Protein 1XYG (pdb70)

Secondary structure (DSSP, 8-state):
--EEEEEE--SSHHHHHHHHHHHT-SSEEEEEEB-STTTTS-HHHH-GGGTTS--PPPB-GGG--GGG-SEEEE-PPTTTHHHHHHTS-TT-EEEE-SSTTT-S-HHHHHHHHSS--S-HHHHTT-EE--HHHHHHHHHT-SEEEPPPHHHHHHHHHHHHHHHTT-B-SSS-EEEEEEEGGGG-S---GGGBHHHHTT--EE-S-S--THHHHHHHHHHHHHTS----EEE-EEESSSS-EEEEEEEEBPTT--HHHHHHHHHHHHTT-SSEEEPPTTPPPBGGGTTTSS-EEEEEEE-SSTTEEEEEEEE-TTIIIIIHHHHHHHHHHTTS-TTTT--PPP---/--EEEEEE--SSHHHHHHHHHHHT-SSEEEEEEE-STTTTS-HHHH-GGGTTS--PPPB-GGG--GGG-SEEEE-PPTTTHHHHHHTS-TT-EEEE-SSTTT-S-HHHHHHHHSS--S-HHHHTT-EE--HHHHHHHHHT-SEEEPPPHHHHHHHHHHHHHHHTT-B-SSS-EEEEEEEGGGG-S---GGGBHHHHTT--EE-S-S--THHHHHHHHHHHHHTS----EEE-EEESSSS-EEEEEEEEBPTT--HHHHHHHHHHHHTT-SSEEEPPTTPPPBGGGTTTSS-EEEEEEE-SSTTEEEEEEEE-TTIIIIIHHHHHHHHHHTTS-TTTT--PPP---/--EEEEEE--SSHHHHHHHHHHHT-SSEEEEEEE-GGGTTS-HHHH-GGGTTS--PPEE-TTT--TTS-SEEEE---TTSHHHHHHTS-SSSEEEE-SSTTT---HHHHHHHHSS--S-HHHHTT-EE--HHHHHHHHHT-SEEEPPPHHHHHHHHHHHHHHHTT-B-SSS-EEEEEEEGGGG-S---GGGBHHHHTT--EE-S-S--THHHHHHHHHHHHHTS----EEE-EEESSSS-EEEEEEEEBPTT--HHHHHHHHHHHHTT-SSEEEPPTTPPPBGGGTTTSS-EEEEEEE-SSTTEEEEEEEE-TTIIIIIHHHHHHHHHHTTS-TTTT--PPP---/--EEEEEE--SSHHHHHHHHHHHT-SSEEEEEEE-STTTTS-HHHH-GGGTTS--PPPB-GGG---TT--EEEE-PPTTTHHHHHHTS-TT-EEEE-SSTTT-S-HHHHHHHHSS--S-HHHHTT-EE--HHHHHHHHHT-SEEEPPPHHHHHHHHHHHHHHHTT-B-SSS-EEEEEEEGGGG-S---GGGBHHHHTT--EE-S-S--THHHHHHHHHHHHHTS----EEE-EEESSSS-EEEEEEEEBPTT--HHHHHHHHHHHHTT-SSEEEPPTTPPPBGGGTTTSS-EEEEEEE-SSTTEEEEEEEE-TTIIIIIHHHHHHHHHHTTS-TTTT--PPP---

Structure (mmCIF, N/CA/C/O backbone):
data_1XYG
#
_entry.id   1XYG
#
_cell.length_a   84.597
_cell.length_b   107.067
_cell.length_c   85.754
_cell.angle_alpha   90.00
_cell.angle_beta   118.88
_cell.angle_gamma   90.00
#
_symmetry.space_group_name_H-M   'P 1 21 1'
#
loop_
_entity.id
_entity.type
_entity.pdbx_description
1 polymer 'putative N-acetyl-gamma-glutamyl-phosphate reductase'
2 water water
#
loop_
_atom_site.group_PDB
_atom_site.id
_atom_site.type_symbol
_atom_site.label_atom_id
_atom_site.label_alt_id
_atom_site.label_comp_id
_atom_site.label_asym_id
_atom_site.label_entity_id
_atom_site.label_seq_id
_atom_site.pdbx_PDB_ins_code
_atom_site.Cartn_x
_atom_site.Cartn_y
_atom_site.Cartn_z
_atom_site.occupancy
_atom_site.B_iso_or_equiv
_atom_site.auth_seq_id
_atom_site.auth_comp_id
_atom_site.auth_asym_id
_atom_site.auth_atom_id
_atom_site.pdbx_PDB_model_num
ATOM 1 N N . LYS A 1 15 ? 40.143 23.854 28.607 1.00 42.91 15 LYS A N 1
ATOM 2 C CA . LYS A 1 15 ? 40.745 23.328 27.349 1.00 40.80 15 LYS A CA 1
ATOM 3 C C . LYS A 1 15 ? 41.699 24.361 26.765 1.00 40.90 15 LYS A C 1
ATOM 4 O O . LYS A 1 15 ? 41.657 25.525 27.141 1.00 40.80 15 LYS A O 1
ATOM 10 N N . ASP A 1 16 ? 42.550 23.934 25.840 1.00 41.67 16 ASP A N 1
ATOM 11 C CA . ASP A 1 16 ? 43.540 24.823 25.245 1.00 42.47 16 ASP A CA 1
ATOM 12 C C . ASP A 1 16 ? 42.998 26.039 24.498 1.00 43.39 16 ASP A C 1
ATOM 13 O O . ASP A 1 16 ? 43.510 27.151 24.657 1.00 43.03 16 ASP A O 1
ATOM 18 N N . ILE A 1 17 ? 41.969 25.838 23.683 1.00 42.14 17 ILE A N 1
ATOM 19 C CA . ILE A 1 17 ? 41.425 26.929 22.895 1.00 41.23 17 ILE A CA 1
ATOM 20 C C . ILE A 1 17 ? 40.076 27.452 23.346 1.00 42.37 17 ILE A C 1
ATOM 21 O O . ILE A 1 17 ? 39.139 26.691 23.574 1.00 40.14 17 ILE A O 1
ATOM 26 N N . ARG A 1 18 ? 39.984 28.773 23.458 1.00 44.60 18 ARG A N 1
ATOM 27 C CA . ARG A 1 18 ? 38.744 29.428 23.862 1.00 44.96 18 ARG A CA 1
ATOM 28 C C . ARG A 1 18 ? 38.016 29.930 22.631 1.00 42.24 18 ARG A C 1
ATOM 29 O O . ARG A 1 18 ? 38.503 30.784 21.890 1.00 39.37 18 ARG A O 1
ATOM 37 N N . ILE A 1 19 ? 36.835 29.376 22.424 1.00 39.53 19 ILE A N 1
ATOM 38 C CA . ILE A 1 19 ? 36.034 29.712 21.264 1.00 36.63 19 ILE A CA 1
ATOM 39 C C . ILE A 1 19 ? 34.941 30.744 21.498 1.00 35.40 19 ILE A C 1
ATOM 40 O O . ILE A 1 19 ? 34.222 30.714 22.494 1.00 35.58 19 ILE A O 1
ATOM 45 N N . GLY A 1 20 ? 34.822 31.655 20.548 1.00 34.28 20 GLY A N 1
ATOM 46 C CA . GLY A 1 20 ? 33.789 32.666 20.610 1.00 34.17 20 GLY A CA 1
ATOM 47 C C . GLY A 1 20 ? 32.789 32.360 19.506 1.00 33.52 20 GLY A C 1
ATOM 48 O O . GLY A 1 20 ? 33.177 32.084 18.367 1.00 32.70 20 GLY A O 1
ATOM 49 N N . LEU A 1 21 ? 31.505 32.388 19.836 1.00 32.72 21 LEU A N 1
ATOM 50 C CA . LEU A 1 21 ? 30.466 32.107 18.853 1.00 33.68 21 LEU A CA 1
ATOM 51 C C . LEU A 1 21 ? 29.569 33.330 18.671 1.00 34.31 21 LEU A C 1
ATOM 52 O O . LEU A 1 21 ? 28.834 33.703 19.580 1.00 34.64 21 LEU A O 1
ATOM 57 N N . LEU A 1 22 ? 29.645 33.965 17.504 1.00 35.47 22 LEU A N 1
ATOM 58 C CA . LEU A 1 22 ? 28.822 35.144 17.223 1.00 38.14 22 LEU A CA 1
ATOM 59 C C . LEU A 1 22 ? 27.523 34.718 16.550 1.00 38.29 22 LEU A C 1
ATOM 60 O O . LEU A 1 22 ? 27.534 34.279 15.405 1.00 39.16 22 LEU A O 1
ATOM 65 N N . GLY A 1 23 ? 26.408 34.855 17.261 1.00 38.58 23 GLY A N 1
ATOM 66 C CA . GLY A 1 23 ? 25.127 34.459 16.708 1.00 38.08 23 GLY A CA 1
ATOM 67 C C . GLY A 1 23 ? 24.864 33.010 17.069 1.00 39.34 23 GLY A C 1
ATOM 68 O O . GLY A 1 23 ? 24.846 32.130 16.207 1.00 39.68 23 GLY A O 1
ATOM 69 N N . ALA A 1 24 ? 24.640 32.763 18.354 1.00 39.35 24 ALA A N 1
ATOM 70 C CA . ALA A 1 24 ? 24.415 31.415 18.848 1.00 38.95 24 ALA A CA 1
ATOM 71 C C . ALA A 1 24 ? 22.964 30.960 18.927 1.00 38.16 24 ALA A C 1
ATOM 72 O O . ALA A 1 24 ? 22.711 29.790 19.195 1.00 38.14 24 ALA A O 1
ATOM 74 N N . SER A 1 25 ? 22.007 31.851 18.684 1.00 36.00 25 SER A N 1
ATOM 75 C CA . SER A 1 25 ? 20.604 31.458 18.795 1.00 36.41 25 SER A CA 1
ATOM 76 C C . SER A 1 25 ? 20.010 30.720 17.587 1.00 35.95 25 SER A C 1
ATOM 77 O O . SER A 1 25 ? 18.858 30.280 17.631 1.00 36.72 25 SER A O 1
ATOM 80 N N . GLY A 1 26 ? 20.786 30.573 16.518 1.00 34.64 26 GLY A N 1
ATOM 81 C CA . GLY A 1 26 ? 20.284 29.881 15.341 1.00 32.43 26 GLY A CA 1
ATOM 82 C C . GLY A 1 26 ? 20.712 28.425 15.300 1.00 31.75 26 GLY A C 1
ATOM 83 O O . GLY A 1 26 ? 21.473 27.974 16.160 1.00 30.54 26 GLY A O 1
ATOM 84 N N . TYR A 1 27 ? 20.233 27.687 14.300 1.00 28.89 27 TYR A N 1
ATOM 85 C CA . TYR A 1 27 ? 20.566 26.271 14.162 1.00 27.85 27 TYR A CA 1
ATOM 86 C C . TYR A 1 27 ? 22.049 26.000 13.924 1.00 28.68 27 TYR A C 1
ATOM 87 O O . TYR A 1 27 ? 22.592 25.019 14.446 1.00 28.01 27 TYR A O 1
ATOM 96 N N . THR A 1 28 ? 22.706 26.837 13.124 1.00 30.11 28 THR A N 1
ATOM 97 C CA . THR A 1 28 ? 24.128 26.625 12.868 1.00 31.28 28 THR A CA 1
ATOM 98 C C . THR A 1 28 ? 24.903 26.879 14.161 1.00 30.79 28 THR A C 1
ATOM 99 O O . THR A 1 28 ? 25.912 26.232 14.426 1.00 31.76 28 THR A O 1
ATOM 103 N N . GLY A 1 29 ? 24.410 27.808 14.973 1.00 30.32 29 GLY A N 1
ATOM 104 C CA . GLY A 1 29 ? 25.059 28.097 16.240 1.00 29.83 29 GLY A CA 1
ATOM 105 C C . GLY A 1 29 ? 24.916 26.897 17.162 1.00 30.82 29 GLY A C 1
ATOM 106 O O . GLY A 1 29 ? 25.879 26.472 17.802 1.00 30.18 29 GLY A O 1
ATOM 107 N N . ALA A 1 30 ? 23.707 26.342 17.224 1.00 29.36 30 ALA A N 1
ATOM 108 C CA . ALA A 1 30 ? 23.442 25.179 18.060 1.00 28.82 30 ALA A CA 1
ATOM 109 C C . ALA A 1 30 ? 24.337 24.026 17.617 1.00 28.84 30 ALA A C 1
ATOM 110 O O . ALA A 1 30 ? 24.877 23.290 18.445 1.00 29.55 30 ALA A O 1
ATOM 112 N N . GLU A 1 31 ? 24.495 23.869 16.306 1.00 28.10 31 GLU A N 1
ATOM 113 C CA . GLU A 1 31 ? 25.348 22.809 15.776 1.00 27.89 31 GLU A CA 1
ATOM 114 C C . GLU A 1 31 ? 26.802 22.985 16.211 1.00 28.76 31 GLU A C 1
ATOM 115 O O . GLU A 1 31 ? 27.479 22.010 16.539 1.00 28.93 31 GLU A O 1
ATOM 121 N N . ILE A 1 32 ? 27.286 24.225 16.197 1.00 28.01 32 ILE A N 1
ATOM 122 C CA . ILE A 1 32 ? 28.656 24.503 16.616 1.00 27.79 32 ILE A CA 1
ATOM 123 C C . ILE A 1 32 ? 28.808 24.042 18.060 1.00 27.76 32 ILE A C 1
ATOM 124 O O . ILE A 1 32 ? 29.751 23.329 18.402 1.00 28.60 32 ILE A O 1
ATOM 129 N N . VAL A 1 33 ? 27.864 24.445 18.902 1.00 26.96 33 VAL A N 1
ATOM 130 C CA . VAL A 1 33 ? 27.892 24.078 20.311 1.00 26.21 33 VAL A CA 1
ATOM 131 C C . VAL A 1 33 ? 27.838 22.565 20.479 1.00 27.51 33 VAL A C 1
ATOM 132 O O . VAL A 1 33 ? 28.556 22.003 21.306 1.00 27.53 33 VAL A O 1
ATOM 136 N N . ARG A 1 34 ? 26.995 21.898 19.694 1.00 27.65 34 ARG A N 1
ATOM 137 C CA . ARG A 1 34 ? 26.892 20.448 19.787 1.00 26.25 34 ARG A CA 1
ATOM 138 C C . ARG A 1 34 ? 28.215 19.785 19.407 1.00 27.44 34 ARG A C 1
ATOM 139 O O . ARG A 1 34 ? 28.701 18.903 20.111 1.00 27.16 34 ARG A O 1
ATOM 147 N N . LEU A 1 35 ? 28.791 20.210 18.290 1.00 26.98 35 LEU A N 1
ATOM 148 C CA . LEU A 1 35 ? 30.045 19.640 17.823 1.00 28.46 35 LEU A CA 1
ATOM 149 C C . LEU A 1 35 ? 31.209 19.848 18.788 1.00 31.27 35 LEU A C 1
ATOM 150 O O . LEU A 1 35 ? 31.998 18.928 19.017 1.00 31.69 35 LEU A O 1
ATOM 155 N N . LEU A 1 36 ? 31.313 21.048 19.354 1.00 31.14 36 LEU A N 1
ATOM 156 C CA . LEU A 1 36 ? 32.399 21.359 20.277 1.00 32.76 36 LEU A CA 1
ATOM 157 C C . LEU A 1 36 ? 32.276 20.674 21.634 1.00 33.20 36 LEU A C 1
ATOM 158 O O . LEU A 1 36 ? 33.267 20.523 22.346 1.00 32.59 36 LEU A O 1
ATOM 163 N N . ALA A 1 37 ? 31.063 20.253 21.983 1.00 32.38 37 ALA A N 1
ATOM 164 C CA . ALA A 1 37 ? 30.819 19.592 23.261 1.00 33.11 37 ALA A CA 1
ATOM 165 C C . ALA A 1 37 ? 31.836 18.500 23.588 1.00 34.05 37 ALA A C 1
ATOM 166 O O . ALA A 1 37 ? 32.329 18.418 24.712 1.00 33.50 37 ALA A O 1
ATOM 168 N N . ASN A 1 38 ? 32.146 17.654 22.614 1.00 34.51 38 ASN A N 1
ATOM 169 C CA . ASN A 1 38 ? 33.099 16.584 22.853 1.00 36.18 38 ASN A CA 1
ATOM 170 C C . ASN A 1 38 ? 34.425 16.782 22.125 1.00 36.66 38 ASN A C 1
ATOM 171 O O . ASN A 1 38 ? 35.181 15.831 21.918 1.00 37.74 38 ASN A O 1
ATOM 176 N N . HIS A 1 39 ? 34.699 18.020 21.728 1.00 35.51 39 HIS A N 1
ATOM 177 C CA . HIS A 1 39 ? 35.949 18.343 21.061 1.00 34.60 39 HIS A CA 1
ATOM 178 C C . HIS A 1 39 ? 36.968 18.414 22.198 1.00 37.02 39 HIS A C 1
ATOM 179 O O . HIS A 1 39 ? 36.804 19.175 23.151 1.00 34.52 39 HIS A O 1
ATOM 186 N N . PRO A 1 40 ? 38.031 17.611 22.117 1.00 38.35 40 PRO A N 1
ATOM 187 C CA . 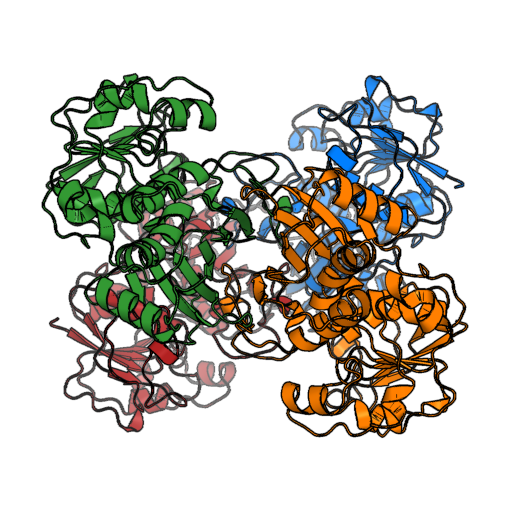PRO A 1 40 ? 39.059 17.590 23.156 1.00 39.33 40 PRO A CA 1
ATOM 188 C C . PRO A 1 40 ? 39.850 18.871 23.414 1.00 40.37 40 PRO A C 1
ATOM 189 O O . PRO A 1 40 ? 40.385 19.047 24.506 1.00 40.80 40 PRO A O 1
ATOM 193 N N . HIS A 1 41 ? 39.913 19.782 22.448 1.00 41.54 41 HIS A N 1
ATOM 194 C CA . HIS A 1 41 ? 40.717 20.984 22.653 1.00 41.86 41 HIS A CA 1
ATOM 195 C C . HIS A 1 41 ? 40.030 22.331 22.570 1.00 42.19 41 HIS A C 1
ATOM 196 O O . HIS A 1 41 ? 40.532 23.316 23.113 1.00 41.82 41 HIS A O 1
ATOM 203 N N . PHE A 1 42 ? 38.894 22.390 21.888 1.00 41.96 42 PHE A N 1
ATOM 204 C CA . PHE A 1 42 ? 38.183 23.650 21.767 1.00 41.02 42 PHE A CA 1
ATOM 205 C C . PHE A 1 42 ? 37.052 23.729 22.781 1.00 43.54 42 PHE A C 1
ATOM 206 O O . PHE A 1 42 ? 36.328 22.757 23.008 1.00 44.05 42 PHE A O 1
ATOM 214 N N . GLN A 1 43 ? 36.904 24.899 23.389 1.00 44.54 43 GLN A N 1
ATOM 215 C CA . GLN A 1 43 ? 35.860 25.119 24.376 1.00 45.57 43 GLN A CA 1
ATOM 216 C C . GLN A 1 43 ? 35.182 26.466 24.164 1.00 44.04 43 GLN A C 1
ATOM 217 O O . GLN A 1 43 ? 35.844 27.495 24.022 1.00 40.96 43 GLN A O 1
ATOM 223 N N . VAL A 1 44 ? 33.855 26.458 24.142 1.00 42.40 44 VAL A N 1
ATOM 224 C CA . VAL A 1 44 ? 33.100 27.691 23.960 1.00 42.07 44 VAL A CA 1
ATOM 225 C C . VAL A 1 44 ? 33.117 28.505 25.255 1.00 41.70 44 VAL A C 1
ATOM 226 O O . VAL A 1 44 ? 32.639 28.042 26.289 1.00 42.21 44 VAL A O 1
ATOM 230 N N . THR A 1 45 ? 33.659 29.718 25.193 1.00 41.48 45 THR A N 1
ATOM 231 C CA . THR A 1 45 ? 33.740 30.573 26.373 1.00 42.12 45 THR A CA 1
ATOM 232 C C . THR A 1 45 ? 32.975 31.883 26.193 1.00 41.91 45 THR A C 1
ATOM 233 O O . THR A 1 45 ? 32.767 32.628 27.149 1.00 42.19 45 THR A O 1
ATOM 237 N N . LEU A 1 46 ? 32.547 32.158 24.968 1.00 40.43 46 LEU A N 1
ATOM 238 C CA . LEU A 1 46 ? 31.815 33.386 24.679 1.00 40.03 46 LEU A CA 1
ATOM 239 C C . LEU A 1 46 ? 30.738 33.169 23.602 1.00 40.50 46 LEU A C 1
ATOM 240 O O . LEU A 1 46 ? 31.023 32.624 22.538 1.00 40.71 46 LEU A O 1
ATOM 245 N N . MET A 1 47 ? 29.506 33.606 23.870 1.00 38.16 47 MET A N 1
ATOM 246 C CA . MET A 1 47 ? 28.406 33.426 22.914 1.00 38.33 47 MET A CA 1
ATOM 247 C C . MET A 1 47 ? 27.499 34.654 22.736 1.00 38.75 47 MET A C 1
ATOM 248 O O . MET A 1 47 ? 27.050 35.259 23.719 1.00 38.22 47 MET A O 1
ATOM 253 N N . THR A 1 48 ? 27.208 34.981 21.476 1.00 38.76 48 THR A N 1
ATOM 254 C CA . THR A 1 48 ? 26.366 36.125 21.100 1.00 39.45 48 THR A CA 1
ATOM 255 C C . THR A 1 48 ? 24.964 35.764 20.567 1.00 40.53 48 THR A C 1
ATOM 256 O O . THR A 1 48 ? 24.797 34.796 19.822 1.00 38.97 48 THR A O 1
ATOM 260 N N . ALA A 1 49 ? 23.971 36.570 20.945 1.00 41.75 49 ALA A N 1
ATOM 261 C CA . ALA A 1 49 ? 22.585 36.403 20.503 1.00 41.53 49 ALA A CA 1
ATOM 262 C C . ALA A 1 49 ? 21.965 37.791 20.358 1.00 42.51 49 ALA A C 1
ATOM 263 O O . ALA A 1 49 ? 22.406 38.752 20.989 1.00 41.89 49 ALA A O 1
ATOM 265 N N . ASP A 1 50 ? 20.934 37.899 19.531 1.00 45.89 50 ASP A N 1
ATOM 266 C CA . ASP A 1 50 ? 20.294 39.185 19.312 1.00 48.51 50 ASP A CA 1
ATOM 267 C C . ASP A 1 50 ? 19.130 39.447 20.276 1.00 49.79 50 ASP A C 1
ATOM 268 O O . ASP A 1 50 ? 19.317 40.039 21.344 1.00 49.15 50 ASP A O 1
ATOM 273 N N . ARG A 1 51 ? 17.935 39.006 19.899 1.00 50.83 51 ARG A N 1
ATOM 274 C CA . ARG A 1 51 ? 16.750 39.207 20.726 1.00 51.58 51 ARG A CA 1
ATOM 275 C C . ARG A 1 51 ? 16.831 38.401 22.006 1.00 52.54 51 ARG A C 1
ATOM 276 O O . ARG A 1 51 ? 16.304 38.806 23.040 1.00 51.40 51 ARG A O 1
ATOM 284 N N . LYS A 1 52 ? 17.503 37.258 21.935 1.00 54.61 52 LYS A N 1
ATOM 285 C CA . LYS A 1 52 ? 17.618 36.388 23.093 1.00 55.09 52 LYS A CA 1
ATOM 286 C C . LYS A 1 52 ? 18.879 36.598 23.919 1.00 55.55 52 LYS A C 1
ATOM 287 O O . LYS A 1 52 ? 19.279 35.721 24.680 1.00 54.40 52 LYS A O 1
ATOM 293 N N . ALA A 1 53 ? 19.499 37.765 23.772 1.00 57.33 53 ALA A N 1
ATOM 294 C CA . ALA A 1 53 ? 20.692 38.083 24.546 1.00 59.07 53 ALA A CA 1
ATOM 295 C C . ALA A 1 53 ? 20.245 38.137 25.998 1.00 60.50 53 ALA A C 1
ATOM 296 O O . ALA A 1 53 ? 19.099 38.488 26.281 1.00 61.16 53 ALA A O 1
ATOM 298 N N . GLY A 1 54 ? 21.142 37.784 26.912 1.00 62.35 54 GLY A N 1
ATOM 299 C CA . GLY A 1 54 ? 20.803 37.801 28.323 1.00 63.60 54 GLY A CA 1
ATOM 300 C C . GLY A 1 54 ? 20.128 36.513 28.755 1.00 65.00 54 GLY A C 1
ATOM 301 O O . GLY A 1 54 ? 19.989 36.243 29.947 1.00 65.08 54 GLY A O 1
ATOM 302 N N . GLN A 1 55 ? 19.700 35.712 27.788 1.00 65.35 55 GLN A N 1
ATOM 303 C CA . GLN A 1 55 ? 19.047 34.453 28.102 1.00 66.12 55 GLN A CA 1
ATOM 304 C C . GLN A 1 55 ? 20.041 33.314 28.215 1.00 66.71 55 GLN A C 1
ATOM 305 O O . GLN A 1 55 ? 21.101 33.327 27.587 1.00 66.85 55 GLN A O 1
ATOM 311 N N . SER A 1 56 ? 19.684 32.326 29.026 1.00 67.73 56 SER A N 1
ATOM 312 C CA . SER A 1 56 ? 20.518 31.148 29.197 1.00 67.88 56 SER A CA 1
ATOM 313 C C . SER A 1 56 ? 20.197 30.333 27.953 1.00 67.19 56 SER A C 1
ATOM 314 O O . SER A 1 56 ? 19.072 30.387 27.461 1.00 66.73 56 SER A O 1
ATOM 317 N N . MET A 1 57 ? 21.154 29.585 27.422 1.00 65.74 57 MET A N 1
ATOM 318 C CA . MET A 1 57 ? 20.820 28.838 26.233 1.00 66.07 57 MET A CA 1
ATOM 319 C C . MET A 1 57 ? 19.884 27.667 26.484 1.00 66.52 57 MET A C 1
ATOM 320 O O . MET A 1 57 ? 19.336 27.094 25.542 1.00 66.53 57 MET A O 1
ATOM 325 N N . GLU A 1 58 ? 19.693 27.304 27.746 1.00 66.78 58 GLU A N 1
ATOM 326 C CA . GLU A 1 58 ? 18.751 26.244 28.052 1.00 66.09 58 GLU A CA 1
ATOM 327 C C . GLU A 1 58 ? 17.382 26.828 27.696 1.00 62.62 58 GLU A C 1
ATOM 328 O O . GLU A 1 58 ? 16.429 26.102 27.429 1.00 60.18 58 GLU A O 1
ATOM 334 N N . SER A 1 59 ? 17.316 28.159 27.693 1.00 58.19 59 SER A N 1
ATOM 335 C CA . SER A 1 59 ? 16.103 28.906 27.357 1.00 54.04 59 SER A CA 1
ATOM 336 C C . SER A 1 59 ? 15.827 28.859 25.861 1.00 50.65 59 SER A C 1
ATOM 337 O O . SER A 1 59 ? 14.698 28.653 25.431 1.00 49.28 59 SER A O 1
ATOM 340 N N . VAL A 1 60 ? 16.877 29.056 25.073 1.00 46.99 60 VAL A N 1
ATOM 341 C CA . VAL A 1 60 ? 16.776 29.047 23.615 1.00 43.75 60 VAL A CA 1
ATOM 342 C C . VAL A 1 60 ? 16.784 27.623 23.053 1.00 41.95 60 VAL A C 1
ATOM 343 O O . VAL A 1 60 ? 15.953 27.273 22.216 1.00 40.93 60 VAL A O 1
ATOM 347 N N . PHE A 1 61 ? 17.717 26.807 23.533 1.00 40.72 61 PHE A N 1
ATOM 348 C CA . PHE A 1 61 ? 17.851 25.419 23.093 1.00 39.33 61 PHE A CA 1
ATOM 349 C C . PHE A 1 61 ? 17.937 24.493 24.296 1.00 38.50 61 PHE A C 1
ATOM 350 O O . PHE A 1 61 ? 19.021 24.053 24.686 1.00 37.89 61 PHE A O 1
ATOM 358 N N . PRO A 1 62 ? 16.790 24.189 24.912 1.00 37.78 62 PRO A N 1
ATOM 359 C CA . PRO A 1 62 ? 16.767 23.306 26.080 1.00 36.94 62 PRO A CA 1
ATOM 360 C C . PRO A 1 62 ? 17.464 21.951 25.897 1.00 36.39 62 PRO A C 1
ATOM 361 O O . PRO A 1 62 ? 17.819 21.294 26.878 1.00 34.53 62 PRO A O 1
ATOM 365 N N . HIS A 1 63 ? 17.670 21.530 24.654 1.00 35.53 63 HIS A N 1
ATOM 366 C CA . HIS A 1 63 ? 18.322 20.248 24.416 1.00 36.35 63 HIS A CA 1
ATOM 367 C C . HIS A 1 63 ? 19.800 20.281 24.797 1.00 37.73 63 HIS A C 1
ATOM 368 O O . HIS A 1 63 ? 20.458 19.239 24.860 1.00 36.32 63 HIS A O 1
ATOM 375 N N . LEU A 1 64 ? 20.317 21.478 25.050 1.00 39.47 64 LEU A N 1
ATOM 376 C CA . LEU A 1 64 ? 21.720 21.637 25.413 1.00 41.51 64 LEU A CA 1
ATOM 377 C C . LEU A 1 64 ? 21.943 21.722 26.920 1.00 43.16 64 LEU A C 1
ATOM 378 O O . LEU A 1 64 ? 23.039 22.067 27.370 1.00 42.45 64 LEU A O 1
ATOM 383 N N . ARG A 1 65 ? 20.921 21.390 27.701 1.00 44.13 65 ARG A N 1
ATOM 384 C CA . ARG A 1 65 ? 21.036 21.495 29.149 1.00 45.68 65 ARG A CA 1
ATOM 385 C C . ARG A 1 65 ? 22.104 20.637 29.839 1.00 44.89 65 ARG A C 1
ATOM 386 O O . ARG A 1 65 ? 22.445 20.893 30.992 1.00 43.65 65 ARG A O 1
ATOM 394 N N . ALA A 1 66 ? 22.646 19.635 29.153 1.00 45.31 66 ALA A N 1
ATOM 395 C CA . ALA A 1 66 ? 23.674 18.800 29.773 1.00 46.02 66 ALA A CA 1
ATOM 396 C C . ALA A 1 66 ? 25.013 19.532 29.805 1.00 47.13 66 ALA A C 1
ATOM 397 O O . ALA A 1 66 ? 25.918 19.174 30.564 1.00 47.64 66 ALA A O 1
ATOM 399 N N . GLN A 1 67 ? 25.143 20.560 28.978 1.00 48.69 67 GLN A N 1
ATOM 400 C CA . GLN A 1 67 ? 26.376 21.329 28.932 1.00 51.05 67 GLN A CA 1
ATOM 401 C C . GLN A 1 67 ? 26.297 22.562 29.818 1.00 52.58 67 GLN A C 1
ATOM 402 O O . GLN A 1 67 ? 25.218 23.087 30.068 1.00 51.02 67 GLN A O 1
ATOM 408 N N . LYS A 1 68 ? 27.456 23.007 30.290 1.00 54.50 68 LYS A N 1
ATOM 409 C CA . LYS A 1 68 ? 27.569 24.201 31.118 1.00 55.95 68 LYS A CA 1
ATOM 410 C C . LYS A 1 68 ? 28.098 25.297 30.195 1.00 53.24 68 LYS A C 1
ATOM 411 O O . LYS A 1 68 ? 29.303 25.391 29.972 1.00 51.88 68 LYS A O 1
ATOM 417 N N . LEU A 1 69 ? 27.202 26.116 29.649 1.00 49.32 69 LEU A N 1
ATOM 418 C CA . LEU A 1 69 ? 27.616 27.165 28.723 1.00 45.98 69 LEU A CA 1
ATOM 419 C C . LEU A 1 69 ? 27.475 28.556 29.311 1.00 43.83 69 LEU A C 1
ATOM 420 O O . LEU A 1 69 ? 26.797 28.754 30.310 1.00 43.80 69 LEU A O 1
ATOM 425 N N . PRO A 1 70 ? 28.089 29.555 28.664 1.00 42.98 70 PRO A N 1
ATOM 426 C CA . PRO A 1 70 ? 28.031 30.944 29.128 1.00 43.21 70 PRO A CA 1
ATOM 427 C C . PRO A 1 70 ? 26.666 31.535 28.875 1.00 43.58 70 PRO A C 1
ATOM 428 O O . PRO A 1 70 ? 25.872 30.968 28.132 1.00 41.12 70 PRO A O 1
ATOM 432 N N . THR A 1 71 ? 26.397 32.671 29.509 1.00 45.64 71 THR A N 1
ATOM 433 C CA . THR A 1 71 ? 25.127 33.365 29.358 1.00 45.47 71 THR A CA 1
ATOM 434 C C . THR A 1 71 ? 25.279 34.133 28.049 1.00 44.67 71 THR A C 1
ATOM 435 O O . THR A 1 71 ? 26.356 34.645 27.763 1.00 43.26 71 THR A O 1
ATOM 439 N N . LEU A 1 72 ? 24.230 34.199 27.239 1.00 43.46 72 LEU A N 1
ATOM 440 C CA . LEU A 1 72 ? 24.307 34.929 25.971 1.00 42.37 72 LEU A CA 1
ATOM 441 C C . LEU A 1 72 ? 24.388 36.433 26.179 1.00 41.52 72 LEU A C 1
ATOM 442 O O . LEU A 1 72 ? 23.687 36.992 27.021 1.00 41.77 72 LEU A O 1
ATOM 447 N N . VAL A 1 73 ? 25.252 37.084 25.409 1.00 40.65 73 VAL A N 1
ATOM 448 C CA . VAL A 1 73 ? 25.395 38.529 25.501 1.00 39.63 73 VAL A CA 1
ATOM 449 C C . VAL A 1 73 ? 25.150 39.130 24.128 1.00 40.58 73 VAL A C 1
ATOM 450 O O . VAL A 1 73 ? 24.987 38.410 23.138 1.00 38.96 73 VAL A O 1
ATOM 454 N N . SER A 1 74 ? 25.130 40.455 24.080 1.00 41.25 74 SER A N 1
ATOM 455 C CA . SER A 1 74 ? 24.921 41.180 22.842 1.00 42.75 74 SER A CA 1
ATOM 456 C C . SER A 1 74 ? 26.270 41.390 22.166 1.00 44.05 74 SER A C 1
ATOM 457 O O . SER A 1 74 ? 27.285 41.544 22.848 1.00 44.67 74 SER A O 1
ATOM 460 N N . VAL A 1 75 ? 26.288 41.384 20.834 1.00 44.85 75 VAL A N 1
ATOM 461 C CA . VAL A 1 75 ? 27.525 41.613 20.090 1.00 47.42 75 VAL A CA 1
ATOM 462 C C . VAL A 1 75 ? 28.200 42.882 20.599 1.00 49.09 75 VAL A C 1
ATOM 463 O O . VAL A 1 75 ? 29.420 42.942 20.724 1.00 47.50 75 VAL A O 1
ATOM 467 N N . LYS A 1 76 ? 27.397 43.902 20.877 1.00 53.21 76 LYS A N 1
ATOM 468 C CA . LYS A 1 76 ? 27.929 45.171 21.345 1.00 56.84 76 LYS A CA 1
ATOM 469 C C . LYS A 1 76 ? 28.611 45.091 22.711 1.00 56.54 76 LYS A C 1
ATOM 470 O O . LYS A 1 76 ? 29.473 45.916 23.017 1.00 54.60 76 LYS A O 1
ATOM 476 N N . ASP A 1 77 ? 28.244 44.099 23.523 1.00 56.57 77 ASP A N 1
ATOM 477 C CA . ASP A 1 77 ? 28.837 43.954 24.855 1.00 57.15 77 ASP A CA 1
ATOM 478 C C . ASP A 1 77 ? 29.858 42.821 24.984 1.00 56.07 77 ASP A C 1
ATOM 479 O O . ASP A 1 77 ? 30.334 42.539 26.084 1.00 55.44 77 ASP A O 1
ATOM 484 N N . ALA A 1 78 ? 30.202 42.184 23.869 1.00 54.75 78 ALA A N 1
ATOM 485 C CA . ALA A 1 78 ? 31.152 41.078 23.886 1.00 53.63 78 ALA A CA 1
ATOM 486 C C . ALA A 1 78 ? 32.597 41.535 23.770 1.00 53.69 78 ALA A C 1
ATOM 487 O O . ALA A 1 78 ? 32.924 42.362 22.921 1.00 53.39 78 ALA A O 1
ATOM 489 N N . ASP A 1 79 ? 33.457 40.988 24.629 1.00 54.09 79 ASP A N 1
ATOM 490 C CA . ASP A 1 79 ? 34.883 41.315 24.614 1.00 53.30 79 ASP A CA 1
ATOM 491 C C . ASP A 1 79 ? 35.627 40.195 23.883 1.00 51.94 79 ASP A C 1
ATOM 492 O O . ASP A 1 79 ? 35.839 39.110 24.434 1.00 50.12 79 ASP A O 1
ATOM 497 N N . PHE A 1 80 ? 36.033 40.475 22.649 1.00 50.26 80 PHE A N 1
ATOM 498 C CA . PHE A 1 80 ? 36.713 39.489 21.823 1.00 50.48 80 PHE A CA 1
ATOM 499 C C . PHE A 1 80 ? 38.192 39.241 22.090 1.00 49.53 80 PHE A C 1
ATOM 500 O O . PHE A 1 80 ? 38.807 38.395 21.438 1.00 49.68 80 PHE A O 1
ATOM 508 N N . SER A 1 81 ? 38.764 39.964 23.046 1.00 48.67 81 SER A N 1
ATOM 509 C CA . SER A 1 81 ? 40.167 39.762 23.391 1.00 47.91 81 SER A CA 1
ATOM 510 C C . SER A 1 81 ? 40.173 38.590 24.368 1.00 48.09 81 SER A C 1
ATOM 511 O O . SER A 1 81 ? 41.223 38.120 24.814 1.00 46.45 81 SER A O 1
ATOM 514 N N . THR A 1 82 ? 38.970 38.121 24.680 1.00 47.47 82 THR A N 1
ATOM 515 C CA . THR A 1 82 ? 38.764 37.015 25.604 1.00 46.33 82 THR A CA 1
ATOM 516 C C . THR A 1 82 ? 38.729 35.644 24.910 1.00 45.19 82 THR A C 1
ATOM 517 O O . THR A 1 82 ? 38.580 34.618 25.574 1.00 44.83 82 THR A O 1
ATOM 521 N N . VAL A 1 83 ? 38.856 35.621 23.584 1.00 42.18 83 VAL A N 1
ATOM 522 C CA . VAL A 1 83 ? 38.823 34.355 22.852 1.00 40.87 83 VAL A CA 1
ATOM 523 C C . VAL A 1 83 ? 39.977 34.212 21.869 1.00 40.72 83 VAL A C 1
ATOM 524 O O . VAL A 1 83 ? 40.586 35.201 21.468 1.00 39.90 83 VAL A O 1
ATOM 528 N N . ASP A 1 84 ? 40.267 32.970 21.484 1.00 41.04 84 ASP A N 1
ATOM 529 C CA . ASP A 1 84 ? 41.366 32.671 20.565 1.00 40.59 84 ASP A CA 1
ATOM 530 C C . ASP A 1 84 ? 40.918 32.578 19.112 1.00 40.51 84 ASP A C 1
ATOM 531 O O . ASP A 1 84 ? 41.616 33.035 18.208 1.00 40.75 84 ASP A O 1
ATOM 536 N N . ALA A 1 85 ? 39.764 31.959 18.894 1.00 41.16 85 ALA A N 1
ATOM 537 C CA . ALA A 1 85 ? 39.199 31.825 17.556 1.00 39.95 85 ALA A CA 1
ATOM 538 C C . ALA A 1 85 ? 37.698 32.101 17.627 1.00 39.03 85 ALA A C 1
ATOM 539 O O . ALA A 1 85 ? 37.075 31.970 18.681 1.00 37.72 85 ALA A O 1
ATOM 541 N N . VAL A 1 86 ? 37.119 32.476 16.495 1.00 37.92 86 VAL A N 1
ATOM 542 C CA . VAL A 1 86 ? 35.702 32.798 16.439 1.00 36.44 86 VAL A CA 1
ATOM 543 C C . VAL A 1 86 ? 34.954 32.147 15.280 1.00 35.08 86 VAL A C 1
ATOM 544 O O . VAL A 1 86 ? 35.487 32.008 14.181 1.00 34.31 86 VAL A O 1
ATOM 548 N N . PHE A 1 87 ? 33.717 31.743 15.552 1.00 33.59 87 PHE A N 1
ATOM 549 C CA . PHE A 1 87 ? 32.831 31.165 14.548 1.00 34.18 87 PHE A CA 1
ATOM 550 C C . PHE A 1 87 ? 31.732 32.208 14.401 1.00 35.53 87 PHE A C 1
ATOM 551 O O . PHE A 1 87 ? 31.117 32.611 15.390 1.00 36.21 87 PHE A O 1
ATOM 559 N N . CYS A 1 88 ? 31.483 32.659 13.183 1.00 35.93 88 CYS A N 1
ATOM 560 C CA . CYS A 1 88 ? 30.439 33.649 12.988 1.00 37.39 88 CYS A CA 1
ATOM 561 C C . CYS A 1 88 ? 29.221 33.063 12.281 1.00 37.08 88 CYS A C 1
ATOM 562 O O . CYS A 1 88 ? 29.316 32.570 11.155 1.00 36.79 88 CYS A O 1
ATOM 565 N N . CYS A 1 89 ? 28.074 33.120 12.950 1.00 37.26 89 CYS A N 1
ATOM 566 C CA . CYS A 1 89 ? 26.834 32.598 12.387 1.00 39.72 89 CYS A CA 1
ATOM 567 C C . CYS A 1 89 ? 25.759 33.675 12.262 1.00 41.12 89 CYS A C 1
ATOM 568 O O . CYS A 1 89 ? 24.589 33.404 12.503 1.00 41.26 89 CYS A O 1
ATOM 571 N N . LEU A 1 90 ? 26.149 34.891 11.895 1.00 43.52 90 LEU A N 1
ATOM 572 C CA . LEU A 1 90 ? 25.193 35.987 11.742 1.00 46.01 90 LEU A CA 1
ATOM 573 C C . LEU A 1 90 ? 24.620 35.956 10.320 1.00 49.06 90 LEU A C 1
ATOM 574 O O . LEU A 1 90 ? 25.095 35.201 9.466 1.00 48.83 90 LEU A O 1
ATOM 579 N N . PRO A 1 91 ? 23.564 36.741 10.059 1.00 52.35 91 PRO A N 1
ATOM 580 C CA . PRO A 1 91 ? 22.990 36.742 8.710 1.00 55.61 91 PRO A CA 1
ATOM 581 C C . PRO A 1 91 ? 23.848 37.509 7.709 1.00 58.17 91 PRO A C 1
ATOM 582 O O . PRO A 1 91 ? 24.780 38.227 8.089 1.00 57.44 91 PRO A O 1
ATOM 586 N N . HIS A 1 92 ? 23.510 37.348 6.433 1.00 61.95 92 HIS A N 1
ATOM 587 C CA . HIS A 1 92 ? 24.208 37.990 5.332 1.00 64.21 92 HIS A CA 1
ATOM 588 C C . HIS A 1 92 ? 23.941 39.499 5.332 1.00 63.32 92 HIS A C 1
ATOM 589 O O . HIS A 1 92 ? 22.796 39.925 5.253 1.00 63.66 92 HIS A O 1
ATOM 596 N N . GLY A 1 93 ? 24.997 40.299 5.440 1.00 61.41 93 GLY A N 1
ATOM 597 C CA . GLY A 1 93 ? 24.840 41.746 5.430 1.00 60.26 93 GLY A CA 1
ATOM 598 C C . GLY A 1 93 ? 25.014 42.411 6.780 1.00 60.01 93 GLY A C 1
ATOM 599 O O . GLY A 1 93 ? 24.597 43.549 6.982 1.00 60.56 93 GLY A O 1
ATOM 600 N N . THR A 1 94 ? 25.655 41.696 7.692 1.00 58.29 94 THR A N 1
ATOM 601 C CA . THR A 1 94 ? 25.897 42.165 9.040 1.00 55.19 94 THR A CA 1
ATOM 602 C C . THR A 1 94 ? 27.337 41.816 9.349 1.00 53.35 94 THR A C 1
ATOM 603 O O . THR A 1 94 ? 28.082 42.576 9.968 1.00 53.39 94 THR A O 1
ATOM 607 N N . THR A 1 95 ? 27.698 40.631 8.881 1.00 49.73 95 THR A N 1
ATOM 608 C CA . THR A 1 95 ? 29.004 40.028 9.073 1.00 48.32 95 THR A CA 1
ATOM 609 C C . THR A 1 95 ? 30.221 40.841 8.644 1.00 48.53 95 THR A C 1
ATOM 610 O O . THR A 1 95 ? 31.251 40.818 9.323 1.00 48.27 95 THR A O 1
ATOM 614 N N . GLN A 1 96 ? 30.113 41.558 7.531 1.00 47.60 96 GLN A N 1
ATOM 615 C CA . GLN A 1 96 ? 31.242 42.335 7.039 1.00 48.55 96 GLN A CA 1
ATOM 616 C C . GLN A 1 96 ? 31.777 43.409 7.982 1.00 50.86 96 GLN A C 1
ATOM 617 O O . GLN A 1 96 ? 32.976 43.439 8.265 1.00 49.37 96 GLN A O 1
ATOM 623 N N . GLU A 1 97 ? 30.913 44.283 8.485 1.00 54.74 97 GLU A N 1
ATOM 624 C CA . GLU A 1 97 ? 31.414 45.328 9.361 1.00 57.52 97 GLU A CA 1
ATOM 625 C C . GLU A 1 97 ? 31.839 44.837 10.739 1.00 56.34 97 GLU A C 1
ATOM 626 O O . GLU A 1 97 ? 32.753 45.394 11.344 1.00 56.05 97 GLU A O 1
ATOM 632 N N . ILE A 1 98 ? 31.197 43.781 11.225 1.00 52.76 98 ILE A N 1
ATOM 633 C CA . ILE A 1 98 ? 31.542 43.226 12.526 1.00 50.32 98 ILE A CA 1
ATOM 634 C C . ILE A 1 98 ? 32.885 42.523 12.465 1.00 48.39 98 ILE A C 1
ATOM 635 O O . ILE A 1 98 ? 33.722 42.679 13.352 1.00 48.23 98 ILE A O 1
ATOM 640 N N . ILE A 1 99 ? 33.070 41.725 11.423 1.00 46.90 99 ILE A N 1
ATOM 641 C CA . ILE A 1 99 ? 34.307 40.981 11.257 1.00 46.41 99 ILE A CA 1
ATOM 642 C C . ILE A 1 99 ? 35.472 41.911 10.966 1.00 48.24 99 ILE A C 1
ATOM 643 O O . ILE A 1 99 ? 36.593 41.678 11.418 1.00 47.62 99 ILE A O 1
ATOM 648 N N . LYS A 1 100 ? 35.206 42.972 10.215 1.00 51.07 100 LYS A N 1
ATOM 649 C CA . LYS A 1 100 ? 36.252 43.920 9.883 1.00 53.98 100 LYS A CA 1
ATOM 650 C C . LYS A 1 100 ? 36.806 44.571 11.146 1.00 54.51 100 LYS A C 1
ATOM 651 O O . LYS A 1 100 ? 37.995 44.886 11.211 1.00 53.53 100 LYS A O 1
ATOM 657 N N . GLU A 1 101 ? 35.950 44.747 12.152 1.00 55.31 101 GLU A N 1
ATOM 658 C CA . GLU A 1 101 ? 36.350 45.373 13.410 1.00 55.86 101 GLU A CA 1
ATOM 659 C C . GLU A 1 101 ? 36.832 44.399 14.484 1.00 53.41 101 GLU A C 1
ATOM 660 O O . GLU A 1 101 ? 37.148 44.811 15.601 1.00 52.32 101 GLU A O 1
ATOM 666 N N . LEU A 1 102 ? 36.886 43.113 14.157 1.00 49.96 102 LEU A N 1
ATOM 667 C CA . LEU A 1 102 ? 37.355 42.124 15.121 1.00 47.64 102 LEU A CA 1
ATOM 668 C C . LEU A 1 102 ? 38.873 42.191 15.295 1.00 46.00 102 LEU A C 1
ATOM 669 O O . LEU A 1 102 ? 39.583 42.582 14.374 1.00 45.83 102 LEU A O 1
ATOM 674 N N . PRO A 1 103 ? 39.384 41.828 16.487 1.00 45.93 103 PRO A N 1
ATOM 675 C CA . PRO A 1 103 ? 40.820 41.832 16.804 1.00 46.52 103 PRO A CA 1
ATOM 676 C C . PRO A 1 103 ? 41.655 41.071 15.765 1.00 47.83 103 PRO A C 1
ATOM 677 O O . PRO A 1 103 ? 41.240 40.022 15.262 1.00 47.98 103 PRO A O 1
ATOM 681 N N . THR A 1 104 ? 42.835 41.601 15.448 1.00 49.11 104 THR A N 1
ATOM 682 C CA . THR A 1 104 ? 43.726 41.006 14.442 1.00 50.33 104 THR A CA 1
ATOM 683 C C . THR A 1 104 ? 44.365 39.674 14.844 1.00 50.58 104 THR A C 1
ATOM 684 O O . THR A 1 104 ? 44.856 38.932 13.991 1.00 50.39 104 THR A O 1
ATOM 688 N N . ALA A 1 105 ? 44.330 39.368 16.138 1.00 50.48 105 ALA A N 1
ATOM 689 C CA . ALA A 1 105 ? 44.917 38.138 16.667 1.00 49.51 105 ALA A CA 1
ATOM 690 C C . ALA A 1 105 ? 43.966 36.953 16.626 1.00 47.67 105 ALA A C 1
ATOM 691 O O . ALA A 1 105 ? 44.304 35.858 17.059 1.00 47.79 105 ALA A O 1
ATOM 693 N N . LEU A 1 106 ? 42.770 37.178 16.111 1.00 46.15 106 LEU A N 1
ATOM 694 C CA . LEU A 1 106 ? 41.774 36.125 16.036 1.00 44.37 106 LEU A CA 1
ATOM 695 C C . LEU A 1 106 ? 41.734 35.368 14.724 1.00 43.22 106 LEU A C 1
ATOM 696 O O . LEU A 1 106 ? 41.845 35.960 13.651 1.00 45.54 106 LEU A O 1
ATOM 701 N N . LYS A 1 107 ? 41.587 34.050 14.820 1.00 41.71 107 LYS A N 1
ATOM 702 C CA . LYS A 1 107 ? 41.425 33.217 13.634 1.00 40.29 107 LYS A CA 1
ATOM 703 C C . LYS A 1 107 ? 39.901 33.209 13.484 1.00 39.25 107 LYS A C 1
ATOM 704 O O . LYS A 1 107 ? 39.178 32.930 14.442 1.00 37.39 107 LYS A O 1
ATOM 710 N N . ILE A 1 108 ? 39.412 33.514 12.290 1.00 37.80 108 ILE A N 1
ATOM 711 C CA . ILE A 1 108 ? 37.973 33.601 12.079 1.00 36.90 108 ILE A CA 1
ATOM 712 C C . ILE A 1 108 ? 37.391 32.739 10.966 1.00 36.29 108 ILE A C 1
ATOM 713 O O . ILE A 1 108 ? 37.919 32.685 9.854 1.00 36.27 108 ILE A O 1
ATOM 718 N N . VAL A 1 109 ? 36.292 32.065 11.279 1.00 33.60 109 VAL A N 1
ATOM 719 C CA . VAL A 1 109 ? 35.596 31.267 10.290 1.00 32.63 109 VAL A CA 1
ATOM 720 C C . VAL A 1 109 ? 34.180 31.815 10.223 1.00 31.89 109 VAL A C 1
ATOM 721 O O . VAL A 1 109 ? 33.383 31.648 11.150 1.00 31.64 109 VAL A O 1
ATOM 725 N N . ASP A 1 110 ? 33.886 32.504 9.129 1.00 29.87 110 ASP A N 1
ATOM 726 C CA . ASP A 1 110 ? 32.569 33.086 8.934 1.00 30.53 110 ASP A CA 1
ATOM 727 C C . ASP A 1 110 ? 31.675 32.111 8.189 1.00 29.28 110 ASP A C 1
ATOM 728 O O . ASP A 1 110 ? 31.995 31.699 7.077 1.00 30.06 110 ASP A O 1
ATOM 733 N N . LEU A 1 111 ? 30.559 31.736 8.807 1.00 29.28 111 LEU A N 1
ATOM 734 C CA . LEU A 1 111 ? 29.632 30.811 8.172 1.00 30.11 111 LEU A CA 1
ATOM 735 C C . LEU A 1 111 ? 28.643 31.513 7.248 1.00 29.56 111 LEU A C 1
ATOM 736 O O . LEU A 1 111 ? 27.916 30.851 6.503 1.00 29.91 111 LEU A O 1
ATOM 741 N N . SER A 1 112 ? 28.620 32.846 7.289 1.00 29.05 112 SER A N 1
ATOM 742 C CA . SER A 1 112 ? 27.707 33.604 6.432 1.00 29.69 112 SER A CA 1
ATOM 743 C C . SER A 1 112 ? 28.253 33.571 5.008 1.00 30.40 112 SER A C 1
ATOM 744 O O . SER A 1 112 ? 29.312 33.006 4.753 1.00 31.26 112 SER A O 1
ATOM 747 N N . ALA A 1 113 ? 27.535 34.189 4.083 1.00 30.20 113 ALA A N 1
ATOM 748 C CA . ALA A 1 113 ? 27.954 34.214 2.690 1.00 31.43 113 ALA A CA 1
ATOM 749 C C . ALA A 1 113 ? 28.680 35.504 2.307 1.00 33.01 113 ALA A C 1
ATOM 750 O O . ALA A 1 113 ? 29.234 35.609 1.210 1.00 33.56 113 ALA A O 1
ATOM 752 N N . ASP A 1 114 ? 28.693 36.474 3.217 1.00 34.86 114 ASP A N 1
ATOM 753 C CA . ASP A 1 114 ? 29.294 37.784 2.965 1.00 36.01 114 ASP A CA 1
ATOM 754 C C . ASP A 1 114 ? 30.746 37.862 2.498 1.00 36.80 114 ASP A C 1
ATOM 755 O O . ASP A 1 114 ? 31.159 38.895 1.969 1.00 37.29 114 ASP A O 1
ATOM 760 N N . PHE A 1 115 ? 31.535 36.812 2.701 1.00 36.14 115 PHE A N 1
ATOM 761 C CA . PHE A 1 115 ? 32.938 36.850 2.274 1.00 33.96 115 PHE A CA 1
ATOM 762 C C . PHE A 1 115 ? 33.295 35.754 1.271 1.00 33.04 115 PHE A C 1
ATOM 763 O O . PHE A 1 115 ? 34.468 35.543 0.969 1.00 31.56 115 PHE A O 1
ATOM 771 N N . ARG A 1 116 ? 32.286 35.063 0.752 1.00 33.30 116 ARG A N 1
ATOM 772 C CA . ARG A 1 116 ? 32.519 33.977 -0.196 1.00 32.98 116 ARG A CA 1
ATOM 773 C C . ARG A 1 116 ? 32.871 34.459 -1.605 1.00 34.33 116 ARG A C 1
ATOM 774 O O . ARG A 1 116 ? 33.749 33.896 -2.256 1.00 34.93 116 ARG A O 1
ATOM 782 N N . LEU A 1 117 ? 32.194 35.497 -2.077 1.00 36.44 117 LEU A N 1
ATOM 783 C CA . LEU A 1 117 ? 32.449 36.004 -3.420 1.00 38.81 117 LEU A CA 1
ATOM 784 C C . LEU A 1 117 ? 33.638 36.971 -3.456 1.00 41.40 117 LEU A C 1
ATOM 785 O O . LEU A 1 117 ? 33.686 37.926 -2.684 1.00 40.56 117 LEU A O 1
ATOM 790 N N . ARG A 1 118 ? 34.604 36.729 -4.339 1.00 45.38 118 ARG A N 1
ATOM 791 C CA . ARG A 1 118 ? 35.763 37.622 -4.422 1.00 49.18 118 ARG A CA 1
ATOM 792 C C . ARG A 1 118 ? 35.462 38.864 -5.256 1.00 48.93 118 ARG A C 1
ATOM 793 O O . ARG A 1 118 ? 36.031 39.927 -5.028 1.00 47.56 118 ARG A O 1
ATOM 801 N N . ASN A 1 119 ? 34.569 38.725 -6.227 1.00 48.58 119 ASN A N 1
ATOM 802 C CA . ASN A 1 119 ? 34.201 39.854 -7.065 1.00 49.63 119 ASN A CA 1
ATOM 803 C C . ASN A 1 119 ? 33.192 40.739 -6.343 1.00 49.80 119 ASN A C 1
ATOM 804 O O . ASN A 1 119 ? 32.051 40.338 -6.128 1.00 49.31 119 ASN A O 1
ATOM 809 N N . ILE A 1 120 ? 33.624 41.944 -5.984 1.00 49.82 120 ILE A N 1
ATOM 810 C CA . ILE A 1 120 ? 32.795 42.904 -5.262 1.00 48.99 120 ILE A CA 1
ATOM 811 C C . ILE A 1 120 ? 31.474 43.260 -5.946 1.00 48.98 120 ILE A C 1
ATOM 812 O O . ILE A 1 120 ? 30.413 43.233 -5.318 1.00 49.81 120 ILE A O 1
ATOM 817 N N . ALA A 1 121 ? 31.542 43.621 -7.223 1.00 48.02 121 ALA A N 1
ATOM 818 C CA . ALA A 1 121 ? 30.345 43.979 -7.989 1.00 47.77 121 ALA A CA 1
ATOM 819 C C . ALA A 1 121 ? 29.360 42.808 -7.969 1.00 47.67 121 ALA A C 1
ATOM 820 O O . ALA A 1 121 ? 28.141 42.986 -7.916 1.00 46.79 121 ALA A O 1
ATOM 822 N N . GLU A 1 122 ? 29.912 41.604 -8.015 1.00 47.99 122 GLU A N 1
ATOM 823 C CA . GLU A 1 122 ? 29.120 40.388 -8.004 1.00 48.12 122 GLU A CA 1
ATOM 824 C C . GLU A 1 122 ? 28.374 40.250 -6.676 1.00 47.14 122 GLU A C 1
ATOM 825 O O . GLU A 1 122 ? 27.194 39.899 -6.644 1.00 46.44 122 GLU A O 1
ATOM 831 N N . TYR A 1 123 ? 29.057 40.544 -5.576 1.00 46.60 123 TYR A N 1
ATOM 832 C CA . TYR A 1 123 ? 28.428 40.452 -4.263 1.00 48.26 123 TYR A CA 1
ATOM 833 C C . TYR A 1 123 ? 27.273 41.432 -4.165 1.00 49.94 123 TYR A C 1
ATOM 834 O O . TYR A 1 123 ? 26.213 41.112 -3.626 1.00 50.05 123 TYR A O 1
ATOM 843 N N . GLU A 1 124 ? 27.490 42.630 -4.696 1.00 52.85 124 GLU A N 1
ATOM 844 C CA . GLU A 1 124 ? 26.489 43.681 -4.649 1.00 55.89 124 GLU A CA 1
ATOM 845 C C . GLU A 1 124 ? 25.233 43.375 -5.459 1.00 56.51 124 GLU A C 1
ATOM 846 O O . GLU A 1 124 ? 24.119 43.599 -4.986 1.00 55.11 124 GLU A O 1
ATOM 852 N N . GLU A 1 125 ? 25.405 42.859 -6.672 1.00 57.70 125 GLU A N 1
ATOM 853 C CA . GLU A 1 125 ? 24.254 42.549 -7.507 1.00 58.80 125 GLU A CA 1
ATOM 854 C C . GLU A 1 125 ? 23.426 41.400 -6.932 1.00 56.27 125 GLU A C 1
ATOM 855 O O . GLU A 1 125 ? 22.198 41.408 -7.020 1.00 54.73 125 GLU A O 1
ATOM 861 N N . TRP A 1 126 ? 24.092 40.416 -6.336 1.00 52.64 126 TRP A N 1
ATOM 862 C CA . TRP A 1 126 ? 23.381 39.275 -5.771 1.00 50.57 126 TRP A CA 1
ATOM 863 C C . TRP A 1 126 ? 22.886 39.447 -4.336 1.00 50.83 126 TRP A C 1
ATOM 864 O O . TRP A 1 126 ? 21.937 38.776 -3.917 1.00 51.55 126 TRP A O 1
ATOM 875 N N . TYR A 1 127 ? 23.519 40.333 -3.574 1.00 51.42 127 TYR A N 1
ATOM 876 C CA . TYR A 1 127 ? 23.106 40.535 -2.186 1.00 52.19 127 TYR A CA 1
ATOM 877 C C . TYR A 1 127 ? 22.419 41.863 -1.869 1.00 53.40 127 TYR A C 1
ATOM 878 O O . TYR A 1 127 ? 22.052 42.115 -0.727 1.00 54.30 127 TYR A O 1
ATOM 887 N N . GLY A 1 128 ? 22.260 42.704 -2.885 1.00 55.95 128 GLY A N 1
ATOM 888 C CA . GLY A 1 128 ? 21.556 43.970 -2.727 1.00 60.44 128 GLY A CA 1
ATOM 889 C C . GLY A 1 128 ? 22.150 45.067 -1.861 1.00 63.27 128 GLY A C 1
ATOM 890 O O . GLY A 1 128 ? 21.428 45.941 -1.365 1.00 64.25 128 GLY A O 1
ATOM 891 N N . GLN A 1 129 ? 23.464 45.049 -1.691 1.00 63.61 129 GLN A N 1
ATOM 892 C CA . GLN A 1 129 ? 24.120 46.086 -0.917 1.00 65.24 129 GLN A CA 1
ATOM 893 C C . GLN A 1 129 ? 25.626 46.089 -1.153 1.00 65.21 129 GLN A C 1
ATOM 894 O O . GLN A 1 129 ? 26.229 45.077 -1.507 1.00 60.05 129 GLN A O 1
ATOM 900 N N . PRO A 1 130 ? 26.250 47.256 -1.003 1.00 61.01 130 PRO A N 1
ATOM 901 C CA . PRO A 1 130 ? 27.691 47.402 -1.206 1.00 61.15 130 PRO A CA 1
ATOM 902 C C . PRO A 1 130 ? 28.499 46.538 -0.242 1.00 60.21 130 PRO A C 1
ATOM 903 O O . PRO A 1 130 ? 28.082 46.287 0.888 1.00 59.31 130 PRO A O 1
ATOM 907 N N . HIS A 1 131 ? 29.640 46.050 -0.712 1.00 54.41 131 HIS A N 1
ATOM 908 C CA . HIS A 1 131 ? 30.535 45.235 0.105 1.00 51.36 131 HIS A CA 1
ATOM 909 C C . HIS A 1 131 ? 31.187 46.250 1.046 1.00 51.82 131 HIS A C 1
ATOM 910 O O . HIS A 1 131 ? 31.794 47.223 0.589 1.00 52.32 131 HIS A O 1
ATOM 917 N N . LYS A 1 132 ? 31.052 46.040 2.352 1.00 51.63 132 LYS A N 1
ATOM 918 C CA . LYS A 1 132 ? 31.603 46.984 3.324 1.00 51.22 132 LYS A CA 1
ATOM 919 C C . LYS A 1 132 ? 32.964 46.622 3.912 1.00 51.03 132 LYS A C 1
ATOM 920 O O . LYS A 1 132 ? 33.372 47.176 4.933 1.00 51.47 132 LYS A O 1
ATOM 926 N N . ALA A 1 133 ? 33.672 45.707 3.263 1.00 48.99 133 ALA A N 1
ATOM 927 C CA . ALA A 1 133 ? 34.989 45.284 3.731 1.00 48.35 133 ALA A CA 1
ATOM 928 C C . ALA A 1 133 ? 35.813 44.837 2.530 1.00 48.43 133 ALA A C 1
ATOM 929 O O . ALA A 1 133 ? 36.479 43.800 2.554 1.00 48.41 133 ALA A O 1
ATOM 931 N N . VAL A 1 134 ? 35.760 45.645 1.479 1.00 49.07 134 VAL A N 1
ATOM 932 C CA . VAL A 1 134 ? 36.455 45.365 0.227 1.00 48.83 134 VAL A CA 1
ATOM 933 C C . VAL A 1 134 ? 37.902 44.894 0.365 1.00 49.90 134 VAL A C 1
ATOM 934 O O . VAL A 1 134 ? 38.297 43.922 -0.279 1.00 50.43 134 VAL A O 1
ATOM 938 N N . GLU A 1 135 ? 38.692 45.590 1.182 1.00 50.52 135 GLU A N 1
ATOM 939 C CA . GLU A 1 135 ? 40.099 45.234 1.378 1.00 50.01 135 GLU A CA 1
ATOM 940 C C . GLU A 1 135 ? 40.275 43.882 2.055 1.00 47.90 135 GLU A C 1
ATOM 941 O O . GLU A 1 135 ? 41.025 43.029 1.579 1.00 46.98 135 GLU A O 1
ATOM 947 N N . LEU A 1 136 ? 39.606 43.706 3.187 1.00 45.53 136 LEU A N 1
ATOM 948 C CA . LEU A 1 136 ? 39.690 42.461 3.941 1.00 44.36 136 LEU A CA 1
ATOM 949 C C . LEU A 1 136 ? 39.348 41.277 3.047 1.00 43.48 136 LEU A C 1
ATOM 950 O O . LEU A 1 136 ? 39.932 40.200 3.169 1.00 41.79 136 LEU A O 1
ATOM 955 N N . GLN A 1 137 ? 38.412 41.497 2.129 1.00 43.90 137 GLN A N 1
ATOM 956 C CA . GLN A 1 137 ? 37.968 40.453 1.217 1.00 43.71 137 GLN A CA 1
ATOM 957 C C . GLN A 1 137 ? 39.078 39.741 0.460 1.00 46.09 137 GLN A C 1
ATOM 958 O O . GLN A 1 137 ? 38.985 38.540 0.207 1.00 46.39 137 GLN A O 1
ATOM 964 N N . LYS A 1 138 ? 40.132 40.464 0.099 1.00 48.37 138 LYS A N 1
ATOM 965 C CA . LYS A 1 138 ? 41.203 39.832 -0.653 1.00 49.62 138 LYS A CA 1
ATOM 966 C C . LYS A 1 138 ? 42.113 38.888 0.108 1.00 48.98 138 LYS A C 1
ATOM 967 O O . LYS A 1 138 ? 42.938 38.203 -0.498 1.00 47.25 138 LYS A O 1
ATOM 973 N N . GLU A 1 139 ? 41.971 38.829 1.425 1.00 48.72 139 GLU A N 1
ATOM 974 C CA . GLU A 1 139 ? 42.804 37.915 2.191 1.00 48.53 139 GLU A CA 1
ATOM 975 C C . GLU A 1 139 ? 41.976 36.716 2.661 1.00 46.64 139 GLU A C 1
ATOM 976 O O . GLU A 1 139 ? 42.478 35.828 3.349 1.00 45.27 139 GLU A O 1
ATOM 982 N N . VAL A 1 140 ? 40.709 36.691 2.258 1.00 43.37 140 VAL A N 1
ATOM 983 C CA . VAL A 1 140 ? 39.797 35.614 2.624 1.00 40.31 140 VAL A CA 1
ATOM 984 C C . VAL A 1 140 ? 39.996 34.363 1.777 1.00 38.69 140 VAL A C 1
ATOM 985 O O . VAL A 1 140 ? 40.186 34.447 0.565 1.00 37.42 140 VAL A O 1
ATOM 989 N N . VAL A 1 141 ? 39.943 33.203 2.430 1.00 36.63 141 VAL A N 1
ATOM 990 C CA . VAL A 1 141 ? 40.081 31.916 1.750 1.00 34.88 141 VAL A CA 1
ATOM 991 C C . VAL A 1 141 ? 38.767 31.131 1.838 1.00 33.52 141 VAL A C 1
ATOM 992 O O . VAL A 1 141 ? 38.183 31.002 2.916 1.00 32.31 141 VAL A O 1
ATOM 996 N N . TYR A 1 142 ? 38.309 30.615 0.698 1.00 32.02 142 TYR A N 1
ATOM 997 C CA . TYR A 1 142 ? 37.072 29.834 0.625 1.00 29.84 142 TYR A CA 1
ATOM 998 C C . TYR A 1 142 ? 37.276 28.511 1.365 1.00 30.51 142 TYR A C 1
ATOM 999 O O . TYR A 1 142 ? 38.173 27.733 1.033 1.00 29.55 142 TYR A O 1
ATOM 1008 N N . GLY A 1 143 ? 36.428 28.256 2.357 1.00 29.91 143 GLY A N 1
ATOM 1009 C CA . GLY A 1 143 ? 36.564 27.055 3.169 1.00 29.69 143 GLY A CA 1
ATOM 1010 C C . GLY A 1 143 ? 36.122 25.676 2.691 1.00 29.07 143 GLY A C 1
ATOM 1011 O O . GLY A 1 143 ? 35.635 24.888 3.500 1.00 29.34 143 GLY A O 1
ATOM 1012 N N . LEU A 1 144 ? 36.270 25.366 1.407 1.00 28.40 144 LEU A N 1
ATOM 1013 C CA . LEU A 1 144 ? 35.888 24.040 0.917 1.00 28.95 144 LEU A CA 1
ATOM 1014 C C . LEU A 1 144 ? 37.121 23.183 1.226 1.00 29.72 144 LEU A C 1
ATOM 1015 O O . LEU A 1 144 ? 37.993 22.966 0.375 1.00 29.10 144 LEU A O 1
ATOM 1020 N N . THR A 1 145 ? 37.172 22.709 2.466 1.00 30.41 145 THR A N 1
ATOM 1021 C CA . THR A 1 145 ? 38.297 21.945 2.992 1.00 31.07 145 THR A CA 1
ATOM 1022 C C . THR A 1 145 ? 39.072 20.984 2.087 1.00 32.10 145 THR A C 1
ATOM 1023 O O . THR A 1 145 ? 40.277 21.168 1.894 1.00 32.43 145 THR A O 1
ATOM 1027 N N . GLU A 1 146 ? 38.412 19.970 1.537 1.00 32.28 146 GLU A N 1
ATOM 1028 C CA . GLU A 1 146 ? 39.112 19.004 0.690 1.00 32.16 146 GLU A CA 1
ATOM 1029 C C . GLU A 1 146 ? 39.760 19.591 -0.560 1.00 33.30 146 GLU A C 1
ATOM 1030 O O . GLU A 1 146 ? 40.677 18.996 -1.122 1.00 34.49 146 GLU A O 1
ATOM 1036 N N . ILE A 1 147 ? 39.294 20.753 -0.997 1.00 33.44 147 ILE A N 1
ATOM 1037 C CA . ILE A 1 147 ? 39.843 21.385 -2.191 1.00 33.26 147 ILE A CA 1
ATOM 1038 C C . ILE A 1 147 ? 40.913 22.452 -1.895 1.00 34.71 147 ILE A C 1
ATOM 1039 O O . ILE A 1 147 ? 41.960 22.485 -2.546 1.00 33.08 147 ILE A O 1
ATOM 1044 N N . LEU A 1 148 ? 40.653 23.325 -0.923 1.00 35.90 148 LEU A N 1
ATOM 1045 C CA . LEU A 1 148 ? 41.604 24.397 -0.605 1.00 37.02 148 LEU A CA 1
ATOM 1046 C C . LEU A 1 148 ? 42.312 24.229 0.741 1.00 36.14 148 LEU A C 1
ATOM 1047 O O . LEU A 1 148 ? 42.762 25.204 1.344 1.00 34.09 148 LEU A O 1
ATOM 1052 N N . ARG A 1 149 ? 42.417 22.987 1.196 1.00 36.87 149 ARG A N 1
ATOM 1053 C CA . ARG A 1 149 ? 43.054 22.687 2.468 1.00 38.65 149 ARG A CA 1
ATOM 1054 C C . ARG A 1 149 ? 44.328 23.499 2.735 1.00 39.83 149 ARG A C 1
ATOM 1055 O O . ARG A 1 149 ? 44.431 24.188 3.755 1.00 37.06 149 ARG A O 1
ATOM 1063 N N . GLU A 1 150 ? 45.292 23.414 1.824 1.00 42.05 150 GLU A N 1
ATOM 1064 C CA . GLU A 1 150 ? 46.562 24.112 1.987 1.00 45.14 150 GLU A CA 1
ATOM 1065 C C . GLU A 1 150 ? 46.461 25.625 2.186 1.00 44.32 150 GLU A C 1
ATOM 1066 O O . GLU A 1 150 ? 47.224 26.203 2.961 1.00 42.81 150 GLU A O 1
ATOM 1072 N N . ASP A 1 151 ? 45.536 26.274 1.491 1.00 42.99 151 ASP A N 1
ATOM 1073 C CA . ASP A 1 151 ? 45.379 27.712 1.656 1.00 42.72 151 ASP A CA 1
ATOM 1074 C C . ASP A 1 151 ? 44.654 28.002 2.963 1.00 42.09 151 ASP A C 1
ATOM 1075 O O . ASP A 1 151 ? 44.947 28.984 3.648 1.00 41.90 151 ASP A O 1
ATOM 1080 N N . ILE A 1 152 ? 43.704 27.138 3.302 1.00 40.67 152 ILE A N 1
ATOM 1081 C CA . ILE A 1 152 ? 42.925 27.291 4.523 1.00 39.54 152 ILE A CA 1
ATOM 1082 C C . ILE A 1 152 ? 43.807 27.263 5.779 1.00 40.87 152 ILE A C 1
ATOM 1083 O O . ILE A 1 152 ? 43.628 28.082 6.682 1.00 40.30 152 ILE A O 1
ATOM 1088 N N . LYS A 1 153 ? 44.764 26.338 5.820 1.00 42.88 153 LYS A N 1
ATOM 1089 C CA . LYS A 1 153 ? 45.664 26.200 6.966 1.00 45.25 153 LYS A CA 1
ATOM 1090 C C . LYS A 1 153 ? 46.371 27.494 7.363 1.00 46.83 153 LYS A C 1
ATOM 1091 O O . LYS A 1 153 ? 46.588 27.752 8.548 1.00 47.27 153 LYS A O 1
ATOM 1097 N N . LYS A 1 154 ? 46.736 28.303 6.376 1.00 47.21 154 LYS A N 1
ATOM 1098 C CA . LYS A 1 154 ? 47.443 29.543 6.660 1.00 48.30 154 LYS A CA 1
ATOM 1099 C C . LYS A 1 154 ? 46.604 30.814 6.545 1.00 46.82 154 LYS A C 1
ATOM 1100 O O . LYS A 1 154 ? 47.147 31.915 6.454 1.00 46.67 154 LYS A O 1
ATOM 1106 N N . ALA A 1 155 ? 45.283 30.667 6.558 1.00 45.46 155 ALA A N 1
ATOM 1107 C CA . ALA A 1 155 ? 44.399 31.825 6.464 1.00 43.49 155 ALA A CA 1
ATOM 1108 C C . ALA A 1 155 ? 43.976 32.269 7.857 1.00 42.23 155 ALA A C 1
ATOM 1109 O O . ALA A 1 155 ? 43.935 31.464 8.787 1.00 42.61 155 ALA A O 1
ATOM 1111 N N . ARG A 1 156 ? 43.676 33.554 8.000 1.00 40.96 156 ARG A N 1
ATOM 1112 C CA . ARG A 1 156 ? 43.232 34.092 9.285 1.00 40.30 156 ARG A CA 1
ATOM 1113 C C . ARG A 1 156 ? 41.710 34.166 9.254 1.00 37.60 156 ARG A C 1
ATOM 1114 O O . ARG A 1 156 ? 41.033 33.887 10.243 1.00 35.78 156 ARG A O 1
ATOM 1122 N N . LEU A 1 157 ? 41.184 34.551 8.096 1.00 36.51 157 LEU A N 1
ATOM 1123 C CA . LEU A 1 157 ? 39.747 34.671 7.898 1.00 36.16 157 LEU A CA 1
ATOM 1124 C C . LEU A 1 157 ? 39.294 33.728 6.788 1.00 35.06 157 LEU A C 1
ATOM 1125 O O . LEU A 1 157 ? 39.724 33.842 5.632 1.00 33.52 157 LEU A O 1
ATOM 1130 N N . VAL A 1 158 ? 38.427 32.789 7.147 1.00 33.70 158 VAL A N 1
ATOM 1131 C CA . VAL A 1 158 ? 37.920 31.830 6.182 1.00 32.40 158 VAL A CA 1
ATOM 1132 C C . VAL A 1 158 ? 36.421 31.980 5.986 1.00 31.65 158 VAL A C 1
ATOM 1133 O O . VAL A 1 158 ? 35.667 32.112 6.951 1.00 30.38 158 VAL A O 1
ATOM 1137 N N . ALA A 1 159 ? 36.002 31.983 4.725 1.00 29.52 159 ALA A N 1
ATOM 1138 C CA . ALA A 1 159 ? 34.588 32.088 4.390 1.00 29.00 159 ALA A CA 1
ATOM 1139 C C . ALA A 1 159 ? 34.098 30.657 4.220 1.00 27.95 159 ALA A C 1
ATOM 1140 O O . ALA A 1 159 ? 34.456 29.986 3.247 1.00 29.23 159 ALA A O 1
ATOM 1142 N N . ASN A 1 160 ? 33.311 30.179 5.176 1.00 27.75 160 ASN A N 1
ATOM 1143 C CA . ASN A 1 160 ? 32.796 28.818 5.107 1.00 27.97 160 ASN A CA 1
ATOM 1144 C C . ASN A 1 160 ? 31.763 28.746 3.987 1.00 27.58 160 ASN A C 1
ATOM 1145 O O . ASN A 1 160 ? 30.827 29.547 3.944 1.00 29.01 160 ASN A O 1
ATOM 1150 N N . PRO A 1 161 ? 31.936 27.802 3.044 1.00 27.12 161 PRO A N 1
ATOM 1151 C CA . PRO A 1 161 ? 30.987 27.666 1.929 1.00 27.03 161 PRO A CA 1
ATOM 1152 C C . PRO A 1 161 ? 29.538 27.396 2.321 1.00 26.89 161 PRO A C 1
ATOM 1153 O O . PRO A 1 161 ? 29.241 27.055 3.465 1.00 26.70 161 PRO A O 1
ATOM 1157 N N . GLY A 1 162 ? 28.637 27.584 1.361 1.00 27.24 162 GLY A N 1
ATOM 1158 C CA . GLY A 1 162 ? 27.234 27.334 1.614 1.00 25.83 162 GLY A CA 1
ATOM 1159 C C . GLY A 1 162 ? 27.018 25.838 1.504 1.00 26.47 162 GLY A C 1
ATOM 1160 O O . GLY A 1 162 ? 27.910 25.119 1.055 1.00 26.70 162 GLY A O 1
ATOM 1161 N N . CYS A 1 163 ? 25.842 25.368 1.907 1.00 25.32 163 CYS A N 1
ATOM 1162 C CA . CYS A 1 163 ? 25.523 23.949 1.863 1.00 25.09 163 CYS A CA 1
ATOM 1163 C C . CYS A 1 163 ? 25.459 23.385 0.438 1.00 26.28 163 CYS A C 1
ATOM 1164 O O . CYS A 1 163 ? 26.245 22.501 0.078 1.00 26.13 163 CYS A O 1
ATOM 1167 N N . TYR A 1 164 ? 24.533 23.888 -0.374 1.00 25.20 164 TYR A N 1
ATOM 1168 C CA . TYR A 1 164 ? 24.404 23.418 -1.751 1.00 24.63 164 TYR A CA 1
ATOM 1169 C C . TYR A 1 164 ? 25.726 23.453 -2.518 1.00 25.80 164 TYR A C 1
ATOM 1170 O O . TYR A 1 164 ? 26.115 22.465 -3.142 1.00 23.51 164 TYR A O 1
ATOM 1179 N N . PRO A 1 165 ? 26.436 24.598 -2.485 1.00 23.91 165 PRO A N 1
ATOM 1180 C CA . PRO A 1 165 ? 27.714 24.719 -3.191 1.00 25.13 165 PRO A CA 1
ATOM 1181 C C . PRO A 1 165 ? 28.707 23.618 -2.816 1.00 25.70 165 PRO A C 1
ATOM 1182 O O . PRO A 1 165 ? 29.479 23.161 -3.658 1.00 26.50 165 PRO A O 1
ATOM 1186 N N . THR A 1 166 ? 28.689 23.202 -1.553 1.00 25.85 166 THR A N 1
ATOM 1187 C CA . THR A 1 166 ? 29.591 22.157 -1.089 1.00 24.97 166 THR A CA 1
ATOM 1188 C C . THR A 1 166 ? 29.301 20.827 -1.792 1.00 25.41 166 THR A C 1
ATOM 1189 O O . THR A 1 166 ? 30.220 20.149 -2.241 1.00 24.28 166 THR A O 1
ATOM 1193 N N . THR A 1 167 ? 28.024 20.464 -1.889 1.00 25.36 167 THR A N 1
ATOM 1194 C CA . THR A 1 167 ? 27.635 19.211 -2.537 1.00 25.43 167 THR A CA 1
ATOM 1195 C C . THR A 1 167 ? 27.919 19.216 -4.034 1.00 28.24 167 THR A C 1
ATOM 1196 O O . THR A 1 167 ? 28.056 18.159 -4.645 1.00 28.36 167 THR A O 1
ATOM 1200 N N . ILE A 1 168 ? 28.009 20.405 -4.623 1.00 27.49 168 ILE A N 1
ATOM 1201 C CA . ILE A 1 168 ? 28.238 20.523 -6.061 1.00 25.71 168 ILE A CA 1
ATOM 1202 C C . ILE A 1 168 ? 29.713 20.590 -6.467 1.00 26.79 168 ILE A C 1
ATOM 1203 O O . ILE A 1 168 ? 30.139 19.903 -7.399 1.00 25.70 168 ILE A O 1
ATOM 1208 N N . GLN A 1 169 ? 30.489 21.411 -5.769 1.00 25.64 169 GLN A N 1
ATOM 1209 C CA . GLN A 1 169 ? 31.897 21.565 -6.100 1.00 27.51 169 GLN A CA 1
ATOM 1210 C C . GLN A 1 169 ? 32.759 20.347 -5.795 1.00 27.45 169 GLN A C 1
ATOM 1211 O O . GLN A 1 169 ? 33.682 20.049 -6.541 1.00 27.58 169 GLN A O 1
ATOM 1217 N N . LEU A 1 170 ? 32.473 19.638 -4.709 1.00 27.51 170 LEU A N 1
ATOM 1218 C CA . LEU A 1 170 ? 33.280 18.464 -4.380 1.00 27.30 170 LEU A CA 1
ATOM 1219 C C . LEU A 1 170 ? 33.351 17.488 -5.565 1.00 28.27 170 LEU A C 1
ATOM 1220 O O . LEU A 1 170 ? 34.430 17.008 -5.913 1.00 26.39 170 LEU A O 1
ATOM 1225 N N . PRO A 1 171 ? 32.203 17.177 -6.193 1.00 29.43 171 PRO A N 1
ATOM 1226 C CA . PRO A 1 171 ? 32.253 16.257 -7.331 1.00 29.32 171 PRO A CA 1
ATOM 1227 C C . PRO A 1 171 ? 32.750 16.888 -8.638 1.00 31.01 171 PRO A C 1
ATOM 1228 O O . PRO A 1 171 ? 33.556 16.296 -9.350 1.00 31.04 171 PRO A O 1
ATOM 1232 N N . LEU A 1 172 ? 32.280 18.095 -8.941 1.00 31.07 172 LEU A N 1
ATOM 1233 C CA . LEU A 1 172 ? 32.637 18.753 -10.192 1.00 29.80 172 LEU A CA 1
ATOM 1234 C C . LEU A 1 172 ? 34.037 19.329 -10.350 1.00 30.76 172 LEU A C 1
ATOM 1235 O O . LEU A 1 172 ? 34.598 19.292 -11.452 1.00 29.31 172 LEU A O 1
ATOM 1240 N N . VAL A 1 173 ? 34.608 19.866 -9.277 1.00 31.17 173 VAL A N 1
ATOM 1241 C CA . VAL A 1 173 ? 35.938 20.461 -9.379 1.00 32.09 173 VAL A CA 1
ATOM 1242 C C . VAL A 1 173 ? 36.976 19.491 -9.936 1.00 32.36 173 VAL A C 1
ATOM 1243 O O . VAL A 1 173 ? 37.657 19.807 -10.907 1.00 33.58 173 VAL A O 1
ATOM 1247 N N . PRO A 1 174 ? 37.108 18.297 -9.337 1.00 33.10 174 PRO A N 1
ATOM 1248 C CA . PRO A 1 174 ? 38.080 17.308 -9.819 1.00 32.74 174 PRO A CA 1
ATOM 1249 C C . PRO A 1 174 ? 37.831 16.916 -11.280 1.00 32.92 174 PRO A C 1
ATOM 1250 O O . PRO A 1 174 ? 38.771 16.735 -12.050 1.00 30.77 174 PRO A O 1
ATOM 1254 N N . LEU A 1 175 ? 36.559 16.777 -11.650 1.00 33.54 175 LEU A N 1
ATOM 1255 C CA . LEU A 1 175 ? 36.200 16.394 -13.014 1.00 32.95 175 LEU A CA 1
ATOM 1256 C C . LEU A 1 175 ? 36.534 17.480 -14.024 1.00 34.75 175 LEU A C 1
ATOM 1257 O O . LEU A 1 175 ? 36.984 17.176 -15.128 1.00 36.07 175 LEU A O 1
ATOM 1262 N N . LEU A 1 176 ? 36.319 18.741 -13.654 1.00 35.92 176 LEU A N 1
ATOM 1263 C CA . LEU A 1 176 ? 36.628 19.859 -14.545 1.00 37.48 176 LEU A CA 1
ATOM 1264 C C . LEU A 1 176 ? 38.143 20.018 -14.660 1.00 39.02 176 LEU A C 1
ATOM 1265 O O . LEU A 1 176 ? 38.672 20.272 -15.743 1.00 37.86 176 LEU A O 1
ATOM 1270 N N . LYS A 1 177 ? 38.835 19.864 -13.537 1.00 42.41 177 LYS A N 1
ATOM 1271 C CA . LYS A 1 177 ? 40.292 19.977 -13.511 1.00 46.38 177 LYS A CA 1
ATOM 1272 C C . LYS A 1 177 ? 40.933 18.975 -14.455 1.00 44.77 177 LYS A C 1
ATOM 1273 O O . LYS A 1 177 ? 41.942 19.264 -15.101 1.00 42.97 177 LYS A O 1
ATOM 1279 N N . ALA A 1 178 ? 40.342 17.788 -14.522 1.00 43.20 178 ALA A N 1
ATOM 1280 C CA . ALA A 1 178 ? 40.859 16.730 -15.378 1.00 42.90 178 ALA A CA 1
ATOM 1281 C C . ALA A 1 178 ? 40.245 16.758 -16.777 1.00 43.04 178 ALA A C 1
ATOM 1282 O O . ALA A 1 178 ? 40.470 15.856 -17.574 1.00 42.15 178 ALA A O 1
ATOM 1284 N N . ASN A 1 179 ? 39.474 17.799 -17.070 1.00 44.56 179 ASN A N 1
ATOM 1285 C CA . ASN A 1 179 ? 38.832 17.947 -18.380 1.00 45.14 179 ASN A CA 1
ATOM 1286 C C . ASN A 1 179 ? 38.011 16.722 -18.768 1.00 43.59 179 ASN A C 1
ATOM 1287 O O . ASN A 1 179 ? 37.972 16.335 -19.941 1.00 41.82 179 ASN A O 1
ATOM 1292 N N . LEU A 1 180 ? 37.333 16.124 -17.790 1.00 39.83 180 LEU A N 1
ATOM 1293 C CA . LEU A 1 180 ? 36.552 14.910 -18.054 1.00 36.24 180 LEU A CA 1
ATOM 1294 C C . LEU A 1 180 ? 35.095 15.248 -18.398 1.00 34.87 180 LEU A C 1
ATOM 1295 O O . LEU A 1 180 ? 34.345 14.420 -18.911 1.00 33.87 180 LEU A O 1
ATOM 1300 N N . ILE A 1 181 ? 34.695 16.484 -18.131 1.00 34.02 181 ILE A N 1
ATOM 1301 C CA . ILE A 1 181 ? 33.338 16.915 -18.443 1.00 35.47 181 ILE A CA 1
ATOM 1302 C C . ILE A 1 181 ? 33.355 18.259 -19.074 1.00 35.93 181 ILE A C 1
ATOM 1303 O O . ILE A 1 181 ? 34.220 19.056 -18.847 1.00 35.40 181 ILE A O 1
ATOM 1308 N N . LYS A 1 182 ? 32.377 18.545 -19.911 1.00 37.55 182 LYS A N 1
ATOM 1309 C CA . LYS A 1 182 ? 32.276 19.900 -20.599 1.00 41.78 182 LYS A CA 1
ATOM 1310 C C . LYS A 1 182 ? 31.721 20.878 -19.553 1.00 43.71 182 LYS A C 1
ATOM 1311 O O . LYS A 1 182 ? 31.094 20.461 -18.548 1.00 41.77 182 LYS A O 1
ATOM 1317 N N . HIS A 1 183 ? 32.001 22.163 -19.712 1.00 46.47 183 HIS A N 1
ATOM 1318 C CA . HIS A 1 183 ? 31.437 23.112 -18.736 1.00 50.00 183 HIS A CA 1
ATOM 1319 C C . HIS A 1 183 ? 30.132 23.798 -19.168 1.00 48.34 183 HIS A C 1
ATOM 1320 O O . HIS A 1 183 ? 29.684 24.715 -18.498 1.00 47.99 183 HIS A O 1
ATOM 1327 N N . GLU A 1 184 ? 29.537 23.337 -20.271 1.00 47.41 184 GLU A N 1
ATOM 1328 C CA . GLU A 1 184 ? 28.262 23.894 -20.698 1.00 46.56 184 GLU A CA 1
ATOM 1329 C C . GLU A 1 184 ? 27.143 22.942 -20.322 1.00 42.92 184 GLU A C 1
ATOM 1330 O O . GLU A 1 184 ? 27.349 21.731 -20.231 1.00 40.08 184 GLU A O 1
ATOM 1336 N N . ASN A 1 185 ? 25.967 23.503 -20.087 1.00 39.63 185 ASN A N 1
ATOM 1337 C CA . ASN A 1 185 ? 24.798 22.719 -19.761 1.00 38.33 185 ASN A CA 1
ATOM 1338 C C . ASN A 1 185 ? 24.901 21.803 -18.542 1.00 35.54 185 ASN A C 1
ATOM 1339 O O . ASN A 1 185 ? 24.442 20.670 -18.555 1.00 33.03 185 ASN A O 1
ATOM 1344 N N . ILE A 1 186 ? 25.545 22.296 -17.494 1.00 33.43 186 ILE A N 1
ATOM 1345 C CA . ILE A 1 186 ? 25.634 21.564 -16.239 1.00 32.33 186 ILE A CA 1
ATOM 1346 C C . ILE A 1 186 ? 24.323 21.929 -15.542 1.00 31.05 186 ILE A C 1
ATOM 1347 O O . ILE A 1 186 ? 24.103 23.094 -15.189 1.00 30.98 186 ILE A O 1
ATOM 1352 N N . ILE A 1 187 ? 23.439 20.954 -15.379 1.00 29.37 187 ILE A N 1
ATOM 1353 C CA . ILE A 1 187 ? 22.158 21.215 -14.744 1.00 27.45 187 ILE A CA 1
ATOM 1354 C C . ILE A 1 187 ? 22.116 20.552 -13.379 1.00 27.51 187 ILE A C 1
ATOM 1355 O O . ILE A 1 187 ? 22.385 19.352 -13.244 1.00 27.80 187 ILE A O 1
ATOM 1360 N N . ILE A 1 188 ? 21.791 21.345 -12.364 1.00 27.37 188 ILE A N 1
ATOM 1361 C CA . ILE A 1 188 ? 21.750 20.854 -10.995 1.00 27.61 18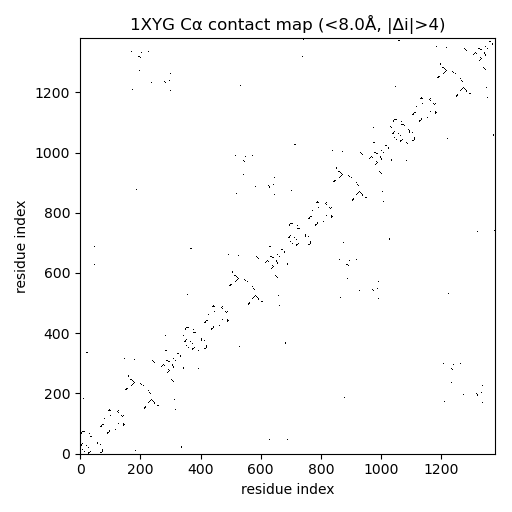8 ILE A CA 1
ATOM 1362 C C . ILE A 1 188 ? 20.357 20.943 -10.378 1.00 28.24 188 ILE A C 1
ATOM 1363 O O . ILE A 1 188 ? 19.801 22.037 -10.222 1.00 28.33 188 ILE A O 1
ATOM 1368 N N . ASP A 1 189 ? 19.791 19.788 -10.039 1.00 25.63 189 ASP A N 1
ATOM 1369 C CA . ASP A 1 189 ? 18.482 19.745 -9.393 1.00 24.71 189 ASP A CA 1
ATOM 1370 C C . ASP A 1 189 ? 18.750 19.310 -7.950 1.00 24.79 189 ASP A C 1
ATOM 1371 O O . ASP A 1 189 ? 18.971 18.130 -7.682 1.00 24.29 189 ASP A O 1
ATOM 1376 N N . ALA A 1 190 ? 18.737 20.276 -7.033 1.00 25.17 190 ALA A N 1
ATOM 1377 C CA . ALA A 1 190 ? 19.031 20.014 -5.627 1.00 24.31 190 ALA A CA 1
ATOM 1378 C C . ALA A 1 190 ? 17.834 19.989 -4.677 1.00 24.29 190 ALA A C 1
ATOM 1379 O O . ALA A 1 190 ? 16.795 20.612 -4.914 1.00 24.83 190 ALA A O 1
ATOM 1381 N N . LYS A 1 191 ? 18.014 19.263 -3.583 1.00 23.22 191 LYS A N 1
ATOM 1382 C CA . LYS A 1 191 ? 16.986 19.091 -2.575 1.00 22.16 191 LYS A CA 1
ATOM 1383 C C . LYS A 1 191 ? 17.588 19.318 -1.197 1.00 21.67 191 LYS A C 1
ATOM 1384 O O . LYS A 1 191 ? 18.734 18.946 -0.938 1.00 22.55 191 LYS A O 1
ATOM 1390 N N . SER A 1 192 ? 16.813 19.920 -0.308 1.00 22.32 192 SER A N 1
ATOM 1391 C CA . SER A 1 192 ? 17.301 20.187 1.035 1.00 22.57 192 SER A CA 1
ATOM 1392 C C . SER A 1 192 ? 16.226 20.108 2.104 1.00 22.27 192 SER A C 1
ATOM 1393 O O . SER A 1 192 ? 15.063 20.422 1.859 1.00 23.34 192 SER A O 1
ATOM 1396 N N . GLY A 1 193 ? 16.634 19.672 3.293 1.00 23.63 193 GLY A N 1
ATOM 1397 C CA . GLY A 1 193 ? 15.721 19.608 4.413 1.00 21.98 193 GLY A CA 1
ATOM 1398 C C . GLY A 1 193 ? 15.416 21.050 4.793 1.00 22.56 193 GLY A C 1
ATOM 1399 O O . GLY A 1 193 ? 16.218 21.950 4.523 1.00 22.90 193 GLY A O 1
ATOM 1400 N N . VAL A 1 194 ? 14.277 21.277 5.433 1.00 23.03 194 VAL A N 1
ATOM 1401 C CA . VAL A 1 194 ? 13.876 22.627 5.799 1.00 23.44 194 VAL A CA 1
ATOM 1402 C C . VAL A 1 194 ? 14.726 23.309 6.883 1.00 25.56 194 VAL A C 1
ATOM 1403 O O . VAL A 1 194 ? 14.604 24.518 7.099 1.00 26.14 194 VAL A O 1
ATOM 1407 N N . SER A 1 195 ? 15.601 22.558 7.552 1.00 24.83 195 SER A N 1
ATOM 1408 C CA . SER A 1 195 ? 16.443 23.156 8.592 1.00 24.27 195 SER A CA 1
ATOM 1409 C C . SER A 1 195 ? 17.337 24.238 7.982 1.00 25.03 195 SER A C 1
ATOM 1410 O O . SER A 1 195 ? 17.779 25.155 8.673 1.00 23.56 195 SER A O 1
ATOM 1413 N N . GLY A 1 196 ? 17.588 24.125 6.680 1.00 26.48 196 GLY A N 1
ATOM 1414 C CA . GLY A 1 196 ? 18.420 25.093 5.997 1.00 27.29 196 GLY A CA 1
ATOM 1415 C C . GLY A 1 196 ? 17.762 26.460 5.925 1.00 30.15 196 GLY A C 1
ATOM 1416 O O . GLY A 1 196 ? 18.435 27.462 5.667 1.00 30.80 196 GLY A O 1
ATOM 1417 N N . ALA A 1 197 ? 16.450 26.507 6.156 1.00 29.93 197 ALA A N 1
ATOM 1418 C CA . ALA A 1 197 ? 15.713 27.765 6.112 1.00 29.62 197 ALA A CA 1
ATOM 1419 C C . ALA A 1 197 ? 15.862 28.550 7.406 1.00 30.28 197 ALA A C 1
ATOM 1420 O O . ALA A 1 197 ? 15.411 29.687 7.496 1.00 31.88 197 ALA A O 1
ATOM 1422 N N . GLY A 1 198 ? 16.480 27.934 8.409 1.00 28.44 198 GLY A N 1
ATOM 1423 C CA . GLY A 1 198 ? 16.678 28.610 9.677 1.00 28.00 198 GLY A CA 1
ATOM 1424 C C . GLY A 1 198 ? 15.525 28.475 10.652 1.00 28.71 198 GLY A C 1
ATOM 1425 O O . GLY A 1 198 ? 14.490 27.883 10.343 1.00 28.32 198 GLY A O 1
ATOM 1426 N N . ARG A 1 199 ? 15.704 29.053 11.834 1.00 27.69 199 ARG A N 1
ATOM 1427 C CA . ARG A 1 199 ? 14.712 29.000 12.892 1.00 28.94 199 ARG A CA 1
ATOM 1428 C C . ARG A 1 199 ? 13.781 30.213 12.909 1.00 29.35 199 ARG A C 1
ATOM 1429 O O . ARG A 1 199 ? 13.010 30.398 13.858 1.00 29.55 199 ARG A O 1
ATOM 1437 N N . GLY A 1 200 ? 13.853 31.041 11.874 1.00 31.58 200 GLY A N 1
ATOM 1438 C CA . GLY A 1 200 ? 12.990 32.210 11.816 1.00 33.39 200 GLY A CA 1
ATOM 1439 C C . GLY A 1 200 ? 11.522 31.820 11.835 1.00 33.97 200 GLY A C 1
ATOM 1440 O O . GLY A 1 200 ? 11.093 30.922 11.115 1.00 34.67 200 GLY A O 1
ATOM 1441 N N . ALA A 1 201 ? 10.739 32.499 12.661 1.00 35.24 201 ALA A N 1
ATOM 1442 C CA . ALA A 1 201 ? 9.318 32.199 12.778 1.00 36.97 201 ALA A CA 1
ATOM 1443 C C . ALA A 1 201 ? 8.478 32.668 11.589 1.00 38.07 201 ALA A C 1
ATOM 1444 O O . ALA A 1 201 ? 7.770 33.670 11.681 1.00 36.76 201 ALA A O 1
ATOM 1446 N N . LYS A 1 202 ? 8.537 31.927 10.485 1.00 40.54 202 LYS A N 1
ATOM 1447 C CA . LYS A 1 202 ? 7.777 32.284 9.294 1.00 40.26 202 LYS A CA 1
ATOM 1448 C C . LYS A 1 202 ? 6.692 31.263 8.963 1.00 40.08 202 LYS A C 1
ATOM 1449 O O . LYS A 1 202 ? 6.886 30.049 9.094 1.00 38.19 202 LYS A O 1
ATOM 1455 N N . GLU A 1 203 ? 5.543 31.782 8.542 1.00 36.85 203 GLU A N 1
ATOM 1456 C CA . GLU A 1 203 ? 4.392 30.976 8.185 1.00 34.41 203 GLU A CA 1
ATOM 1457 C C . GLU A 1 203 ? 4.750 29.843 7.230 1.00 32.92 203 GLU A C 1
ATOM 1458 O O . GLU A 1 203 ? 4.357 28.698 7.449 1.00 30.69 203 GLU A O 1
ATOM 1464 N N . ALA A 1 204 ? 5.498 30.168 6.182 1.00 29.51 204 ALA A N 1
ATOM 1465 C CA . ALA A 1 204 ? 5.875 29.185 5.179 1.00 30.64 204 ALA A CA 1
ATOM 1466 C C . ALA A 1 204 ? 6.626 27.965 5.714 1.00 30.90 204 ALA A C 1
ATOM 1467 O O . ALA A 1 204 ? 6.580 26.894 5.105 1.00 30.84 204 ALA A O 1
ATOM 1469 N N . ASN A 1 205 ? 7.301 28.110 6.850 1.00 29.88 205 ASN A N 1
ATOM 1470 C CA . ASN A 1 205 ? 8.064 26.999 7.394 1.00 28.49 205 ASN A CA 1
ATOM 1471 C C . ASN A 1 205 ? 7.429 26.226 8.544 1.00 28.11 205 ASN A C 1
ATOM 1472 O O . ASN A 1 205 ? 8.092 25.411 9.190 1.00 28.99 205 ASN A O 1
ATOM 1477 N N . LEU A 1 206 ? 6.152 26.482 8.805 1.00 25.88 206 LEU A N 1
ATOM 1478 C CA . LEU A 1 206 ? 5.436 25.768 9.855 1.00 24.73 206 LEU A CA 1
ATOM 1479 C C . LEU A 1 206 ? 5.307 24.301 9.446 1.00 23.73 206 LEU A C 1
ATOM 1480 O O . LEU A 1 206 ? 5.284 23.983 8.256 1.00 23.64 206 LEU A O 1
ATOM 1485 N N . TYR A 1 207 ? 5.219 23.415 10.430 1.00 23.66 207 TYR A N 1
ATOM 1486 C CA . TYR A 1 207 ? 5.071 21.992 10.158 1.00 23.36 207 TYR A CA 1
ATOM 1487 C C . TYR A 1 207 ? 3.872 21.730 9.231 1.00 22.66 207 TYR A C 1
ATOM 1488 O O . TYR A 1 207 ? 3.994 20.996 8.254 1.00 21.71 207 TYR A O 1
ATOM 1497 N N . SER A 1 208 ? 2.729 22.339 9.544 1.00 22.06 208 SER A N 1
ATOM 1498 C CA . SER A 1 208 ? 1.514 22.172 8.746 1.00 22.20 208 SER A CA 1
ATOM 1499 C C . SER A 1 208 ? 1.629 22.643 7.301 1.00 24.00 208 SER A C 1
ATOM 1500 O O . SER A 1 208 ? 0.870 22.189 6.445 1.00 24.17 208 SER A O 1
ATOM 1503 N N . GLU A 1 209 ? 2.566 23.548 7.027 1.00 22.84 209 GLU A N 1
ATOM 1504 C CA . GLU A 1 209 ? 2.751 24.067 5.674 1.00 24.77 209 GLU A CA 1
ATOM 1505 C C . GLU A 1 209 ? 3.793 23.278 4.885 1.00 24.18 209 GLU A C 1
ATOM 1506 O O . GLU A 1 209 ? 3.688 23.140 3.664 1.00 26.39 209 GLU A O 1
ATOM 1512 N N . ILE A 1 210 ? 4.789 22.756 5.590 1.00 23.83 210 ILE A N 1
ATOM 1513 C CA . ILE A 1 210 ? 5.876 22.006 4.966 1.00 23.70 210 ILE A CA 1
ATOM 1514 C C . ILE A 1 210 ? 5.638 20.500 4.800 1.00 22.96 210 ILE A C 1
ATOM 1515 O O . ILE A 1 210 ? 5.916 19.936 3.751 1.00 24.61 210 ILE A O 1
ATOM 1520 N N . ALA A 1 211 ? 5.139 19.856 5.847 1.00 24.47 211 ALA A N 1
ATOM 1521 C CA . ALA A 1 211 ? 4.927 18.413 5.833 1.00 23.47 211 ALA A CA 1
ATOM 1522 C C . ALA A 1 211 ? 4.092 17.838 4.704 1.00 23.70 211 ALA A C 1
ATOM 1523 O O . ALA A 1 211 ? 3.125 18.444 4.253 1.00 21.60 211 ALA A O 1
ATOM 1525 N N . GLU A 1 212 ? 4.492 16.646 4.266 1.00 24.33 212 GLU A N 1
ATOM 1526 C CA . GLU A 1 212 ? 3.788 15.899 3.235 1.00 23.22 212 GLU A CA 1
ATOM 1527 C C . GLU A 1 212 ? 3.691 16.569 1.877 1.00 24.87 212 GLU A C 1
ATOM 1528 O O . GLU A 1 212 ? 2.647 16.512 1.217 1.00 24.66 212 GLU A O 1
ATOM 1534 N N . GLY A 1 213 ? 4.785 17.193 1.456 1.00 25.34 213 GLY A N 1
ATOM 1535 C CA . GLY A 1 213 ? 4.805 17.841 0.160 1.00 23.48 213 GLY A CA 1
ATOM 1536 C C . GLY A 1 213 ? 6.159 18.458 -0.116 1.00 24.07 213 GLY A C 1
ATOM 1537 O O . GLY A 1 213 ? 6.969 18.626 0.787 1.00 23.52 213 GLY A O 1
ATOM 1538 N N . ILE A 1 214 ? 6.406 18.790 -1.374 1.00 24.01 214 ILE A N 1
ATOM 1539 C CA . ILE A 1 214 ? 7.657 19.420 -1.754 1.00 24.10 214 ILE A CA 1
ATOM 1540 C C . ILE A 1 214 ? 7.343 20.555 -2.707 1.00 24.46 214 ILE A C 1
ATOM 1541 O O . ILE A 1 214 ? 6.213 20.672 -3.191 1.00 24.63 214 ILE A O 1
ATOM 1546 N N . SER A 1 215 ? 8.349 21.378 -2.975 1.00 23.86 215 SER A N 1
ATOM 1547 C CA . SER A 1 215 ? 8.218 22.495 -3.904 1.00 27.66 215 SER A CA 1
ATOM 1548 C C . SER A 1 215 ? 9.601 23.038 -4.221 1.00 26.93 215 SER A C 1
ATOM 1549 O O . SER A 1 215 ? 10.533 22.891 -3.435 1.00 27.94 215 SER A O 1
ATOM 1552 N N . SER A 1 216 ? 9.736 23.650 -5.388 1.00 26.72 216 SER A N 1
ATOM 1553 C CA . SER A 1 216 ? 11.000 24.241 -5.778 1.00 24.76 216 SER A CA 1
ATOM 1554 C C . SER A 1 216 ? 11.028 25.630 -5.138 1.00 24.83 216 SER A C 1
ATOM 1555 O O . SER A 1 216 ? 10.027 26.097 -4.599 1.00 23.60 216 SER A O 1
ATOM 1558 N N . TYR A 1 217 ? 12.185 26.274 -5.183 1.00 25.88 217 TYR A N 1
ATOM 1559 C CA . TYR A 1 217 ? 12.330 27.628 -4.678 1.00 26.48 217 TYR A CA 1
ATOM 1560 C C . TYR A 1 217 ? 13.620 28.181 -5.252 1.00 27.14 217 TYR A C 1
ATOM 1561 O O . TYR A 1 217 ? 14.477 27.424 -5.705 1.00 27.56 217 TYR A O 1
ATOM 1570 N N . GLY A 1 218 ? 13.745 29.502 -5.269 1.00 27.84 218 GLY A N 1
ATOM 1571 C CA . GLY A 1 218 ? 14.945 30.102 -5.811 1.00 27.95 218 GLY A CA 1
ATOM 1572 C C . GLY A 1 218 ? 15.146 29.671 -7.245 1.00 27.10 218 GLY A C 1
ATOM 1573 O O . GLY A 1 218 ? 16.266 29.407 -7.667 1.00 28.62 218 GLY A O 1
ATOM 1574 N N . VAL A 1 219 ? 14.057 29.588 -8.000 1.00 27.02 219 VAL A N 1
ATOM 1575 C CA . VAL A 1 219 ? 14.154 29.190 -9.396 1.00 28.46 219 VAL A CA 1
ATOM 1576 C C . VAL A 1 219 ? 14.833 30.300 -10.196 1.00 30.12 219 VAL A C 1
ATOM 1577 O O . VAL A 1 219 ? 14.605 31.487 -9.943 1.00 29.49 219 VAL A O 1
ATOM 1581 N N . THR A 1 220 ? 15.673 29.901 -11.148 1.00 31.33 220 THR A N 1
ATOM 1582 C CA . THR A 1 220 ? 16.405 30.831 -12.015 1.00 32.84 220 THR A CA 1
ATOM 1583 C C . THR A 1 220 ? 17.528 31.566 -11.300 1.00 33.42 220 THR A C 1
ATOM 1584 O O . THR A 1 220 ? 18.679 31.519 -11.727 1.00 33.28 220 THR A O 1
ATOM 1588 N N . ARG A 1 221 ? 17.184 32.262 -10.223 1.00 36.23 221 ARG A N 1
ATOM 1589 C CA . ARG A 1 221 ? 18.169 33.013 -9.462 1.00 37.33 221 ARG A CA 1
ATOM 1590 C C . ARG A 1 221 ? 18.108 32.675 -7.985 1.00 36.97 221 ARG A C 1
ATOM 1591 O O . ARG A 1 221 ? 17.081 32.852 -7.332 1.00 40.65 221 ARG A O 1
ATOM 1599 N N . HIS A 1 222 ? 19.215 32.172 -7.471 1.00 33.72 222 HIS A N 1
ATOM 1600 C CA . HIS A 1 222 ? 19.338 31.844 -6.064 1.00 30.40 222 HIS A CA 1
ATOM 1601 C C . HIS A 1 222 ? 20.738 32.298 -5.693 1.00 30.40 222 HIS A C 1
ATOM 1602 O O . HIS A 1 222 ? 21.671 32.126 -6.475 1.00 27.60 222 HIS A O 1
ATOM 1609 N N . ARG A 1 223 ? 20.885 32.885 -4.514 1.00 32.18 223 ARG A N 1
ATOM 1610 C CA . ARG A 1 223 ? 22.174 33.409 -4.089 1.00 35.32 223 ARG A CA 1
ATOM 1611 C C . ARG A 1 223 ? 23.374 32.461 -4.144 1.00 34.96 223 ARG A C 1
ATOM 1612 O O . ARG A 1 223 ? 24.522 32.914 -4.148 1.00 33.80 223 ARG A O 1
ATOM 1620 N N . HIS A 1 224 ? 23.128 31.155 -4.199 1.00 31.96 224 HIS A N 1
ATOM 1621 C CA . HIS A 1 224 ? 24.236 30.211 -4.269 1.00 30.50 224 HIS A CA 1
ATOM 1622 C C . HIS A 1 224 ? 24.802 30.111 -5.680 1.00 30.03 224 HIS A C 1
ATOM 1623 O O . HIS A 1 224 ? 25.922 29.639 -5.869 1.00 30.32 224 HIS A O 1
ATOM 1630 N N . VAL A 1 225 ? 24.039 30.573 -6.668 1.00 28.52 225 VAL A N 1
ATOM 1631 C CA . VAL A 1 225 ? 24.486 30.511 -8.056 1.00 28.27 225 VAL A CA 1
ATOM 1632 C C . VAL A 1 225 ? 25.879 31.107 -8.275 1.00 28.27 225 VAL A C 1
ATOM 1633 O O . VAL A 1 225 ? 26.779 30.420 -8.763 1.00 30.38 225 VAL A O 1
ATOM 1637 N N . PRO A 1 226 ? 26.082 32.389 -7.919 1.00 27.57 226 PRO A N 1
ATOM 1638 C CA . PRO A 1 226 ? 27.410 32.982 -8.122 1.00 27.58 226 PRO A CA 1
ATOM 1639 C C . PRO A 1 226 ? 28.520 32.255 -7.365 1.00 28.24 226 PRO A C 1
ATOM 1640 O O . PRO A 1 226 ? 29.659 32.190 -7.833 1.00 26.46 226 PRO A O 1
ATOM 1644 N N . GLU A 1 227 ? 28.185 31.706 -6.201 1.00 27.88 227 GLU A N 1
ATOM 1645 C CA . GLU A 1 227 ? 29.162 30.978 -5.394 1.00 29.44 227 GLU A CA 1
ATOM 1646 C C . GLU A 1 227 ? 29.571 29.703 -6.143 1.00 29.86 227 GLU A C 1
ATOM 1647 O O . GLU A 1 227 ? 30.752 29.361 -6.242 1.00 29.01 227 GLU A O 1
ATOM 1653 N N . ILE A 1 228 ? 28.571 29.012 -6.676 1.00 29.41 228 ILE A N 1
ATOM 1654 C CA . ILE A 1 228 ? 28.795 27.783 -7.421 1.00 28.70 228 ILE A CA 1
ATOM 1655 C C . ILE A 1 228 ? 29.637 28.050 -8.668 1.00 29.30 228 ILE A C 1
ATOM 1656 O O . ILE A 1 228 ? 30.631 27.367 -8.917 1.00 30.19 228 ILE A O 1
ATOM 1661 N N . GLU A 1 229 ? 29.230 29.046 -9.448 1.00 29.63 229 GLU A N 1
ATOM 1662 C CA . GLU A 1 229 ? 29.937 29.386 -10.676 1.00 30.45 229 GLU A CA 1
ATOM 1663 C C . GLU A 1 229 ? 31.366 29.879 -10.431 1.00 30.76 229 GLU A C 1
ATOM 1664 O O . GLU A 1 229 ? 32.263 29.608 -11.231 1.00 30.07 229 GLU A O 1
ATOM 1670 N N . GLN A 1 230 ? 31.581 30.591 -9.329 1.00 30.72 230 GLN A N 1
ATOM 1671 C CA . GLN A 1 230 ? 32.920 31.087 -9.006 1.00 31.50 230 GLN A CA 1
ATOM 1672 C C . GLN A 1 230 ? 33.879 29.906 -8.856 1.00 31.30 230 GLN A C 1
ATOM 1673 O O . GLN A 1 230 ? 34.944 29.872 -9.470 1.00 32.11 230 GLN A O 1
ATOM 1679 N N . GLY A 1 231 ? 33.491 28.932 -8.041 1.00 32.07 231 GLY A N 1
ATOM 1680 C CA . GLY A 1 231 ? 34.332 27.763 -7.842 1.00 30.90 231 GLY A CA 1
ATOM 1681 C C . GLY A 1 231 ? 34.577 26.977 -9.117 1.00 30.40 231 GLY A C 1
ATOM 1682 O O . GLY A 1 231 ? 35.704 26.568 -9.390 1.00 30.61 231 GLY A O 1
ATOM 1683 N N . LEU A 1 232 ? 33.528 26.758 -9.903 1.00 31.13 232 LEU A N 1
ATOM 1684 C CA . LEU A 1 232 ? 33.669 26.012 -11.146 1.00 31.31 232 LEU A CA 1
ATOM 1685 C C . LEU A 1 232 ? 34.466 26.806 -12.182 1.00 31.99 232 LEU A C 1
ATOM 1686 O O . LEU A 1 232 ? 35.296 26.250 -12.898 1.00 31.03 232 LEU A O 1
ATOM 1691 N N . SER A 1 233 ? 34.217 28.107 -12.262 1.00 34.31 233 SER A N 1
ATOM 1692 C CA . SER A 1 233 ? 34.934 28.944 -13.218 1.00 35.54 233 SER A CA 1
ATOM 1693 C C . SER A 1 233 ? 36.434 28.941 -12.941 1.00 36.83 233 SER A C 1
ATOM 1694 O O . SER A 1 233 ? 37.241 28.894 -13.870 1.00 35.54 233 SER A O 1
ATOM 1697 N N . ASP A 1 234 ? 36.810 28.994 -11.667 1.00 38.82 234 ASP A N 1
ATOM 1698 C CA . ASP A 1 234 ? 38.222 28.999 -11.310 1.00 41.49 234 ASP A CA 1
ATOM 1699 C C . ASP A 1 234 ? 38.939 27.752 -11.805 1.00 42.40 234 ASP A C 1
ATOM 1700 O O . ASP A 1 234 ? 40.069 27.827 -12.274 1.00 42.40 234 ASP A O 1
ATOM 1705 N N . VAL A 1 235 ? 38.275 26.608 -11.707 1.00 43.11 235 VAL A N 1
ATOM 1706 C CA . VAL A 1 235 ? 38.864 25.354 -12.137 1.00 45.47 235 VAL A CA 1
ATOM 1707 C C . VAL A 1 235 ? 38.866 25.203 -13.660 1.00 46.54 235 VAL A C 1
ATOM 1708 O O . VAL A 1 235 ? 39.860 24.776 -14.249 1.00 45.81 235 VAL A O 1
ATOM 1712 N N . ALA A 1 236 ? 37.753 25.553 -14.294 1.00 47.73 236 ALA A N 1
ATOM 1713 C CA . ALA A 1 236 ? 37.635 25.437 -15.738 1.00 49.31 236 ALA A CA 1
ATOM 1714 C C . ALA A 1 236 ? 38.383 26.545 -16.465 1.00 51.57 236 ALA A C 1
ATOM 1715 O O . ALA A 1 236 ? 38.536 26.498 -17.687 1.00 49.96 236 ALA A O 1
ATOM 1717 N N . GLN A 1 237 ? 38.842 27.539 -15.710 1.00 54.66 237 GLN A N 1
ATOM 1718 C CA . GLN A 1 237 ? 39.572 28.671 -16.276 1.00 57.51 237 GLN A CA 1
ATOM 1719 C C . GLN A 1 237 ? 38.806 29.291 -17.433 1.00 57.71 237 GLN A C 1
ATOM 1720 O O . GLN A 1 237 ? 39.362 29.677 -18.451 1.00 57.46 237 GLN A O 1
ATOM 1726 N N . SER A 1 238 ? 37.499 29.352 -17.253 1.00 56.12 238 SER A N 1
ATOM 1727 C CA . SER A 1 238 ? 36.574 29.913 -18.223 1.00 54.79 238 SER A CA 1
ATOM 1728 C C . SER A 1 238 ? 35.292 30.173 -17.452 1.00 54.00 238 SER A C 1
ATOM 1729 O O . SER A 1 238 ? 35.010 29.489 -16.472 1.00 52.63 238 SER A O 1
ATOM 1732 N N . LYS A 1 239 ? 34.528 31.172 -17.872 1.00 53.43 239 LYS A N 1
ATOM 1733 C CA . LYS A 1 239 ? 33.293 31.488 -17.167 1.00 52.47 239 LYS A CA 1
ATOM 1734 C C . LYS A 1 239 ? 32.278 30.354 -17.342 1.00 48.86 239 LYS A C 1
ATOM 1735 O O . LYS A 1 239 ? 31.907 29.994 -18.461 1.00 47.84 239 LYS A O 1
ATOM 1741 N N . VAL A 1 240 ? 31.850 29.779 -16.224 1.00 44.36 240 VAL A N 1
ATOM 1742 C CA . VAL A 1 240 ? 30.880 28.692 -16.237 1.00 40.82 240 VAL A CA 1
ATOM 1743 C C . VAL A 1 240 ? 29.507 29.190 -15.814 1.00 37.99 240 VAL A C 1
ATOM 1744 O O . VAL A 1 240 ? 29.363 29.838 -14.784 1.00 39.22 240 VAL A O 1
ATOM 1748 N N . THR A 1 241 ? 28.501 28.891 -16.630 1.00 36.00 241 THR A N 1
ATOM 1749 C CA . THR A 1 241 ? 27.121 29.273 -16.351 1.00 34.08 241 THR A CA 1
ATOM 1750 C C . THR A 1 241 ? 26.337 27.981 -16.144 1.00 34.36 241 THR A C 1
ATOM 1751 O O . THR A 1 241 ? 26.251 27.145 -17.049 1.00 33.65 241 THR A O 1
ATOM 1755 N N . VAL A 1 242 ? 25.770 27.816 -14.956 1.00 31.83 242 VAL A N 1
ATOM 1756 C CA . VAL A 1 242 ? 25.022 26.609 -14.647 1.00 30.71 242 VAL A CA 1
ATOM 1757 C C . VAL A 1 242 ? 23.542 26.883 -14.448 1.00 30.65 242 VAL A C 1
ATOM 1758 O O . VAL A 1 242 ? 23.102 28.034 -14.410 1.00 30.77 242 VAL A O 1
ATOM 1762 N N . SER A 1 243 ? 22.782 25.799 -14.339 1.00 29.10 243 SER A N 1
ATOM 1763 C CA . SER A 1 243 ? 21.353 25.856 -14.078 1.00 27.90 243 SER A CA 1
ATOM 1764 C C . SER A 1 243 ? 21.278 25.189 -12.713 1.00 27.00 243 SER A C 1
ATOM 1765 O O . SER A 1 243 ? 21.735 24.057 -12.553 1.00 29.91 243 SER A O 1
ATOM 1768 N N . PHE A 1 244 ? 20.726 25.888 -11.728 1.00 25.52 244 PHE A N 1
ATOM 1769 C CA . PHE A 1 244 ? 20.636 25.363 -10.366 1.00 24.53 244 PHE A CA 1
ATOM 1770 C C . PHE A 1 244 ? 19.247 25.590 -9.792 1.00 25.62 244 PHE A C 1
ATOM 1771 O O . PHE A 1 244 ? 18.821 26.733 -9.636 1.00 26.25 244 PHE A O 1
ATOM 1779 N N . THR A 1 245 ? 18.538 24.507 -9.482 1.00 24.49 245 THR A N 1
ATOM 1780 C CA . THR A 1 245 ? 17.191 24.629 -8.935 1.00 25.11 245 THR A CA 1
ATOM 1781 C C . THR A 1 245 ? 17.012 23.910 -7.602 1.00 25.82 245 THR A C 1
ATOM 1782 O O . THR A 1 245 ? 17.025 22.687 -7.540 1.00 27.15 245 THR A O 1
ATOM 1786 N N . PRO A 1 246 ? 16.853 24.676 -6.515 1.00 23.86 246 PRO A N 1
ATOM 1787 C CA . PRO A 1 246 ? 16.660 24.138 -5.162 1.00 24.63 246 PRO A CA 1
ATOM 1788 C C . PRO A 1 246 ? 15.242 23.597 -5.003 1.00 24.15 246 PRO A C 1
ATOM 1789 O O . PRO A 1 246 ? 14.326 24.020 -5.711 1.00 22.90 246 PRO A O 1
ATOM 1793 N N . HIS A 1 247 ? 15.069 22.671 -4.066 1.00 22.90 247 HIS A N 1
ATOM 1794 C CA . HIS A 1 247 ? 13.764 22.078 -3.779 1.00 22.10 247 HIS A CA 1
ATOM 1795 C C . HIS A 1 247 ? 13.709 21.873 -2.272 1.00 21.89 247 HIS A C 1
ATOM 1796 O O . HIS A 1 247 ? 14.685 21.423 -1.670 1.00 20.65 247 HIS A O 1
ATOM 1803 N N . LEU A 1 248 ? 12.576 22.218 -1.670 1.00 22.87 248 LEU A N 1
ATOM 1804 C CA . LEU A 1 248 ? 12.392 22.088 -0.224 1.00 23.11 248 LEU A CA 1
ATOM 1805 C C . LEU A 1 248 ? 11.767 20.739 0.141 1.00 22.74 248 LEU A C 1
ATOM 1806 O O . LEU A 1 248 ? 10.661 20.411 -0.291 1.00 22.03 248 LEU A O 1
ATOM 1811 N N . MET A 1 249 ? 12.485 19.967 0.949 1.00 23.33 249 MET A N 1
ATOM 1812 C CA . MET A 1 249 ? 12.034 18.639 1.359 1.00 23.35 249 MET A CA 1
ATOM 1813 C C . MET A 1 249 ? 11.346 18.620 2.719 1.00 23.46 249 MET A C 1
ATOM 1814 O O . MET A 1 249 ? 11.730 19.351 3.630 1.00 24.97 249 MET A O 1
ATOM 1819 N N . PRO A 1 250 ? 10.313 17.775 2.869 1.00 22.51 250 PRO A N 1
ATOM 1820 C CA . PRO A 1 250 ? 9.597 17.669 4.143 1.00 21.52 250 PRO A CA 1
ATOM 1821 C C . PRO A 1 250 ? 10.414 16.783 5.095 1.00 21.94 250 PRO A C 1
ATOM 1822 O O . PRO A 1 250 ? 10.050 15.650 5.384 1.00 21.99 250 PRO A O 1
ATOM 1826 N N . MET A 1 251 ? 11.540 17.319 5.541 1.00 20.35 251 MET A N 1
ATOM 1827 C CA . MET A 1 251 ? 12.451 16.643 6.460 1.00 21.45 251 MET A CA 1
ATOM 1828 C C . MET A 1 251 ? 13.336 17.727 7.085 1.00 21.66 251 MET A C 1
ATOM 1829 O O . MET A 1 251 ? 13.486 18.819 6.528 1.00 19.47 251 MET A O 1
ATOM 1834 N N . ILE A 1 252 ? 13.920 17.421 8.237 1.00 20.51 252 ILE A N 1
ATOM 1835 C CA . ILE A 1 252 ? 14.751 18.387 8.934 1.00 21.27 252 ILE A CA 1
ATOM 1836 C C . ILE A 1 252 ? 16.134 18.543 8.321 1.00 22.27 252 ILE A C 1
ATOM 1837 O O . ILE A 1 252 ? 16.491 19.628 7.850 1.00 21.83 252 ILE A O 1
ATOM 1842 N N . ARG A 1 253 ? 16.901 17.454 8.325 1.00 21.65 253 ARG A N 1
ATOM 1843 C CA . ARG A 1 253 ? 18.265 17.455 7.806 1.00 22.16 253 ARG A CA 1
ATOM 1844 C C . ARG A 1 253 ? 18.401 16.675 6.508 1.00 23.97 253 ARG A C 1
ATOM 1845 O O . ARG A 1 253 ? 17.565 15.833 6.190 1.00 24.42 253 ARG A O 1
ATOM 1853 N N . GLY A 1 254 ? 19.472 16.953 5.769 1.00 23.14 254 GLY A N 1
ATOM 1854 C CA . GLY A 1 254 ? 19.704 16.239 4.532 1.00 24.10 254 GLY A CA 1
ATOM 1855 C C . GLY A 1 254 ? 19.714 17.099 3.292 1.00 25.54 254 GLY A C 1
ATOM 1856 O O . GLY A 1 254 ? 18.921 18.033 3.141 1.00 25.83 254 GLY A O 1
ATOM 1857 N N . MET A 1 255 ? 20.616 16.767 2.385 1.00 24.24 255 MET A N 1
ATOM 1858 C CA . MET A 1 255 ? 20.725 17.505 1.146 1.00 25.12 255 MET A CA 1
ATOM 1859 C C . MET A 1 255 ? 21.293 16.623 0.049 1.00 25.40 255 MET A C 1
ATOM 1860 O O . MET A 1 255 ? 22.206 15.824 0.277 1.00 27.39 255 MET A O 1
ATOM 1865 N N . GLN A 1 256 ? 20.734 16.771 -1.142 1.00 24.86 256 GLN A N 1
ATOM 1866 C CA . GLN A 1 256 ? 21.199 16.024 -2.295 1.00 25.11 256 GLN A CA 1
ATOM 1867 C C . GLN A 1 256 ? 21.177 16.886 -3.534 1.00 24.55 256 GLN A C 1
ATOM 1868 O O . GLN A 1 256 ? 20.242 17.645 -3.763 1.00 26.88 256 GLN A O 1
ATOM 1874 N N . SER A 1 257 ? 22.231 16.783 -4.322 1.00 24.30 257 SER A N 1
ATOM 1875 C CA . SER A 1 257 ? 22.282 17.484 -5.586 1.00 23.85 257 SER A CA 1
ATOM 1876 C C . SER A 1 257 ? 22.358 16.372 -6.611 1.00 24.01 257 SER A C 1
ATOM 1877 O O . SER A 1 257 ? 23.191 15.477 -6.499 1.00 23.30 257 SER A O 1
ATOM 1880 N N . THR A 1 258 ? 21.442 16.396 -7.567 1.00 24.47 258 THR A N 1
ATOM 1881 C CA . THR A 1 258 ? 21.457 15.426 -8.649 1.00 25.95 258 THR A CA 1
ATOM 1882 C C . THR A 1 258 ? 22.012 16.285 -9.789 1.00 24.47 258 THR A C 1
ATOM 1883 O O . THR A 1 258 ? 21.350 17.211 -10.262 1.00 24.24 258 THR A O 1
ATOM 1887 N N . ILE A 1 259 ? 23.237 15.978 -10.202 1.00 24.35 259 ILE A N 1
ATOM 1888 C CA . ILE A 1 259 ? 23.934 16.748 -11.220 1.00 23.33 259 ILE A CA 1
ATOM 1889 C C . ILE A 1 259 ? 23.985 16.102 -12.596 1.00 25.16 259 ILE A C 1
ATOM 1890 O O . ILE A 1 259 ? 24.503 15.003 -12.762 1.00 26.38 259 ILE A O 1
ATOM 1895 N N . TYR A 1 260 ? 23.460 16.810 -13.585 1.00 25.03 260 TYR A N 1
ATOM 1896 C CA . TYR A 1 260 ? 23.430 16.312 -14.948 1.00 26.38 260 TYR A CA 1
ATOM 1897 C C . TYR A 1 260 ? 24.486 17.008 -15.790 1.00 27.06 260 TYR A C 1
ATOM 1898 O O . TYR A 1 260 ? 24.358 18.191 -16.102 1.00 27.06 260 TYR A O 1
ATOM 1907 N N . VAL A 1 261 ? 25.529 16.267 -16.154 1.00 27.42 261 VAL A N 1
ATOM 1908 C CA . VAL A 1 261 ? 26.612 16.829 -16.946 1.00 30.01 261 VAL A CA 1
ATOM 1909 C C . VAL A 1 261 ? 26.855 16.113 -18.271 1.00 31.20 261 VAL A C 1
ATOM 1910 O O . VAL A 1 261 ? 26.430 14.968 -18.480 1.00 29.04 261 VAL A O 1
ATOM 1914 N N . GLU A 1 262 ? 27.562 16.809 -19.151 1.00 32.77 262 GLU A N 1
ATOM 1915 C CA . GLU A 1 262 ? 27.929 16.287 -20.457 1.00 35.50 262 GLU A CA 1
ATOM 1916 C C . GLU A 1 262 ? 29.391 15.886 -20.334 1.00 35.01 262 GLU A C 1
ATOM 1917 O O . GLU A 1 262 ? 30.227 16.703 -19.942 1.00 34.09 262 GLU A O 1
ATOM 1923 N N . MET A 1 263 ? 29.702 14.631 -20.640 1.00 34.81 263 MET A N 1
ATOM 1924 C CA . MET A 1 263 ? 31.080 14.178 -20.553 1.00 35.14 263 MET A CA 1
ATOM 1925 C C . MET A 1 263 ? 31.849 14.696 -21.754 1.00 35.53 263 MET A C 1
ATOM 1926 O O . MET A 1 263 ? 31.280 14.947 -22.819 1.00 35.80 263 MET A O 1
ATOM 1931 N N . ALA A 1 264 ? 33.141 14.897 -21.562 1.00 35.57 264 ALA A N 1
ATOM 1932 C CA . ALA A 1 264 ? 33.966 15.374 -22.646 1.00 35.78 264 ALA A CA 1
ATOM 1933 C C . ALA A 1 264 ? 34.022 14.248 -23.671 1.00 36.40 264 ALA A C 1
ATOM 1934 O O . ALA A 1 264 ? 33.675 13.096 -23.377 1.00 34.05 264 ALA A O 1
ATOM 1936 N N . PRO A 1 265 ? 34.439 14.565 -24.902 1.00 37.89 265 PRO A N 1
ATOM 1937 C CA . PRO A 1 265 ? 34.533 13.555 -25.960 1.00 37.64 265 PRO A CA 1
ATOM 1938 C C . PRO A 1 265 ? 35.364 12.332 -25.560 1.00 37.65 265 PRO A C 1
ATOM 1939 O O . PRO A 1 265 ? 36.453 12.471 -24.993 1.00 35.02 265 PRO A O 1
ATOM 1943 N N . GLY A 1 266 ? 34.837 11.146 -25.868 1.00 38.04 266 GLY A N 1
ATOM 1944 C CA . GLY A 1 266 ? 35.535 9.908 -25.558 1.00 39.08 266 GLY A CA 1
ATOM 1945 C C . GLY A 1 266 ? 35.529 9.475 -24.105 1.00 40.07 266 GLY A C 1
ATOM 1946 O O . GLY A 1 266 ? 35.894 8.339 -23.791 1.00 40.76 266 GLY A O 1
ATOM 1947 N N . VAL A 1 267 ? 35.107 10.380 -23.223 1.00 40.09 267 VAL A N 1
ATOM 1948 C CA . VAL A 1 267 ? 35.052 10.101 -21.789 1.00 40.99 267 VAL A CA 1
ATOM 1949 C C . VAL A 1 267 ? 33.827 9.277 -21.436 1.00 43.99 267 VAL A C 1
ATOM 1950 O O . VAL A 1 267 ? 32.712 9.571 -21.873 1.00 42.19 267 VAL A O 1
ATOM 1954 N N . ARG A 1 268 ? 34.040 8.227 -20.658 1.00 47.46 268 ARG A N 1
ATOM 1955 C CA . ARG A 1 268 ? 32.947 7.364 -20.248 1.00 49.88 268 ARG A CA 1
ATOM 1956 C C . ARG A 1 268 ? 32.709 7.567 -18.761 1.00 47.83 268 ARG A C 1
ATOM 1957 O O . ARG A 1 268 ? 33.538 8.153 -18.065 1.00 44.62 268 ARG A O 1
ATOM 1965 N N . THR A 1 269 ? 31.582 7.073 -18.268 1.00 45.57 269 THR A N 1
ATOM 1966 C CA . THR A 1 269 ? 31.272 7.223 -16.848 1.00 45.21 269 THR A CA 1
ATOM 1967 C C . THR A 1 269 ? 32.363 6.601 -15.977 1.00 44.87 269 THR A C 1
ATOM 1968 O O . THR A 1 269 ? 32.672 7.114 -14.905 1.00 43.91 269 THR A O 1
ATOM 1972 N N . GLU A 1 270 ? 32.953 5.505 -16.446 1.00 47.41 270 GLU A N 1
ATOM 1973 C CA . GLU A 1 270 ? 34.016 4.826 -15.705 1.00 47.61 270 GLU A CA 1
ATOM 1974 C C . GLU A 1 270 ? 35.169 5.784 -15.416 1.00 44.88 270 GLU A C 1
ATOM 1975 O O . GLU A 1 270 ? 35.789 5.720 -14.357 1.00 42.76 270 GLU A O 1
ATOM 1981 N N . ASP A 1 271 ? 35.458 6.671 -16.360 1.00 41.56 271 ASP A N 1
ATOM 1982 C CA . ASP A 1 271 ? 36.541 7.635 -16.182 1.00 40.48 271 ASP A CA 1
ATOM 1983 C C . ASP A 1 271 ? 36.209 8.645 -15.080 1.00 38.57 271 ASP A C 1
ATOM 1984 O O . ASP A 1 271 ? 37.069 8.992 -14.267 1.00 36.80 271 ASP A O 1
ATOM 1989 N N . LEU A 1 272 ? 34.966 9.121 -15.061 1.00 37.34 272 LEU A N 1
ATOM 1990 C CA . LEU A 1 272 ? 34.553 10.077 -14.043 1.00 37.19 272 LEU A CA 1
ATOM 1991 C C . LEU A 1 272 ? 34.683 9.409 -12.680 1.00 36.85 272 LEU A C 1
ATOM 1992 O O . LEU A 1 272 ? 35.203 9.995 -11.733 1.00 35.40 272 LEU A O 1
ATOM 1997 N N . HIS A 1 273 ? 34.220 8.167 -12.598 1.00 36.83 273 HIS A N 1
ATOM 1998 C CA . HIS A 1 273 ? 34.275 7.412 -11.356 1.00 38.63 273 HIS A CA 1
ATOM 1999 C C . HIS A 1 273 ? 35.699 7.232 -10.844 1.00 38.40 273 HIS A C 1
ATOM 2000 O O . HIS A 1 273 ? 35.969 7.445 -9.659 1.00 36.59 273 HIS A O 1
ATOM 2007 N N . GLN A 1 274 ? 36.605 6.848 -11.738 1.00 39.40 274 GLN A N 1
ATOM 2008 C CA . GLN A 1 274 ? 37.999 6.643 -11.368 1.00 40.03 274 GLN A CA 1
ATOM 2009 C C . GLN A 1 274 ? 38.636 7.943 -10.895 1.00 38.12 274 GLN A C 1
ATOM 2010 O O . GLN A 1 274 ? 39.375 7.957 -9.916 1.00 35.70 274 GLN A O 1
ATOM 2016 N N . GLN A 1 275 ? 38.353 9.039 -11.591 1.00 36.18 275 GLN A N 1
ATOM 2017 C CA . GLN A 1 275 ? 38.924 10.324 -11.203 1.00 36.28 275 GLN A CA 1
ATOM 2018 C C . GLN A 1 275 ? 38.473 10.708 -9.796 1.00 36.04 275 GLN A C 1
ATOM 2019 O O . GLN A 1 275 ? 39.270 11.169 -8.977 1.00 34.64 275 GLN A O 1
ATOM 2025 N N . LEU A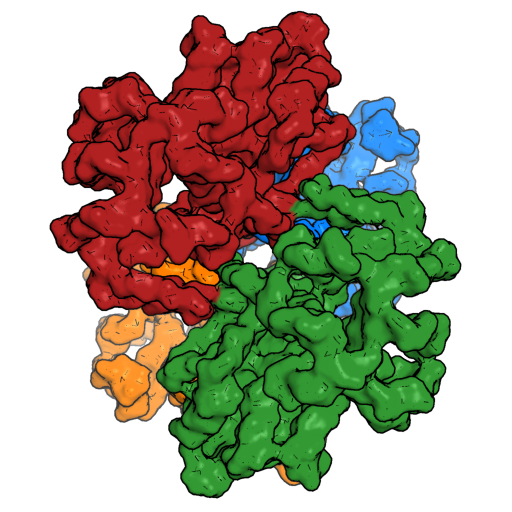 1 276 ? 37.189 10.511 -9.517 1.00 35.92 276 LEU A N 1
ATOM 2026 C CA . LEU A 1 276 ? 36.648 10.838 -8.210 1.00 36.01 276 LEU A CA 1
ATOM 2027 C C . LEU A 1 276 ? 37.216 9.910 -7.146 1.00 37.47 276 LEU A C 1
ATOM 2028 O O . LEU A 1 276 ? 37.577 10.354 -6.051 1.00 35.42 276 LEU A O 1
ATOM 2033 N N . LYS A 1 277 ? 37.301 8.623 -7.473 1.00 39.26 277 LYS A N 1
ATOM 2034 C CA . LYS A 1 277 ? 37.819 7.652 -6.526 1.00 41.81 277 LYS A CA 1
ATOM 2035 C C . LYS A 1 277 ? 39.262 7.994 -6.171 1.00 41.29 277 LYS A C 1
ATOM 2036 O O . LYS A 1 277 ? 39.672 7.903 -5.010 1.00 39.05 277 LYS A O 1
ATOM 2042 N N . THR A 1 278 ? 40.026 8.407 -7.173 1.00 40.01 278 THR A N 1
ATOM 2043 C CA . THR A 1 278 ? 41.420 8.779 -6.963 1.00 42.01 278 THR A CA 1
ATOM 2044 C C . THR A 1 278 ? 41.558 10.086 -6.174 1.00 40.77 278 THR A C 1
ATOM 2045 O O . THR A 1 278 ? 42.349 10.176 -5.237 1.00 40.36 278 THR A O 1
ATOM 2049 N N . SER A 1 279 ? 40.789 11.099 -6.557 1.00 40.45 279 SER A N 1
ATOM 2050 C CA . SER A 1 279 ? 40.852 12.401 -5.889 1.00 40.63 279 SER A CA 1
ATOM 2051 C C . SER A 1 279 ? 40.475 12.391 -4.406 1.00 40.22 279 SER A C 1
ATOM 2052 O O . SER A 1 279 ? 40.957 13.227 -3.642 1.00 39.89 279 SER A O 1
ATOM 2055 N N . TYR A 1 280 ? 39.625 11.447 -4.002 1.00 40.29 280 TYR A N 1
ATOM 2056 C CA . TYR A 1 280 ? 39.161 11.377 -2.617 1.00 42.11 280 TYR A CA 1
ATOM 2057 C C . TYR A 1 280 ? 39.439 10.075 -1.867 1.00 45.80 280 TYR A C 1
ATOM 2058 O O . TYR A 1 280 ? 38.914 9.865 -0.767 1.00 44.49 280 TYR A O 1
ATOM 2067 N N . GLU A 1 281 ? 40.272 9.214 -2.442 1.00 51.00 281 GLU A N 1
ATOM 2068 C CA . GLU A 1 281 ? 40.584 7.925 -1.828 1.00 54.66 281 GLU A CA 1
ATOM 2069 C C . GLU A 1 281 ? 41.060 7.982 -0.373 1.00 54.55 281 GLU A C 1
ATOM 2070 O O . GLU A 1 281 ? 40.719 7.108 0.420 1.00 52.21 281 GLU A O 1
ATOM 2076 N N . ASP A 1 282 ? 41.846 8.994 -0.018 1.00 53.38 282 ASP A N 1
ATOM 2077 C CA . ASP A 1 282 ? 42.334 9.100 1.357 1.00 53.17 282 ASP A CA 1
ATOM 2078 C C . ASP A 1 282 ? 41.603 10.158 2.180 1.00 49.81 282 ASP A C 1
ATOM 2079 O O . ASP A 1 282 ? 42.061 10.552 3.253 1.00 49.70 282 ASP A O 1
ATOM 2084 N N . GLU A 1 283 ? 40.463 10.610 1.675 1.00 44.85 283 GLU A N 1
ATOM 2085 C CA . GLU A 1 283 ? 39.674 11.621 2.363 1.00 39.55 283 GLU A CA 1
ATOM 2086 C C . GLU A 1 283 ? 38.653 10.984 3.281 1.00 36.94 283 GLU A C 1
ATOM 2087 O O . GLU A 1 283 ? 37.810 10.200 2.846 1.00 37.29 283 GLU A O 1
ATOM 2093 N N . GLU A 1 284 ? 38.740 11.324 4.561 1.00 34.36 284 GLU A N 1
ATOM 2094 C CA . GLU A 1 284 ? 37.823 10.799 5.563 1.00 31.95 284 GLU A CA 1
ATOM 2095 C C . GLU A 1 284 ? 36.356 11.154 5.290 1.00 31.03 284 GLU A C 1
ATOM 2096 O O . GLU A 1 284 ? 35.484 10.287 5.306 1.00 29.58 284 GLU A O 1
ATOM 2102 N N . PHE A 1 285 ? 36.096 12.426 5.012 1.00 30.03 285 PHE A N 1
ATOM 2103 C CA . PHE A 1 285 ? 34.730 12.893 4.816 1.00 29.67 285 PHE A CA 1
ATOM 2104 C C . PHE A 1 285 ? 34.062 12.821 3.455 1.00 30.26 285 PHE A C 1
ATOM 2105 O O . PHE A 1 285 ? 32.870 13.098 3.341 1.00 31.91 285 PHE A O 1
ATOM 2113 N N . VAL A 1 286 ? 34.803 12.451 2.423 1.00 30.58 286 VAL A N 1
ATOM 2114 C CA . VAL A 1 286 ? 34.215 12.346 1.101 1.00 29.45 286 VAL A CA 1
ATOM 2115 C C . VAL A 1 286 ? 34.349 10.904 0.624 1.00 29.84 286 VAL A C 1
ATOM 2116 O O . VAL A 1 286 ? 35.445 10.423 0.363 1.00 30.36 286 VAL A O 1
ATOM 2120 N N . LYS A 1 287 ? 33.220 10.215 0.522 1.00 31.08 287 LYS A N 1
ATOM 2121 C CA . LYS A 1 287 ? 33.208 8.827 0.089 1.00 31.16 287 LYS A CA 1
ATOM 2122 C C . LYS A 1 287 ? 32.633 8.679 -1.314 1.00 31.96 287 LYS A C 1
ATOM 2123 O O . LYS A 1 287 ? 31.542 9.174 -1.609 1.00 32.17 287 LYS A O 1
ATOM 2129 N N . VAL A 1 288 ? 33.376 8.003 -2.179 1.00 31.45 288 VAL A N 1
ATOM 2130 C CA . VAL A 1 288 ? 32.917 7.744 -3.538 1.00 31.80 288 VAL A CA 1
ATOM 2131 C C . VAL A 1 288 ? 32.404 6.298 -3.533 1.00 32.46 288 VAL A C 1
ATOM 2132 O O . VAL A 1 288 ? 33.168 5.363 -3.300 1.00 31.45 288 VAL A O 1
ATOM 2136 N N . LEU A 1 289 ? 31.109 6.114 -3.763 1.00 33.12 289 LEU A N 1
ATOM 2137 C CA . LEU A 1 289 ? 30.531 4.773 -3.746 1.00 35.01 289 LEU A CA 1
ATOM 2138 C C . LEU A 1 289 ? 30.820 4.032 -5.046 1.00 36.91 289 LEU A C 1
ATOM 2139 O O . LEU A 1 289 ? 31.220 4.644 -6.041 1.00 36.43 289 LEU A O 1
ATOM 2144 N N . ASP A 1 290 ? 30.634 2.714 -5.040 1.00 40.96 290 ASP A N 1
ATOM 2145 C CA . ASP A 1 290 ? 30.885 1.924 -6.244 1.00 44.67 290 ASP A CA 1
ATOM 2146 C C . ASP A 1 290 ? 29.858 2.283 -7.311 1.00 47.26 290 ASP A C 1
ATOM 2147 O O . ASP A 1 290 ? 28.703 2.592 -6.999 1.00 46.51 290 ASP A O 1
ATOM 2152 N N . GLU A 1 291 ? 30.283 2.253 -8.571 1.00 49.96 291 GLU A N 1
ATOM 2153 C CA . GLU A 1 291 ? 29.391 2.577 -9.675 1.00 51.25 291 GLU A CA 1
ATOM 2154 C C . GLU A 1 291 ? 28.054 1.843 -9.561 1.00 49.14 291 GLU A C 1
ATOM 2155 O O . GLU A 1 291 ? 28.006 0.652 -9.239 1.00 46.34 291 GLU A O 1
ATOM 2161 N N . GLY A 1 292 ? 26.972 2.573 -9.810 1.00 46.71 292 GLY A N 1
ATOM 2162 C CA . GLY A 1 292 ? 25.649 1.984 -9.742 1.00 45.80 292 GLY A CA 1
ATOM 2163 C C . GLY A 1 292 ? 25.000 2.078 -8.377 1.00 43.60 292 GLY A C 1
ATOM 2164 O O . GLY A 1 292 ? 23.787 1.921 -8.256 1.00 45.29 292 GLY A O 1
ATOM 2165 N N . VAL A 1 293 ? 25.800 2.339 -7.348 1.00 40.62 293 VAL A N 1
ATOM 2166 C CA . VAL A 1 293 ? 25.277 2.438 -5.990 1.00 36.42 293 VAL A CA 1
ATOM 2167 C C . VAL A 1 293 ? 24.671 3.814 -5.729 1.00 33.43 293 VAL A C 1
ATOM 2168 O O . VAL A 1 293 ? 25.311 4.845 -5.923 1.00 31.57 293 VAL A O 1
ATOM 2172 N N . VAL A 1 294 ? 23.423 3.816 -5.285 1.00 31.22 294 VAL A N 1
ATOM 2173 C CA . VAL A 1 294 ? 22.723 5.056 -5.018 1.00 30.82 294 VAL A CA 1
ATOM 2174 C C . VAL A 1 294 ? 22.883 5.545 -3.579 1.00 29.97 294 VAL A C 1
ATOM 2175 O O . VAL A 1 294 ? 22.517 4.855 -2.629 1.00 28.08 294 VAL A O 1
ATOM 2179 N N . PRO A 1 295 ? 23.455 6.742 -3.401 1.00 29.06 295 PRO A N 1
ATOM 2180 C CA . PRO A 1 295 ? 23.619 7.261 -2.039 1.00 29.76 295 PRO A CA 1
ATOM 2181 C C . PRO A 1 295 ? 22.264 7.732 -1.482 1.00 29.44 295 PRO A C 1
ATOM 2182 O O . PRO A 1 295 ? 21.328 7.976 -2.235 1.00 28.84 295 PRO A O 1
ATOM 2186 N N . ARG A 1 296 ? 22.154 7.821 -0.162 1.00 28.69 296 ARG A N 1
ATOM 2187 C CA . ARG A 1 296 ? 20.921 8.261 0.487 1.00 28.44 296 ARG A CA 1
ATOM 2188 C C . ARG A 1 296 ? 21.277 9.313 1.528 1.00 27.89 296 ARG A C 1
ATOM 2189 O O . ARG A 1 296 ? 22.249 9.136 2.273 1.00 26.72 296 ARG A O 1
ATOM 2197 N N . THR A 1 297 ? 20.508 10.401 1.590 1.00 24.87 297 THR A N 1
ATOM 2198 C CA . THR A 1 297 ? 20.793 11.432 2.582 1.00 24.22 297 THR A CA 1
ATOM 2199 C C . THR A 1 297 ? 20.655 10.818 3.978 1.00 24.51 297 THR A C 1
ATOM 2200 O O . THR A 1 297 ? 21.311 11.259 4.923 1.00 25.83 297 THR A O 1
ATOM 2204 N N . HIS A 1 298 ? 19.814 9.79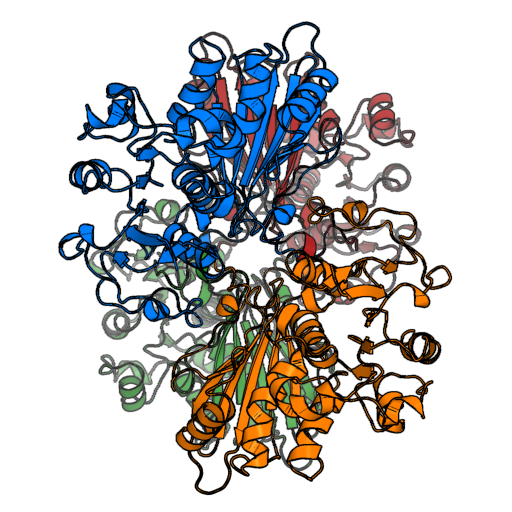3 4.105 1.00 24.72 298 HIS A N 1
ATOM 2205 C CA . HIS A 1 298 ? 19.628 9.126 5.392 1.00 24.53 298 HIS A CA 1
ATOM 2206 C C . HIS A 1 298 ? 20.969 8.608 5.924 1.00 25.38 298 HIS A C 1
ATOM 2207 O O . HIS A 1 298 ? 21.200 8.593 7.131 1.00 27.13 298 HIS A O 1
ATOM 2214 N N . ASN A 1 299 ? 21.852 8.192 5.015 1.00 26.00 299 ASN A N 1
ATOM 2215 C CA . ASN A 1 299 ? 23.141 7.620 5.400 1.00 26.52 299 ASN A CA 1
ATOM 2216 C C . ASN A 1 299 ? 24.234 8.547 5.921 1.00 27.04 299 ASN A C 1
ATOM 2217 O O . ASN A 1 299 ? 25.242 8.061 6.439 1.00 25.64 299 ASN A O 1
ATOM 2222 N N . VAL A 1 300 ? 24.057 9.859 5.777 1.00 25.78 300 VAL A N 1
ATOM 2223 C CA . VAL A 1 300 ? 25.051 10.820 6.268 1.00 26.03 300 VAL A CA 1
ATOM 2224 C C . VAL A 1 300 ? 24.433 11.738 7.323 1.00 26.95 300 VAL A C 1
ATOM 2225 O O . VAL A 1 300 ? 25.099 12.607 7.882 1.00 26.64 300 VAL A O 1
ATOM 2229 N N . ARG A 1 301 ? 23.150 11.524 7.578 1.00 25.86 301 ARG A N 1
ATOM 2230 C CA . ARG A 1 301 ? 22.387 12.296 8.545 1.00 26.73 301 ARG A CA 1
ATOM 2231 C C . ARG A 1 301 ? 23.096 12.386 9.902 1.00 25.82 301 ARG A C 1
ATOM 2232 O O . ARG A 1 301 ? 23.389 11.367 10.524 1.00 25.58 301 ARG A O 1
ATOM 2240 N N . GLY A 1 302 ? 23.371 13.609 10.346 1.00 24.14 302 GLY A N 1
ATOM 2241 C CA . GLY A 1 302 ? 24.011 13.814 11.633 1.00 24.85 302 GLY A CA 1
ATOM 2242 C C . GLY A 1 302 ? 25.513 13.606 11.645 1.00 25.70 302 GLY A C 1
ATOM 2243 O O . GLY A 1 302 ? 26.123 13.463 12.703 1.00 26.37 302 GLY A O 1
ATOM 2244 N N . SER A 1 303 ? 26.124 13.591 10.469 1.00 25.53 303 SER A N 1
ATOM 2245 C CA . SER A 1 303 ? 27.561 13.398 10.381 1.00 24.87 303 SER A CA 1
ATOM 2246 C C . SER A 1 303 ? 28.153 14.429 9.435 1.00 25.41 303 SER A C 1
ATOM 2247 O O . SER A 1 303 ? 27.435 15.192 8.791 1.00 25.59 303 SER A O 1
ATOM 2250 N N . ASN A 1 304 ? 29.474 14.435 9.341 1.00 25.38 304 ASN A N 1
ATOM 2251 C CA . ASN A 1 304 ? 30.162 15.374 8.481 1.00 24.09 304 ASN A CA 1
ATOM 2252 C C . ASN A 1 304 ? 30.548 14.741 7.144 1.00 24.28 304 ASN A C 1
ATOM 2253 O O . ASN A 1 304 ? 31.359 15.292 6.400 1.00 22.48 304 ASN A O 1
ATOM 2258 N N . TYR A 1 305 ? 29.951 13.598 6.831 1.00 23.75 305 TYR A N 1
ATOM 2259 C CA . TYR A 1 305 ? 30.268 12.894 5.595 1.00 25.02 305 TYR A CA 1
ATOM 2260 C C . TYR A 1 305 ? 29.481 13.294 4.360 1.00 25.97 305 TYR A C 1
ATOM 2261 O O . TYR A 1 305 ? 28.345 13.765 4.438 1.00 27.26 305 TYR A O 1
ATOM 2270 N N . CYS A 1 306 ? 30.115 13.077 3.217 1.00 25.68 306 CYS A N 1
ATOM 2271 C CA . CYS A 1 306 ? 29.529 13.351 1.918 1.00 27.21 306 CYS A CA 1
ATOM 2272 C C . CYS A 1 306 ? 29.706 12.084 1.093 1.00 26.84 306 CYS A C 1
ATOM 2273 O O . CYS A 1 306 ? 30.816 11.576 0.962 1.00 27.58 306 CYS A O 1
ATOM 2276 N N . HIS A 1 307 ? 28.610 11.557 0.567 1.00 26.01 307 HIS A N 1
ATOM 2277 C CA . HIS A 1 307 ? 28.677 10.369 -0.267 1.00 26.28 307 HIS A CA 1
ATOM 2278 C C . HIS A 1 307 ? 28.292 10.811 -1.668 1.00 26.80 307 HIS A C 1
ATOM 2279 O O . HIS A 1 307 ? 27.336 11.571 -1.838 1.00 26.42 307 HIS A O 1
ATOM 2286 N N . MET A 1 308 ? 29.035 10.343 -2.662 1.00 28.23 308 MET A N 1
ATOM 2287 C CA . MET A 1 308 ? 28.737 10.673 -4.045 1.00 29.86 308 MET A CA 1
ATOM 2288 C C . MET A 1 308 ? 28.876 9.425 -4.912 1.00 30.01 308 MET A C 1
ATOM 2289 O O . MET A 1 308 ? 29.606 8.488 -4.570 1.00 30.20 308 MET A O 1
ATOM 2294 N N . SER A 1 309 ? 28.155 9.419 -6.025 1.00 29.68 309 SER A N 1
ATOM 2295 C CA . SER A 1 309 ? 28.176 8.302 -6.955 1.00 31.42 309 SER A CA 1
ATOM 2296 C C . SER A 1 309 ? 27.942 8.813 -8.377 1.00 31.11 309 SER A C 1
ATOM 2297 O O . SER A 1 309 ? 27.312 9.856 -8.571 1.00 29.02 309 SER A O 1
ATOM 2300 N N . VAL A 1 310 ? 28.460 8.081 -9.362 1.00 32.11 310 VAL A N 1
ATOM 2301 C CA . VAL A 1 310 ? 28.317 8.456 -10.769 1.00 32.37 310 VAL A CA 1
ATOM 2302 C C . VAL A 1 310 ? 27.505 7.405 -11.527 1.00 33.12 310 VAL A C 1
ATOM 2303 O O . VAL A 1 310 ? 27.671 6.202 -11.313 1.00 33.42 310 VAL A O 1
ATOM 2307 N N . PHE A 1 311 ? 26.639 7.865 -12.424 1.00 31.49 311 PHE A N 1
ATOM 2308 C CA . PHE A 1 311 ? 25.808 6.967 -13.216 1.00 30.08 311 PHE A CA 1
ATOM 2309 C C . PHE A 1 311 ? 25.754 7.446 -14.651 1.00 30.97 311 PHE A C 1
ATOM 2310 O O . PHE A 1 311 ? 25.928 8.634 -14.926 1.00 28.23 311 PHE A O 1
ATOM 2318 N N . PRO A 1 312 ? 25.501 6.522 -15.590 1.00 29.66 312 PRO A N 1
ATOM 2319 C CA . PRO A 1 312 ? 25.421 6.929 -16.988 1.00 30.19 312 PRO A CA 1
ATOM 2320 C C . PRO A 1 312 ? 24.034 7.534 -17.204 1.00 29.54 312 PRO A C 1
ATOM 2321 O O . PRO A 1 312 ? 23.065 7.140 -16.552 1.00 28.12 312 PRO A O 1
ATOM 2325 N N . ASP A 1 313 ? 23.944 8.517 -18.084 1.00 29.48 313 ASP A N 1
ATOM 2326 C CA . ASP A 1 313 ? 22.654 9.115 -18.382 1.00 29.21 313 ASP A CA 1
ATOM 2327 C C . ASP A 1 313 ? 22.128 8.335 -19.583 1.00 28.24 313 ASP A C 1
ATOM 2328 O O . ASP A 1 313 ? 22.912 7.816 -20.379 1.00 27.69 313 ASP A O 1
ATOM 2333 N N . ARG A 1 314 ? 20.811 8.235 -19.710 1.00 27.68 314 ARG A N 1
ATOM 2334 C CA . ARG A 1 314 ? 20.229 7.522 -20.839 1.00 28.07 314 ARG A CA 1
ATOM 2335 C C . ARG A 1 314 ? 20.638 8.218 -22.138 1.00 28.88 314 ARG A C 1
ATOM 2336 O O . ARG A 1 314 ? 20.818 7.580 -23.171 1.00 29.13 314 ARG A O 1
ATOM 2344 N N . ILE A 1 315 ? 20.793 9.537 -22.066 1.00 30.63 315 ILE A N 1
ATOM 2345 C CA . ILE A 1 315 ? 21.206 10.338 -23.210 1.00 29.70 315 ILE A CA 1
ATOM 2346 C C . ILE A 1 315 ? 22.704 10.137 -23.420 1.00 31.51 315 ILE A C 1
ATOM 2347 O O . ILE A 1 315 ? 23.518 10.484 -22.557 1.00 31.58 315 ILE A O 1
ATOM 2352 N N . PRO A 1 316 ? 23.090 9.563 -24.568 1.00 32.43 316 PRO A N 1
ATOM 2353 C CA . PRO A 1 316 ? 24.510 9.330 -24.851 1.00 32.88 316 PRO A CA 1
ATOM 2354 C C . PRO A 1 316 ? 25.403 10.553 -24.677 1.00 32.68 316 PRO A C 1
ATOM 2355 O O . PRO A 1 316 ? 25.073 11.651 -25.119 1.00 33.16 316 PRO A O 1
ATOM 2359 N N . GLY A 1 317 ? 26.532 10.348 -24.010 1.00 33.23 317 GLY A N 1
ATOM 2360 C CA . GLY A 1 317 ? 27.471 11.426 -23.784 1.00 32.84 317 GLY A CA 1
ATOM 2361 C C . GLY A 1 317 ? 27.260 12.128 -22.457 1.00 32.67 317 GLY A C 1
ATOM 2362 O O . GLY A 1 317 ? 28.103 12.919 -22.022 1.00 33.17 317 GLY A O 1
ATOM 2363 N N . ARG A 1 318 ? 26.133 11.847 -21.812 1.00 30.60 318 ARG A N 1
ATOM 2364 C CA . ARG A 1 318 ? 25.836 12.467 -20.531 1.00 29.73 318 ARG A CA 1
ATOM 2365 C C . ARG A 1 318 ? 25.994 11.521 -19.345 1.00 29.90 318 ARG A C 1
ATOM 2366 O O . ARG A 1 318 ? 25.924 10.295 -19.488 1.00 29.28 318 ARG A O 1
ATOM 2374 N N . ALA A 1 319 ? 26.232 12.110 -18.176 1.00 27.90 319 ALA A N 1
ATOM 2375 C CA . ALA A 1 319 ? 26.399 11.349 -16.951 1.00 27.08 319 ALA A CA 1
ATOM 2376 C C . ALA A 1 319 ? 25.596 12.007 -15.829 1.00 26.93 319 ALA A C 1
ATOM 2377 O O . ALA A 1 319 ? 25.226 13.182 -15.910 1.00 27.13 319 ALA A O 1
ATOM 2379 N N . ILE A 1 320 ? 25.323 11.241 -14.785 1.00 26.75 320 ILE A N 1
ATOM 2380 C CA . ILE A 1 320 ? 24.573 11.743 -13.645 1.00 26.78 320 ILE A CA 1
ATOM 2381 C C . ILE A 1 320 ? 25.375 11.550 -12.364 1.00 27.89 320 ILE A C 1
ATOM 2382 O O . ILE A 1 320 ? 25.851 10.451 -12.068 1.00 27.16 320 ILE A O 1
ATOM 2387 N N . ILE A 1 321 ? 25.518 12.631 -11.609 1.00 27.52 321 ILE A N 1
ATOM 2388 C CA . ILE A 1 321 ? 26.255 12.591 -10.358 1.00 27.16 321 ILE A CA 1
ATOM 2389 C C . ILE A 1 321 ? 25.336 12.938 -9.191 1.00 27.23 321 ILE A C 1
ATOM 2390 O O . ILE A 1 321 ? 24.628 13.943 -9.226 1.00 28.68 321 ILE A O 1
ATOM 2395 N N . ILE A 1 322 ? 25.334 12.087 -8.174 1.00 25.69 322 ILE A N 1
ATOM 2396 C CA . ILE A 1 322 ? 24.529 12.316 -6.985 1.00 25.59 322 ILE A CA 1
ATOM 2397 C C . ILE A 1 322 ? 25.500 12.586 -5.847 1.00 26.16 322 ILE A C 1
ATOM 2398 O O . ILE A 1 322 ? 26.452 11.831 -5.646 1.00 25.96 322 ILE A O 1
ATOM 2403 N N . SER A 1 323 ? 25.265 13.674 -5.120 1.00 25.75 323 SER A N 1
ATOM 2404 C CA . SER A 1 323 ? 26.125 14.063 -4.003 1.00 24.84 323 SER A CA 1
ATOM 2405 C C . SER A 1 323 ? 25.252 14.444 -2.800 1.00 25.12 323 SER A C 1
ATOM 2406 O O . SER A 1 323 ? 24.381 15.312 -2.911 1.00 25.04 323 SER A O 1
ATOM 2409 N N . VAL A 1 324 ? 25.475 13.796 -1.658 1.00 22.74 324 VAL A N 1
ATOM 2410 C CA . VAL A 1 324 ? 24.673 14.083 -0.473 1.00 22.20 324 VAL A CA 1
ATOM 2411 C C . VAL A 1 324 ? 25.483 14.399 0.784 1.00 23.15 324 VAL A C 1
ATOM 2412 O O . VAL A 1 324 ? 26.619 13.938 0.949 1.00 22.11 324 VAL A O 1
ATOM 2416 N N . ILE A 1 325 ? 24.871 15.184 1.666 1.00 23.47 325 ILE A N 1
ATOM 2417 C CA . ILE A 1 325 ? 25.467 15.580 2.939 1.00 22.29 325 ILE A CA 1
ATOM 2418 C C . ILE A 1 325 ? 24.348 15.944 3.907 1.00 22.67 325 ILE A C 1
ATOM 2419 O O . ILE A 1 325 ? 23.172 15.965 3.541 1.00 23.33 325 ILE A O 1
ATOM 2424 N N . ASP A 1 326 ? 24.721 16.203 5.153 1.00 22.59 326 ASP A N 1
ATOM 2425 C CA . ASP A 1 326 ? 23.769 16.670 6.151 1.00 22.28 326 ASP A CA 1
ATOM 2426 C C . ASP A 1 326 ? 24.001 18.179 5.969 1.00 22.64 326 ASP A C 1
ATOM 2427 O O . ASP A 1 326 ? 25.109 18.666 6.211 1.00 23.09 326 ASP A O 1
ATOM 2432 N N . ASN A 1 327 ? 22.985 18.905 5.514 1.00 21.95 327 ASN A N 1
ATOM 2433 C CA . ASN A 1 327 ? 23.132 20.339 5.256 1.00 23.57 327 ASN A CA 1
ATOM 2434 C C . ASN A 1 327 ? 23.643 21.164 6.435 1.00 22.92 327 ASN A C 1
ATOM 2435 O O . ASN A 1 327 ? 24.293 22.188 6.236 1.00 22.74 327 ASN A O 1
ATOM 2440 N N . LEU A 1 328 ? 23.354 20.719 7.653 1.00 23.25 328 LEU A N 1
ATOM 2441 C CA . LEU A 1 328 ? 23.793 21.433 8.847 1.00 24.27 328 LEU A CA 1
ATOM 2442 C C . LEU A 1 328 ? 25.226 21.113 9.284 1.00 24.96 328 LEU A C 1
ATOM 2443 O O . LEU A 1 328 ? 25.851 21.904 9.996 1.00 25.47 328 LEU A O 1
ATOM 2448 N N . VAL A 1 329 ? 25.753 19.965 8.866 1.00 25.13 329 VAL A N 1
ATOM 2449 C CA . VAL A 1 329 ? 27.097 19.575 9.278 1.00 25.21 329 VAL A CA 1
ATOM 2450 C C . VAL A 1 329 ? 28.132 19.859 8.195 1.00 25.33 329 VAL A C 1
ATOM 2451 O O . VAL A 1 329 ? 28.753 20.921 8.201 1.00 25.88 329 VAL A O 1
ATOM 2455 N N . LYS A 1 330 ? 28.324 18.934 7.262 1.00 24.41 330 LYS A N 1
ATOM 2456 C CA . LYS A 1 330 ? 29.299 19.187 6.204 1.00 25.79 330 LYS A CA 1
ATOM 2457 C C . LYS A 1 330 ? 28.836 20.376 5.360 1.00 24.74 330 LYS A C 1
ATOM 2458 O O . LYS A 1 330 ? 29.637 21.020 4.686 1.00 24.56 330 LYS A O 1
ATOM 2464 N N . GLY A 1 331 ? 27.539 20.667 5.422 1.00 24.85 331 GLY A N 1
ATOM 2465 C CA . GLY A 1 331 ? 26.990 21.778 4.673 1.00 25.65 331 GLY A CA 1
ATOM 2466 C C . GLY A 1 331 ? 27.127 23.097 5.421 1.00 26.19 331 GLY A C 1
ATOM 2467 O O . GLY A 1 331 ? 26.858 24.161 4.862 1.00 24.41 331 GLY A O 1
ATOM 2468 N N . ALA A 1 332 ? 27.552 23.033 6.683 1.00 24.40 332 ALA A N 1
ATOM 2469 C CA . ALA A 1 332 ? 27.712 24.244 7.472 1.00 24.53 332 ALA A CA 1
ATOM 2470 C C . ALA A 1 332 ? 28.702 24.160 8.634 1.00 24.74 332 ALA A C 1
ATOM 2471 O O . ALA A 1 332 ? 29.912 24.254 8.441 1.00 25.48 332 ALA A O 1
ATOM 2473 N N . SER A 1 333 ? 28.174 23.985 9.841 1.00 25.16 333 SER A N 1
ATOM 2474 C CA . SER A 1 333 ? 28.984 23.952 11.045 1.00 24.61 333 SER A CA 1
ATOM 2475 C C . SER A 1 333 ? 30.059 22.875 11.106 1.00 26.07 333 SER A C 1
ATOM 2476 O O . SER A 1 333 ? 31.115 23.086 11.711 1.00 26.16 333 SER A O 1
ATOM 2479 N N . GLY A 1 334 ? 29.799 21.724 10.492 1.00 26.03 334 GLY A N 1
ATOM 2480 C CA . GLY A 1 334 ? 30.791 20.659 10.487 1.00 24.81 334 GLY A CA 1
ATOM 2481 C C . GLY A 1 334 ? 32.012 21.078 9.689 1.00 24.20 334 GLY A C 1
ATOM 2482 O O . GLY A 1 334 ? 33.148 20.911 10.131 1.00 24.51 334 GLY A O 1
ATOM 2483 N N . GLN A 1 335 ? 31.786 21.633 8.505 1.00 26.11 335 GLN A N 1
ATOM 2484 C CA . GLN A 1 335 ? 32.894 22.080 7.676 1.00 26.35 335 GLN A CA 1
ATOM 2485 C C . GLN A 1 335 ? 33.606 23.258 8.343 1.00 27.16 335 GLN A C 1
ATOM 2486 O O . GLN A 1 335 ? 34.827 23.382 8.257 1.00 27.98 335 GLN A O 1
ATOM 2492 N N . ALA A 1 336 ? 32.838 24.118 9.008 1.00 25.90 336 ALA A N 1
ATOM 2493 C CA . ALA A 1 336 ? 33.405 25.271 9.694 1.00 26.64 336 ALA A CA 1
ATOM 2494 C C . ALA A 1 336 ? 34.442 24.794 10.716 1.00 28.76 336 ALA A C 1
ATOM 2495 O O . ALA A 1 336 ? 35.550 25.338 10.802 1.00 27.60 336 ALA A O 1
ATOM 2497 N N . LEU A 1 337 ? 34.076 23.774 11.487 1.00 29.07 337 LEU A N 1
ATOM 2498 C CA . LEU A 1 337 ? 34.969 23.224 12.492 1.00 29.71 337 LEU A CA 1
ATOM 2499 C C . LEU A 1 337 ? 36.137 22.521 11.810 1.00 30.04 337 LEU A C 1
ATOM 2500 O O . LEU A 1 337 ? 37.275 22.592 12.282 1.00 30.86 337 LEU A O 1
ATOM 2505 N N . GLN A 1 338 ? 35.849 21.845 10.701 1.00 30.74 338 GLN A N 1
ATOM 2506 C CA . GLN A 1 338 ? 36.881 21.144 9.945 1.00 29.38 338 GLN A CA 1
ATOM 2507 C C . GLN A 1 338 ? 37.960 22.149 9.557 1.00 28.37 338 GLN A C 1
ATOM 2508 O O . GLN A 1 338 ? 39.148 21.854 9.623 1.00 29.17 338 GLN A O 1
ATOM 2514 N N . ASN A 1 339 ? 37.535 23.344 9.164 1.00 28.90 339 ASN A N 1
ATOM 2515 C CA . ASN A 1 339 ? 38.466 24.396 8.763 1.00 28.49 339 ASN A CA 1
ATOM 2516 C C . ASN A 1 339 ? 39.226 24.975 9.951 1.00 28.18 339 ASN A C 1
ATOM 2517 O O . ASN A 1 339 ? 40.440 25.165 9.885 1.00 26.41 339 ASN A O 1
ATOM 2522 N N . LEU A 1 340 ? 38.520 25.253 11.041 1.00 27.98 340 LEU A N 1
ATOM 2523 C CA . LEU A 1 340 ? 39.186 25.818 12.203 1.00 30.06 340 LEU A CA 1
ATOM 2524 C C . LEU A 1 340 ? 40.223 24.851 12.756 1.00 30.47 340 LEU A C 1
ATOM 2525 O O . LEU A 1 340 ? 41.275 25.282 13.218 1.00 30.14 340 LEU A O 1
ATOM 2530 N N . ASN A 1 341 ? 39.932 23.552 12.711 1.00 31.26 341 ASN A N 1
ATOM 2531 C CA . ASN A 1 341 ? 40.881 22.567 13.209 1.00 31.83 341 ASN A CA 1
ATOM 2532 C C . ASN A 1 341 ? 42.256 22.776 12.592 1.00 33.66 341 ASN A C 1
ATOM 2533 O O . ASN A 1 341 ? 43.229 23.009 13.310 1.00 34.93 341 ASN A O 1
ATOM 2538 N N . ILE A 1 342 ? 42.334 22.711 11.266 1.00 34.93 342 ILE A N 1
ATOM 2539 C CA . ILE A 1 342 ? 43.609 22.873 10.584 1.00 35.26 342 ILE A CA 1
ATOM 2540 C C . ILE A 1 342 ? 44.181 24.288 10.682 1.00 36.80 342 ILE A C 1
ATOM 2541 O O . ILE A 1 342 ? 45.399 24.472 10.651 1.00 38.77 342 ILE A O 1
ATOM 2546 N N . MET A 1 343 ? 43.313 25.288 10.807 1.00 35.45 343 MET A N 1
ATOM 2547 C CA . MET A 1 343 ? 43.770 26.670 10.928 1.00 34.76 343 MET A CA 1
ATOM 2548 C C . MET A 1 343 ? 44.536 26.852 12.235 1.00 35.23 343 MET A C 1
ATOM 2549 O O . MET A 1 343 ? 45.447 27.673 12.321 1.00 33.31 343 MET A O 1
ATOM 2554 N N . LEU A 1 344 ? 44.149 26.084 13.252 1.00 34.97 344 LEU A N 1
ATOM 2555 C CA . LEU A 1 344 ? 44.792 26.145 14.560 1.00 36.29 344 LEU A CA 1
ATOM 2556 C C . LEU A 1 344 ? 45.872 25.079 14.740 1.00 36.92 344 LEU A C 1
ATOM 2557 O O . LEU A 1 344 ? 46.439 24.943 15.827 1.00 36.53 344 LEU A O 1
ATOM 2562 N N . GLY A 1 345 ? 46.149 24.326 13.680 1.00 36.48 345 GLY A N 1
ATOM 2563 C CA . GLY A 1 345 ? 47.179 23.310 13.757 1.00 36.07 345 GLY A CA 1
ATOM 2564 C C . GLY A 1 345 ? 46.773 21.987 14.375 1.00 37.47 345 GLY A C 1
ATOM 2565 O O . GLY A 1 345 ? 47.638 21.187 14.728 1.00 38.01 345 GLY A O 1
ATOM 2566 N N . TYR A 1 346 ? 45.473 21.743 14.517 1.00 37.55 346 TYR A N 1
ATOM 2567 C CA . TYR A 1 346 ? 45.012 20.474 15.081 1.00 36.87 346 TYR A CA 1
ATOM 2568 C C . TYR A 1 346 ? 44.602 19.510 13.968 1.00 36.50 346 TYR A C 1
ATOM 2569 O O . TYR A 1 346 ? 44.377 19.918 12.828 1.00 37.56 346 TYR A O 1
ATOM 2578 N N . PRO A 1 347 ? 44.495 18.214 14.291 1.00 35.55 347 PRO A N 1
ATOM 2579 C CA . PRO A 1 347 ? 44.107 17.234 13.273 1.00 35.97 347 PRO A CA 1
ATOM 2580 C C . PRO A 1 347 ? 42.747 17.616 12.691 1.00 34.38 347 PRO A C 1
ATOM 2581 O O . PRO A 1 347 ? 41.826 17.954 13.430 1.00 32.56 347 PRO A O 1
ATOM 2585 N N . GLU A 1 348 ? 42.640 17.558 11.369 1.00 34.15 348 GLU A N 1
ATOM 2586 C CA . GLU A 1 348 ? 41.422 17.923 10.663 1.00 34.18 348 GLU A CA 1
ATOM 2587 C C . GLU A 1 348 ? 40.123 17.262 11.145 1.00 34.46 348 GLU A C 1
ATOM 2588 O O . GLU A 1 348 ? 39.080 17.919 11.227 1.00 34.17 348 GLU A O 1
ATOM 2594 N N . THR A 1 349 ? 40.189 15.975 11.473 1.00 33.16 349 THR A N 1
ATOM 2595 C CA . THR A 1 349 ? 39.009 15.231 11.910 1.00 31.92 349 THR A CA 1
ATOM 2596 C C . THR A 1 349 ? 38.685 15.367 13.393 1.00 32.91 349 THR A C 1
ATOM 2597 O O . THR A 1 349 ? 37.721 14.766 13.883 1.00 29.84 349 THR A O 1
ATOM 2601 N N . THR A 1 350 ? 39.475 16.150 14.116 1.00 32.00 350 THR A N 1
ATOM 2602 C CA . THR A 1 350 ? 39.233 16.307 15.545 1.00 32.84 350 THR A CA 1
ATOM 2603 C C . THR A 1 350 ? 37.802 16.729 15.870 1.00 33.76 350 THR A C 1
ATOM 2604 O O . THR A 1 350 ? 37.310 17.754 15.384 1.00 32.68 350 THR A O 1
ATOM 2608 N N . GLY A 1 351 ? 37.145 15.929 16.705 1.00 33.16 351 GLY A N 1
ATOM 2609 C CA . GLY A 1 351 ? 35.782 16.214 17.108 1.00 32.52 351 GLY A CA 1
ATOM 2610 C C . GLY A 1 351 ? 34.768 16.198 15.974 1.00 33.27 351 GLY A C 1
ATOM 2611 O O . GLY A 1 351 ? 33.694 16.792 16.090 1.00 32.44 351 GLY A O 1
ATOM 2612 N N . LEU A 1 352 ? 35.097 15.518 14.878 1.00 31.13 352 LEU A N 1
ATOM 2613 C CA . LEU A 1 352 ? 34.197 15.444 13.732 1.00 29.88 352 LEU A CA 1
ATOM 2614 C C . LEU A 1 352 ? 33.961 14.017 13.261 1.00 28.16 352 LEU A C 1
ATOM 2615 O O . LEU A 1 352 ? 33.563 13.802 12.123 1.00 28.27 352 LEU A O 1
ATOM 2620 N N . LEU A 1 353 ? 34.194 13.041 14.129 1.00 26.96 353 LEU A N 1
ATOM 2621 C CA . LEU A 1 353 ? 34.004 11.656 13.734 1.00 28.04 353 LEU A CA 1
ATOM 2622 C C . LEU A 1 353 ? 32.660 11.050 14.142 1.00 30.54 353 LEU A C 1
ATOM 2623 O O . LEU A 1 353 ? 32.511 9.823 14.177 1.00 31.39 353 LEU A O 1
ATOM 2628 N N . HIS A 1 354 ? 31.681 11.902 14.442 1.00 30.49 354 HIS A N 1
ATOM 2629 C CA . HIS A 1 354 ? 30.350 11.422 14.815 1.00 31.74 354 HIS A CA 1
ATOM 2630 C C . HIS A 1 354 ? 29.849 10.559 13.662 1.00 31.79 354 HIS A C 1
ATOM 2631 O O . HIS A 1 354 ? 29.980 10.938 12.492 1.00 29.76 354 HIS A O 1
ATOM 2638 N N . GLN A 1 355 ? 29.286 9.398 13.980 1.00 29.34 355 GLN A N 1
ATOM 2639 C CA . GLN A 1 355 ? 28.772 8.523 12.937 1.00 30.19 355 GLN A CA 1
ATOM 2640 C C . GLN A 1 355 ? 27.314 8.860 12.664 1.00 29.23 355 GLN A C 1
ATOM 2641 O O . GLN A 1 355 ? 26.601 9.319 13.556 1.00 28.45 355 GLN A O 1
ATOM 2647 N N . PRO A 1 356 ? 26.851 8.632 11.420 1.00 28.00 356 PRO A N 1
ATOM 2648 C CA . PRO A 1 356 ? 25.464 8.929 11.042 1.00 29.39 356 PRO A CA 1
ATOM 2649 C C . PRO A 1 356 ? 24.428 8.386 12.019 1.00 29.41 356 PRO A C 1
ATOM 2650 O O . PRO A 1 356 ? 24.552 7.259 12.502 1.00 30.67 356 PRO A O 1
ATOM 2654 N N . LEU A 1 357 ? 23.410 9.191 12.314 1.00 28.57 357 LEU A N 1
ATOM 2655 C CA . LEU A 1 357 ? 22.359 8.749 13.214 1.00 27.70 357 LEU A CA 1
ATOM 2656 C C . LEU A 1 357 ? 21.233 8.124 12.398 1.00 29.35 357 LEU A C 1
ATOM 2657 O O . LEU A 1 357 ? 20.266 8.793 12.020 1.00 29.39 357 LEU A O 1
ATOM 2662 N N . PHE A 1 358 ? 21.373 6.834 12.118 1.00 28.55 358 PHE A N 1
ATOM 2663 C CA . PHE A 1 358 ? 20.374 6.100 11.365 1.00 28.24 358 PHE A CA 1
ATOM 2664 C C . PHE A 1 358 ? 20.022 4.804 12.095 1.00 28.93 358 PHE A C 1
ATOM 2665 O O . PHE A 1 358 ? 20.908 4.111 12.592 1.00 30.21 358 PHE A O 1
ATOM 2673 N N . PRO A 1 359 ? 18.714 4.489 12.203 1.00 28.33 359 PRO A N 1
ATOM 2674 C CA . PRO A 1 359 ? 17.620 5.286 11.622 1.00 27.04 359 PRO A CA 1
ATOM 2675 C C . PRO A 1 359 ? 17.371 6.566 12.437 1.00 27.60 359 PRO A C 1
ATOM 2676 O O . PRO A 1 359 ? 17.924 6.656 13.554 1.00 29.20 359 PRO A O 1
ATOM 2681 N N . LYS B 1 15 ? 42.470 -1.624 20.071 1.00 57.32 15 LYS B N 1
ATOM 2682 C CA . LYS B 1 15 ? 42.009 -1.182 21.419 1.00 56.68 15 LYS B CA 1
ATOM 2683 C C . LYS B 1 15 ? 42.076 -2.315 22.441 1.00 58.47 15 LYS B C 1
ATOM 2684 O O . LYS B 1 15 ? 42.229 -3.484 22.083 1.00 58.42 15 LYS B O 1
ATOM 2690 N N . ASP B 1 16 ? 41.947 -1.955 23.714 1.00 59.36 16 ASP B N 1
ATOM 2691 C CA . ASP B 1 16 ? 42.029 -2.910 24.815 1.00 60.06 16 ASP B CA 1
ATOM 2692 C C . ASP B 1 16 ? 41.011 -4.046 24.815 1.00 58.36 16 ASP B C 1
ATOM 2693 O O . ASP B 1 16 ? 41.380 -5.220 24.892 1.00 57.84 16 ASP B O 1
ATOM 2698 N N . ILE B 1 17 ? 39.733 -3.695 24.744 1.00 54.62 17 ILE B N 1
ATOM 2699 C CA . ILE B 1 17 ? 38.669 -4.686 24.779 1.00 51.86 17 ILE B CA 1
ATOM 2700 C C . ILE B 1 17 ? 38.134 -5.102 23.420 1.00 51.02 17 ILE B C 1
ATOM 2701 O O . ILE B 1 17 ? 37.906 -4.266 22.548 1.00 50.60 17 ILE B O 1
ATOM 2706 N N . ARG B 1 18 ? 37.930 -6.402 23.244 1.00 50.41 18 ARG B N 1
ATOM 2707 C CA . ARG B 1 18 ? 37.386 -6.919 21.995 1.00 49.93 18 ARG B CA 1
ATOM 2708 C C . ARG B 1 18 ? 35.908 -7.221 22.211 1.00 47.41 18 ARG B C 1
ATOM 2709 O O . ARG B 1 18 ? 35.539 -7.924 23.150 1.00 46.07 18 ARG B O 1
ATOM 2717 N N . ILE B 1 19 ? 35.064 -6.690 21.330 1.00 41.64 19 ILE B N 1
ATOM 2718 C CA . ILE B 1 19 ? 33.624 -6.877 21.460 1.00 38.66 19 ILE B CA 1
ATOM 2719 C C . ILE B 1 19 ? 32.999 -7.784 20.411 1.00 34.95 19 ILE B C 1
ATOM 2720 O O . ILE B 1 19 ? 33.314 -7.699 19.228 1.00 35.88 19 ILE B O 1
ATOM 2725 N N . GLY B 1 20 ? 32.102 -8.648 20.872 1.00 33.99 20 GLY B N 1
ATOM 2726 C CA . GLY B 1 20 ? 31.383 -9.530 19.981 1.00 33.65 20 GLY B CA 1
ATOM 2727 C C . GLY B 1 20 ? 29.934 -9.075 19.978 1.00 34.49 20 GLY B C 1
ATOM 2728 O O . GLY B 1 20 ? 29.359 -8.797 21.031 1.00 35.18 20 GLY B O 1
ATOM 2729 N N . LEU B 1 21 ? 29.338 -8.991 18.796 1.00 33.83 21 LEU B N 1
ATOM 2730 C CA . LEU B 1 21 ? 27.952 -8.571 18.675 1.00 33.62 21 LEU B CA 1
ATOM 2731 C C . LEU B 1 21 ? 27.120 -9.686 18.056 1.00 34.90 21 LEU B C 1
ATOM 2732 O O . LEU B 1 21 ? 27.312 -10.035 16.890 1.00 35.10 21 LEU B O 1
ATOM 2737 N N . LEU B 1 22 ? 26.207 -10.256 18.837 1.00 36.85 22 LEU B N 1
ATOM 2738 C CA . LEU B 1 22 ? 25.340 -11.316 18.335 1.00 38.33 22 LEU B CA 1
ATOM 2739 C C . LEU B 1 22 ? 24.026 -10.721 17.832 1.00 38.49 22 LEU B C 1
ATOM 2740 O O . LEU B 1 22 ? 23.214 -10.245 18.624 1.00 38.80 22 LEU B O 1
ATOM 2745 N N . GLY B 1 23 ? 23.823 -10.758 16.517 1.00 38.79 23 GLY B N 1
ATOM 2746 C CA . GLY B 1 23 ? 22.617 -10.205 15.928 1.00 39.10 23 GLY B CA 1
ATOM 2747 C C . GLY B 1 23 ? 22.875 -8.755 15.575 1.00 40.06 23 GLY B C 1
ATOM 2748 O O . GLY B 1 23 ? 22.326 -7.842 16.190 1.00 41.75 23 GLY B O 1
ATOM 2749 N N . ALA B 1 24 ? 23.712 -8.544 14.568 1.00 39.83 24 ALA B N 1
ATOM 2750 C CA . ALA B 1 24 ? 24.087 -7.202 14.151 1.00 39.19 24 ALA B CA 1
ATOM 2751 C C . ALA B 1 24 ? 23.259 -6.586 13.028 1.00 38.66 24 ALA B C 1
ATOM 2752 O O . ALA B 1 24 ? 23.442 -5.415 12.707 1.00 38.60 24 ALA B O 1
ATOM 2754 N N . SER B 1 25 ? 22.344 -7.346 12.438 1.00 37.83 25 SER B N 1
ATOM 2755 C CA . SER B 1 25 ? 21.550 -6.813 11.334 1.00 38.14 25 SER B CA 1
ATOM 2756 C C . SER B 1 25 ? 20.324 -5.974 11.715 1.00 36.86 25 SER B C 1
ATOM 2757 O O . SER B 1 25 ? 19.647 -5.436 10.837 1.00 37.04 25 SER B O 1
ATOM 2760 N N . GLY B 1 26 ? 20.046 -5.848 13.010 1.00 34.86 26 GLY B N 1
ATOM 2761 C CA . GLY B 1 26 ? 18.902 -5.067 13.448 1.00 32.54 26 GLY B CA 1
ATOM 2762 C C . GLY B 1 26 ? 19.299 -3.669 13.880 1.00 30.39 26 GLY B C 1
ATOM 2763 O O . GLY B 1 26 ? 20.488 -3.347 13.909 1.00 31.07 26 GLY B O 1
ATOM 2764 N N . TYR B 1 27 ? 18.313 -2.840 14.224 1.00 29.55 27 TYR B N 1
ATOM 2765 C CA . TYR B 1 27 ? 18.583 -1.465 14.651 1.00 28.21 27 TYR B CA 1
ATOM 2766 C C . TYR B 1 27 ? 19.401 -1.363 15.941 1.00 27.79 27 TYR B C 1
ATOM 2767 O O . TYR B 1 27 ? 20.272 -0.505 16.054 1.00 27.07 27 TYR B O 1
ATOM 2776 N N . THR B 1 28 ? 19.124 -2.221 16.913 1.00 29.19 28 THR B N 1
ATOM 2777 C CA . THR B 1 28 ? 19.878 -2.172 18.161 1.00 31.63 28 THR B CA 1
ATOM 2778 C C . THR B 1 28 ? 21.333 -2.555 17.877 1.00 31.78 28 THR B C 1
ATOM 2779 O O . THR B 1 28 ? 22.257 -2.032 18.505 1.00 31.46 28 THR B O 1
ATOM 2783 N N . GLY B 1 29 ? 21.526 -3.447 16.908 1.00 31.39 29 GLY B N 1
ATOM 2784 C CA . GLY B 1 29 ? 22.867 -3.863 16.548 1.00 30.34 29 GLY B CA 1
ATOM 2785 C C . GLY B 1 29 ? 23.601 -2.708 15.902 1.00 30.22 29 GLY B C 1
ATOM 2786 O O . GLY B 1 29 ? 24.767 -2.446 16.205 1.00 30.49 29 GLY B O 1
ATOM 2787 N N . ALA B 1 30 ? 22.915 -2.015 15.001 1.00 29.66 30 ALA B N 1
ATOM 2788 C CA . ALA B 1 30 ? 23.500 -0.867 14.321 1.00 28.19 30 ALA B CA 1
ATOM 2789 C C . ALA B 1 30 ? 23.878 0.201 15.356 1.00 27.89 30 ALA B C 1
ATOM 2790 O O . ALA B 1 30 ? 24.935 0.834 15.260 1.00 27.02 30 ALA B O 1
ATOM 2792 N N . GLU B 1 31 ? 23.008 0.396 16.345 1.00 28.39 31 GLU B N 1
ATOM 2793 C CA . GLU B 1 31 ? 23.256 1.375 17.399 1.00 28.63 31 GLU B CA 1
ATOM 2794 C C . GLU B 1 31 ? 24.510 1.016 18.200 1.00 28.76 31 GLU B C 1
ATOM 2795 O O . GLU B 1 31 ? 25.305 1.892 18.543 1.00 28.03 31 GLU B O 1
ATOM 2801 N N . ILE B 1 32 ? 24.680 -0.269 18.499 1.00 27.55 32 ILE B N 1
ATOM 2802 C CA . ILE B 1 32 ? 25.857 -0.730 19.231 1.00 29.15 32 ILE B CA 1
ATOM 2803 C C . ILE B 1 32 ? 27.093 -0.330 18.433 1.00 28.15 32 ILE B C 1
ATOM 2804 O O . ILE B 1 32 ? 28.024 0.281 18.962 1.00 29.22 32 ILE B O 1
ATOM 2809 N N . VAL B 1 33 ? 27.088 -0.670 17.148 1.00 28.35 33 VAL B N 1
ATOM 2810 C CA . VAL B 1 33 ? 28.207 -0.350 16.271 1.00 28.11 33 VAL B CA 1
ATOM 2811 C C . VAL B 1 33 ? 28.454 1.157 16.198 1.00 28.18 33 VAL B C 1
ATOM 2812 O O . VAL B 1 33 ? 29.603 1.603 16.205 1.00 27.33 33 VAL B O 1
ATOM 2816 N N . ARG B 1 34 ? 27.382 1.941 16.124 1.00 28.81 34 ARG B N 1
ATOM 2817 C CA . ARG B 1 34 ? 27.529 3.390 16.063 1.00 28.87 34 ARG B CA 1
ATOM 2818 C C . ARG B 1 34 ? 28.165 3.912 17.351 1.00 28.20 34 ARG B C 1
ATOM 2819 O O . ARG B 1 34 ? 29.106 4.701 17.310 1.00 29.15 34 ARG B O 1
ATOM 2827 N N . LEU B 1 35 ? 27.649 3.464 18.489 1.00 27.65 35 LEU B N 1
ATOM 2828 C CA . LEU B 1 35 ? 28.165 3.908 19.777 1.00 29.60 35 LEU B CA 1
ATOM 2829 C C . LEU B 1 35 ? 29.632 3.536 20.008 1.00 32.23 35 LEU B C 1
ATOM 2830 O O . LEU B 1 35 ? 30.412 4.351 20.498 1.00 33.08 35 LEU B O 1
ATOM 2835 N N . LEU B 1 36 ? 30.006 2.312 19.642 1.00 34.11 36 LEU B N 1
ATOM 2836 C CA . LEU B 1 36 ? 31.376 1.846 19.830 1.00 34.17 36 LEU B CA 1
ATOM 2837 C C . LEU B 1 36 ? 32.385 2.484 18.888 1.00 34.67 36 LEU B C 1
ATOM 2838 O O . LEU B 1 36 ? 33.580 2.491 19.173 1.00 34.66 36 LEU B O 1
ATOM 2843 N N . ALA B 1 37 ? 31.905 3.027 17.774 1.00 34.54 37 ALA B N 1
ATOM 2844 C CA . ALA B 1 37 ? 32.782 3.656 16.790 1.00 34.26 37 ALA B CA 1
ATOM 2845 C C . ALA B 1 37 ? 33.801 4.611 17.411 1.00 34.12 37 ALA B C 1
ATOM 2846 O O . ALA B 1 37 ? 34.979 4.580 17.068 1.00 35.11 37 ALA B O 1
ATOM 2848 N N . ASN B 1 38 ? 33.351 5.462 18.323 1.00 34.15 38 ASN B N 1
ATOM 2849 C CA . ASN B 1 38 ? 34.263 6.406 18.942 1.00 35.80 38 ASN B CA 1
ATOM 2850 C C . ASN B 1 38 ? 34.550 6.080 20.406 1.00 36.49 38 ASN B C 1
ATOM 2851 O O . ASN B 1 38 ? 34.983 6.944 21.176 1.00 36.45 38 ASN B O 1
ATOM 2856 N N . HIS B 1 39 ? 34.301 4.835 20.792 1.00 35.97 39 HIS B N 1
ATOM 2857 C CA . HIS B 1 39 ? 34.581 4.414 22.154 1.00 36.15 39 HIS B CA 1
ATOM 2858 C C . HIS B 1 39 ? 36.096 4.191 22.181 1.00 36.08 39 HIS B C 1
ATOM 2859 O O . HIS B 1 39 ? 36.640 3.421 21.387 1.00 35.03 39 HIS B O 1
ATOM 2866 N N . PRO B 1 40 ? 36.797 4.869 23.094 1.00 37.89 40 PRO B N 1
ATOM 2867 C CA . PRO B 1 40 ? 38.256 4.742 23.201 1.00 39.22 40 PRO B CA 1
ATOM 2868 C C . PRO B 1 40 ? 38.842 3.372 23.561 1.00 39.05 40 PRO B C 1
ATOM 2869 O O . PRO B 1 40 ? 39.996 3.102 23.247 1.00 38.67 40 PRO B O 1
ATOM 2873 N N . HIS B 1 41 ? 38.063 2.493 24.183 1.00 41.25 41 HIS B N 1
ATOM 2874 C CA . HIS B 1 41 ? 38.613 1.200 24.583 1.00 42.25 41 HIS B CA 1
ATOM 2875 C C . HIS B 1 41 ? 37.955 -0.059 24.039 1.00 42.91 41 HIS B C 1
ATOM 2876 O O . HIS B 1 41 ? 38.579 -1.118 24.020 1.00 43.55 41 HIS B O 1
ATOM 2883 N N . PHE B 1 42 ? 36.703 0.039 23.609 1.00 42.01 42 PHE B N 1
ATOM 2884 C CA . PHE B 1 42 ? 36.016 -1.130 23.079 1.00 42.05 42 PHE B CA 1
ATOM 2885 C C . PHE B 1 42 ? 36.043 -1.122 21.553 1.00 43.91 42 PHE B C 1
ATOM 2886 O O . PHE B 1 42 ? 35.846 -0.083 20.920 1.00 43.75 42 PHE B O 1
ATOM 2894 N N . GLN B 1 43 ? 36.285 -2.289 20.969 1.00 45.26 43 GLN B N 1
ATOM 2895 C CA . GLN B 1 43 ? 36.336 -2.430 19.522 1.00 46.31 43 GLN B CA 1
ATOM 2896 C C . GLN B 1 43 ? 35.598 -3.679 19.076 1.00 45.68 43 GLN B C 1
ATOM 2897 O O . GLN B 1 43 ? 35.816 -4.764 19.616 1.00 44.85 43 GLN B O 1
ATOM 2903 N N . VAL B 1 44 ? 34.715 -3.524 18.096 1.00 43.74 44 VAL B N 1
ATOM 2904 C CA . VAL B 1 44 ? 33.960 -4.657 17.574 1.00 42.38 44 VAL B CA 1
ATOM 2905 C C . VAL B 1 44 ? 34.888 -5.509 16.706 1.00 42.36 44 VAL B C 1
ATOM 2906 O O . VAL B 1 44 ? 35.474 -5.012 15.743 1.00 43.34 44 VAL B O 1
ATOM 2910 N N . THR B 1 45 ? 35.025 -6.788 17.049 1.00 42.97 45 THR B N 1
ATOM 2911 C CA . THR B 1 45 ? 35.891 -7.691 16.292 1.00 43.11 45 THR B CA 1
ATOM 2912 C C . THR B 1 45 ? 35.134 -8.906 15.762 1.00 43.59 45 THR B C 1
ATOM 2913 O O . THR B 1 45 ? 35.662 -9.669 14.949 1.00 45.00 45 THR B O 1
ATOM 2917 N N . LEU B 1 46 ? 33.901 -9.082 16.219 1.00 42.23 46 LEU B N 1
ATOM 2918 C CA . LEU B 1 46 ? 33.083 -10.210 15.797 1.00 42.59 46 LEU B CA 1
ATOM 2919 C C . LEU B 1 46 ? 31.616 -9.800 15.716 1.00 43.03 46 LEU B C 1
ATOM 2920 O O . LEU B 1 46 ? 31.061 -9.260 16.671 1.00 45.13 46 LEU B O 1
ATOM 2925 N N . MET B 1 47 ? 30.994 -10.044 14.572 1.00 43.81 47 MET B N 1
ATOM 2926 C CA . MET B 1 47 ? 29.590 -9.714 14.404 1.00 47.43 47 MET B CA 1
ATOM 2927 C C . MET B 1 47 ? 28.853 -10.901 13.785 1.00 50.14 47 MET B C 1
ATOM 2928 O O . MET B 1 47 ? 29.340 -11.549 12.848 1.00 51.16 47 MET B O 1
ATOM 2933 N N . THR B 1 48 ? 27.683 -11.200 14.338 1.00 53.92 48 THR B N 1
ATOM 2934 C CA . THR B 1 48 ? 26.887 -12.304 13.838 1.00 56.69 48 THR B CA 1
ATOM 2935 C C . THR B 1 48 ? 25.537 -11.837 13.321 1.00 59.47 48 THR B C 1
ATOM 2936 O O . THR B 1 48 ? 24.783 -11.134 13.997 1.00 58.96 48 THR B O 1
ATOM 2940 N N . ALA B 1 49 ? 25.271 -12.250 12.092 1.00 63.71 49 ALA B N 1
ATOM 2941 C CA . ALA B 1 49 ? 24.053 -11.963 11.358 1.00 69.00 49 ALA B CA 1
ATOM 2942 C C . ALA B 1 49 ? 23.977 -13.202 10.491 1.00 72.40 49 ALA B C 1
ATOM 2943 O O . ALA B 1 49 ? 24.656 -13.304 9.467 1.00 73.39 49 ALA B O 1
ATOM 2945 N N . ASP B 1 50 ? 23.180 -14.165 10.925 1.00 77.30 50 ASP B N 1
ATOM 2946 C CA . ASP B 1 50 ? 23.080 -15.412 10.190 1.00 81.52 50 ASP B CA 1
ATOM 2947 C C . ASP B 1 50 ? 22.515 -15.319 8.792 1.00 83.36 50 ASP B C 1
ATOM 2948 O O . ASP B 1 50 ? 23.228 -15.582 7.827 1.00 83.47 50 ASP B O 1
ATOM 2953 N N . ARG B 1 51 ? 21.247 -14.947 8.675 1.00 85.55 51 ARG B N 1
ATOM 2954 C CA . ARG B 1 51 ? 20.626 -14.826 7.364 1.00 87.33 51 ARG B CA 1
ATOM 2955 C C . ARG B 1 51 ? 21.559 -14.075 6.411 1.00 85.10 51 ARG B C 1
ATOM 2956 O O . ARG B 1 51 ? 21.809 -14.533 5.292 1.00 84.80 51 ARG B O 1
ATOM 2964 N N . LYS B 1 52 ? 22.091 -12.937 6.859 1.00 81.22 52 LYS B N 1
ATOM 2965 C CA . LYS B 1 52 ? 22.993 -12.142 6.024 1.00 76.98 52 LYS B CA 1
ATOM 2966 C C . LYS B 1 52 ? 24.470 -12.364 6.361 1.00 73.80 52 LYS B C 1
ATOM 2967 O O . LYS B 1 52 ? 25.249 -11.409 6.441 1.00 73.15 52 LYS B O 1
ATOM 2973 N N . ALA B 1 53 ? 24.851 -13.627 6.536 1.00 69.67 53 ALA B N 1
ATOM 2974 C CA . ALA B 1 53 ? 26.226 -13.979 6.854 1.00 66.36 53 ALA B CA 1
ATOM 2975 C C . ALA B 1 53 ? 27.051 -13.952 5.585 1.00 64.37 53 ALA B C 1
ATOM 2976 O O . ALA B 1 53 ? 26.522 -14.124 4.488 1.00 64.24 53 ALA B O 1
ATOM 2978 N N . GLY B 1 54 ? 28.350 -13.718 5.735 1.00 61.89 54 GLY B N 1
ATOM 2979 C CA . GLY B 1 54 ? 29.224 -13.645 4.577 1.00 59.20 54 GLY B CA 1
ATOM 2980 C C . GLY B 1 54 ? 29.253 -12.249 3.983 1.00 58.11 54 GLY B C 1
ATOM 2981 O O . GLY B 1 54 ? 30.245 -11.851 3.388 1.00 57.65 54 GLY B O 1
ATOM 2982 N N . GLN B 1 55 ? 28.167 -11.502 4.160 1.00 56.49 55 GLN B N 1
ATOM 2983 C CA . GLN B 1 55 ? 28.077 -10.142 3.628 1.00 55.26 55 GLN B CA 1
ATOM 2984 C C . GLN B 1 55 ? 28.831 -9.133 4.468 1.00 55.13 55 GLN B C 1
ATOM 2985 O O . GLN B 1 55 ? 29.328 -9.464 5.541 1.00 55.32 55 GLN B O 1
ATOM 2991 N N . SER B 1 56 ? 28.900 -7.900 3.972 1.00 54.88 56 SER B N 1
ATOM 2992 C CA . SER B 1 56 ? 29.574 -6.819 4.681 1.00 54.41 56 SER B CA 1
ATOM 2993 C C . SER B 1 56 ? 28.548 -6.053 5.499 1.00 54.17 56 SER B C 1
ATOM 2994 O O . SER B 1 56 ? 27.360 -6.086 5.182 1.00 53.08 56 SER B O 1
ATOM 2997 N N . MET B 1 57 ? 28.988 -5.369 6.550 1.00 53.81 57 MET B N 1
ATOM 2998 C CA . MET B 1 57 ? 28.042 -4.600 7.348 1.00 54.37 57 MET B CA 1
ATOM 2999 C C . MET B 1 57 ? 27.521 -3.475 6.471 1.00 53.96 57 MET B C 1
ATOM 3000 O O . MET B 1 57 ? 26.395 -3.025 6.636 1.00 54.13 57 MET B O 1
ATOM 3005 N N . GLU B 1 58 ? 28.352 -3.032 5.534 1.00 54.34 58 GLU B N 1
ATOM 3006 C CA . GLU B 1 58 ? 27.979 -1.964 4.610 1.00 55.14 58 GLU B CA 1
ATOM 3007 C C . GLU B 1 58 ? 26.828 -2.370 3.716 1.00 53.50 58 GLU B C 1
ATOM 3008 O O . GLU B 1 58 ? 26.014 -1.539 3.317 1.00 52.92 58 GLU B O 1
ATOM 3014 N N . SER B 1 59 ? 26.785 -3.653 3.378 1.00 51.59 59 SER B N 1
ATOM 3015 C CA . SER B 1 59 ? 25.735 -4.174 2.526 1.00 49.47 59 SER B CA 1
ATOM 3016 C C . SER B 1 59 ? 24.405 -4.105 3.257 1.00 47.00 59 SER B C 1
ATOM 3017 O O . SER B 1 59 ? 23.360 -3.918 2.644 1.00 46.93 59 SER B O 1
ATOM 3020 N N . VAL B 1 60 ? 24.455 -4.255 4.575 1.00 43.98 60 VAL B N 1
ATOM 3021 C CA . VAL B 1 60 ? 23.248 -4.220 5.396 1.00 42.57 60 VAL B CA 1
ATOM 3022 C C . VAL B 1 60 ? 22.892 -2.798 5.832 1.00 39.57 60 VAL B C 1
ATOM 3023 O O . VAL B 1 60 ? 21.759 -2.359 5.693 1.00 37.97 60 VAL B O 1
ATOM 3027 N N . PHE B 1 61 ? 23.879 -2.084 6.354 1.00 37.26 61 PHE B N 1
ATOM 3028 C CA . PHE B 1 61 ? 23.696 -0.710 6.815 1.00 35.99 61 PHE B CA 1
ATOM 3029 C C . PHE B 1 61 ? 24.739 0.149 6.136 1.00 35.38 61 PHE B C 1
ATOM 3030 O O . PHE B 1 61 ? 25.801 0.415 6.699 1.00 35.83 61 PHE B O 1
ATOM 3038 N N . PRO B 1 62 ? 24.456 0.590 4.904 1.00 35.09 62 PRO B N 1
ATOM 3039 C CA . PRO B 1 62 ? 25.404 1.422 4.162 1.00 35.25 62 PRO B CA 1
ATOM 3040 C C . PRO B 1 62 ? 25.863 2.691 4.869 1.00 35.90 62 PRO B C 1
ATOM 3041 O O . PRO B 1 62 ? 26.903 3.241 4.521 1.00 35.13 62 PRO B O 1
ATOM 3045 N N . HIS B 1 63 ? 25.110 3.146 5.869 1.00 36.06 63 HIS B N 1
ATOM 3046 C CA . HIS B 1 63 ? 25.482 4.360 6.590 1.00 36.23 63 HIS B CA 1
ATOM 3047 C C . HIS B 1 63 ? 26.728 4.149 7.449 1.00 37.76 63 HIS B C 1
ATOM 3048 O O . HIS B 1 63 ? 27.318 5.104 7.961 1.00 38.17 63 HIS B O 1
ATOM 3055 N N . LEU B 1 64 ? 27.129 2.893 7.602 1.00 39.16 64 LEU B N 1
ATOM 3056 C CA . LEU B 1 64 ? 28.293 2.562 8.413 1.00 40.47 64 LEU B CA 1
ATOM 3057 C C . LEU B 1 64 ? 29.558 2.389 7.584 1.00 41.29 64 LEU B C 1
ATOM 3058 O O . LEU B 1 64 ? 30.570 1.907 8.087 1.00 41.17 64 LEU B O 1
ATOM 3063 N N . ARG B 1 65 ? 29.517 2.798 6.323 1.00 43.30 65 ARG B N 1
ATOM 3064 C CA . ARG B 1 65 ? 30.673 2.618 5.457 1.00 44.92 65 ARG B CA 1
ATOM 3065 C C . ARG B 1 65 ? 31.978 3.322 5.858 1.00 45.65 65 ARG B C 1
ATOM 3066 O O . ARG B 1 65 ? 33.041 2.981 5.335 1.00 44.98 65 ARG B O 1
ATOM 3074 N N . ALA B 1 66 ? 31.921 4.284 6.778 1.00 45.39 66 ALA B N 1
ATOM 3075 C CA . ALA B 1 66 ? 33.142 4.977 7.197 1.00 45.85 66 ALA B CA 1
ATOM 3076 C C . ALA B 1 66 ? 33.959 4.102 8.142 1.00 46.71 66 ALA B C 1
ATOM 3077 O O . ALA B 1 66 ? 35.154 4.326 8.343 1.00 46.36 66 ALA B O 1
ATOM 3079 N N . GLN B 1 67 ? 33.310 3.107 8.729 1.00 48.29 67 GLN B N 1
ATOM 3080 C CA . GLN B 1 67 ? 33.988 2.203 9.642 1.00 50.29 67 GLN B CA 1
ATOM 3081 C C . GLN B 1 67 ? 34.518 0.965 8.927 1.00 51.65 67 GLN B C 1
ATOM 3082 O O . GLN B 1 67 ? 33.945 0.509 7.934 1.00 49.20 67 GLN B O 1
ATOM 3088 N N . LYS B 1 68 ? 35.618 0.432 9.449 1.00 54.27 68 LYS B N 1
ATOM 3089 C CA . LYS B 1 68 ? 36.229 -0.788 8.929 1.00 56.45 68 LYS B CA 1
ATOM 3090 C C . LYS B 1 68 ? 35.834 -1.888 9.908 1.00 53.99 68 LYS B C 1
ATOM 3091 O O . LYS B 1 68 ? 36.453 -2.047 10.954 1.00 53.65 68 LYS B O 1
ATOM 3097 N N . LEU B 1 69 ? 34.787 -2.630 9.566 1.00 51.18 69 LEU B N 1
ATOM 3098 C CA . LEU B 1 69 ? 34.273 -3.694 10.419 1.00 49.58 69 LEU B CA 1
ATOM 3099 C C . LEU B 1 69 ? 34.581 -5.067 9.828 1.00 49.21 69 LEU B C 1
ATOM 3100 O O . LEU B 1 69 ? 34.772 -5.206 8.624 1.00 49.71 69 LEU B O 1
ATOM 3105 N N . PRO B 1 70 ? 34.632 -6.108 10.671 1.00 49.90 70 PRO B N 1
ATOM 3106 C CA . PRO B 1 70 ? 34.919 -7.437 10.136 1.00 50.43 70 PRO B CA 1
ATOM 3107 C C . PRO B 1 70 ? 33.700 -7.889 9.351 1.00 50.83 70 PRO B C 1
ATOM 3108 O O . PRO B 1 70 ? 32.639 -7.280 9.465 1.00 50.72 70 PRO B O 1
ATOM 3112 N N . THR B 1 71 ? 33.855 -8.937 8.547 1.00 52.50 71 THR B N 1
ATOM 3113 C CA . THR B 1 71 ? 32.753 -9.466 7.740 1.00 53.81 71 THR B CA 1
ATOM 3114 C C . THR B 1 71 ? 31.768 -10.276 8.598 1.00 54.98 71 THR B C 1
ATOM 3115 O O . THR B 1 71 ? 32.171 -11.040 9.475 1.00 54.88 71 THR B O 1
ATOM 3119 N N . LEU B 1 72 ? 30.479 -10.109 8.332 1.00 55.99 72 LEU B N 1
ATOM 3120 C CA . LEU B 1 72 ? 29.426 -10.800 9.070 1.00 57.91 72 LEU B CA 1
ATOM 3121 C C . LEU B 1 72 ? 29.567 -12.322 9.103 1.00 59.85 72 LEU B C 1
ATOM 3122 O O . LEU B 1 72 ? 29.814 -12.969 8.083 1.00 61.35 72 LEU B O 1
ATOM 3127 N N . VAL B 1 73 ? 29.383 -12.886 10.292 1.00 62.27 73 VAL B N 1
ATOM 3128 C CA . VAL B 1 73 ? 29.514 -14.323 10.503 1.00 63.85 73 VAL B CA 1
ATOM 3129 C C . VAL B 1 73 ? 28.242 -14.965 11.062 1.00 65.00 73 VAL B C 1
ATOM 3130 O O . VAL B 1 73 ? 27.282 -14.279 11.418 1.00 64.46 73 VAL B O 1
ATOM 3134 N N . SER B 1 74 ? 28.244 -16.294 11.123 1.00 66.05 74 SER B N 1
ATOM 3135 C CA . SER B 1 74 ? 27.127 -17.046 11.670 1.00 67.11 74 SER B CA 1
ATOM 3136 C C . SER B 1 74 ? 27.455 -17.408 13.115 1.00 68.28 74 SER B C 1
ATOM 3137 O O . SER B 1 74 ? 28.615 -17.642 13.452 1.00 67.99 74 SER B O 1
ATOM 3140 N N . VAL B 1 75 ? 26.440 -17.447 13.971 1.00 69.22 75 VAL B N 1
ATOM 3141 C CA . VAL B 1 75 ? 26.672 -17.792 15.367 1.00 70.44 75 VAL B CA 1
ATOM 3142 C C . VAL B 1 75 ? 27.424 -19.116 15.434 1.00 72.19 75 VAL B C 1
ATOM 3143 O O . VAL B 1 75 ? 28.480 -19.217 16.058 1.00 72.70 75 VAL B O 1
ATOM 3147 N N . LYS B 1 76 ? 26.873 -20.128 14.773 1.00 75.24 76 LYS B N 1
ATOM 3148 C CA . LYS B 1 76 ? 27.472 -21.456 14.751 1.00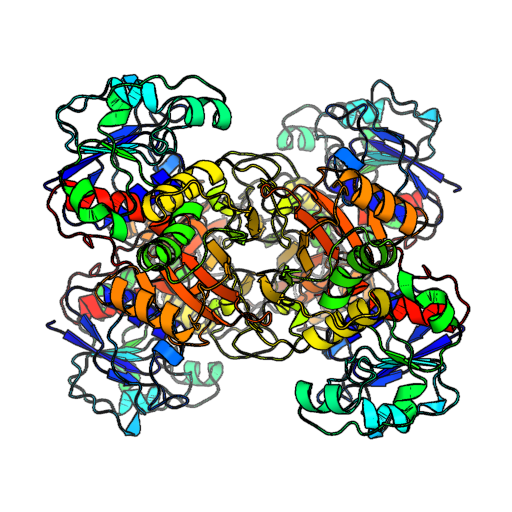 77.87 76 LYS B CA 1
ATOM 3149 C C . LYS B 1 76 ? 28.907 -21.465 14.233 1.00 78.68 76 LYS B C 1
ATOM 3150 O O . LYS B 1 76 ? 29.601 -22.473 14.355 1.00 77.33 76 LYS B O 1
ATOM 3156 N N . ASP B 1 77 ? 29.360 -20.352 13.662 1.00 80.27 77 ASP B N 1
ATOM 3157 C CA . ASP B 1 77 ? 30.722 -20.279 13.132 1.00 79.96 77 ASP B CA 1
ATOM 3158 C C . ASP B 1 77 ? 31.598 -19.274 13.870 1.00 77.90 77 ASP B C 1
ATOM 3159 O O . ASP B 1 77 ? 32.752 -19.064 13.500 1.00 77.59 77 ASP B O 1
ATOM 3164 N N . ALA B 1 78 ? 31.057 -18.654 14.913 1.00 74.92 78 ALA B N 1
ATOM 3165 C CA . ALA B 1 78 ? 31.815 -17.667 15.671 1.00 72.32 78 ALA B CA 1
ATOM 3166 C C . ALA B 1 78 ? 32.602 -18.301 16.814 1.00 71.07 78 ALA B C 1
ATOM 3167 O O . ALA B 1 78 ? 32.121 -19.218 17.484 1.00 71.00 78 ALA B O 1
ATOM 3169 N N . ASP B 1 79 ? 33.816 -17.802 17.023 1.00 70.09 79 ASP B N 1
ATOM 3170 C CA . ASP B 1 79 ? 34.694 -18.288 18.087 1.00 68.67 79 ASP B CA 1
ATOM 3171 C C . ASP B 1 79 ? 34.749 -17.241 19.197 1.00 66.89 79 ASP B C 1
ATOM 3172 O O . ASP B 1 79 ? 35.499 -16.266 19.117 1.00 65.26 79 ASP B O 1
ATOM 3177 N N . PHE B 1 80 ? 33.957 -17.468 20.237 1.00 65.19 80 PHE B N 1
ATOM 3178 C CA . PHE B 1 80 ? 33.852 -16.555 21.366 1.00 64.40 80 PHE B CA 1
ATOM 3179 C C . PHE B 1 80 ? 35.053 -16.460 22.294 1.00 63.50 80 PHE B C 1
ATOM 3180 O O . PHE B 1 80 ? 35.037 -15.686 23.250 1.00 63.47 80 PHE B O 1
ATOM 3188 N N . SER B 1 81 ? 36.096 -17.236 22.027 1.00 62.45 81 SER B N 1
ATOM 3189 C CA . SER B 1 81 ? 37.283 -17.167 22.870 1.00 60.60 81 SER B CA 1
ATOM 3190 C C . SER B 1 81 ? 38.135 -16.010 22.362 1.00 59.66 81 SER B C 1
ATOM 3191 O O . SER B 1 81 ? 39.166 -15.678 22.945 1.00 58.39 81 SER B O 1
ATOM 3194 N N . THR B 1 82 ? 37.675 -15.396 21.275 1.00 58.94 82 THR B N 1
ATOM 3195 C CA . THR B 1 82 ? 38.365 -14.277 20.637 1.00 57.85 82 THR B CA 1
ATOM 3196 C C . THR B 1 82 ? 37.979 -12.915 21.221 1.00 56.20 82 THR B C 1
ATOM 3197 O O . THR B 1 82 ? 38.682 -11.919 21.022 1.00 56.01 82 THR B O 1
ATOM 3201 N N . VAL B 1 83 ? 36.869 -12.876 21.952 1.00 53.95 83 VAL B N 1
ATOM 3202 C CA . VAL B 1 83 ? 36.389 -11.625 22.531 1.00 52.28 83 VAL B CA 1
ATOM 3203 C C . VAL B 1 83 ? 36.316 -11.614 24.054 1.00 51.12 83 VAL B C 1
ATOM 3204 O O . VAL B 1 83 ? 36.205 -12.657 24.693 1.00 50.79 83 VAL B O 1
ATOM 3208 N N . ASP B 1 84 ? 36.375 -10.415 24.622 1.00 49.69 84 ASP B N 1
ATOM 3209 C CA . ASP B 1 84 ? 36.322 -10.221 26.068 1.00 47.75 84 ASP B CA 1
ATOM 3210 C C . ASP B 1 84 ? 34.890 -10.038 26.566 1.00 46.52 84 ASP B C 1
ATOM 3211 O O . ASP B 1 84 ? 34.562 -10.431 27.689 1.00 44.89 84 ASP B O 1
ATOM 3216 N N . ALA B 1 85 ? 34.040 -9.436 25.733 1.00 43.79 85 ALA B N 1
ATOM 3217 C CA . ALA B 1 85 ? 32.651 -9.199 26.117 1.00 41.29 85 ALA B CA 1
ATOM 3218 C C . ALA B 1 85 ? 31.713 -9.313 24.924 1.00 40.64 85 ALA B C 1
ATOM 3219 O O . ALA B 1 85 ? 32.123 -9.153 23.775 1.00 40.54 85 ALA B O 1
ATOM 3221 N N . VAL B 1 86 ? 30.445 -9.574 25.208 1.00 39.54 86 VAL B N 1
ATOM 3222 C CA . VAL B 1 86 ? 29.451 -9.727 24.161 1.00 37.92 86 VAL B CA 1
ATOM 3223 C C . VAL B 1 86 ? 28.151 -8.954 24.396 1.00 37.36 86 VAL B C 1
ATOM 3224 O O . VAL B 1 86 ? 27.676 -8.839 25.528 1.00 36.83 86 VAL B O 1
ATOM 3228 N N . PHE B 1 87 ? 27.598 -8.417 23.310 1.00 35.80 87 PHE B N 1
ATOM 3229 C CA . PHE B 1 87 ? 26.319 -7.707 23.336 1.00 35.19 87 PHE B CA 1
ATOM 3230 C C . PHE B 1 87 ? 25.400 -8.636 22.548 1.00 36.04 87 PHE B C 1
ATOM 3231 O O . PHE B 1 87 ? 25.707 -8.994 21.412 1.00 34.99 87 PHE B O 1
ATOM 3239 N N . CYS B 1 88 ? 24.294 -9.051 23.149 1.00 37.97 88 CYS B N 1
ATOM 3240 C CA . CYS B 1 88 ? 23.376 -9.941 22.455 1.00 40.20 88 CYS B CA 1
ATOM 3241 C C . CYS B 1 88 ? 22.085 -9.237 22.031 1.00 40.12 88 CYS B C 1
ATOM 3242 O O . CYS B 1 88 ? 21.294 -8.808 22.876 1.00 40.25 88 CYS B O 1
ATOM 3245 N N . CYS B 1 89 ? 21.889 -9.124 20.719 1.00 41.59 89 CYS B N 1
ATOM 3246 C CA . CYS B 1 89 ? 20.700 -8.492 20.159 1.00 45.39 89 CYS B CA 1
ATOM 3247 C C . CYS B 1 89 ? 19.962 -9.519 19.317 1.00 48.93 89 CYS B C 1
ATOM 3248 O O . CYS B 1 89 ? 19.369 -9.183 18.290 1.00 52.07 89 CYS B O 1
ATOM 3251 N N . LEU B 1 90 ? 20.011 -10.773 19.749 1.00 52.81 90 LEU B N 1
ATOM 3252 C CA . LEU B 1 90 ? 19.363 -11.858 19.024 1.00 56.04 90 LEU B CA 1
ATOM 3253 C C . LEU B 1 90 ? 17.865 -11.856 19.255 1.00 58.40 90 LEU B C 1
ATOM 3254 O O . LEU B 1 90 ? 17.353 -11.095 20.079 1.00 57.58 90 LEU B O 1
ATOM 3259 N N . PRO B 1 91 ? 17.138 -12.701 18.512 1.00 61.86 91 PRO B N 1
ATOM 3260 C CA . PRO B 1 91 ? 15.681 -12.786 18.651 1.00 63.88 91 PRO B CA 1
ATOM 3261 C C . PRO B 1 91 ? 15.253 -13.441 19.963 1.00 64.43 91 PRO B C 1
ATOM 3262 O O . PRO B 1 91 ? 15.970 -14.273 20.502 1.00 65.36 91 PRO B O 1
ATOM 3266 N N . HIS B 1 92 ? 14.097 -13.042 20.482 1.00 65.61 92 HIS B N 1
ATOM 3267 C CA . HIS B 1 92 ? 13.575 -13.609 21.715 1.00 66.80 92 HIS B CA 1
ATOM 3268 C C . HIS B 1 92 ? 13.384 -15.097 21.403 1.00 66.71 92 HIS B C 1
ATOM 3269 O O . HIS B 1 92 ? 13.091 -15.441 20.259 1.00 67.08 92 HIS B O 1
ATOM 3276 N N . GLY B 1 93 ? 13.590 -15.979 22.381 1.00 65.04 93 GLY B N 1
ATOM 3277 C CA . GLY B 1 93 ? 13.419 -17.406 22.129 1.00 63.69 93 GLY B CA 1
ATOM 3278 C C . GLY B 1 93 ? 14.622 -18.140 21.559 1.00 63.06 93 GLY B C 1
ATOM 3279 O O . GLY B 1 93 ? 14.635 -19.369 21.487 1.00 64.09 93 GLY B O 1
ATOM 3280 N N . THR B 1 94 ? 15.630 -17.386 21.142 1.00 61.14 94 THR B N 1
ATOM 3281 C CA . THR B 1 94 ? 16.851 -17.959 20.589 1.00 59.15 94 THR B CA 1
ATOM 3282 C C . THR B 1 94 ? 18.000 -17.505 21.480 1.00 57.91 94 THR B C 1
ATOM 3283 O O . THR B 1 94 ? 19.140 -17.951 21.342 1.00 56.96 94 THR B O 1
ATOM 3287 N N . THR B 1 95 ? 17.677 -16.625 22.418 1.00 55.30 95 THR B N 1
ATOM 3288 C CA . THR B 1 95 ? 18.674 -16.062 23.319 1.00 51.59 95 THR B CA 1
ATOM 3289 C C . THR B 1 95 ? 19.103 -16.954 24.493 1.00 48.93 95 THR B C 1
ATOM 3290 O O . THR B 1 95 ? 20.293 -17.172 24.694 1.00 49.15 95 THR B O 1
ATOM 3294 N N . GLN B 1 96 ? 18.153 -17.469 25.264 1.00 50.54 96 GLN B N 1
ATOM 3295 C CA . GLN B 1 96 ? 18.474 -18.317 26.410 1.00 51.52 96 GLN B CA 1
ATOM 3296 C C . GLN B 1 96 ? 19.428 -19.477 26.142 1.00 54.02 96 GLN B C 1
ATOM 3297 O O . GLN B 1 96 ? 20.408 -19.652 26.862 1.00 54.00 96 GLN B O 1
ATOM 3303 N N . GLU B 1 97 ? 19.151 -20.273 25.116 1.00 56.04 97 GLU B N 1
ATOM 3304 C CA . GLU B 1 97 ? 20.018 -21.408 24.826 1.00 56.75 97 GLU B CA 1
ATOM 3305 C C . GLU B 1 97 ? 21.396 -21.022 24.296 1.00 54.87 97 GLU B C 1
ATOM 3306 O O . GLU B 1 97 ? 22.387 -21.687 24.586 1.00 52.87 97 GLU B O 1
ATOM 3312 N N . ILE B 1 98 ? 21.463 -19.940 23.530 1.00 53.41 98 ILE B N 1
ATOM 3313 C CA . ILE B 1 98 ? 22.728 -19.477 22.977 1.00 50.98 98 ILE B CA 1
ATOM 3314 C C . ILE B 1 98 ? 23.620 -18.914 24.071 1.00 49.77 98 ILE B C 1
ATOM 3315 O O . ILE B 1 98 ? 24.812 -19.214 24.123 1.00 49.67 98 ILE B O 1
ATOM 3320 N N . ILE B 1 99 ? 23.043 -18.097 24.945 1.00 47.32 99 ILE B N 1
ATOM 3321 C CA . ILE B 1 99 ? 23.802 -17.499 26.036 1.00 47.33 99 ILE B CA 1
ATOM 3322 C C . ILE B 1 99 ? 24.247 -18.541 27.050 1.00 49.15 99 ILE B C 1
ATOM 3323 O O . ILE B 1 99 ? 25.340 -18.443 27.626 1.00 47.65 99 ILE B O 1
ATOM 3328 N N . LYS B 1 100 ? 23.402 -19.540 27.266 1.00 52.65 100 LYS B N 1
ATOM 3329 C CA . LYS B 1 100 ? 23.726 -20.584 28.220 1.00 55.92 100 LYS B CA 1
ATOM 3330 C C . LYS B 1 100 ? 24.987 -21.332 27.796 1.00 57.20 100 LYS B C 1
ATOM 3331 O O . LYS B 1 100 ? 25.757 -21.771 28.636 1.00 55.30 100 LYS B O 1
ATOM 3337 N N . GLU B 1 101 ? 25.227 -21.432 26.494 1.00 58.73 101 GLU B N 1
ATOM 3338 C CA . GLU B 1 101 ? 26.394 -22.141 25.977 1.00 59.99 101 GLU B CA 1
ATOM 3339 C C . GLU B 1 101 ? 27.624 -21.290 25.758 1.00 58.68 101 GLU B C 1
ATOM 3340 O O . GLU B 1 101 ? 28.677 -21.808 25.385 1.00 57.51 101 GLU B O 1
ATOM 3346 N N . LEU B 1 102 ? 27.503 -19.987 25.975 1.00 57.07 102 LEU B N 1
ATOM 3347 C CA . LEU B 1 102 ? 28.641 -19.095 25.789 1.00 54.06 102 LEU B CA 1
ATOM 3348 C C . LEU B 1 102 ? 29.707 -19.350 26.847 1.00 53.36 102 LEU B C 1
ATOM 3349 O O . LEU B 1 102 ? 29.392 -19.653 28.001 1.00 54.31 102 LEU B O 1
ATOM 3354 N N . PRO B 1 103 ? 30.989 -19.228 26.463 1.00 53.51 103 PRO B N 1
ATOM 3355 C CA . PRO B 1 103 ? 32.093 -19.451 27.400 1.00 54.24 103 PRO B CA 1
ATOM 3356 C C . PRO B 1 103 ? 31.972 -18.616 28.674 1.00 56.27 103 PRO B C 1
ATOM 3357 O O . PRO B 1 103 ? 31.514 -17.474 28.644 1.00 57.32 103 PRO B O 1
ATOM 3361 N N . THR B 1 104 ? 32.397 -19.204 29.789 1.00 57.11 104 THR B N 1
ATOM 3362 C CA . THR B 1 104 ? 32.330 -18.585 31.111 1.00 56.77 104 THR B CA 1
ATOM 3363 C C . THR B 1 104 ? 33.188 -17.338 31.307 1.00 56.39 104 THR B C 1
ATOM 3364 O O . THR B 1 104 ? 32.906 -16.514 32.180 1.00 56.31 104 THR B O 1
ATOM 3368 N N . ALA B 1 105 ? 34.225 -17.193 30.489 1.00 55.08 105 ALA B N 1
ATOM 3369 C CA . ALA B 1 105 ? 35.130 -16.051 30.606 1.00 54.84 105 ALA B CA 1
ATOM 3370 C C . ALA B 1 105 ? 34.559 -14.743 30.049 1.00 54.37 105 ALA B C 1
ATOM 3371 O O . ALA B 1 105 ? 35.179 -13.688 30.172 1.00 55.15 105 ALA B O 1
ATOM 3373 N N . LEU B 1 106 ? 33.386 -14.809 29.433 1.00 52.92 106 LEU B N 1
ATOM 3374 C CA . LEU B 1 106 ? 32.767 -13.632 28.841 1.00 50.88 106 LEU B CA 1
ATOM 3375 C C . LEU B 1 106 ? 31.810 -12.824 29.711 1.00 49.78 106 LEU B C 1
ATOM 3376 O O . LEU B 1 106 ? 30.993 -13.383 30.450 1.00 49.05 106 LEU B O 1
ATOM 3381 N N . LYS B 1 107 ? 31.922 -11.500 29.610 1.00 47.49 107 LYS B N 1
ATOM 3382 C CA . LYS B 1 107 ? 31.019 -10.586 30.306 1.00 45.25 107 LYS B CA 1
ATOM 3383 C C . LYS B 1 107 ? 29.912 -10.452 29.254 1.00 43.20 107 LYS B C 1
ATOM 3384 O O . LYS B 1 107 ? 30.203 -10.163 28.094 1.00 44.06 107 LYS B O 1
ATOM 3390 N N . ILE B 1 108 ? 28.658 -10.668 29.642 1.00 39.74 108 ILE B N 1
ATOM 3391 C CA . ILE B 1 108 ? 27.560 -10.612 28.680 1.00 37.67 108 ILE B CA 1
ATOM 3392 C C . ILE B 1 108 ? 26.427 -9.649 29.014 1.00 36.54 108 ILE B C 1
ATOM 3393 O O . ILE B 1 108 ? 25.919 -9.614 30.135 1.00 36.14 108 ILE B O 1
ATOM 3398 N N . VAL B 1 109 ? 26.027 -8.867 28.022 1.00 34.61 109 VAL B N 1
ATOM 3399 C CA . VAL B 1 109 ? 24.911 -7.952 28.202 1.00 32.98 109 VAL B CA 1
ATOM 3400 C C . VAL B 1 109 ? 23.883 -8.349 27.151 1.00 31.70 109 VAL B C 1
ATOM 3401 O O . VAL B 1 109 ? 24.093 -8.153 25.952 1.00 30.18 109 VAL B O 1
ATOM 3405 N N . ASP B 1 110 ? 22.788 -8.941 27.606 1.00 30.30 110 ASP B N 1
ATOM 3406 C CA . ASP B 1 110 ? 21.725 -9.366 26.709 1.00 29.64 110 ASP B CA 1
ATOM 3407 C C . ASP B 1 110 ? 20.689 -8.267 26.582 1.00 28.91 110 ASP B C 1
ATOM 3408 O O . ASP B 1 110 ? 20.102 -7.843 27.577 1.00 30.42 110 ASP B O 1
ATOM 3413 N N . LEU B 1 111 ? 20.458 -7.811 25.355 1.00 29.69 111 LEU B N 1
ATOM 3414 C CA . LEU B 1 111 ? 19.481 -6.754 25.124 1.00 29.78 111 LEU B CA 1
ATOM 3415 C C . LEU B 1 111 ? 18.068 -7.294 24.954 1.00 29.68 111 LEU B C 1
ATOM 3416 O O . LEU B 1 111 ? 17.106 -6.531 24.965 1.00 30.50 111 LEU B O 1
ATOM 3421 N N . SER B 1 112 ? 17.948 -8.612 24.809 1.00 29.61 112 SER B N 1
ATOM 3422 C CA . SER B 1 112 ? 16.640 -9.239 24.662 1.00 30.70 112 SER B CA 1
ATOM 3423 C C . SER B 1 112 ? 15.924 -9.201 26.006 1.00 31.83 112 SER B C 1
ATOM 3424 O O . SER B 1 112 ? 16.490 -8.766 27.011 1.00 33.12 112 SER B O 1
ATOM 3427 N N . ALA B 1 113 ? 14.690 -9.691 26.032 1.00 31.85 113 ALA B N 1
ATOM 3428 C CA . ALA B 1 113 ? 13.904 -9.698 27.257 1.00 33.11 113 ALA B CA 1
ATOM 3429 C C . ALA B 1 113 ? 13.925 -11.046 27.978 1.00 33.95 113 ALA B C 1
ATOM 3430 O O . ALA B 1 113 ? 13.386 -11.177 29.083 1.00 34.46 113 ALA B O 1
ATOM 3432 N N . ASP B 1 114 ? 14.561 -12.037 27.364 1.00 34.77 114 ASP B N 1
ATOM 3433 C CA . ASP B 1 114 ? 14.603 -13.386 27.919 1.00 36.48 114 ASP B CA 1
ATOM 3434 C C . ASP B 1 114 ? 15.214 -13.643 29.284 1.00 35.80 114 ASP B C 1
ATOM 3435 O O . ASP B 1 114 ? 14.990 -14.700 29.867 1.00 36.04 114 ASP B O 1
ATOM 3440 N N . PHE B 1 115 ? 15.972 -12.693 29.810 1.00 34.29 115 PHE B N 1
ATOM 3441 C CA . PHE B 1 115 ? 16.562 -12.885 31.129 1.00 34.17 115 PHE B CA 1
ATOM 3442 C C . PHE B 1 115 ? 16.158 -11.795 32.116 1.00 34.58 115 PHE B C 1
ATOM 3443 O O . PHE B 1 115 ? 16.711 -11.715 33.211 1.00 33.84 115 PHE B O 1
ATOM 3451 N N . ARG B 1 116 ? 15.183 -10.969 31.738 1.00 34.46 116 ARG B N 1
ATOM 3452 C CA . ARG B 1 116 ? 14.719 -9.880 32.598 1.00 34.78 116 ARG B CA 1
ATOM 3453 C C . ARG B 1 116 ? 13.842 -10.337 33.764 1.00 35.47 116 ARG B C 1
ATOM 3454 O O . ARG B 1 116 ? 13.996 -9.844 34.879 1.00 37.44 116 ARG B O 1
ATOM 3462 N N . LEU B 1 117 ? 12.927 -11.269 33.508 1.00 36.95 117 LEU B N 1
ATOM 3463 C CA . LEU B 1 117 ? 12.019 -11.769 34.546 1.00 39.52 117 LEU B CA 1
ATOM 3464 C C . LEU B 1 117 ? 12.664 -12.847 35.427 1.00 42.59 117 LEU B C 1
ATOM 3465 O O . LEU B 1 117 ? 13.189 -13.828 34.910 1.00 42.56 117 LEU B O 1
ATOM 3470 N N . ARG B 1 118 ? 12.624 -12.681 36.747 1.00 47.37 118 ARG B N 1
ATOM 3471 C CA . ARG B 1 118 ? 13.224 -13.688 37.620 1.00 50.41 118 ARG B CA 1
ATOM 3472 C C . ARG B 1 118 ? 12.279 -14.856 37.888 1.00 50.44 118 ARG B C 1
ATOM 3473 O O . ARG B 1 118 ? 12.721 -15.970 38.150 1.00 50.04 118 ARG B O 1
ATOM 3481 N N . ASN B 1 119 ? 10.977 -14.598 37.830 1.00 50.51 119 ASN B N 1
ATOM 3482 C CA . ASN B 1 119 ? 9.993 -15.645 38.069 1.00 49.87 119 ASN B CA 1
ATOM 3483 C C . ASN B 1 119 ? 9.794 -16.424 36.770 1.00 49.29 119 ASN B C 1
ATOM 3484 O O . ASN B 1 119 ? 9.262 -15.898 35.793 1.00 48.23 119 ASN B O 1
ATOM 3489 N N . ILE B 1 120 ? 10.231 -17.680 36.772 1.00 49.45 120 ILE B N 1
ATOM 3490 C CA . ILE B 1 120 ? 10.141 -18.554 35.605 1.00 49.18 120 ILE B CA 1
ATOM 3491 C C . ILE B 1 120 ? 8.733 -18.746 35.051 1.00 48.18 120 ILE B C 1
ATOM 3492 O O . ILE B 1 120 ? 8.517 -18.644 33.840 1.00 47.79 120 ILE B O 1
ATOM 3497 N N . ALA B 1 121 ? 7.781 -19.037 35.931 1.00 47.86 121 ALA B N 1
ATOM 3498 C CA . ALA B 1 121 ? 6.399 -19.241 35.510 1.00 48.85 121 ALA B CA 1
ATOM 3499 C C . ALA B 1 121 ? 5.889 -17.985 34.823 1.00 49.64 121 ALA B C 1
ATOM 3500 O O . ALA B 1 121 ? 5.120 -18.045 33.859 1.00 49.76 121 ALA B O 1
ATOM 3502 N N . GLU B 1 122 ? 6.337 -16.847 35.336 1.00 49.96 122 GLU B N 1
ATOM 3503 C CA . GLU B 1 122 ? 5.953 -15.550 34.815 1.00 49.02 122 GLU B CA 1
ATOM 3504 C C . GLU B 1 122 ? 6.482 -15.379 33.394 1.00 48.45 122 GLU B C 1
ATOM 3505 O O . GLU B 1 122 ? 5.773 -14.888 32.519 1.00 49.04 122 GLU B O 1
ATOM 3511 N N . TYR B 1 123 ? 7.722 -15.795 33.161 1.00 48.73 123 TYR B N 1
ATOM 3512 C CA . TYR B 1 123 ? 8.313 -15.687 31.829 1.00 49.10 123 TYR B CA 1
ATOM 3513 C C . TYR B 1 123 ? 7.529 -16.534 30.835 1.00 51.20 123 TYR B C 1
ATOM 3514 O O . TYR B 1 123 ? 7.266 -16.118 29.708 1.00 51.83 123 TYR B O 1
ATOM 3523 N N . GLU B 1 124 ? 7.157 -17.730 31.271 1.00 53.69 124 GLU B N 1
ATOM 3524 C CA . GLU B 1 124 ? 6.435 -18.671 30.430 1.00 55.55 124 GLU B CA 1
ATOM 3525 C C . GLU B 1 124 ? 5.042 -18.189 30.032 1.00 56.84 124 GLU B C 1
ATOM 3526 O O . GLU B 1 124 ? 4.649 -18.304 28.868 1.00 54.89 124 GLU B O 1
ATOM 3532 N N . GLU B 1 125 ? 4.294 -17.646 30.988 1.00 58.34 125 GLU B N 1
ATOM 3533 C CA . GLU B 1 125 ? 2.950 -17.174 30.685 1.00 59.60 125 GLU B CA 1
ATOM 3534 C C . GLU B 1 125 ? 2.964 -15.961 29.758 1.00 57.31 125 GLU B C 1
ATOM 3535 O O . GLU B 1 125 ? 2.102 -15.831 28.889 1.00 56.91 125 GLU B O 1
ATOM 3541 N N . TRP B 1 126 ? 3.944 -15.079 29.926 1.00 53.70 126 TRP B N 1
ATOM 3542 C CA . TRP B 1 126 ? 4.014 -13.896 29.083 1.00 50.68 126 TRP B CA 1
ATOM 3543 C C . TRP B 1 126 ? 4.754 -14.068 27.763 1.00 50.97 126 TRP B C 1
ATOM 3544 O O . TRP B 1 126 ? 4.524 -13.308 26.823 1.00 52.17 126 TRP B O 1
ATOM 3555 N N . TYR B 1 127 ? 5.644 -15.052 27.677 1.00 52.07 127 TYR B N 1
ATOM 3556 C CA . TYR B 1 127 ? 6.395 -15.253 26.440 1.00 53.14 127 TYR B CA 1
ATOM 3557 C C . TYR B 1 127 ? 6.036 -16.500 25.630 1.00 54.50 127 TYR B C 1
ATOM 3558 O O . TYR B 1 127 ? 6.599 -16.740 24.562 1.00 54.75 127 TYR B O 1
ATOM 3567 N N . GLY B 1 128 ? 5.090 -17.281 26.140 1.00 56.33 128 GLY B N 1
ATOM 3568 C CA . GLY B 1 128 ? 4.631 -18.468 25.436 1.00 59.96 128 GLY B CA 1
ATOM 3569 C C . GLY B 1 128 ? 5.549 -19.659 25.255 1.00 62.49 128 GLY B C 1
ATOM 3570 O O . GLY B 1 128 ? 5.374 -20.437 24.317 1.00 63.52 128 GLY B O 1
ATOM 3571 N N . GLN B 1 129 ? 6.537 -19.809 26.125 1.00 64.74 129 GLN B N 1
ATOM 3572 C CA . GLN B 1 129 ? 7.451 -20.935 26.021 1.00 65.08 129 GLN B CA 1
ATOM 3573 C C . GLN B 1 129 ? 8.231 -21.121 27.315 1.00 63.37 129 GLN B C 1
ATOM 3574 O O . GLN B 1 129 ? 8.453 -20.184 28.070 1.00 62.33 129 GLN B O 1
ATOM 3580 N N . PRO B 1 130 ? 8.655 -22.353 27.588 1.00 62.20 130 PRO B N 1
ATOM 3581 C CA . PRO B 1 130 ? 9.414 -22.647 28.806 1.00 59.91 130 PRO B CA 1
ATOM 3582 C C . PRO B 1 130 ? 10.747 -21.896 28.853 1.00 57.06 130 PRO B C 1
ATOM 3583 O O . PRO B 1 130 ? 11.347 -21.615 27.813 1.00 55.88 130 PRO B O 1
ATOM 3587 N N . HIS B 1 131 ? 11.193 -21.553 30.060 1.00 54.87 131 HIS B N 1
ATOM 3588 C CA . HIS B 1 131 ? 12.466 -20.866 30.229 1.00 52.50 131 HIS B CA 1
ATOM 3589 C C . HIS B 1 131 ? 13.496 -21.970 30.045 1.00 51.68 131 HIS B C 1
ATOM 3590 O O . HIS B 1 131 ? 13.444 -22.981 30.731 1.00 52.90 131 HIS B O 1
ATOM 3597 N N . LYS B 1 132 ? 14.423 -21.790 29.116 1.00 50.90 132 LYS B N 1
ATOM 3598 C CA . LYS B 1 132 ? 15.416 -22.826 28.851 1.00 51.10 132 LYS B CA 1
ATOM 3599 C C . LYS B 1 132 ? 16.782 -22.633 29.509 1.00 49.74 132 LYS B C 1
ATOM 3600 O O . LYS B 1 132 ? 17.766 -23.261 29.114 1.00 48.88 132 LYS B O 1
ATOM 3606 N N . ALA B 1 133 ? 16.849 -21.770 30.512 1.00 48.65 133 ALA B N 1
ATOM 3607 C CA . ALA B 1 133 ? 18.106 -21.529 31.211 1.00 48.73 133 ALA B CA 1
ATOM 3608 C C . ALA B 1 133 ? 17.784 -21.135 32.642 1.00 48.28 133 ALA B C 1
ATOM 3609 O O . ALA B 1 133 ? 18.346 -20.184 33.170 1.00 48.13 133 ALA B O 1
ATOM 3611 N N . VAL B 1 134 ? 16.869 -21.882 33.252 1.00 47.63 134 VAL B N 1
ATOM 3612 C CA . VAL B 1 134 ? 16.411 -21.635 34.619 1.00 48.80 134 VAL B CA 1
ATOM 3613 C C . VAL B 1 134 ? 17.506 -21.350 35.649 1.00 49.61 134 VAL B C 1
ATOM 3614 O O . VAL B 1 134 ? 17.387 -20.413 36.445 1.00 50.36 134 VAL B O 1
ATOM 3618 N N . GLU B 1 135 ? 18.563 -22.159 35.649 1.00 50.36 135 GLU B N 1
ATOM 3619 C CA . GLU B 1 135 ? 19.658 -21.973 36.600 1.00 50.08 135 GLU B CA 1
ATOM 3620 C C . GLU B 1 135 ? 20.414 -20.671 36.376 1.00 48.35 135 GLU B C 1
ATOM 3621 O O . GLU B 1 135 ? 20.586 -19.874 37.297 1.00 47.92 135 GLU B O 1
ATOM 3627 N N . LEU B 1 136 ? 20.877 -20.466 35.149 1.00 45.90 136 LEU B N 1
ATOM 3628 C CA . LEU B 1 136 ? 21.619 -19.262 34.793 1.00 45.36 136 LEU B CA 1
ATOM 3629 C C . LEU B 1 136 ? 20.836 -18.004 35.180 1.00 44.01 136 LEU B C 1
ATOM 3630 O O . LEU B 1 136 ? 21.419 -16.988 35.578 1.00 41.78 136 LEU B O 1
ATOM 3635 N N . GLN B 1 137 ? 19.514 -18.092 35.077 1.00 42.76 137 GLN B N 1
ATOM 3636 C CA . GLN B 1 137 ? 18.637 -16.977 35.391 1.00 43.89 137 GLN B CA 1
ATOM 3637 C C . GLN B 1 137 ? 18.869 -16.360 36.771 1.00 47.15 137 GLN B C 1
ATOM 3638 O O . GLN B 1 137 ? 18.770 -15.136 36.928 1.00 46.46 137 GLN B O 1
ATOM 3644 N N . LYS B 1 138 ? 19.193 -17.184 37.766 1.00 48.83 138 LYS B N 1
ATOM 3645 C CA . LYS B 1 138 ? 19.390 -16.671 39.121 1.00 49.95 138 LYS B CA 1
ATOM 3646 C C . LYS B 1 138 ? 20.661 -15.856 39.346 1.00 50.90 138 LYS B C 1
ATOM 3647 O O . LYS B 1 138 ? 20.814 -15.243 40.407 1.00 51.09 138 LYS B O 1
ATOM 3653 N N . GLU B 1 139 ? 21.571 -15.839 38.376 1.00 49.92 139 GLU B N 1
ATOM 3654 C CA . GLU B 1 139 ? 22.787 -15.051 38.538 1.00 48.24 139 GLU B CA 1
ATOM 3655 C C . GLU B 1 139 ? 22.729 -13.787 37.674 1.00 46.01 139 GLU B C 1
ATOM 3656 O O . GLU B 1 139 ? 23.682 -13.005 37.630 1.00 44.39 139 GLU B O 1
ATOM 3662 N N . VAL B 1 140 ? 21.598 -13.592 36.999 1.00 43.13 140 VAL B N 1
ATOM 3663 C CA . VAL B 1 140 ? 21.396 -12.431 36.133 1.00 41.70 140 VAL B CA 1
ATOM 3664 C C . VAL B 1 140 ? 21.011 -11.173 36.910 1.00 38.87 140 VAL B C 1
ATOM 3665 O O . VAL B 1 140 ? 20.206 -11.222 37.841 1.00 38.60 140 VAL B O 1
ATOM 3669 N N . VAL B 1 141 ? 21.590 -10.046 36.514 1.00 38.30 141 VAL B N 1
ATOM 3670 C CA . VAL B 1 141 ? 21.300 -8.760 37.146 1.00 36.82 141 VAL B CA 1
ATOM 3671 C C . VAL B 1 141 ? 20.596 -7.841 36.141 1.00 35.79 141 VAL B C 1
ATOM 3672 O O . VAL B 1 141 ? 21.038 -7.704 35.000 1.00 33.58 141 VAL B O 1
ATOM 3676 N N . TYR B 1 142 ? 19.499 -7.225 36.575 1.00 34.60 142 TYR B N 1
ATOM 3677 C CA . TYR B 1 142 ? 18.724 -6.312 35.733 1.00 32.57 142 TYR B CA 1
ATOM 3678 C C . TYR B 1 142 ? 19.557 -5.056 35.485 1.00 32.08 142 TYR B C 1
ATOM 3679 O O . TYR B 1 142 ? 19.987 -4.390 36.432 1.00 31.87 142 TYR B O 1
ATOM 3688 N N . GLY B 1 143 ? 19.761 -4.733 34.209 1.00 30.07 143 GLY B N 1
ATOM 3689 C CA . GLY B 1 143 ? 20.584 -3.596 33.836 1.00 29.90 143 GLY B CA 1
ATOM 3690 C C . GLY B 1 143 ? 20.086 -2.164 33.902 1.00 29.06 143 GLY B C 1
ATOM 3691 O O . GLY B 1 143 ? 20.480 -1.351 33.069 1.00 30.10 143 GLY B O 1
ATOM 3692 N N . LEU B 1 144 ? 19.228 -1.838 34.861 1.00 27.91 144 LEU B N 1
ATOM 3693 C CA . LEU B 1 144 ? 18.764 -0.457 35.002 1.00 28.16 144 LEU B CA 1
ATOM 3694 C C . LEU B 1 144 ? 19.899 0.254 35.768 1.00 28.71 144 LEU B C 1
ATOM 3695 O O . LEU B 1 144 ? 19.840 0.416 36.983 1.00 28.96 144 LEU B O 1
ATOM 3700 N N . THR B 1 145 ? 20.924 0.670 35.027 1.00 29.26 145 THR B N 1
ATOM 3701 C CA . THR B 1 145 ? 22.134 1.288 35.576 1.00 30.73 145 THR B CA 1
ATOM 3702 C C . THR B 1 145 ? 22.048 2.190 36.811 1.00 31.84 145 THR B C 1
ATOM 3703 O O . THR B 1 145 ? 22.671 1.891 37.830 1.00 32.62 145 THR B O 1
ATOM 3707 N N . GLU B 1 146 ? 21.305 3.291 36.735 1.00 32.74 146 GLU B N 1
ATOM 3708 C CA . GLU B 1 146 ? 21.226 4.207 37.875 1.00 32.49 146 GLU B CA 1
ATOM 3709 C C . GLU B 1 146 ? 20.640 3.599 39.153 1.00 33.01 146 GLU B C 1
ATOM 3710 O O . GLU B 1 146 ? 20.865 4.115 40.252 1.00 33.53 146 GLU B O 1
ATOM 3716 N N . ILE B 1 147 ? 19.895 2.508 39.014 1.00 32.02 147 ILE B N 1
ATOM 3717 C CA . ILE B 1 147 ? 19.283 1.867 40.167 1.00 33.74 147 ILE B CA 1
ATOM 3718 C C . ILE B 1 147 ? 20.092 0.686 40.720 1.00 35.19 147 ILE B C 1
ATOM 3719 O O . ILE B 1 147 ? 20.281 0.575 41.929 1.00 33.10 147 ILE B O 1
ATOM 3724 N N . LEU B 1 148 ? 20.577 -0.186 39.841 1.00 35.69 148 LEU B N 1
ATOM 3725 C CA . LEU B 1 148 ? 21.318 -1.369 40.281 1.00 37.62 148 LEU B CA 1
ATOM 3726 C C . LEU B 1 148 ? 22.801 -1.338 39.933 1.00 37.84 148 LEU B C 1
ATOM 3727 O O . LEU B 1 148 ? 23.436 -2.383 39.787 1.00 37.11 148 LEU B O 1
ATOM 3732 N N . ARG B 1 149 ? 23.347 -0.133 39.809 1.00 38.44 149 ARG B N 1
ATOM 3733 C CA . ARG B 1 149 ? 24.748 0.053 39.462 1.00 39.43 149 ARG B CA 1
ATOM 3734 C C . ARG B 1 149 ? 25.694 -0.900 40.194 1.00 40.48 149 ARG B C 1
ATOM 3735 O O . ARG B 1 149 ? 26.470 -1.621 39.564 1.00 38.49 149 ARG B O 1
ATOM 3743 N N . GLU B 1 150 ? 25.627 -0.901 41.523 1.00 43.25 150 GLU B N 1
ATOM 3744 C CA . GLU B 1 150 ? 26.505 -1.745 42.331 1.00 46.15 150 GLU B CA 1
ATOM 3745 C C . GLU B 1 150 ? 26.438 -3.239 42.033 1.00 44.30 150 GLU B C 1
ATOM 3746 O O . GLU B 1 150 ? 27.462 -3.917 42.051 1.00 42.85 150 GLU B O 1
ATOM 3752 N N . ASP B 1 151 ? 25.247 -3.758 41.760 1.00 44.13 151 ASP B N 1
ATOM 3753 C CA . ASP B 1 151 ? 25.114 -5.175 41.444 1.00 42.85 151 ASP B CA 1
ATOM 3754 C C . ASP B 1 151 ? 25.595 -5.431 40.027 1.00 41.27 151 ASP B C 1
ATOM 3755 O O . ASP B 1 151 ? 26.201 -6.462 39.740 1.00 41.90 151 ASP B O 1
ATOM 3760 N N . ILE B 1 152 ? 25.329 -4.478 39.142 1.00 40.05 152 ILE B N 1
ATOM 3761 C CA . ILE B 1 152 ? 25.726 -4.598 37.746 1.00 39.38 152 ILE B CA 1
ATOM 3762 C C . ILE B 1 152 ? 27.244 -4.724 37.581 1.00 39.85 152 ILE B C 1
ATOM 3763 O O . ILE B 1 152 ? 27.717 -5.547 36.792 1.00 38.55 152 ILE B O 1
ATOM 3768 N N . LYS B 1 153 ? 27.999 -3.916 38.327 1.00 42.23 153 LYS B N 1
ATOM 3769 C CA . LYS B 1 153 ? 29.461 -3.921 38.249 1.00 44.78 153 LYS B CA 1
ATOM 3770 C C . LYS B 1 153 ? 30.080 -5.303 38.443 1.00 45.63 153 LYS B C 1
ATOM 3771 O O . LYS B 1 153 ? 31.079 -5.642 37.805 1.00 45.86 153 LYS B O 1
ATOM 3777 N N . LYS B 1 154 ? 29.495 -6.100 39.328 1.00 46.78 154 LYS B N 1
ATOM 3778 C CA . LYS B 1 154 ? 30.036 -7.426 39.599 1.00 48.72 154 LYS B CA 1
ATOM 3779 C C . LYS B 1 154 ? 29.276 -8.588 38.977 1.00 47.13 154 LYS B C 1
ATOM 3780 O O . LYS B 1 154 ? 29.458 -9.732 39.375 1.00 46.92 154 LYS B O 1
ATOM 3786 N N . ALA B 1 155 ? 28.436 -8.297 37.989 1.00 45.35 155 ALA B N 1
ATOM 3787 C CA . ALA B 1 155 ? 27.675 -9.339 37.309 1.00 43.54 155 ALA B CA 1
ATOM 3788 C C . ALA B 1 155 ? 28.407 -9.789 36.043 1.00 42.86 155 ALA B C 1
ATOM 3789 O O . ALA B 1 155 ? 29.166 -9.022 35.449 1.00 41.90 155 ALA B O 1
ATOM 3791 N N . ARG B 1 156 ? 28.197 -11.044 35.653 1.00 41.52 156 ARG B N 1
ATOM 3792 C CA . ARG B 1 156 ? 28.817 -11.586 34.449 1.00 41.03 156 ARG B CA 1
ATOM 3793 C C . ARG B 1 156 ? 27.803 -11.476 33.320 1.00 40.24 156 ARG B C 1
ATOM 3794 O O . ARG B 1 156 ? 28.144 -11.145 32.189 1.00 40.21 156 ARG B O 1
ATOM 3802 N N . LEU B 1 157 ? 26.548 -11.759 33.650 1.00 38.61 157 LEU B N 1
ATOM 3803 C CA . LEU B 1 157 ? 25.452 -11.704 32.689 1.00 38.04 157 LEU B CA 1
ATOM 3804 C C . LEU B 1 157 ? 24.422 -10.677 33.133 1.00 36.48 157 LEU B C 1
ATOM 3805 O O . LEU B 1 157 ? 23.821 -10.803 34.200 1.00 36.66 157 LEU B O 1
ATOM 3810 N N . VAL B 1 158 ? 24.221 -9.660 32.305 1.00 34.76 158 VAL B N 1
ATOM 3811 C CA . VAL B 1 158 ? 23.258 -8.605 32.605 1.00 33.26 158 VAL B CA 1
ATOM 3812 C C . VAL B 1 158 ? 22.115 -8.583 31.593 1.00 32.02 158 VAL B C 1
ATOM 3813 O O . VAL B 1 158 ? 22.333 -8.668 30.382 1.00 31.61 158 VAL B O 1
ATOM 3817 N N . ALA B 1 159 ? 20.893 -8.486 32.103 1.00 29.88 159 ALA B N 1
ATOM 3818 C CA . ALA B 1 159 ? 19.714 -8.420 31.261 1.00 28.84 159 ALA B CA 1
ATOM 3819 C C . ALA B 1 159 ? 19.414 -6.939 31.092 1.00 30.01 159 ALA B C 1
ATOM 3820 O O . ALA B 1 159 ? 18.965 -6.277 32.029 1.00 29.52 159 ALA B O 1
ATOM 3822 N N . ASN B 1 160 ? 19.685 -6.412 29.904 1.00 29.34 160 ASN B N 1
ATOM 3823 C CA . ASN B 1 160 ? 19.435 -5.003 29.638 1.00 28.75 160 ASN B CA 1
ATOM 3824 C C . ASN B 1 160 ? 17.924 -4.779 29.602 1.00 27.71 160 ASN B C 1
ATOM 3825 O O . ASN B 1 160 ? 17.207 -5.469 28.881 1.00 30.08 160 ASN B O 1
ATOM 3830 N N . PRO B 1 161 ? 17.422 -3.824 30.399 1.00 25.64 161 PRO B N 1
ATOM 3831 C CA . PRO B 1 161 ? 15.986 -3.534 30.436 1.00 26.53 161 PRO B CA 1
ATOM 3832 C C . PRO B 1 161 ? 15.358 -3.118 29.104 1.00 25.81 161 PRO B C 1
ATOM 3833 O O . PRO B 1 161 ? 16.053 -2.776 28.149 1.00 26.12 161 PRO B O 1
ATOM 3837 N N . GLY B 1 162 ? 14.033 -3.174 29.048 1.00 26.11 162 GLY B N 1
ATOM 3838 C CA . GLY B 1 162 ? 13.338 -2.774 27.841 1.00 27.84 162 GLY B CA 1
ATOM 3839 C C . GLY B 1 162 ? 13.278 -1.258 27.828 1.00 28.58 162 GLY B C 1
ATOM 3840 O O . GLY B 1 162 ? 13.618 -0.617 28.827 1.00 27.08 162 GLY B O 1
ATOM 3841 N N . CYS B 1 163 ? 12.853 -0.684 26.708 1.00 27.26 163 CYS B N 1
ATOM 3842 C CA . CYS B 1 163 ? 12.765 0.768 26.574 1.00 27.72 163 CYS B CA 1
ATOM 3843 C C . CYS B 1 163 ? 11.711 1.400 27.495 1.00 26.70 163 CYS B C 1
ATOM 3844 O O . CYS B 1 163 ? 12.048 2.213 28.358 1.00 26.82 163 CYS B O 1
ATOM 3847 N N . TYR B 1 164 ? 10.444 1.032 27.309 1.00 25.48 164 TYR B N 1
ATOM 3848 C CA . TYR B 1 164 ? 9.373 1.576 28.138 1.00 25.66 164 TYR B CA 1
ATOM 3849 C C . TYR B 1 164 ? 9.666 1.432 29.637 1.00 27.06 164 TYR B C 1
ATOM 3850 O O . TYR B 1 164 ? 9.575 2.409 30.386 1.00 26.48 164 TYR B O 1
ATOM 3859 N N . PRO B 1 165 ? 10.020 0.211 30.093 1.00 25.96 165 PRO B N 1
ATOM 3860 C CA . PRO B 1 165 ? 10.320 -0.027 31.510 1.00 26.80 165 PRO B CA 1
ATOM 3861 C C . PRO B 1 165 ? 11.357 0.939 32.080 1.00 26.31 165 PRO B C 1
ATOM 3862 O O . PRO B 1 165 ? 11.264 1.341 33.234 1.00 26.90 165 PRO B O 1
ATOM 3866 N N . THR B 1 166 ? 12.340 1.305 31.266 1.00 26.46 166 THR B N 1
ATOM 3867 C CA . THR B 1 166 ? 13.382 2.227 31.696 1.00 25.61 166 THR B CA 1
ATOM 3868 C C . THR B 1 166 ? 12.799 3.601 32.017 1.00 26.46 166 THR B C 1
ATOM 3869 O O . THR B 1 166 ? 13.117 4.181 33.052 1.00 26.81 166 THR B O 1
ATOM 3873 N N . THR B 1 167 ? 11.940 4.113 31.138 1.00 25.68 167 THR B N 1
ATOM 3874 C CA . THR B 1 167 ? 11.320 5.421 31.341 1.00 25.48 167 THR B CA 1
ATOM 3875 C C . THR B 1 167 ? 10.379 5.441 32.533 1.00 25.68 167 THR B C 1
ATOM 3876 O O . THR B 1 167 ? 10.111 6.496 33.090 1.00 25.14 167 THR B O 1
ATOM 3880 N N . ILE B 1 168 ? 9.868 4.275 32.913 1.00 25.20 168 ILE B N 1
ATOM 3881 C CA . ILE B 1 168 ? 8.924 4.186 34.025 1.00 24.36 168 ILE B CA 1
ATOM 3882 C C . ILE B 1 168 ? 9.561 3.966 35.404 1.00 26.68 168 ILE B C 1
ATOM 3883 O O . ILE B 1 168 ? 9.193 4.625 36.385 1.00 25.62 168 ILE B O 1
ATOM 3888 N N . GLN B 1 169 ? 10.509 3.039 35.480 1.00 26.81 169 GLN B N 1
ATOM 3889 C CA . GLN B 1 169 ? 11.161 2.739 36.746 1.00 27.76 169 GLN B CA 1
ATOM 3890 C C . GLN B 1 169 ? 12.056 3.850 37.275 1.00 27.00 169 GLN B C 1
ATOM 3891 O O . GLN B 1 169 ? 12.080 4.093 38.474 1.00 27.80 169 GLN B O 1
ATOM 3897 N N . LEU B 1 170 ? 12.788 4.526 36.394 1.00 27.78 170 LEU B N 1
ATOM 3898 C CA . LEU B 1 170 ? 13.665 5.602 36.839 1.00 28.26 170 LEU B CA 1
ATOM 3899 C C . LEU B 1 170 ? 12.926 6.621 37.714 1.00 29.76 170 LEU B C 1
ATOM 3900 O O . LEU B 1 170 ? 13.417 7.017 38.769 1.00 30.17 170 LEU B O 1
ATOM 3905 N N . PRO B 1 171 ? 11.725 7.048 37.297 1.00 29.27 171 PRO B N 1
ATOM 3906 C CA . PRO B 1 171 ? 11.002 8.022 38.121 1.00 30.56 171 PRO B CA 1
ATOM 3907 C C . PRO B 1 171 ? 10.281 7.405 39.320 1.00 30.38 171 PRO B C 1
ATOM 3908 O O . PRO B 1 171 ? 10.323 7.946 40.419 1.00 30.80 171 PRO B O 1
ATOM 3912 N N . LEU B 1 172 ? 9.630 6.265 39.103 1.00 29.62 172 LEU B N 1
ATOM 3913 C CA . LEU B 1 172 ? 8.846 5.621 40.152 1.00 30.11 172 LEU B CA 1
ATOM 3914 C C . LEU B 1 172 ? 9.563 4.892 41.276 1.00 31.86 172 LEU B C 1
ATOM 3915 O O . LEU B 1 172 ? 9.085 4.905 42.411 1.00 30.48 172 LEU B O 1
ATOM 3920 N N . VAL B 1 173 ? 10.686 4.243 40.977 1.00 32.57 173 VAL B N 1
ATOM 3921 C CA . VAL B 1 173 ? 11.416 3.508 42.005 1.00 32.91 173 VAL B CA 1
ATOM 3922 C C . VAL B 1 173 ? 11.772 4.383 43.210 1.00 32.65 173 VAL B C 1
ATOM 3923 O O . VAL B 1 173 ? 11.447 4.032 44.342 1.00 32.66 173 VAL B O 1
ATOM 3927 N N . PRO B 1 174 ? 12.422 5.538 42.982 1.00 32.54 174 PRO B N 1
ATOM 3928 C CA . PRO B 1 174 ? 12.797 6.441 44.083 1.00 33.26 174 PRO B CA 1
ATOM 3929 C C . PRO B 1 174 ? 11.587 6.917 44.884 1.00 33.61 174 PRO B C 1
ATOM 3930 O O . PRO B 1 174 ? 11.647 7.030 46.110 1.00 33.98 174 PRO B O 1
ATOM 3934 N N . LEU B 1 175 ? 10.492 7.199 44.181 1.00 33.41 175 LEU B N 1
ATOM 3935 C CA . LEU B 1 175 ? 9.271 7.672 44.821 1.00 34.31 175 LEU B CA 1
ATOM 3936 C C . LEU B 1 175 ? 8.612 6.592 45.678 1.00 36.00 175 LEU B C 1
ATOM 3937 O O . LEU B 1 175 ? 8.099 6.884 46.763 1.00 36.70 175 LEU B O 1
ATOM 3942 N N . LEU B 1 176 ? 8.620 5.353 45.193 1.00 35.55 176 LEU B N 1
ATOM 3943 C CA . LEU B 1 176 ? 8.037 4.248 45.943 1.00 37.69 176 LEU B CA 1
ATOM 3944 C C . LEU B 1 176 ? 8.916 3.919 47.152 1.00 39.92 176 LEU B C 1
ATOM 3945 O O . LEU B 1 176 ? 8.421 3.661 48.250 1.00 38.67 176 LEU B O 1
ATOM 3950 N N . LYS B 1 177 ? 10.222 3.934 46.941 1.00 43.62 177 LYS B N 1
ATOM 3951 C CA . LYS B 1 177 ? 11.166 3.647 48.009 1.00 46.11 177 LYS B CA 1
ATOM 3952 C C . LYS B 1 177 ? 10.989 4.624 49.173 1.00 45.10 177 LYS B C 1
ATOM 3953 O O . LYS B 1 177 ? 11.122 4.248 50.338 1.00 44.32 177 LYS B O 1
ATOM 3959 N N . ALA B 1 178 ? 10.673 5.874 48.849 1.00 44.89 178 ALA B N 1
ATOM 3960 C CA . ALA B 1 178 ? 10.481 6.904 49.860 1.00 43.93 178 ALA B CA 1
ATOM 3961 C C . ALA B 1 178 ? 9.024 7.009 50.313 1.00 43.40 178 ALA B C 1
ATOM 3962 O O . ALA B 1 178 ? 8.662 7.925 51.056 1.00 42.18 178 ALA B O 1
ATOM 3964 N N . ASN B 1 179 ? 8.194 6.069 49.870 1.00 43.50 179 ASN B N 1
ATOM 3965 C CA . ASN B 1 179 ? 6.775 6.051 50.233 1.00 43.86 179 ASN B CA 1
ATOM 3966 C C . ASN B 1 179 ? 6.068 7.369 49.937 1.00 41.77 179 ASN B C 1
ATOM 3967 O O . ASN B 1 179 ? 5.177 7.787 50.683 1.00 38.46 179 ASN B O 1
ATOM 3972 N N . LEU B 1 180 ? 6.471 8.025 48.855 1.00 38.67 180 LEU B N 1
ATOM 3973 C CA . LEU B 1 180 ? 5.864 9.293 48.486 1.00 37.82 180 LEU B CA 1
ATOM 3974 C C . LEU B 1 180 ? 4.607 9.146 47.631 1.00 37.73 180 LEU B C 1
ATOM 3975 O O . LEU B 1 180 ? 3.823 10.087 47.515 1.00 36.07 180 LEU B O 1
ATOM 3980 N N . ILE B 1 181 ? 4.409 7.968 47.045 1.00 36.30 181 ILE B N 1
ATOM 3981 C CA . ILE B 1 181 ? 3.233 7.718 46.211 1.00 36.75 181 ILE B CA 1
ATOM 3982 C C . ILE B 1 181 ? 2.614 6.357 46.544 1.00 38.42 181 ILE B C 1
ATOM 3983 O O . ILE B 1 181 ? 3.316 5.428 46.978 1.00 39.64 181 ILE B O 1
ATOM 3988 N N . LYS B 1 182 ? 1.308 6.230 46.346 1.00 38.27 182 LYS B N 1
ATOM 3989 C CA . LYS B 1 182 ? 0.653 4.964 46.629 1.00 41.21 182 LYS B CA 1
ATOM 3990 C C . LYS B 1 182 ? 0.977 3.995 45.493 1.00 42.50 182 LYS B C 1
ATOM 3991 O O . LYS B 1 182 ? 1.367 4.421 44.408 1.00 40.87 182 LYS B O 1
ATOM 3997 N N . HIS B 1 183 ? 0.872 2.693 45.734 1.00 46.25 183 HIS B N 1
ATOM 3998 C CA . HIS B 1 183 ? 1.163 1.772 44.645 1.00 49.99 183 HIS B CA 1
ATOM 3999 C C . HIS B 1 183 ? -0.066 1.242 43.900 1.00 48.70 183 HIS B C 1
ATOM 4000 O O . HIS B 1 183 ? 0.035 0.307 43.102 1.00 48.06 183 HIS B O 1
ATOM 4007 N N . GLU B 1 184 ? -1.230 1.837 44.152 1.00 47.64 184 GLU B N 1
ATOM 4008 C CA . GLU B 1 184 ? -2.443 1.416 43.448 1.00 47.57 184 GLU B CA 1
ATOM 4009 C C . GLU B 1 184 ? -2.783 2.460 42.407 1.00 43.61 184 GLU B C 1
ATOM 4010 O O . GLU B 1 184 ? -2.428 3.628 42.556 1.00 39.96 184 GLU B O 1
ATOM 4016 N N . ASN B 1 185 ? -3.441 2.027 41.342 1.00 41.07 185 ASN B N 1
ATOM 4017 C CA . ASN B 1 185 ? -3.864 2.934 40.297 1.00 38.82 185 ASN B CA 1
ATOM 4018 C C . ASN B 1 185 ? -2.792 3.778 39.617 1.00 35.94 185 ASN B C 1
ATOM 4019 O O . ASN B 1 185 ? -3.006 4.954 39.309 1.00 34.17 185 ASN B O 1
ATOM 4024 N N . ILE B 1 186 ? -1.634 3.175 39.393 1.00 33.30 186 ILE B N 1
ATOM 4025 C CA . ILE B 1 186 ? -0.565 3.848 38.692 1.00 31.65 186 ILE B CA 1
ATOM 4026 C C . ILE B 1 186 ? -0.918 3.613 37.230 1.00 31.65 186 ILE B C 1
ATOM 4027 O O . ILE B 1 186 ? -0.899 2.470 36.758 1.00 30.67 186 ILE B O 1
ATOM 4032 N N . ILE B 1 187 ? -1.265 4.684 36.526 1.00 28.82 187 ILE B N 1
ATOM 4033 C CA . ILE B 1 187 ? -1.638 4.561 35.127 1.00 28.48 187 ILE B CA 1
ATOM 4034 C C . ILE B 1 187 ? -0.573 5.170 34.230 1.00 27.56 187 ILE B C 1
ATOM 4035 O O . ILE B 1 187 ? -0.195 6.335 34.389 1.00 26.21 187 ILE B O 1
ATOM 4040 N N . ILE B 1 188 ? -0.097 4.370 33.284 1.00 25.04 188 ILE B N 1
ATOM 4041 C CA . ILE B 1 188 ? 0.945 4.808 32.373 1.00 25.14 188 ILE B CA 1
ATOM 4042 C C . ILE B 1 188 ? 0.494 4.840 30.914 1.00 26.73 188 ILE B C 1
ATOM 4043 O O . ILE B 1 188 ? 0.134 3.808 30.338 1.00 27.26 188 ILE B O 1
ATOM 4048 N N . ASP B 1 189 ? 0.517 6.031 30.322 1.00 23.76 189 ASP B N 1
ATOM 4049 C CA . ASP B 1 189 ? 0.155 6.201 28.925 1.00 22.88 189 ASP B CA 1
ATOM 4050 C C . ASP B 1 189 ? 1.464 6.527 28.211 1.00 22.52 189 ASP B C 1
ATOM 4051 O O . ASP B 1 189 ? 1.952 7.653 28.278 1.00 23.31 189 ASP B O 1
ATOM 4056 N N . ALA B 1 190 ? 2.039 5.536 27.535 1.00 22.88 190 ALA B N 1
ATOM 4057 C CA . ALA B 1 190 ? 3.317 5.721 26.861 1.00 22.84 190 ALA B CA 1
ATOM 4058 C C . ALA B 1 190 ? 3.261 5.856 25.343 1.00 23.05 190 ALA B C 1
ATOM 4059 O O . ALA B 1 190 ? 2.326 5.393 24.680 1.00 23.81 190 ALA B O 1
ATOM 4061 N N . LYS B 1 191 ? 4.289 6.501 24.803 1.00 21.10 191 LYS B N 1
ATOM 4062 C CA . LYS B 1 191 ? 4.401 6.740 23.373 1.00 20.51 191 LYS B CA 1
ATOM 4063 C C . LYS B 1 191 ? 5.799 6.392 22.901 1.00 20.88 191 LYS B C 1
ATOM 4064 O O . LYS B 1 191 ? 6.787 6.638 23.597 1.00 21.25 191 LYS B O 1
ATOM 4070 N N . SER B 1 192 ? 5.895 5.844 21.702 1.00 21.82 192 SER B N 1
ATOM 4071 C CA . SER B 1 192 ? 7.195 5.485 21.173 1.00 21.25 192 SER B CA 1
ATOM 4072 C C . SER B 1 192 ? 7.305 5.644 19.670 1.00 22.00 192 SER B C 1
ATOM 4073 O O . SER B 1 192 ? 6.328 5.471 18.945 1.00 22.48 192 SER B O 1
ATOM 4076 N N . GLY B 1 193 ? 8.508 5.978 19.213 1.00 21.55 193 GLY B N 1
ATOM 4077 C CA . GLY B 1 193 ? 8.756 6.101 17.793 1.00 22.62 193 GLY B CA 1
ATOM 4078 C C . GLY B 1 193 ? 8.715 4.685 17.243 1.00 23.65 193 GLY B C 1
ATOM 4079 O O . GLY B 1 193 ? 8.961 3.719 17.978 1.00 22.26 193 GLY B O 1
ATOM 4080 N N . VAL B 1 194 ? 8.432 4.556 15.952 1.00 24.64 194 VAL B N 1
ATOM 4081 C CA . VAL B 1 194 ? 8.312 3.243 15.334 1.00 23.98 194 VAL B CA 1
ATOM 4082 C C . VAL B 1 194 ? 9.608 2.424 15.221 1.00 25.49 194 VAL B C 1
ATOM 4083 O O . VAL B 1 194 ? 9.561 1.230 14.922 1.00 26.17 194 VAL B O 1
ATOM 4087 N N . SER B 1 195 ? 10.760 3.045 15.474 1.00 25.84 195 SER B N 1
ATOM 4088 C CA . SER B 1 195 ? 12.035 2.323 15.399 1.00 25.88 195 SER B CA 1
ATOM 4089 C C . SER B 1 195 ? 12.044 1.175 16.409 1.00 26.05 195 SER B C 1
ATOM 4090 O O . SER B 1 195 ? 12.767 0.191 16.244 1.00 25.61 195 SER B O 1
ATOM 4093 N N . GLY B 1 196 ? 11.234 1.313 17.453 1.00 26.98 196 GLY B N 1
ATOM 4094 C CA . GLY B 1 196 ? 11.152 0.281 18.467 1.00 29.63 196 GLY B CA 1
ATOM 4095 C C . GLY B 1 196 ? 10.527 -1.004 17.947 1.00 31.35 196 GLY B C 1
ATOM 4096 O O . GLY B 1 196 ? 10.663 -2.062 18.566 1.00 33.38 196 GLY B O 1
ATOM 4097 N N . ALA B 1 197 ? 9.844 -0.919 16.807 1.00 31.01 197 ALA B N 1
ATOM 4098 C CA . ALA B 1 197 ? 9.205 -2.082 16.214 1.00 30.59 197 ALA B CA 1
ATOM 4099 C C . ALA B 1 197 ? 10.204 -2.928 15.428 1.00 31.95 197 ALA B C 1
ATOM 4100 O O . ALA B 1 197 ? 9.869 -4.016 14.961 1.00 33.52 197 ALA B O 1
ATOM 4102 N N . GLY B 1 198 ? 11.425 -2.421 15.275 1.00 30.93 198 GLY B N 1
ATOM 4103 C CA . GLY B 1 198 ? 12.444 -3.159 14.551 1.00 30.15 198 GLY B CA 1
ATOM 4104 C C . GLY B 1 198 ? 12.434 -2.936 13.048 1.00 31.00 198 GLY B C 1
ATOM 4105 O O . GLY B 1 198 ? 11.578 -2.228 12.515 1.00 29.79 198 GLY B O 1
ATOM 4106 N N . ARG B 1 199 ? 13.386 -3.568 12.364 1.00 31.05 199 ARG B N 1
ATOM 4107 C CA . ARG B 1 199 ? 13.529 -3.446 10.918 1.00 30.58 199 ARG B CA 1
ATOM 4108 C C . ARG B 1 199 ? 12.799 -4.546 10.139 1.00 31.56 199 ARG B C 1
ATOM 4109 O O . ARG B 1 199 ? 12.965 -4.663 8.925 1.00 32.48 199 ARG B O 1
ATOM 4117 N N . GLY B 1 200 ? 12.003 -5.355 10.834 1.00 33.08 200 GLY B N 1
ATOM 4118 C CA . GLY B 1 200 ? 11.270 -6.421 10.170 1.00 33.56 200 GLY B CA 1
ATOM 4119 C C . GLY B 1 200 ? 10.366 -5.872 9.079 1.00 34.97 200 GLY B C 1
ATOM 4120 O O . GLY B 1 200 ? 9.630 -4.910 9.305 1.00 35.08 200 GLY B O 1
ATOM 4121 N N . ALA B 1 201 ? 10.416 -6.478 7.897 1.00 36.33 201 ALA B N 1
ATOM 4122 C CA . ALA B 1 201 ? 9.605 -6.032 6.773 1.00 37.95 201 ALA B CA 1
ATOM 4123 C C . ALA B 1 201 ? 8.119 -6.363 6.909 1.00 40.22 201 ALA B C 1
ATOM 4124 O O . ALA B 1 201 ? 7.630 -7.312 6.299 1.00 40.89 201 ALA B O 1
ATOM 4126 N N . LYS B 1 202 ? 7.400 -5.575 7.705 1.00 40.99 202 LYS B N 1
ATOM 4127 C CA . LYS B 1 202 ? 5.968 -5.799 7.882 1.00 42.03 202 LYS B CA 1
ATOM 4128 C C . LYS B 1 202 ? 5.105 -4.652 7.361 1.00 40.89 202 LYS B C 1
ATOM 4129 O O . LYS B 1 202 ? 5.433 -3.478 7.518 1.00 39.33 202 LYS B O 1
ATOM 4135 N N . GLU B 1 203 ? 3.994 -5.022 6.737 1.00 38.28 203 GLU B N 1
ATOM 4136 C CA . GLU B 1 203 ? 3.055 -4.075 6.154 1.00 36.93 203 GLU B CA 1
ATOM 4137 C C . GLU B 1 203 ? 2.682 -2.944 7.110 1.00 34.99 203 GLU B C 1
ATOM 4138 O O . GLU B 1 203 ? 2.693 -1.770 6.737 1.00 34.92 203 GLU B O 1
ATOM 4144 N N . ALA B 1 204 ? 2.359 -3.303 8.346 1.00 32.57 204 ALA B N 1
ATOM 4145 C CA . ALA B 1 204 ? 1.953 -2.322 9.337 1.00 29.89 204 ALA B CA 1
ATOM 4146 C C . ALA B 1 204 ? 2.971 -1.216 9.616 1.00 29.75 204 ALA B C 1
ATOM 4147 O O . ALA B 1 204 ? 2.594 -0.122 10.032 1.00 29.10 204 ALA B O 1
ATOM 4149 N N . ASN B 1 205 ? 4.252 -1.484 9.382 1.00 28.05 205 ASN B N 1
ATOM 4150 C CA . ASN B 1 205 ? 5.267 -0.482 9.664 1.00 27.09 205 ASN B CA 1
ATOM 4151 C C . ASN B 1 205 ? 5.805 0.293 8.463 1.00 25.51 205 ASN B C 1
ATOM 4152 O O . ASN B 1 205 ? 6.813 0.992 8.567 1.00 25.40 205 ASN B O 1
ATOM 4157 N N . LEU B 1 206 ? 5.129 0.180 7.327 1.00 24.77 206 LEU B N 1
ATOM 4158 C CA . LEU B 1 206 ? 5.537 0.914 6.133 1.00 25.48 206 LEU B CA 1
ATOM 4159 C C . LEU B 1 206 ? 5.306 2.399 6.390 1.00 23.66 206 LEU B C 1
ATOM 4160 O O . LEU B 1 206 ? 4.443 2.765 7.192 1.00 22.98 206 LEU B O 1
ATOM 4165 N N . TYR B 1 207 ? 6.073 3.251 5.715 1.00 23.85 207 TYR B N 1
ATOM 4166 C CA . TYR B 1 207 ? 5.916 4.691 5.877 1.00 23.10 207 TYR B CA 1
ATOM 4167 C C . TYR B 1 207 ? 4.467 5.117 5.603 1.00 24.49 207 TYR B C 1
ATOM 4168 O O . TYR B 1 207 ? 3.874 5.870 6.378 1.00 23.70 207 TYR B O 1
ATOM 4177 N N . SER B 1 208 ? 3.900 4.618 4.506 1.00 25.26 208 SER B N 1
ATOM 4178 C CA . SER B 1 208 ? 2.537 4.953 4.116 1.00 25.12 208 SER B CA 1
ATOM 4179 C C . SER B 1 208 ? 1.477 4.546 5.127 1.00 25.70 208 SER B C 1
ATOM 4180 O O . SER B 1 208 ? 0.388 5.121 5.145 1.00 27.23 208 SER B O 1
ATOM 4183 N N . GLU B 1 209 ? 1.780 3.552 5.958 1.00 24.95 209 GLU B N 1
ATOM 4184 C CA . GLU B 1 209 ? 0.819 3.080 6.960 1.00 23.79 209 GLU B CA 1
ATOM 4185 C C . GLU B 1 209 ? 0.985 3.784 8.310 1.00 21.94 209 GLU B C 1
ATOM 4186 O O . GLU B 1 209 ? 0.014 3.993 9.041 1.00 20.47 209 GLU B O 1
ATOM 4192 N N . ILE B 1 210 ? 2.219 4.162 8.626 1.00 22.26 210 ILE B N 1
ATOM 4193 C CA . ILE B 1 210 ? 2.527 4.814 9.894 1.00 23.77 210 ILE B CA 1
ATOM 4194 C C . ILE B 1 210 ? 2.412 6.334 9.908 1.00 23.45 210 ILE B C 1
ATOM 4195 O O . ILE B 1 210 ? 1.834 6.904 10.828 1.00 23.48 210 ILE B O 1
ATOM 4200 N N . ALA B 1 211 ? 2.965 6.984 8.888 1.00 24.09 211 ALA B N 1
ATOM 4201 C CA . ALA B 1 211 ? 2.972 8.442 8.818 1.00 23.88 211 ALA B CA 1
ATOM 4202 C C . ALA B 1 211 ? 1.630 9.145 8.965 1.00 24.41 211 ALA B C 1
ATOM 4203 O O . ALA B 1 211 ? 0.593 8.651 8.521 1.00 23.37 211 ALA B O 1
ATOM 4205 N N . GLU B 1 212 ? 1.683 10.309 9.607 1.00 24.17 212 GLU B N 1
ATOM 4206 C CA . GLU B 1 212 ? 0.526 11.166 9.801 1.00 23.45 212 GL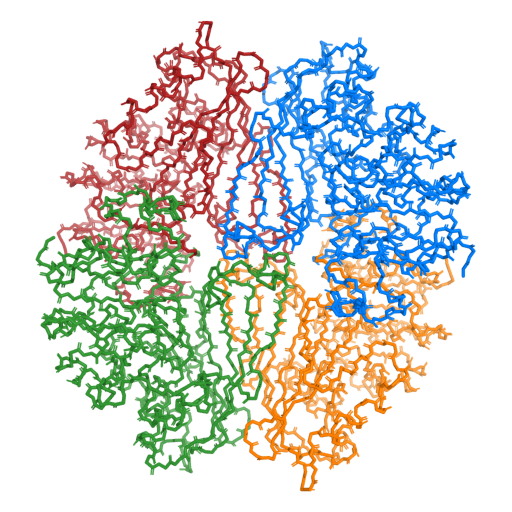U B CA 1
ATOM 4207 C C . GLU B 1 212 ? -0.626 10.575 10.593 1.00 24.01 212 GLU B C 1
ATOM 4208 O O . GLU B 1 212 ? -1.796 10.774 10.259 1.00 24.36 212 GLU B O 1
ATOM 4214 N N . GLY B 1 213 ? -0.292 9.863 11.660 1.00 24.51 213 GLY B N 1
ATOM 4215 C CA . GLY B 1 213 ? -1.319 9.268 12.494 1.00 24.21 213 GLY B CA 1
ATOM 4216 C C . GLY B 1 213 ? -0.726 8.504 13.655 1.00 24.33 213 GLY B C 1
ATOM 4217 O O . GLY B 1 213 ? 0.467 8.204 13.670 1.00 22.96 213 GLY B O 1
ATOM 4218 N N . ILE B 1 214 ? -1.562 8.194 14.638 1.00 23.33 214 ILE B N 1
ATOM 4219 C CA . ILE B 1 214 ? -1.110 7.432 15.789 1.00 25.47 214 ILE B CA 1
ATOM 4220 C C . ILE B 1 214 ? -2.152 6.374 16.115 1.00 24.83 214 ILE B C 1
ATOM 4221 O O . ILE B 1 214 ? -3.268 6.395 15.584 1.00 25.36 214 ILE B O 1
ATOM 4226 N N . SER B 1 215 ? -1.779 5.453 16.992 1.00 24.41 215 SER B N 1
ATOM 4227 C CA . SER B 1 215 ? -2.680 4.403 17.438 1.00 26.50 215 SER B CA 1
ATOM 4228 C C . SER B 1 215 ? -2.073 3.729 18.655 1.00 26.62 215 SER B C 1
ATOM 4229 O O . SER B 1 215 ? -0.859 3.760 18.849 1.00 27.62 215 SER B O 1
ATOM 4232 N N . SER B 1 216 ? -2.925 3.140 19.481 1.00 26.43 216 SER B N 1
ATOM 4233 C CA . SER B 1 216 ? -2.462 2.426 20.656 1.00 26.60 216 SER B CA 1
ATOM 4234 C C . SER B 1 216 ? -2.110 1.016 20.184 1.00 28.68 216 SER B C 1
ATOM 4235 O O . SER B 1 216 ? -2.423 0.635 19.057 1.00 27.72 216 SER B O 1
ATOM 4238 N N . TYR B 1 217 ? -1.439 0.258 21.040 1.00 28.63 217 TYR B N 1
ATOM 4239 C CA . TYR B 1 217 ? -1.098 -1.121 20.740 1.00 28.46 217 TYR B CA 1
ATOM 4240 C C . TYR B 1 217 ? -0.745 -1.795 22.055 1.00 28.18 217 TYR B C 1
ATOM 4241 O O . TYR B 1 217 ? -0.438 -1.123 23.038 1.00 29.50 217 TYR B O 1
ATOM 4250 N N . GLY B 1 218 ? -0.813 -3.119 22.085 1.00 28.34 218 GLY B N 1
ATOM 4251 C CA . GLY B 1 218 ? -0.508 -3.826 23.310 1.00 26.93 218 GLY B CA 1
ATOM 4252 C C . GLY B 1 218 ? -1.420 -3.364 24.427 1.00 26.93 218 GLY B C 1
ATOM 4253 O O . GLY B 1 218 ? -0.986 -3.199 25.563 1.00 28.19 218 GLY B O 1
ATOM 4254 N N . VAL B 1 219 ? -2.688 -3.136 24.109 1.00 26.84 219 VAL B N 1
ATOM 4255 C CA . VAL B 1 219 ? -3.638 -2.695 25.116 1.00 27.93 219 VAL B CA 1
ATOM 4256 C C . VAL B 1 219 ? -3.919 -3.836 26.093 1.00 30.18 219 VAL B C 1
ATOM 4257 O O . VAL B 1 219 ? -4.005 -4.996 25.692 1.00 31.55 219 VAL B O 1
ATOM 4261 N N . THR B 1 220 ? -4.052 -3.493 27.371 1.00 31.58 220 THR B N 1
ATOM 4262 C CA . THR B 1 220 ? -4.324 -4.456 28.437 1.00 33.54 220 THR B CA 1
ATOM 4263 C C . THR B 1 220 ? -3.136 -5.354 28.766 1.00 34.01 220 THR B C 1
ATOM 4264 O O . THR B 1 220 ? -2.709 -5.426 29.915 1.00 33.18 220 THR B O 1
ATOM 4268 N N . ARG B 1 221 ? -2.608 -6.039 27.757 1.00 35.18 221 ARG B N 1
ATOM 4269 C CA . ARG B 1 221 ? -1.478 -6.935 27.957 1.00 36.99 221 ARG B CA 1
ATOM 4270 C C . ARG B 1 221 ? -0.364 -6.658 26.965 1.00 37.32 221 ARG B C 1
ATOM 4271 O O . ARG B 1 221 ? -0.553 -6.758 25.754 1.00 40.29 221 ARG B O 1
ATOM 4279 N N . HIS B 1 222 ? 0.795 -6.290 27.488 1.00 34.65 222 HIS B N 1
ATOM 4280 C CA . HIS B 1 222 ? 1.969 -6.023 26.668 1.00 33.05 222 HIS B CA 1
ATOM 4281 C C . HIS B 1 222 ? 3.110 -6.647 27.452 1.00 34.60 222 HIS B C 1
ATOM 4282 O O . HIS B 1 222 ? 3.148 -6.543 28.680 1.00 33.31 222 HIS B O 1
ATOM 4289 N N . ARG B 1 223 ? 4.025 -7.308 26.753 1.00 36.21 223 ARG B N 1
ATOM 4290 C CA . ARG B 1 223 ? 5.133 -7.991 27.411 1.00 38.26 223 ARG B CA 1
ATOM 4291 C C . ARG B 1 223 ? 5.973 -7.185 28.401 1.00 36.56 223 ARG B C 1
ATOM 4292 O O . ARG B 1 223 ? 6.678 -7.763 29.232 1.00 37.41 223 ARG B O 1
ATOM 4300 N N . HIS B 1 224 ? 5.903 -5.861 28.333 1.00 33.66 224 HIS B N 1
ATOM 4301 C CA . HIS B 1 224 ? 6.671 -5.047 29.270 1.00 31.45 224 HIS B CA 1
ATOM 4302 C C . HIS B 1 224 ? 5.982 -4.956 30.627 1.00 30.92 224 HIS B C 1
ATOM 4303 O O . HIS B 1 224 ? 6.613 -4.612 31.626 1.00 31.93 224 HIS B O 1
ATOM 4310 N N . VAL B 1 225 ? 4.694 -5.286 30.669 1.00 29.88 225 VAL B N 1
ATOM 4311 C CA . VAL B 1 225 ? 3.946 -5.216 31.919 1.00 30.58 225 VAL B CA 1
ATOM 4312 C C . VAL B 1 225 ? 4.630 -5.946 33.076 1.00 31.43 225 VAL B C 1
ATOM 4313 O O . VAL B 1 225 ? 4.936 -5.329 34.096 1.00 32.53 225 VAL B O 1
ATOM 4317 N N . PRO B 1 226 ? 4.886 -7.262 32.936 1.00 31.67 226 PRO B N 1
ATOM 4318 C CA . PRO B 1 226 ? 5.541 -8.001 34.025 1.00 30.19 226 PRO B CA 1
ATOM 4319 C C . PRO B 1 226 ? 6.910 -7.434 34.412 1.00 30.47 226 PRO B C 1
ATOM 4320 O O . PRO B 1 226 ? 7.295 -7.470 35.578 1.00 31.55 226 PRO B O 1
ATOM 4324 N N . GLU B 1 227 ? 7.637 -6.911 33.430 1.00 29.97 227 GLU B N 1
ATOM 4325 C CA . GLU B 1 227 ? 8.950 -6.321 33.669 1.00 28.74 227 GLU B CA 1
ATOM 4326 C C . GLU B 1 227 ? 8.789 -5.077 34.535 1.00 30.67 227 GLU B C 1
ATOM 4327 O O . GLU B 1 227 ? 9.541 -4.861 35.490 1.00 30.81 227 GLU B O 1
ATOM 4333 N N . ILE B 1 228 ? 7.801 -4.258 34.187 1.00 30.52 228 ILE B N 1
ATOM 4334 C CA . ILE B 1 228 ? 7.507 -3.025 34.914 1.00 29.87 228 ILE B CA 1
ATOM 4335 C C . ILE B 1 228 ? 7.080 -3.327 36.354 1.00 30.79 228 ILE B C 1
ATOM 4336 O O . ILE B 1 228 ? 7.605 -2.748 37.309 1.00 32.44 228 ILE B O 1
ATOM 4341 N N . GLU B 1 229 ? 6.124 -4.236 36.502 1.00 29.23 229 GLU B N 1
ATOM 4342 C CA . GLU B 1 229 ? 5.626 -4.597 37.817 1.00 30.46 229 GLU B CA 1
ATOM 4343 C C . GLU B 1 229 ? 6.685 -5.272 38.694 1.00 30.84 229 GLU B C 1
ATOM 4344 O O . GLU B 1 229 ? 6.687 -5.083 39.903 1.00 32.26 229 GLU B O 1
ATOM 4350 N N . GLN B 1 230 ? 7.590 -6.042 38.092 1.00 31.17 230 GLN B N 1
ATOM 4351 C CA . GLN B 1 230 ? 8.639 -6.694 38.865 1.00 31.38 230 GLN B CA 1
ATOM 4352 C C . GLN B 1 230 ? 9.499 -5.633 39.557 1.00 33.70 230 GLN B C 1
ATOM 4353 O O . GLN B 1 230 ? 9.733 -5.700 40.767 1.00 32.66 230 GLN B O 1
ATOM 4359 N N . GLY B 1 231 ? 9.963 -4.653 38.785 1.00 32.72 231 GLY B N 1
ATOM 4360 C CA . GLY B 1 231 ? 10.782 -3.595 39.343 1.00 31.37 231 GLY B CA 1
ATOM 4361 C C . GLY B 1 231 ? 10.066 -2.788 40.411 1.00 32.82 231 GLY B C 1
ATOM 4362 O O . GLY B 1 231 ? 10.643 -2.487 41.458 1.00 32.74 231 GLY B O 1
ATOM 4363 N N . LEU B 1 232 ? 8.807 -2.439 40.159 1.00 31.90 232 LEU B N 1
ATOM 4364 C CA . LEU B 1 232 ? 8.043 -1.658 41.119 1.00 32.45 232 LEU B CA 1
ATOM 4365 C C . LEU B 1 232 ? 7.700 -2.483 42.363 1.00 33.38 232 LEU B C 1
ATOM 4366 O O . LEU B 1 232 ? 7.771 -1.982 43.491 1.00 30.45 232 LEU B O 1
ATOM 4371 N N . SER B 1 233 ? 7.331 -3.743 42.155 1.00 34.80 233 SER B N 1
ATOM 4372 C CA . SER B 1 233 ? 6.992 -4.624 43.271 1.00 37.02 233 SER B CA 1
ATOM 4373 C C . SER B 1 233 ? 8.178 -4.803 44.219 1.00 36.80 233 SER B C 1
ATOM 4374 O O . SER B 1 233 ? 8.005 -4.798 45.429 1.00 36.67 233 SER B O 1
ATOM 4377 N N . ASP B 1 234 ? 9.379 -4.948 43.670 1.00 38.76 234 ASP B N 1
ATOM 4378 C CA . ASP B 1 234 ? 10.569 -5.124 44.496 1.00 41.93 234 ASP B CA 1
ATOM 4379 C C . ASP B 1 234 ? 10.795 -3.946 45.430 1.00 43.80 234 ASP B C 1
ATOM 4380 O O . ASP B 1 234 ? 11.188 -4.126 46.582 1.00 42.58 234 ASP B O 1
ATOM 4385 N N . VAL B 1 235 ? 10.547 -2.739 44.932 1.00 44.96 235 VAL B N 1
ATOM 4386 C CA . VAL B 1 235 ? 10.734 -1.537 45.733 1.00 45.93 235 VAL B CA 1
ATOM 4387 C C . VAL B 1 235 ? 9.606 -1.338 46.740 1.00 47.56 235 VAL B C 1
ATOM 4388 O O . VAL B 1 235 ? 9.852 -1.011 47.897 1.00 49.34 235 VAL B O 1
ATOM 4392 N N . ALA B 1 236 ? 8.368 -1.531 46.296 1.00 49.17 236 ALA B N 1
ATOM 4393 C CA . ALA B 1 236 ? 7.211 -1.355 47.169 1.00 50.70 236 ALA B CA 1
ATOM 4394 C C . ALA B 1 236 ? 7.039 -2.511 48.144 1.00 52.50 236 ALA B C 1
ATOM 4395 O O . ALA B 1 236 ? 6.227 -2.434 49.067 1.00 52.60 236 ALA B O 1
ATOM 4397 N N . GLN B 1 237 ? 7.799 -3.581 47.929 1.00 55.29 237 GLN B N 1
ATOM 4398 C CA . GLN B 1 237 ? 7.733 -4.761 48.782 1.00 57.24 237 GLN B CA 1
ATOM 4399 C C . GLN B 1 237 ? 6.291 -5.228 48.921 1.00 55.98 237 GLN B C 1
ATOM 4400 O O . GLN B 1 237 ? 5.852 -5.643 49.991 1.00 55.27 237 GLN B O 1
ATOM 4406 N N . SER B 1 238 ? 5.569 -5.145 47.812 1.00 55.59 238 SER B N 1
ATOM 4407 C CA . SER B 1 238 ? 4.173 -5.547 47.727 1.00 55.40 238 SER B CA 1
ATOM 4408 C C . SER B 1 238 ? 3.894 -5.705 46.233 1.00 54.58 238 SER B C 1
ATOM 4409 O O . SER B 1 238 ? 4.501 -5.009 45.415 1.00 53.52 238 SER B O 1
ATOM 4412 N N . LYS B 1 239 ? 2.993 -6.611 45.870 1.00 53.12 239 LYS B N 1
ATOM 4413 C CA . LYS B 1 239 ? 2.705 -6.809 44.461 1.00 51.88 239 LYS B CA 1
ATOM 4414 C C . LYS B 1 239 ? 2.031 -5.571 43.882 1.00 49.09 239 LYS B C 1
ATOM 4415 O O . LYS B 1 239 ? 0.975 -5.142 44.349 1.00 47.77 239 LYS B O 1
ATOM 4421 N N . VAL B 1 240 ? 2.662 -4.988 42.870 1.00 45.04 240 VAL B N 1
ATOM 4422 C CA . VAL B 1 240 ? 2.123 -3.802 42.220 1.00 41.90 240 VAL B CA 1
ATOM 4423 C C . VAL B 1 240 ? 1.494 -4.153 40.876 1.00 40.00 240 VAL B C 1
ATOM 4424 O O . VAL B 1 240 ? 2.115 -4.816 40.047 1.00 40.10 240 VAL B O 1
ATOM 4428 N N . THR B 1 241 ? 0.254 -3.712 40.677 1.00 37.97 241 THR B N 1
ATOM 4429 C CA . THR B 1 241 ? -0.467 -3.950 39.426 1.00 36.29 241 THR B CA 1
ATOM 4430 C C . THR B 1 241 ? -0.690 -2.596 38.769 1.00 34.53 241 THR B C 1
ATOM 4431 O O . THR B 1 241 ? -1.371 -1.736 39.325 1.00 34.77 241 THR B O 1
ATOM 4435 N N . VAL B 1 242 ? -0.105 -2.403 37.593 1.00 32.24 242 VAL B N 1
ATOM 4436 C CA . VAL B 1 242 ? -0.255 -1.139 36.888 1.00 31.95 242 VAL B CA 1
ATOM 4437 C C . VAL B 1 242 ? -1.105 -1.251 35.626 1.00 32.04 242 VAL B C 1
ATOM 4438 O O . VAL B 1 242 ? -1.489 -2.342 35.203 1.00 30.82 242 VAL B O 1
ATOM 4442 N N . SER B 1 243 ? -1.408 -0.092 35.051 1.00 31.79 243 SER B N 1
ATOM 4443 C CA . SER B 1 243 ? -2.141 0.001 33.798 1.00 28.69 243 SER B CA 1
ATOM 4444 C C . SER B 1 243 ? -1.094 0.618 32.875 1.00 28.66 243 SER B C 1
ATOM 4445 O O . SER B 1 243 ? -0.557 1.685 33.171 1.00 29.39 243 SER B O 1
ATOM 4448 N N . PHE B 1 244 ? -0.787 -0.059 31.775 1.00 26.31 244 PHE B N 1
ATOM 4449 C CA . PHE B 1 244 ? 0.231 0.417 30.846 1.00 26.48 244 PHE B CA 1
ATOM 4450 C C . PHE B 1 244 ? -0.260 0.323 29.405 1.00 26.10 244 PHE B C 1
ATOM 4451 O O . PHE B 1 244 ? -0.519 -0.768 28.904 1.00 27.77 244 PHE B O 1
ATOM 4459 N N . THR B 1 245 ? -0.384 1.466 28.739 1.00 25.45 245 THR B N 1
ATOM 4460 C CA . THR B 1 245 ? -0.859 1.480 27.363 1.00 24.30 245 THR B CA 1
ATOM 4461 C C . THR B 1 245 ? 0.114 2.157 26.398 1.00 24.93 245 THR B C 1
ATOM 4462 O O . THR B 1 245 ? 0.310 3.366 26.445 1.00 26.97 245 THR B O 1
ATOM 4466 N N . PRO B 1 246 ? 0.752 1.370 25.517 1.00 24.09 246 PRO B N 1
ATOM 4467 C CA . PRO B 1 246 ? 1.704 1.883 24.523 1.00 23.53 246 PRO B CA 1
ATOM 4468 C C . PRO B 1 246 ? 0.959 2.565 23.376 1.00 23.77 246 PRO B C 1
ATOM 4469 O O . PRO B 1 246 ? -0.209 2.263 23.116 1.00 23.28 246 PRO B O 1
ATOM 4473 N N . HIS B 1 247 ? 1.644 3.476 22.693 1.00 23.88 247 HIS B N 1
ATOM 4474 C CA . HIS B 1 247 ? 1.081 4.192 21.550 1.00 23.64 247 HIS B CA 1
ATOM 4475 C C . HIS B 1 247 ? 2.201 4.344 20.527 1.00 23.94 247 HIS B C 1
ATOM 4476 O O . HIS B 1 247 ? 3.337 4.664 20.886 1.00 24.47 247 HIS B O 1
ATOM 4483 N N . LEU B 1 248 ? 1.882 4.098 19.258 1.00 22.70 248 LEU B N 1
ATOM 4484 C CA . LEU B 1 248 ? 2.865 4.189 18.179 1.00 23.91 248 LEU B CA 1
ATOM 4485 C C . LEU B 1 248 ? 2.874 5.584 17.555 1.00 24.20 248 LEU B C 1
ATOM 4486 O O . LEU B 1 248 ? 1.859 6.041 17.026 1.00 25.01 248 LEU B O 1
ATOM 4491 N N . MET B 1 249 ? 4.025 6.249 17.617 1.00 24.05 249 MET B N 1
ATOM 4492 C CA . MET B 1 249 ? 4.185 7.604 17.088 1.00 24.67 249 MET B CA 1
ATOM 4493 C C . MET B 1 249 ? 4.764 7.651 15.681 1.00 24.92 249 MET B C 1
ATOM 4494 O O . MET B 1 249 ? 5.627 6.848 15.329 1.00 26.98 249 MET B O 1
ATOM 4499 N N . PRO B 1 250 ? 4.288 8.594 14.850 1.00 23.76 250 PRO B N 1
ATOM 4500 C CA . PRO B 1 250 ? 4.801 8.719 13.479 1.00 23.38 250 PRO B CA 1
ATOM 4501 C C . PRO B 1 250 ? 6.138 9.468 13.506 1.00 23.63 250 PRO B C 1
ATOM 4502 O O . PRO B 1 250 ? 6.231 10.619 13.093 1.00 22.96 250 PRO B O 1
ATOM 4506 N N . MET B 1 251 ? 7.154 8.797 14.039 1.00 22.98 251 MET B N 1
ATOM 4507 C CA . MET B 1 251 ? 8.508 9.334 14.156 1.00 22.09 251 MET B CA 1
ATOM 4508 C C . MET B 1 251 ? 9.434 8.133 14.343 1.00 22.28 251 MET B C 1
ATOM 4509 O O . MET B 1 251 ? 8.987 7.052 14.737 1.00 22.03 251 MET B O 1
ATOM 4514 N N . ILE B 1 252 ? 10.714 8.325 14.060 1.00 19.97 252 ILE B N 1
ATOM 4515 C CA . ILE B 1 252 ? 11.677 7.242 14.176 1.00 22.64 252 ILE B CA 1
ATOM 4516 C C . ILE B 1 252 ? 12.102 6.942 15.606 1.00 23.33 252 ILE B C 1
ATOM 4517 O O . ILE B 1 252 ? 11.866 5.839 16.108 1.00 20.26 252 ILE B O 1
ATOM 4522 N N . ARG B 1 253 ? 12.719 7.931 16.252 1.00 23.87 253 ARG B N 1
ATOM 4523 C CA . ARG B 1 253 ? 13.210 7.789 17.621 1.00 22.76 253 ARG B CA 1
ATOM 4524 C C . ARG B 1 253 ? 12.399 8.605 18.615 1.00 24.68 253 ARG B C 1
ATOM 4525 O O . ARG B 1 253 ? 11.704 9.551 18.238 1.00 27.13 253 ARG B O 1
ATOM 4533 N N . GLY B 1 254 ? 12.501 8.241 19.890 1.00 23.17 254 GLY B N 1
ATOM 4534 C CA . GLY B 1 254 ? 11.794 8.982 20.913 1.00 22.42 254 GLY B CA 1
ATOM 4535 C C . GLY B 1 254 ? 10.782 8.176 21.692 1.00 22.99 254 GLY B C 1
ATOM 4536 O O . GLY B 1 254 ? 10.061 7.331 21.148 1.00 21.68 254 GLY B O 1
ATOM 4537 N N . MET B 1 255 ? 10.715 8.455 22.984 1.00 21.36 255 MET B N 1
ATOM 4538 C CA . MET B 1 255 ? 9.795 7.746 23.843 1.00 23.15 255 MET B CA 1
ATOM 4539 C C . MET B 1 255 ? 9.420 8.597 25.038 1.00 23.03 255 MET B C 1
ATOM 4540 O O . MET B 1 255 ? 10.268 9.277 25.627 1.00 23.53 255 MET B O 1
ATOM 4545 N N . GLN B 1 256 ? 8.143 8.558 25.384 1.00 22.65 256 GLN B N 1
ATOM 4546 C CA . GLN B 1 256 ? 7.654 9.292 26.526 1.00 24.02 256 GLN B CA 1
ATOM 4547 C C . GLN B 1 256 ? 6.613 8.497 27.277 1.00 24.87 256 GLN B C 1
ATOM 4548 O O . GLN B 1 256 ? 5.743 7.864 26.684 1.00 26.09 256 GLN B O 1
ATOM 4554 N N . SER B 1 257 ? 6.720 8.520 28.596 1.00 23.96 257 SER B N 1
ATOM 4555 C CA . SER B 1 257 ? 5.732 7.874 29.422 1.00 23.06 257 SER B CA 1
ATOM 4556 C C . SER B 1 257 ? 5.120 9.006 30.223 1.00 22.00 257 SER B C 1
ATOM 4557 O O . SER B 1 257 ? 5.832 9.801 30.829 1.00 21.56 257 SER B O 1
ATOM 4560 N N . THR B 1 258 ? 3.801 9.111 30.170 1.00 22.57 258 THR B N 1
ATOM 4561 C CA . THR B 1 258 ? 3.097 10.113 30.946 1.00 24.18 258 THR B CA 1
ATOM 4562 C C . THR B 1 258 ? 2.502 9.248 32.048 1.00 25.29 258 THR B C 1
ATOM 4563 O O . THR B 1 258 ? 1.619 8.421 31.803 1.00 22.48 258 THR B O 1
ATOM 4567 N N . ILE B 1 259 ? 3.023 9.426 33.258 1.00 25.51 259 ILE B N 1
ATOM 4568 C CA . ILE B 1 259 ? 2.622 8.625 34.406 1.00 25.89 259 ILE B CA 1
ATOM 4569 C C . ILE B 1 259 ? 1.691 9.324 35.389 1.00 26.85 259 ILE B C 1
ATOM 4570 O O . ILE B 1 259 ? 2.018 10.372 35.944 1.00 28.56 259 ILE B O 1
ATOM 4575 N N . TYR B 1 260 ? 0.532 8.717 35.608 1.00 26.86 260 TYR B N 1
ATOM 4576 C CA . TYR B 1 260 ? -0.468 9.270 36.509 1.00 28.29 260 TYR B CA 1
ATOM 4577 C C . TYR B 1 260 ? -0.474 8.490 37.818 1.00 29.33 260 TYR B C 1
ATOM 4578 O O . TYR B 1 260 ? -0.885 7.325 37.860 1.00 29.02 260 TYR B O 1
ATOM 4587 N N . VAL B 1 261 ? -0.012 9.136 38.883 1.00 29.75 261 VAL B N 1
ATOM 4588 C CA . VAL B 1 261 ? 0.051 8.489 40.186 1.00 31.05 261 VAL B CA 1
ATOM 4589 C C . VAL B 1 261 ? -0.691 9.226 41.287 1.00 32.46 261 VAL B C 1
ATOM 4590 O O . VAL B 1 261 ? -0.978 10.421 41.189 1.00 31.80 261 VAL B O 1
ATOM 4594 N N . GLU B 1 262 ? -0.988 8.484 42.344 1.00 34.28 262 GLU B N 1
ATOM 4595 C CA . GLU B 1 262 ? -1.674 9.012 43.512 1.00 36.82 262 GLU B CA 1
ATOM 4596 C C . GLU B 1 262 ? -0.602 9.241 44.562 1.00 35.62 262 GLU B C 1
ATOM 4597 O O . GLU B 1 262 ? 0.151 8.324 44.880 1.00 36.62 262 GLU B O 1
ATOM 4603 N N . MET B 1 263 ? -0.516 10.459 45.084 1.00 35.26 263 MET B N 1
ATOM 4604 C CA . MET B 1 263 ? 0.483 10.756 46.101 1.00 35.01 263 MET B CA 1
ATOM 4605 C C . MET B 1 263 ? 0.029 10.202 47.454 1.00 35.16 263 MET B C 1
ATOM 4606 O O . MET B 1 263 ? -1.171 10.074 47.706 1.00 33.60 263 MET B O 1
ATOM 4611 N N . ALA B 1 264 ? 0.982 9.854 48.318 1.00 34.33 264 ALA B N 1
ATOM 4612 C CA . ALA B 1 264 ? 0.657 9.326 49.643 1.00 34.37 264 ALA B CA 1
ATOM 4613 C C . ALA B 1 264 ? 0.092 10.446 50.512 1.00 34.58 264 ALA B C 1
ATOM 4614 O O . ALA B 1 264 ? 0.303 11.627 50.232 1.00 33.64 264 ALA B O 1
ATOM 4616 N N . PRO B 1 265 ? -0.635 10.088 51.582 1.00 35.50 265 PRO B N 1
ATOM 4617 C CA . PRO B 1 265 ? -1.231 11.073 52.492 1.00 36.20 265 PRO B CA 1
ATOM 4618 C C . PRO B 1 265 ? -0.239 12.146 52.945 1.00 37.81 265 PRO B C 1
ATOM 4619 O O . PRO B 1 265 ? 0.868 11.834 53.380 1.00 39.50 265 PRO B O 1
ATOM 4623 N N . GLY B 1 266 ? -0.635 13.408 52.830 1.00 38.34 266 GLY B N 1
ATOM 4624 C CA . GLY B 1 266 ? 0.230 14.497 53.249 1.00 39.13 266 GLY B CA 1
ATOM 4625 C C . GLY B 1 266 ? 1.308 14.936 52.276 1.00 40.06 266 GLY B C 1
ATOM 4626 O O . GLY B 1 266 ? 1.921 15.985 52.461 1.00 41.47 266 GLY B O 1
ATOM 4627 N N . VAL B 1 267 ? 1.546 14.148 51.236 1.00 40.01 267 VAL B N 1
ATOM 4628 C CA . VAL B 1 267 ? 2.573 14.486 50.259 1.00 40.37 267 VAL B CA 1
ATOM 4629 C C . VAL B 1 267 ? 2.069 15.474 49.206 1.00 42.25 267 VAL B C 1
ATOM 4630 O O . VAL B 1 267 ? 0.885 15.497 48.869 1.00 39.43 267 VAL B O 1
ATOM 4634 N N . ARG B 1 268 ? 2.978 16.303 48.705 1.00 45.69 268 ARG B N 1
ATOM 4635 C CA . ARG B 1 268 ? 2.661 17.282 47.670 1.00 49.15 268 ARG B CA 1
ATOM 4636 C C . ARG B 1 268 ? 3.616 17.079 46.501 1.00 46.87 268 ARG B C 1
ATOM 4637 O O . ARG B 1 268 ? 4.645 16.419 46.644 1.00 44.70 268 ARG B O 1
ATOM 4645 N N . THR B 1 269 ? 3.287 17.648 45.348 1.00 44.84 269 THR B N 1
ATOM 4646 C CA . THR B 1 269 ? 4.140 17.490 44.176 1.00 45.19 269 THR B CA 1
ATOM 4647 C C . THR B 1 269 ? 5.562 17.950 44.459 1.00 44.05 269 THR B C 1
ATOM 4648 O O . THR B 1 269 ? 6.518 17.365 43.944 1.00 41.59 269 THR B O 1
ATOM 4652 N N . GLU B 1 270 ? 5.701 18.987 45.287 1.00 46.17 270 GLU B N 1
ATOM 4653 C CA . GLU B 1 270 ? 7.022 19.511 45.637 1.00 47.86 270 GLU B CA 1
ATOM 4654 C C . GLU B 1 270 ? 7.898 18.417 46.243 1.00 45.38 270 GLU B C 1
ATOM 4655 O O . GLU B 1 270 ? 9.099 18.370 46.002 1.00 42.29 270 GLU B O 1
ATOM 4661 N N . ASP B 1 271 ? 7.286 17.543 47.036 1.00 43.79 271 ASP B N 1
ATOM 4662 C CA . ASP B 1 271 ? 8.016 16.458 47.678 1.00 41.86 271 ASP B CA 1
ATOM 4663 C C . ASP B 1 271 ? 8.526 15.453 46.651 1.00 41.11 271 ASP B C 1
ATOM 4664 O O . ASP B 1 271 ? 9.657 14.976 46.753 1.00 40.52 271 ASP B O 1
ATOM 4669 N N . LEU B 1 272 ? 7.690 15.128 45.668 1.00 38.47 272 LEU B N 1
ATOM 4670 C CA . LEU B 1 272 ? 8.089 14.174 44.637 1.00 37.87 272 LEU B CA 1
ATOM 4671 C C . LEU B 1 272 ? 9.263 14.765 43.870 1.00 36.71 272 LEU B C 1
ATOM 4672 O O . LEU B 1 272 ? 10.244 14.079 43.578 1.00 34.80 272 LEU B O 1
ATOM 4677 N N . HIS B 1 273 ? 9.162 16.055 43.569 1.00 37.69 273 HIS B N 1
ATOM 4678 C CA . HIS B 1 273 ? 10.207 16.740 42.828 1.00 38.61 273 HIS B CA 1
ATOM 4679 C C . HIS B 1 273 ? 11.532 16.732 43.576 1.00 38.92 273 HIS B C 1
ATOM 4680 O O . HIS B 1 273 ? 12.578 16.427 42.995 1.00 38.28 273 HIS B O 1
ATOM 4687 N N . GLN B 1 274 ? 11.484 17.053 44.865 1.00 39.66 274 GLN B N 1
ATOM 4688 C CA . GLN B 1 274 ? 12.694 17.091 45.683 1.00 40.28 274 GLN B CA 1
ATOM 4689 C C . GLN B 1 274 ? 13.342 15.713 45.776 1.00 38.56 274 GLN B C 1
ATOM 4690 O O . GLN B 1 274 ? 14.560 15.589 45.675 1.00 36.90 274 GLN B O 1
ATOM 4696 N N . GLN B 1 275 ? 12.525 14.680 45.962 1.00 36.94 275 GLN B N 1
ATOM 4697 C CA . GLN B 1 275 ? 13.046 13.323 46.057 1.00 37.12 275 GLN B CA 1
ATOM 4698 C C . GLN B 1 275 ? 13.769 12.939 44.768 1.00 37.11 275 GLN B C 1
ATOM 4699 O O . GLN B 1 275 ? 14.852 12.358 44.807 1.00 38.30 275 GLN B O 1
ATOM 4705 N N . LEU B 1 276 ? 13.168 13.269 43.628 1.00 36.06 276 LEU B N 1
ATOM 4706 C CA . LEU B 1 276 ? 13.772 12.952 42.340 1.00 36.79 276 LEU B CA 1
ATOM 4707 C C . LEU B 1 276 ? 15.034 13.770 42.122 1.00 37.45 276 LEU B C 1
ATOM 4708 O O . LEU B 1 276 ? 16.045 13.249 41.644 1.00 35.54 276 LEU B O 1
ATOM 4713 N N . LYS B 1 277 ? 14.971 15.051 42.473 1.00 39.85 277 LYS B N 1
ATOM 4714 C CA . LYS B 1 277 ? 16.120 15.920 42.294 1.00 42.26 277 LYS B CA 1
ATOM 4715 C C . LYS B 1 277 ? 17.292 15.407 43.129 1.00 41.79 277 LYS B C 1
ATOM 4716 O O . LYS B 1 277 ? 18.436 15.410 42.681 1.00 41.84 277 LYS B O 1
ATOM 4722 N N . THR B 1 278 ? 16.994 14.943 44.335 1.00 41.14 278 THR B N 1
ATOM 4723 C CA . THR B 1 278 ? 18.015 14.414 45.227 1.00 41.34 278 THR B CA 1
ATOM 4724 C C . THR B 1 278 ? 18.564 13.066 44.740 1.00 40.67 278 THR B C 1
ATOM 4725 O O . THR B 1 278 ? 19.777 12.855 44.708 1.00 41.24 278 THR B O 1
ATOM 4729 N N . SER B 1 279 ? 17.672 12.161 44.355 1.00 38.80 279 SER B N 1
ATOM 4730 C CA . SER B 1 279 ? 18.075 10.841 43.885 1.00 38.16 279 SER B CA 1
ATOM 4731 C C . SER B 1 279 ? 18.940 10.836 42.625 1.00 39.30 279 SER B C 1
ATOM 4732 O O . SER B 1 279 ? 19.742 9.923 42.431 1.00 39.74 279 SER B O 1
ATOM 4735 N N . TYR B 1 280 ? 18.794 11.853 41.778 1.00 40.16 280 TYR B N 1
ATOM 4736 C CA . TYR B 1 280 ? 19.552 11.909 40.527 1.00 42.07 280 TYR B CA 1
ATOM 4737 C C . TYR B 1 280 ? 20.430 13.143 40.325 1.00 45.07 280 TYR B C 1
ATOM 4738 O O . TYR B 1 280 ? 20.936 13.369 39.225 1.00 44.34 280 TYR B O 1
ATOM 4747 N N . GLU B 1 281 ? 20.625 13.928 41.378 1.00 49.73 281 GLU B N 1
ATOM 4748 C CA . GLU B 1 281 ? 21.425 15.144 41.283 1.00 54.36 281 GLU B CA 1
ATOM 4749 C C . GLU B 1 281 ? 22.826 14.977 40.681 1.00 53.80 281 GLU B C 1
ATOM 4750 O O . GLU B 1 281 ? 23.290 15.852 39.946 1.00 51.55 281 GLU B O 1
ATOM 4756 N N . ASP B 1 282 ? 23.501 13.872 40.982 1.00 53.19 282 ASP B N 1
ATOM 4757 C CA . ASP B 1 282 ? 24.843 13.658 40.448 1.00 53.32 282 ASP B CA 1
ATOM 4758 C C . ASP B 1 282 ? 24.873 12.661 39.288 1.00 49.98 282 ASP B C 1
ATOM 4759 O O . ASP B 1 282 ? 25.938 12.187 38.892 1.00 49.69 282 ASP B O 1
ATOM 4764 N N . GLU B 1 283 ? 23.701 12.352 38.744 1.00 44.82 283 GLU B N 1
ATOM 4765 C CA . GLU B 1 283 ? 23.597 11.416 37.634 1.00 40.36 283 GLU B CA 1
ATOM 4766 C C . GLU B 1 283 ? 23.718 12.120 36.294 1.00 39.10 283 GLU B C 1
ATOM 4767 O O . GLU B 1 283 ? 22.938 13.014 35.980 1.00 40.55 283 GLU B O 1
ATOM 4773 N N . GLU B 1 284 ? 24.695 11.705 35.499 1.00 35.99 284 GLU B N 1
ATOM 4774 C CA . GLU B 1 284 ? 24.921 12.293 34.186 1.00 34.83 284 GLU B CA 1
ATOM 4775 C C . GLU B 1 284 ? 23.728 12.131 33.241 1.00 33.10 284 GLU B C 1
ATOM 4776 O O . GLU B 1 284 ? 23.271 13.098 32.644 1.00 31.79 284 GLU B O 1
ATOM 4782 N N . PHE B 1 285 ? 23.215 10.911 33.140 1.00 32.19 285 PHE B N 1
ATOM 4783 C CA . PHE B 1 285 ? 22.129 10.611 32.217 1.00 31.24 285 PHE B CA 1
ATOM 4784 C C . PHE B 1 285 ? 20.676 10.810 32.628 1.00 31.33 285 PHE B C 1
ATOM 4785 O O . PHE B 1 285 ? 19.779 10.664 31.794 1.00 31.77 285 PHE B O 1
ATOM 4793 N N . VAL B 1 286 ? 20.423 11.136 33.888 1.00 30.47 286 VAL B N 1
ATOM 4794 C CA . VAL B 1 286 ? 19.049 11.354 34.315 1.00 29.84 286 VAL B CA 1
ATOM 4795 C C . VAL B 1 286 ? 18.916 12.787 34.810 1.00 31.59 286 VAL B C 1
ATOM 4796 O O . VAL B 1 286 ? 19.480 13.155 35.838 1.00 31.75 286 VAL B O 1
ATOM 4800 N N . LYS B 1 287 ? 18.187 13.604 34.059 1.00 31.70 287 LYS B N 1
ATOM 4801 C CA . LYS B 1 287 ? 18.000 15.003 34.424 1.00 31.39 287 LYS B CA 1
ATOM 4802 C C . LYS B 1 287 ? 16.583 15.273 34.922 1.00 32.62 287 LYS B C 1
ATOM 4803 O O . LYS B 1 287 ? 15.604 14.912 34.269 1.00 33.47 287 LYS B O 1
ATOM 4809 N N . VAL B 1 288 ? 16.483 15.900 36.087 1.00 32.64 288 VAL B N 1
ATOM 4810 C CA . VAL B 1 288 ? 15.194 16.253 36.656 1.00 31.30 288 VAL B CA 1
ATOM 4811 C C . VAL B 1 288 ? 15.017 17.733 36.358 1.00 32.03 288 VAL B C 1
ATOM 4812 O O . VAL B 1 288 ? 15.792 18.566 36.821 1.00 32.00 288 VAL B O 1
ATOM 4816 N N . LEU B 1 289 ? 14.002 18.058 35.571 1.00 32.16 289 LEU B N 1
ATOM 4817 C CA . LEU B 1 289 ? 13.745 19.443 35.193 1.00 32.95 289 LEU B CA 1
ATOM 4818 C C . LEU B 1 289 ? 13.057 20.216 36.310 1.00 34.81 289 LEU B C 1
ATOM 4819 O O . LEU B 1 289 ? 12.490 19.619 37.226 1.00 33.93 289 LEU B O 1
ATOM 4824 N N . ASP B 1 290 ? 13.106 21.543 36.236 1.00 38.36 290 ASP B N 1
ATOM 4825 C CA . ASP B 1 290 ? 12.457 22.363 37.248 1.00 40.77 290 ASP B CA 1
ATOM 4826 C C . ASP B 1 290 ? 10.959 22.135 37.155 1.00 43.07 290 ASP B C 1
ATOM 4827 O O . ASP B 1 290 ? 10.441 21.802 36.086 1.00 40.64 290 ASP B O 1
ATOM 4832 N N . GLU B 1 291 ? 10.266 22.303 38.277 1.00 46.26 291 GLU B N 1
ATOM 4833 C CA . GLU B 1 291 ? 8.824 22.107 38.310 1.00 48.70 291 GLU B CA 1
ATOM 4834 C C . GLU B 1 291 ? 8.135 22.958 37.246 1.00 48.08 291 GLU B C 1
ATOM 4835 O O . GLU B 1 291 ? 8.494 24.120 37.036 1.00 47.17 291 GLU B O 1
ATOM 4841 N N . GLY B 1 292 ? 7.160 22.362 36.563 1.00 46.56 292 GLY B N 1
ATOM 4842 C CA . GLY B 1 292 ? 6.433 23.080 35.533 1.00 43.75 292 GLY B CA 1
ATOM 4843 C C . GLY B 1 292 ? 7.050 23.026 34.145 1.00 42.00 292 GLY B C 1
ATOM 4844 O O . GLY B 1 292 ? 6.378 23.308 33.163 1.00 42.64 292 GLY B O 1
ATOM 4845 N N . VAL B 1 293 ? 8.328 22.676 34.054 1.00 38.49 293 VAL B N 1
ATOM 4846 C CA . VAL B 1 293 ? 9.000 22.596 32.763 1.00 34.72 293 VAL B CA 1
ATOM 4847 C C . VAL B 1 293 ? 8.662 21.264 32.099 1.00 33.90 293 VAL B C 1
ATOM 4848 O O . VAL B 1 293 ? 8.877 20.198 32.679 1.00 31.74 293 VAL B O 1
ATOM 4852 N N . VAL B 1 294 ? 8.138 21.334 30.879 1.00 32.90 294 VAL B N 1
ATOM 4853 C CA . VAL B 1 294 ? 7.745 20.146 30.128 1.00 32.42 294 VAL B CA 1
ATOM 4854 C C . VAL B 1 294 ? 8.869 19.580 29.268 1.00 30.90 294 VAL B C 1
ATOM 4855 O O . VAL B 1 294 ? 9.407 20.268 28.404 1.00 31.12 294 VAL B O 1
ATOM 4859 N N . PRO B 1 295 ? 9.250 18.318 29.506 1.00 29.06 295 PRO B N 1
ATOM 4860 C CA . PRO B 1 295 ? 10.321 17.721 28.697 1.00 29.38 295 PRO B CA 1
ATOM 4861 C C . PRO B 1 295 ? 9.818 17.381 27.287 1.00 28.40 295 PRO B C 1
ATOM 4862 O O . PRO B 1 295 ? 8.616 17.252 27.066 1.00 28.31 295 PRO B O 1
ATOM 4866 N N . ARG B 1 296 ? 10.740 17.260 26.337 1.00 27.86 296 ARG B N 1
ATOM 4867 C CA . ARG B 1 296 ? 10.395 16.949 24.949 1.00 28.12 296 ARG B CA 1
ATOM 4868 C C . ARG B 1 296 ? 11.286 15.811 24.467 1.00 27.22 296 ARG B C 1
ATOM 4869 O O . ARG B 1 296 ? 12.486 15.846 24.708 1.00 26.99 296 ARG B O 1
ATOM 4877 N N . THR B 1 297 ? 10.718 14.804 23.800 1.00 24.82 297 THR B N 1
ATOM 4878 C CA . THR B 1 297 ? 11.546 13.706 23.297 1.00 22.88 297 THR B CA 1
ATOM 4879 C C . THR B 1 297 ? 12.566 14.270 22.311 1.00 23.95 297 THR B C 1
ATOM 4880 O O . THR B 1 297 ? 13.652 13.704 22.131 1.00 23.80 297 THR B O 1
ATOM 4884 N N . HIS B 1 298 ? 12.220 15.385 21.671 1.00 23.69 298 HIS B N 1
ATOM 4885 C CA . HIS B 1 298 ? 13.131 16.022 20.721 1.00 22.89 298 HIS B CA 1
ATOM 4886 C C . HIS B 1 298 ? 14.458 16.358 21.407 1.00 23.88 298 HIS B C 1
ATOM 4887 O O . HIS B 1 298 ? 15.516 16.300 20.783 1.00 24.64 298 HIS B O 1
ATOM 4894 N N . ASN B 1 299 ? 14.394 16.702 22.692 1.00 24.71 299 ASN B N 1
ATOM 4895 C CA . ASN B 1 299 ? 15.578 17.111 23.444 1.00 25.05 299 ASN B CA 1
ATOM 4896 C C . ASN B 1 299 ? 16.588 16.051 23.859 1.00 25.47 299 ASN B C 1
ATOM 4897 O O . ASN B 1 299 ? 17.689 16.396 24.284 1.00 27.66 299 ASN B O 1
ATOM 4902 N N . VAL B 1 300 ? 16.229 14.776 23.747 1.00 24.46 300 VAL B N 1
ATOM 4903 C CA . VAL B 1 300 ? 17.147 13.698 24.113 1.00 23.63 300 VAL B CA 1
ATOM 4904 C C . VAL B 1 300 ? 17.449 12.815 22.904 1.00 25.53 300 VAL B C 1
ATOM 4905 O O . VAL B 1 300 ? 18.229 11.864 22.983 1.00 25.96 300 VAL B O 1
ATOM 4909 N N . ARG B 1 301 ? 16.824 13.155 21.784 1.00 25.65 301 ARG B N 1
ATOM 4910 C CA . ARG B 1 301 ? 16.982 12.429 20.530 1.00 25.87 301 ARG B CA 1
ATOM 4911 C C . ARG B 1 301 ? 18.447 12.206 20.161 1.00 25.36 301 ARG B C 1
ATOM 4912 O O . ARG B 1 301 ? 19.216 13.159 20.029 1.00 25.51 301 ARG B O 1
ATOM 4920 N N . GLY B 1 302 ? 18.825 10.943 20.000 1.00 22.62 302 GLY B N 1
ATOM 4921 C CA . GLY B 1 302 ? 20.189 10.617 19.628 1.00 24.73 302 GLY B CA 1
ATOM 4922 C C . GLY B 1 302 ? 21.203 10.657 20.760 1.00 25.00 302 GLY B C 1
ATOM 4923 O O . GLY B 1 302 ? 22.408 10.683 20.518 1.00 24.72 302 GLY B O 1
ATOM 4924 N N . SER B 1 303 ? 20.720 10.669 21.996 1.00 24.73 303 SER B N 1
ATOM 4925 C CA . SER B 1 303 ? 21.611 10.703 23.147 1.00 23.29 303 SER B CA 1
ATOM 4926 C C . SER B 1 303 ? 21.161 9.657 24.154 1.00 23.46 303 SER B C 1
ATOM 4927 O O . SER B 1 303 ? 20.120 9.026 23.989 1.00 24.18 303 SER B O 1
ATOM 4930 N N . ASN B 1 304 ? 21.947 9.493 25.208 1.00 24.23 304 ASN B N 1
ATOM 4931 C CA . ASN B 1 304 ? 21.649 8.509 26.234 1.00 24.88 304 ASN B CA 1
ATOM 4932 C C . ASN B 1 304 ? 20.966 9.139 27.442 1.00 24.06 304 ASN B C 1
ATOM 4933 O O . ASN B 1 304 ? 20.884 8.526 28.508 1.00 24.20 304 ASN B O 1
ATOM 4938 N N . TYR B 1 305 ? 20.454 10.351 27.262 1.00 24.41 305 TYR B N 1
ATOM 4939 C CA . TYR B 1 305 ? 19.806 11.076 28.349 1.00 24.29 305 TYR B CA 1
ATOM 4940 C C . TYR B 1 305 ? 18.324 10.826 28.545 1.00 25.91 305 TYR B C 1
ATOM 4941 O O . TYR B 1 305 ? 17.584 10.511 27.607 1.00 26.17 305 TYR B O 1
ATOM 4950 N N . CYS B 1 306 ? 17.908 10.987 29.795 1.00 26.00 306 CYS B N 1
ATOM 4951 C CA . CYS B 1 306 ? 16.524 10.847 30.195 1.00 26.90 306 CYS B CA 1
ATOM 4952 C C . CYS B 1 306 ? 16.150 12.124 30.934 1.00 25.77 306 CYS B C 1
ATOM 4953 O O . CYS B 1 306 ? 16.839 12.518 31.862 1.00 27.54 306 CYS B O 1
ATOM 4956 N N . HIS B 1 307 ? 15.083 12.781 30.501 1.00 25.14 307 HIS B N 1
ATOM 4957 C CA . HIS B 1 307 ? 14.618 13.988 31.166 1.00 26.04 307 HIS B CA 1
ATOM 4958 C C . HIS B 1 307 ? 13.269 13.652 31.775 1.00 28.32 307 HIS B C 1
ATOM 4959 O O . HIS B 1 307 ? 12.439 12.998 31.133 1.00 28.86 307 HIS B O 1
ATOM 4966 N N . MET B 1 308 ? 13.056 14.082 33.016 1.00 27.75 308 MET B N 1
ATOM 4967 C CA . MET B 1 308 ? 11.784 13.847 33.684 1.00 28.61 308 MET B CA 1
ATOM 4968 C C . MET B 1 308 ? 11.346 15.097 34.426 1.00 28.59 308 MET B C 1
ATOM 4969 O O . MET B 1 308 ? 12.171 15.929 34.817 1.00 28.38 308 MET B O 1
ATOM 4974 N N . SER B 1 309 ? 10.038 15.227 34.605 1.00 28.63 309 SER B N 1
ATOM 4975 C CA . SER B 1 309 ? 9.476 16.374 35.292 1.00 29.80 309 SER B CA 1
ATOM 4976 C C . SER B 1 309 ? 8.200 15.963 36.020 1.00 29.36 309 SER B C 1
ATOM 4977 O O . SER B 1 309 ? 7.527 15.012 35.611 1.00 28.39 309 SER B O 1
ATOM 4980 N N . VAL B 1 310 ? 7.874 16.671 37.100 1.00 30.20 310 VAL B N 1
ATOM 4981 C CA . VAL B 1 310 ? 6.680 16.366 37.884 1.00 31.60 310 VAL B CA 1
ATOM 4982 C C . VAL B 1 310 ? 5.697 17.523 37.844 1.00 31.15 310 VAL B C 1
ATOM 4983 O O . VAL B 1 310 ? 6.095 18.683 37.902 1.00 32.21 310 VAL B O 1
ATOM 4987 N N . PHE B 1 311 ? 4.412 17.200 37.764 1.00 30.39 311 PHE B N 1
ATOM 4988 C CA . PHE B 1 311 ? 3.371 18.216 37.713 1.00 29.75 311 PHE B CA 1
ATOM 4989 C C . PHE B 1 311 ? 2.196 17.798 38.574 1.00 29.84 311 PHE B C 1
ATOM 4990 O O . PHE B 1 311 ? 1.968 16.610 38.799 1.00 28.78 311 PHE B O 1
ATOM 4998 N N . PRO B 1 312 ? 1.440 18.779 39.082 1.00 29.57 312 PRO B N 1
ATOM 4999 C CA . PRO B 1 312 ? 0.283 18.436 39.900 1.00 29.88 312 PRO B CA 1
ATOM 5000 C C . PRO B 1 312 ? -0.840 18.016 38.951 1.00 29.84 312 PRO B C 1
ATOM 5001 O O . PRO B 1 312 ? -0.927 18.503 37.820 1.00 29.06 312 PRO B O 1
ATOM 5005 N N . ASP B 1 313 ? -1.669 17.082 39.391 1.00 29.18 313 ASP B N 1
ATOM 5006 C CA . ASP B 1 313 ? -2.789 16.642 38.587 1.00 29.46 313 ASP B CA 1
ATOM 5007 C C . ASP B 1 313 ? -3.948 17.540 39.020 1.00 30.64 313 ASP B C 1
ATOM 5008 O O . ASP B 1 313 ? -3.960 18.038 40.151 1.00 30.46 313 ASP B O 1
ATOM 5013 N N . ARG B 1 314 ? -4.908 17.768 38.131 1.00 29.32 314 ARG B N 1
ATOM 5014 C CA . ARG B 1 314 ? -6.048 18.605 38.478 1.00 29.80 314 ARG B CA 1
ATOM 5015 C C . ARG B 1 314 ? -6.826 17.915 39.598 1.00 29.79 314 ARG B C 1
ATOM 5016 O O . ARG B 1 314 ? -7.424 18.573 40.454 1.00 30.67 314 ARG B O 1
ATOM 5024 N N . ILE B 1 315 ? -6.813 16.585 39.578 1.00 30.26 315 ILE B N 1
ATOM 5025 C CA . ILE B 1 315 ? -7.499 15.792 40.589 1.00 30.91 315 ILE B CA 1
ATOM 5026 C C . ILE B 1 315 ? -6.663 15.849 41.867 1.00 32.64 315 ILE B C 1
ATOM 5027 O O . ILE B 1 315 ? -5.517 15.405 41.891 1.00 33.53 315 ILE B O 1
ATOM 5032 N N . PRO B 1 316 ? -7.227 16.401 42.947 1.00 34.30 316 PRO B N 1
ATOM 5033 C CA . PRO B 1 316 ? -6.494 16.503 44.214 1.00 34.24 316 PRO B CA 1
ATOM 5034 C C . PRO B 1 316 ? -5.902 15.175 44.693 1.00 34.15 316 PRO B C 1
ATOM 5035 O O . PRO B 1 316 ? -6.558 14.132 44.662 1.00 33.59 316 PRO B O 1
ATOM 5039 N N . GLY B 1 317 ? -4.647 15.233 45.124 1.00 32.99 317 GLY B N 1
ATOM 5040 C CA . GLY B 1 317 ? -3.976 14.047 45.613 1.00 32.80 317 GLY B CA 1
ATOM 5041 C C . GLY B 1 317 ? -3.183 13.321 44.550 1.00 32.04 317 GLY B C 1
ATOM 5042 O O . GLY B 1 317 ? -2.380 12.442 44.858 1.00 32.57 317 GLY B O 1
ATOM 5043 N N . ARG B 1 318 ? -3.403 13.686 43.293 1.00 31.47 318 ARG B N 1
ATOM 5044 C CA . ARG B 1 318 ? -2.701 13.046 42.197 1.00 30.55 318 ARG B CA 1
ATOM 5045 C C . ARG B 1 318 ? -1.604 13.916 41.602 1.00 30.44 318 ARG B C 1
ATOM 5046 O O . ARG B 1 318 ? -1.628 15.140 41.727 1.00 30.66 318 ARG B O 1
ATOM 5054 N N . ALA B 1 319 ? -0.639 13.263 40.964 1.00 27.67 319 ALA B N 1
ATOM 5055 C CA . ALA B 1 319 ? 0.476 13.953 40.337 1.00 28.24 319 ALA B CA 1
ATOM 5056 C C . ALA B 1 319 ? 0.738 13.345 38.964 1.00 28.29 319 ALA B C 1
ATOM 5057 O O . ALA B 1 319 ? 0.323 12.214 38.680 1.00 28.96 319 ALA B O 1
ATOM 5059 N N . ILE B 1 320 ? 1.427 14.101 38.115 1.00 27.74 320 ILE B N 1
ATOM 5060 C CA . ILE B 1 320 ? 1.746 13.638 36.776 1.00 26.30 320 ILE B CA 1
ATOM 5061 C C . ILE B 1 320 ? 3.244 13.680 36.559 1.00 26.88 320 ILE B C 1
ATOM 5062 O O . ILE B 1 320 ? 3.889 14.699 36.814 1.00 27.33 320 ILE B O 1
ATOM 5067 N N . ILE B 1 321 ? 3.793 12.566 36.086 1.00 26.77 321 ILE B N 1
ATOM 5068 C CA . ILE B 1 321 ? 5.218 12.468 35.824 1.00 26.13 321 ILE B CA 1
ATOM 5069 C C . ILE B 1 321 ? 5.473 12.173 34.351 1.00 26.61 321 ILE B C 1
ATOM 5070 O O . ILE B 1 321 ? 4.901 11.242 33.786 1.00 26.76 321 ILE B O 1
ATOM 5075 N N . ILE B 1 322 ? 6.322 12.984 33.733 1.00 24.70 322 ILE B N 1
ATOM 5076 C CA . ILE B 1 322 ? 6.681 12.796 32.333 1.00 25.10 322 ILE B CA 1
ATOM 5077 C C . ILE B 1 322 ? 8.145 12.377 32.296 1.00 26.09 322 ILE B C 1
ATOM 5078 O O . ILE B 1 322 ? 9.001 13.010 32.920 1.00 24.91 322 ILE B O 1
ATOM 5083 N N . SER B 1 323 ? 8.421 11.300 31.568 1.00 24.17 323 SER B N 1
ATOM 5084 C CA . SER B 1 323 ? 9.768 10.764 31.466 1.00 23.38 323 SER B CA 1
ATOM 5085 C C . SER B 1 323 ? 10.064 10.433 30.004 1.00 22.90 323 SER B C 1
ATOM 5086 O O . SER B 1 323 ? 9.329 9.668 29.385 1.00 25.24 323 SER B O 1
ATOM 5089 N N . VAL B 1 324 ? 11.130 11.010 29.448 1.00 21.75 324 VAL B N 1
ATOM 5090 C CA . VAL B 1 324 ? 11.475 10.757 28.053 1.00 21.51 324 VAL B CA 1
ATOM 5091 C C . VAL B 1 324 ? 12.909 10.308 27.818 1.00 21.73 324 VAL B C 1
ATOM 5092 O O . VAL B 1 324 ? 13.820 10.637 28.589 1.00 23.54 324 VAL B O 1
ATOM 5096 N N . ILE B 1 325 ? 13.092 9.565 26.728 1.00 21.91 325 ILE B N 1
ATOM 5097 C CA . ILE B 1 325 ? 14.403 9.056 26.323 1.00 21.43 325 ILE B CA 1
ATOM 5098 C C . ILE B 1 325 ? 14.370 8.785 24.829 1.00 22.56 325 ILE B C 1
ATOM 5099 O O . ILE B 1 325 ? 13.324 8.903 24.181 1.00 22.05 325 ILE B O 1
ATOM 5104 N N . ASP B 1 326 ? 15.524 8.429 24.288 1.00 23.02 326 ASP B N 1
ATOM 5105 C CA . ASP B 1 326 ? 15.625 8.030 22.892 1.00 23.04 326 ASP B CA 1
ATOM 5106 C C . ASP B 1 326 ? 15.483 6.511 23.094 1.00 23.01 326 ASP B C 1
ATOM 5107 O O . ASP B 1 326 ? 16.335 5.895 23.735 1.00 22.69 326 ASP B O 1
ATOM 5112 N N . ASN B 1 327 ? 14.399 5.919 22.595 1.00 23.10 327 ASN B N 1
ATOM 5113 C CA . ASN B 1 327 ? 14.153 4.487 22.784 1.00 21.70 327 ASN B CA 1
ATOM 5114 C C . ASN B 1 327 ? 15.282 3.569 22.338 1.00 22.13 327 ASN B C 1
ATOM 5115 O O . ASN B 1 327 ? 15.439 2.480 22.882 1.00 21.62 327 ASN B O 1
ATOM 5120 N N . LEU B 1 328 ? 16.060 3.999 21.351 1.00 22.56 328 LEU B N 1
ATOM 5121 C CA . LEU B 1 328 ? 17.170 3.199 20.849 1.00 22.78 328 LEU B CA 1
ATOM 5122 C C . LEU B 1 328 ? 18.463 3.349 21.651 1.00 25.97 328 LEU B C 1
ATOM 5123 O O . LEU B 1 328 ? 19.343 2.487 21.580 1.00 25.35 328 LEU B O 1
ATOM 5128 N N . VAL B 1 329 ? 18.597 4.439 22.402 1.00 25.75 329 VAL B N 1
ATOM 5129 C CA . VAL B 1 329 ? 19.824 4.645 23.165 1.00 26.33 329 VAL B CA 1
ATOM 5130 C C . VAL B 1 329 ? 19.648 4.287 24.637 1.00 26.81 329 VAL B C 1
ATOM 5131 O O . VAL B 1 329 ? 19.937 3.159 25.031 1.00 26.21 329 VAL B O 1
ATOM 5135 N N . LYS B 1 330 ? 19.163 5.218 25.453 1.00 25.56 330 LYS B N 1
ATOM 5136 C CA . LYS B 1 330 ? 18.980 4.903 26.867 1.00 24.93 330 LYS B CA 1
ATOM 5137 C C . LYS B 1 330 ? 17.913 3.824 27.010 1.00 25.07 330 LYS B C 1
ATOM 5138 O O . LYS B 1 330 ? 17.832 3.137 28.030 1.00 23.29 330 LYS B O 1
ATOM 5144 N N . GLY B 1 331 ? 17.102 3.668 25.969 1.00 25.34 331 GLY B N 1
ATOM 5145 C CA . GLY B 1 331 ? 16.067 2.653 25.996 1.00 24.21 331 GLY B CA 1
ATOM 5146 C C . GLY B 1 331 ? 16.583 1.301 25.523 1.00 24.31 331 GLY B C 1
ATOM 5147 O O . GLY B 1 331 ? 15.877 0.300 25.610 1.00 24.39 331 GLY B O 1
ATOM 5148 N N . ALA B 1 332 ? 17.816 1.261 25.024 1.00 24.51 332 ALA B N 1
ATOM 5149 C CA . ALA B 1 332 ? 18.380 0.008 24.542 1.00 24.56 332 ALA B CA 1
ATOM 5150 C C . ALA B 1 332 ? 19.901 -0.058 24.518 1.00 24.85 332 ALA B C 1
ATOM 5151 O O . ALA B 1 332 ? 20.535 -0.264 25.545 1.00 27.31 332 ALA B O 1
ATOM 5153 N N . SER B 1 333 ? 20.485 0.118 23.337 1.00 26.72 333 SER B N 1
ATOM 5154 C CA . SER B 1 333 ? 21.930 0.024 23.166 1.00 26.40 333 SER B CA 1
ATOM 5155 C C . SER B 1 333 ? 22.784 0.979 23.992 1.00 28.36 333 SER B C 1
ATOM 5156 O O . SER B 1 333 ? 23.911 0.636 24.366 1.00 28.55 333 SER B O 1
ATOM 5159 N N . GLY B 1 334 ? 22.264 2.171 24.268 1.00 27.42 334 GLY B N 1
ATOM 5160 C CA . GLY B 1 334 ? 23.008 3.124 25.074 1.00 26.73 334 GLY B CA 1
ATOM 5161 C C . GLY B 1 334 ? 23.162 2.601 26.493 1.00 27.27 334 GLY B C 1
ATOM 5162 O O . GLY B 1 334 ? 24.249 2.635 27.062 1.00 26.60 334 GLY B O 1
ATOM 5163 N N . GLN B 1 335 ? 22.071 2.103 27.066 1.00 28.04 335 GLN B N 1
ATOM 5164 C CA . GLN B 1 335 ? 22.119 1.568 28.420 1.00 27.71 335 GLN B CA 1
ATOM 5165 C C . GLN B 1 335 ? 22.961 0.292 28.456 1.00 29.25 335 GLN B C 1
ATOM 5166 O O . GLN B 1 335 ? 23.671 0.034 29.430 1.00 29.97 335 GLN B O 1
ATOM 5172 N N . ALA B 1 336 ? 22.885 -0.497 27.387 1.00 28.35 336 ALA B N 1
ATOM 5173 C CA . ALA B 1 336 ? 23.649 -1.734 27.298 1.00 27.95 336 ALA B CA 1
ATOM 5174 C C . ALA B 1 336 ? 25.131 -1.414 27.436 1.00 28.90 336 ALA B C 1
ATOM 5175 O O . ALA B 1 336 ? 25.850 -2.075 28.184 1.00 31.41 336 ALA B O 1
ATOM 5177 N N . LEU B 1 337 ? 25.584 -0.398 26.707 1.00 29.13 337 LEU B N 1
ATOM 5178 C CA . LEU B 1 337 ? 26.982 0.015 26.764 1.00 29.34 337 LEU B CA 1
ATOM 5179 C C . LEU B 1 337 ? 27.296 0.608 28.135 1.00 29.40 337 LEU B C 1
ATOM 5180 O O . LEU B 1 337 ? 28.374 0.392 28.685 1.00 30.07 337 LEU B O 1
ATOM 5185 N N . GLN B 1 338 ? 26.346 1.354 28.684 1.00 30.19 338 GLN B N 1
ATOM 5186 C CA . GLN B 1 338 ? 26.519 1.967 29.995 1.00 29.83 338 GLN B CA 1
ATOM 5187 C C . GLN B 1 338 ? 26.818 0.864 31.006 1.00 30.02 338 GLN B C 1
ATOM 5188 O O . GLN B 1 338 ? 27.667 1.026 31.883 1.00 29.62 338 GLN B O 1
ATOM 5194 N N . ASN B 1 339 ? 26.116 -0.257 30.875 1.00 29.76 339 ASN B N 1
ATOM 5195 C CA . ASN B 1 339 ? 26.307 -1.390 31.772 1.00 30.74 339 ASN B CA 1
ATOM 5196 C C . ASN B 1 339 ? 27.640 -2.100 31.542 1.00 31.28 339 ASN B C 1
ATOM 5197 O O . ASN B 1 339 ? 28.346 -2.432 32.496 1.00 31.89 339 ASN B O 1
ATOM 5202 N N . LEU B 1 340 ? 27.988 -2.334 30.282 1.00 31.66 340 LEU B N 1
ATOM 5203 C CA . LEU B 1 340 ? 29.238 -3.010 29.984 1.00 31.43 340 LEU B CA 1
ATOM 5204 C C . LEU B 1 340 ? 30.432 -2.190 30.451 1.00 32.69 340 LEU B C 1
ATOM 5205 O O . LEU B 1 340 ? 31.439 -2.751 30.885 1.00 33.72 340 LEU B O 1
ATOM 5210 N N . ASN B 1 341 ? 30.332 -0.867 30.357 1.00 32.46 341 ASN B N 1
ATOM 5211 C CA . ASN B 1 341 ? 31.436 -0.018 30.788 1.00 33.43 341 ASN B CA 1
ATOM 5212 C C . ASN B 1 341 ? 31.848 -0.360 32.217 1.00 34.34 341 ASN B C 1
ATOM 5213 O O . ASN B 1 341 ? 33.001 -0.714 32.472 1.00 34.02 341 ASN B O 1
ATOM 5218 N N . ILE B 1 342 ? 30.900 -0.259 33.146 1.00 34.76 342 ILE B N 1
ATOM 5219 C CA . ILE B 1 342 ? 31.191 -0.534 34.544 1.00 36.38 342 ILE B CA 1
ATOM 5220 C C . ILE B 1 342 ? 31.484 -2.006 34.827 1.00 38.66 342 ILE B C 1
ATOM 5221 O O . ILE B 1 342 ? 32.217 -2.327 35.766 1.00 39.63 342 ILE B O 1
ATOM 5226 N N . MET B 1 343 ? 30.921 -2.901 34.020 1.00 38.80 343 MET B N 1
ATOM 5227 C CA . MET B 1 343 ? 31.165 -4.330 34.202 1.00 38.39 343 MET B CA 1
ATOM 5228 C C . MET B 1 343 ? 32.631 -4.645 33.924 1.00 38.76 343 MET B C 1
ATOM 5229 O O . MET B 1 343 ? 33.202 -5.561 34.513 1.00 39.47 343 MET B O 1
ATOM 5234 N N . LEU B 1 344 ? 33.231 -3.878 33.019 1.00 37.09 344 LEU B N 1
ATOM 5235 C CA . LEU B 1 344 ? 34.626 -4.064 32.648 1.00 36.81 344 LEU B CA 1
ATOM 5236 C C . LEU B 1 344 ? 35.564 -3.127 33.400 1.00 37.13 344 LEU B C 1
ATOM 5237 O O . LEU B 1 344 ? 36.766 -3.077 33.123 1.00 38.31 344 LEU B O 1
ATOM 5242 N N . GLY B 1 345 ? 35.014 -2.378 34.346 1.00 37.37 345 GLY B N 1
ATOM 5243 C CA . GLY B 1 345 ? 35.838 -1.485 35.136 1.00 37.35 345 GLY B CA 1
ATOM 5244 C C . GLY B 1 345 ? 36.175 -0.145 34.516 1.00 38.51 345 GLY B C 1
ATOM 5245 O O . GLY B 1 345 ? 37.071 0.543 35.003 1.00 39.16 345 GLY B O 1
ATOM 5246 N N . TYR B 1 346 ? 35.475 0.236 33.451 1.00 38.36 346 TYR B N 1
ATOM 5247 C CA . TYR B 1 346 ? 35.734 1.524 32.820 1.00 37.40 346 TYR B CA 1
ATOM 5248 C C . TYR B 1 346 ? 34.733 2.567 33.290 1.00 37.16 346 TYR B C 1
ATOM 5249 O O . TYR B 1 346 ? 33.689 2.230 33.846 1.00 37.83 346 TYR B O 1
ATOM 5258 N N . PRO B 1 347 ? 35.045 3.854 33.085 1.00 36.70 347 PRO B N 1
ATOM 5259 C CA . PRO B 1 347 ? 34.118 4.908 33.513 1.00 36.01 347 PRO B CA 1
ATOM 5260 C C . PRO B 1 347 ? 32.754 4.696 32.845 1.00 34.59 347 PRO B C 1
ATOM 5261 O O . PRO B 1 347 ? 32.673 4.413 31.650 1.00 34.62 347 PRO B O 1
ATOM 5265 N N . GLU B 1 348 ? 31.692 4.838 33.626 1.00 33.37 348 GLU B N 1
ATOM 5266 C CA . GLU B 1 348 ? 30.335 4.625 33.147 1.00 34.84 348 GLU B CA 1
ATOM 5267 C C . GLU B 1 348 ? 29.926 5.415 31.898 1.00 34.50 348 GLU B C 1
ATOM 5268 O O . GLU B 1 348 ? 29.242 4.883 31.027 1.00 34.73 348 GLU B O 1
ATOM 5274 N N . THR B 1 349 ? 30.351 6.672 31.814 1.00 32.84 349 THR B N 1
ATOM 5275 C CA . THR B 1 349 ? 30.004 7.532 30.689 1.00 33.67 349 THR B CA 1
ATOM 5276 C C . THR B 1 349 ? 30.885 7.381 29.455 1.00 34.18 349 THR B C 1
ATOM 5277 O O . THR B 1 349 ? 30.670 8.072 28.458 1.00 32.71 349 THR B O 1
ATOM 5281 N N . THR B 1 350 ? 31.867 6.484 29.513 1.00 34.74 350 THR B N 1
ATOM 5282 C CA . THR B 1 350 ? 32.780 6.290 28.386 1.00 34.53 350 THR B CA 1
ATOM 5283 C C . THR B 1 350 ? 32.061 6.021 27.070 1.00 33.66 350 THR B C 1
ATOM 5284 O O . THR B 1 350 ? 31.281 5.077 26.958 1.00 34.12 350 THR B O 1
ATOM 5288 N N . GLY B 1 351 ? 32.340 6.863 26.079 1.00 33.73 351 GLY B N 1
ATOM 5289 C CA . GLY B 1 351 ? 31.732 6.716 24.767 1.00 33.81 351 GLY B CA 1
ATOM 5290 C C . GLY B 1 351 ? 30.223 6.880 24.743 1.00 33.46 351 GLY B C 1
ATOM 5291 O O . GLY B 1 351 ? 29.562 6.394 23.827 1.00 34.68 351 GLY B O 1
ATOM 5292 N N . LEU B 1 352 ? 29.676 7.565 25.744 1.00 31.25 352 LEU B N 1
ATOM 5293 C CA . LEU B 1 352 ? 28.236 7.778 25.828 1.00 29.11 352 LEU B CA 1
ATOM 5294 C C . LEU B 1 352 ? 27.864 9.239 26.045 1.00 29.54 352 LEU B C 1
ATOM 5295 O O . LEU B 1 352 ? 26.760 9.541 26.495 1.00 30.17 352 LEU B O 1
ATOM 5300 N N . LEU B 1 353 ? 28.772 10.149 25.714 1.00 29.29 353 LEU B N 1
ATOM 5301 C CA . LEU B 1 353 ? 28.497 11.561 25.907 1.00 29.49 353 LEU B CA 1
ATOM 5302 C C . LEU B 1 353 ? 28.001 12.302 24.665 1.00 30.71 353 LEU B C 1
ATOM 5303 O O . LEU B 1 353 ? 28.060 13.534 24.603 1.00 30.82 353 LEU B O 1
ATOM 5308 N N . HIS B 1 354 ? 27.505 11.552 23.683 1.00 31.35 354 HIS B N 1
ATOM 5309 C CA . HIS B 1 354 ? 26.968 12.148 22.456 1.00 31.64 354 HIS B CA 1
ATOM 5310 C C . HIS B 1 354 ? 25.848 13.109 22.867 1.00 29.87 354 HIS B C 1
ATOM 5311 O O . HIS B 1 354 ? 24.980 12.752 23.667 1.00 27.29 354 HIS B O 1
ATOM 5318 N N . GLN B 1 355 ? 25.874 14.327 22.341 1.00 28.00 355 GLN B N 1
ATOM 5319 C CA . GLN B 1 355 ? 24.832 15.293 22.675 1.00 28.72 355 GLN B CA 1
ATOM 5320 C C . GLN B 1 355 ? 23.644 15.130 21.733 1.00 28.05 355 GLN B C 1
ATOM 5321 O O . GLN B 1 355 ? 23.810 14.707 20.589 1.00 27.06 355 GLN B O 1
ATOM 5327 N N . PRO B 1 356 ? 22.428 15.460 22.204 1.00 29.73 356 PRO B N 1
ATOM 5328 C CA . PRO B 1 356 ? 21.219 15.332 21.383 1.00 28.21 356 PRO B CA 1
ATOM 5329 C C . PRO B 1 356 ? 21.343 15.959 19.999 1.00 29.21 356 PRO B C 1
ATOM 5330 O O . PRO B 1 356 ? 21.913 17.046 19.840 1.00 31.18 356 PRO B O 1
ATOM 5334 N N . LEU B 1 357 ? 20.817 15.263 18.999 1.00 27.22 357 LEU B N 1
ATOM 5335 C CA . LEU B 1 357 ? 20.854 15.778 17.644 1.00 27.39 357 LEU B CA 1
ATOM 5336 C C . LEU B 1 357 ? 19.571 16.568 17.374 1.00 27.73 357 LEU B C 1
ATOM 5337 O O . LEU B 1 357 ? 18.586 16.016 16.887 1.00 26.43 357 LEU B O 1
ATOM 5342 N N . PHE B 1 358 ? 19.592 17.853 17.715 1.00 27.80 358 PHE B N 1
ATOM 5343 C CA . PHE B 1 358 ? 18.452 18.709 17.501 1.00 27.80 358 PHE B CA 1
ATOM 5344 C C . PHE B 1 358 ? 18.890 19.991 16.811 1.00 28.14 358 PHE B C 1
ATOM 5345 O O . PHE B 1 358 ? 19.891 20.567 17.143 1.00 30.28 358 PHE B O 1
ATOM 5353 N N . PRO B 1 359 ? 18.145 20.420 15.777 1.00 26.16 359 PRO B N 1
ATOM 5354 C CA . PRO B 1 359 ? 16.934 19.762 15.260 1.00 26.40 359 PRO B CA 1
ATOM 5355 C C . PRO B 1 359 ? 17.302 18.499 14.437 1.00 26.23 359 PRO B C 1
ATOM 5356 O O . PRO B 1 359 ? 18.497 18.283 14.177 1.00 28.31 359 PRO B O 1
ATOM 5361 N N . LYS C 1 15 ? -25.994 28.342 -5.062 1.00 86.02 15 LYS C N 1
ATOM 5362 C CA . LYS C 1 15 ? -27.386 27.826 -5.025 1.00 85.77 15 LYS C CA 1
ATOM 5363 C C . LYS C 1 15 ? -28.121 28.425 -3.814 1.00 85.86 15 LYS C C 1
ATOM 5364 O O . LYS C 1 15 ? -27.634 29.382 -3.225 1.00 86.13 15 LYS C O 1
ATOM 5370 N N . ASP C 1 16 ? -29.280 27.879 -3.452 1.00 85.27 16 ASP C N 1
ATOM 5371 C CA . ASP C 1 16 ? -30.114 28.402 -2.369 1.00 84.07 16 ASP C CA 1
ATOM 5372 C C . ASP C 1 16 ? -29.559 29.122 -1.127 1.00 80.68 16 ASP C C 1
ATOM 5373 O O . ASP C 1 16 ? -30.036 30.221 -0.812 1.00 80.36 16 ASP C O 1
ATOM 5378 N N . ILE C 1 17 ? -28.587 28.558 -0.407 1.00 74.08 17 ILE C N 1
ATOM 5379 C CA . ILE C 1 17 ? -28.100 29.253 0.789 1.00 69.67 17 ILE C CA 1
ATOM 5380 C C . ILE C 1 17 ? -26.787 30.021 0.660 1.00 67.58 17 ILE C C 1
ATOM 5381 O O . ILE C 1 17 ? -25.766 29.501 0.206 1.00 66.84 17 ILE C O 1
ATOM 5386 N N . ARG C 1 18 ? -26.835 31.273 1.098 1.00 63.89 18 ARG C N 1
ATOM 5387 C CA . ARG C 1 18 ? -25.681 32.154 1.058 1.00 59.63 18 ARG C CA 1
ATOM 5388 C C . ARG C 1 18 ? -24.960 32.105 2.409 1.00 54.58 18 ARG C C 1
ATOM 5389 O O . ARG C 1 18 ? -25.568 32.362 3.454 1.00 51.34 18 ARG C O 1
ATOM 5397 N N . ILE C 1 19 ? -23.668 31.774 2.380 1.00 47.36 19 ILE C N 1
ATOM 5398 C CA . ILE C 1 19 ? -22.863 31.667 3.597 1.00 41.36 19 ILE C CA 1
ATOM 5399 C C . ILE C 1 19 ? -21.812 32.746 3.801 1.00 39.85 19 ILE C C 1
ATOM 5400 O O . ILE C 1 19 ? -21.108 33.142 2.873 1.00 41.45 19 ILE C O 1
ATOM 5405 N N . GLY C 1 20 ? -21.714 33.206 5.041 1.00 38.01 20 GLY C N 1
ATOM 5406 C CA . GLY C 1 20 ? -20.733 34.211 5.389 1.00 36.33 20 GLY C CA 1
ATOM 5407 C C . GLY C 1 20 ? -19.705 33.553 6.290 1.00 34.91 20 GLY C C 1
ATOM 5408 O O . GLY C 1 20 ? -20.052 32.813 7.210 1.00 33.67 20 GLY C O 1
ATOM 5409 N N . LEU C 1 21 ? -18.434 33.806 6.020 1.00 35.11 21 LEU C N 1
ATOM 5410 C CA . LEU C 1 21 ? -17.370 33.231 6.823 1.00 34.66 21 LEU C CA 1
ATOM 5411 C C . LEU C 1 21 ? -16.545 34.341 7.476 1.00 35.18 21 LEU C C 1
ATOM 5412 O O . LEU C 1 21 ? -15.859 35.094 6.788 1.00 34.57 21 LEU C O 1
ATOM 5417 N N . LEU C 1 22 ? -16.628 34.450 8.799 1.00 36.17 22 LEU C N 1
ATOM 5418 C CA . LEU C 1 22 ? -15.864 35.460 9.528 1.00 38.12 22 LEU C CA 1
ATOM 5419 C C . LEU C 1 22 ? -14.534 34.872 9.999 1.00 37.52 22 LEU C C 1
ATOM 5420 O O . LEU C 1 22 ? -14.508 34.028 10.891 1.00 38.29 22 LEU C O 1
ATOM 5425 N N . GLY C 1 23 ? -13.437 35.331 9.408 1.00 39.37 23 GLY C N 1
ATOM 5426 C CA . GLY C 1 23 ? -12.128 34.819 9.774 1.00 40.16 23 GLY C CA 1
ATOM 5427 C C . GLY C 1 23 ? -11.797 33.647 8.869 1.00 41.98 23 GLY C C 1
ATOM 5428 O O . GLY C 1 23 ? -11.743 32.500 9.310 1.00 44.19 23 GLY C O 1
ATOM 5429 N N . ALA C 1 24 ? -11.563 33.944 7.596 1.00 40.49 24 ALA C N 1
ATOM 5430 C CA . ALA C 1 24 ? -11.276 32.920 6.606 1.00 39.23 24 ALA C CA 1
ATOM 5431 C C . ALA C 1 24 ? -9.804 32.619 6.362 1.00 39.10 24 ALA C C 1
ATOM 5432 O O . ALA C 1 24 ? -9.487 31.677 5.642 1.00 41.54 24 ALA C O 1
ATOM 5434 N N . SER C 1 25 ? -8.899 33.386 6.962 1.00 38.28 25 SER C N 1
ATOM 5435 C CA . SER C 1 25 ? -7.473 33.156 6.732 1.00 38.00 25 SER C CA 1
ATOM 5436 C C . SER C 1 25 ? -6.815 32.039 7.557 1.00 36.66 25 SER C C 1
ATOM 5437 O O . SER C 1 25 ? -5.633 31.744 7.370 1.00 36.12 25 SER C O 1
ATOM 5440 N N . GLY C 1 26 ? -7.569 31.420 8.460 1.00 35.37 26 GLY C N 1
ATOM 5441 C CA . GLY C 1 26 ? -7.012 30.345 9.271 1.00 33.18 26 GLY C CA 1
ATOM 5442 C C . GLY C 1 26 ? -7.360 28.969 8.723 1.00 31.40 26 GLY C C 1
ATOM 5443 O O . GLY C 1 26 ? -8.100 28.863 7.742 1.00 29.49 26 GLY C O 1
ATOM 5444 N N . TYR C 1 27 ? -6.843 27.918 9.357 1.00 29.38 27 TYR C N 1
ATOM 5445 C CA . TYR C 1 27 ? -7.110 26.550 8.902 1.00 28.07 27 TYR C CA 1
ATOM 5446 C C . TYR C 1 27 ? -8.571 26.134 9.009 1.00 27.38 27 TYR C C 1
ATOM 5447 O O . TYR C 1 27 ? -9.078 25.430 8.138 1.00 27.90 27 TYR C O 1
ATOM 5456 N N . THR C 1 28 ? -9.252 26.549 10.071 1.00 29.46 28 THR C N 1
ATOM 5457 C CA . THR C 1 28 ? -10.656 26.182 10.217 1.00 31.32 28 THR C CA 1
ATOM 5458 C C . THR C 1 28 ? -11.468 26.879 9.121 1.00 30.43 28 THR C C 1
ATOM 5459 O O . THR C 1 28 ? -12.457 26.339 8.626 1.00 30.64 28 THR C O 1
ATOM 5463 N N . GLY C 1 29 ? -11.023 28.070 8.734 1.00 30.60 29 GLY C N 1
ATOM 5464 C CA . GLY C 1 29 ? -11.698 28.806 7.684 1.00 30.57 29 GLY C CA 1
ATOM 5465 C C . GLY C 1 29 ? -11.507 28.084 6.362 1.00 31.47 29 GLY C C 1
ATOM 5466 O O . GLY C 1 29 ? -12.455 27.901 5.595 1.00 30.08 29 GLY C O 1
ATOM 5467 N N . ALA C 1 30 ? -10.271 27.665 6.100 1.00 29.24 30 ALA C N 1
ATOM 5468 C CA . ALA C 1 30 ? -9.961 26.947 4.877 1.00 28.23 30 ALA C CA 1
ATOM 5469 C C . ALA C 1 30 ? -10.795 25.663 4.815 1.00 28.33 30 ALA C C 1
ATOM 5470 O O . ALA C 1 30 ? -11.307 25.292 3.755 1.00 27.76 30 ALA C O 1
ATOM 5472 N N . GLU C 1 31 ? -10.934 24.994 5.957 1.00 27.41 31 GLU C N 1
ATOM 5473 C CA . GLU C 1 31 ? -11.706 23.760 6.027 1.00 27.39 31 GLU C CA 1
ATOM 5474 C C . GLU C 1 31 ? -13.169 24.003 5.675 1.00 27.71 31 GLU C C 1
ATOM 5475 O O . GLU C 1 31 ? -13.787 23.199 4.978 1.00 29.07 31 GLU C O 1
ATOM 5481 N N . ILE C 1 32 ? -13.722 25.106 6.170 1.00 27.09 32 ILE C N 1
ATOM 5482 C CA . ILE C 1 32 ? -15.113 25.454 5.885 1.00 26.85 32 ILE C CA 1
ATOM 5483 C C . ILE C 1 32 ? -15.258 25.593 4.373 1.00 27.03 32 ILE C C 1
ATOM 5484 O O . ILE C 1 32 ? -16.159 25.017 3.768 1.00 28.24 32 ILE C O 1
ATOM 5489 N N . VAL C 1 33 ? -14.357 26.355 3.767 1.00 27.07 33 VAL C N 1
ATOM 5490 C CA . VAL C 1 33 ? -14.385 26.568 2.324 1.00 28.18 33 VAL C CA 1
ATOM 5491 C C . VAL C 1 33 ? -14.255 25.242 1.570 1.00 29.27 33 VAL C C 1
ATOM 5492 O O . VAL C 1 33 ? -14.953 25.013 0.588 1.00 28.96 33 VAL C O 1
ATOM 5496 N N . ARG C 1 34 ? -13.365 24.370 2.034 1.00 28.57 34 ARG C N 1
ATOM 5497 C CA . ARG C 1 34 ? -13.181 23.075 1.389 1.00 28.28 34 ARG C CA 1
ATOM 5498 C C . ARG C 1 34 ? -14.461 22.250 1.459 1.00 28.20 34 ARG C C 1
ATOM 5499 O O . ARG C 1 34 ? -14.921 21.715 0.452 1.00 29.02 34 ARG C O 1
ATOM 5507 N N . LEU C 1 35 ? -15.042 22.162 2.650 1.00 27.48 35 LEU C N 1
ATOM 5508 C CA . LEU C 1 35 ? -16.259 21.390 2.841 1.00 29.09 35 LEU C CA 1
ATOM 5509 C C . LEU C 1 35 ? -17.455 21.914 2.034 1.00 30.86 35 LEU C C 1
ATOM 5510 O O . LEU C 1 35 ? -18.220 21.133 1.462 1.00 30.10 35 LEU C O 1
ATOM 5515 N N . LEU C 1 36 ? -17.613 23.231 1.978 1.00 31.25 36 LEU C N 1
ATOM 5516 C CA . LEU C 1 36 ? -18.726 23.819 1.245 1.00 32.81 36 LEU C CA 1
ATOM 5517 C C . LEU C 1 36 ? -18.589 23.728 -0.269 1.00 33.60 36 LEU C C 1
ATOM 5518 O O . LEU C 1 36 ? -19.585 23.806 -0.984 1.00 34.75 36 LEU C O 1
ATOM 5523 N N . ALA C 1 37 ? -17.361 23.562 -0.750 1.00 33.11 37 ALA C N 1
ATOM 5524 C CA . ALA C 1 37 ? -17.102 23.477 -2.183 1.00 32.85 37 ALA C CA 1
ATOM 5525 C C . ALA C 1 37 ? -18.067 22.551 -2.917 1.00 33.12 37 ALA C C 1
ATOM 5526 O O . ALA C 1 37 ? -18.590 22.903 -3.967 1.00 33.84 37 ALA C O 1
ATOM 5528 N N . ASN C 1 38 ? -18.311 21.369 -2.369 1.00 33.82 38 ASN C N 1
ATOM 5529 C CA . ASN C 1 38 ? -19.213 20.440 -3.023 1.00 34.94 38 ASN C CA 1
ATOM 5530 C C . ASN C 1 38 ? -20.528 20.253 -2.290 1.00 36.30 38 ASN C C 1
ATOM 5531 O O . ASN C 1 38 ? -21.228 19.254 -2.485 1.00 35.69 38 ASN C O 1
ATOM 5536 N N . HIS C 1 39 ? -20.860 21.221 -1.440 1.00 35.44 39 HIS C N 1
ATOM 5537 C CA . HIS C 1 39 ? -22.114 21.176 -0.711 1.00 36.49 39 HIS C CA 1
ATOM 5538 C C . HIS C 1 39 ? -23.162 21.624 -1.731 1.00 37.49 39 HIS C C 1
ATOM 5539 O O . HIS C 1 39 ? -23.055 22.705 -2.312 1.00 37.76 39 HIS C O 1
ATOM 5546 N N . PRO C 1 40 ? -24.184 20.794 -1.968 1.00 37.81 40 PRO C N 1
ATOM 5547 C CA . PRO C 1 40 ? -25.233 21.119 -2.935 1.00 40.17 40 PRO C CA 1
ATOM 5548 C C . PRO C 1 40 ? -26.109 22.343 -2.678 1.00 41.63 40 PRO C C 1
ATOM 5549 O O . PRO C 1 40 ? -26.677 22.888 -3.618 1.00 43.45 40 PRO C O 1
ATOM 5553 N N . HIS C 1 41 ? -26.212 22.797 -1.434 1.00 42.68 41 HIS C N 1
ATOM 5554 C CA . HIS C 1 41 ? -27.081 23.937 -1.157 1.00 42.79 41 HIS C CA 1
ATOM 5555 C C . HIS C 1 41 ? -26.442 25.185 -0.550 1.00 43.95 41 HIS C C 1
ATOM 5556 O O . HIS C 1 41 ? -26.992 26.281 -0.672 1.00 46.23 41 HIS C O 1
ATOM 5563 N N . PHE C 1 42 ? -25.297 25.034 0.110 1.00 42.90 42 PHE C N 1
ATOM 5564 C CA . PHE C 1 42 ? -24.650 26.184 0.728 1.00 41.57 42 PHE C CA 1
ATOM 5565 C C . PHE C 1 42 ? -23.542 26.727 -0.165 1.00 42.76 42 PHE C C 1
ATOM 5566 O O . PHE C 1 42 ? -22.766 25.967 -0.748 1.00 42.95 42 PHE C O 1
ATOM 5574 N N . GLN C 1 43 ? -23.468 28.049 -0.267 1.00 44.12 43 GLN C N 1
ATOM 5575 C CA . GLN C 1 43 ? -22.444 28.690 -1.075 1.00 45.92 43 GLN C CA 1
ATOM 5576 C C . GLN C 1 43 ? -21.834 29.871 -0.338 1.00 44.95 43 GLN C C 1
ATOM 5577 O O . GLN C 1 43 ? -22.551 30.711 0.207 1.00 43.99 43 GLN C O 1
ATOM 5583 N N . VAL C 1 44 ? -20.509 29.934 -0.320 1.00 42.58 44 VAL C N 1
ATOM 5584 C CA . VAL C 1 44 ? -19.821 31.031 0.343 1.00 43.39 44 VAL C CA 1
ATOM 5585 C C . VAL C 1 44 ? -19.917 32.279 -0.524 1.00 43.57 44 VAL C C 1
ATOM 5586 O O . VAL C 1 44 ? -19.480 32.268 -1.675 1.00 45.20 44 VAL C O 1
ATOM 5590 N N . THR C 1 45 ? -20.486 33.351 0.021 1.00 43.66 45 THR C N 1
ATOM 5591 C CA . THR C 1 45 ? -20.632 34.598 -0.730 1.00 44.06 45 THR C CA 1
ATOM 5592 C C . THR C 1 45 ? -19.950 35.774 -0.039 1.00 45.66 45 THR C C 1
ATOM 5593 O O . THR C 1 45 ? -19.809 36.852 -0.619 1.00 47.14 45 THR C O 1
ATOM 5597 N N . LEU C 1 46 ? -19.523 35.564 1.202 1.00 45.14 46 LEU C N 1
ATOM 5598 C CA . LEU C 1 46 ? -18.866 36.618 1.966 1.00 44.20 46 LEU C CA 1
ATOM 5599 C C . LEU C 1 46 ? -17.790 36.052 2.881 1.00 43.91 46 LEU C C 1
ATOM 5600 O O . LEU C 1 46 ? -18.042 35.114 3.633 1.00 44.18 46 LEU C O 1
ATOM 5605 N N . MET C 1 47 ? -16.596 36.632 2.827 1.00 45.55 47 MET C N 1
ATOM 5606 C CA . MET C 1 47 ? -15.503 36.160 3.670 1.00 48.02 47 MET C CA 1
ATOM 5607 C C . MET C 1 47 ? -14.706 37.269 4.349 1.00 50.02 47 MET C C 1
ATOM 5608 O O . MET C 1 47 ? -14.163 38.161 3.693 1.00 50.56 47 MET C O 1
ATOM 5613 N N . THR C 1 48 ? -14.622 37.183 5.672 1.00 51.97 48 THR C N 1
ATOM 5614 C CA . THR C 1 48 ? -13.897 38.155 6.473 1.00 54.03 48 THR C CA 1
ATOM 5615 C C . THR C 1 48 ? -12.465 37.706 6.769 1.00 56.33 48 THR C C 1
ATOM 5616 O O . THR C 1 48 ? -12.188 36.515 6.912 1.00 57.29 48 THR C O 1
ATOM 5620 N N . ALA C 1 49 ? -11.566 38.683 6.849 1.00 58.40 49 ALA C N 1
ATOM 5621 C CA . ALA C 1 49 ? -10.146 38.479 7.134 1.00 61.03 49 ALA C CA 1
ATOM 5622 C C . ALA C 1 49 ? -9.480 39.856 7.071 1.00 63.52 49 ALA C C 1
ATOM 5623 O O . ALA C 1 49 ? -8.930 40.248 6.042 1.00 63.42 49 ALA C O 1
ATOM 5625 N N . ASP C 1 50 ? -9.504 40.574 8.188 1.00 67.19 50 ASP C N 1
ATOM 5626 C CA . ASP C 1 50 ? -8.951 41.923 8.233 1.00 70.06 50 ASP C CA 1
ATOM 5627 C C . ASP C 1 50 ? -7.462 42.094 7.948 1.00 70.79 50 ASP C C 1
ATOM 5628 O O . ASP C 1 50 ? -7.081 42.942 7.136 1.00 70.17 50 ASP C O 1
ATOM 5633 N N . ARG C 1 51 ? -6.627 41.301 8.613 1.00 71.52 51 ARG C N 1
ATOM 5634 C CA . ARG C 1 51 ? -5.180 41.364 8.426 1.00 72.23 51 ARG C CA 1
ATOM 5635 C C . ARG C 1 51 ? -4.819 41.158 6.955 1.00 71.72 51 ARG C C 1
ATOM 5636 O O . ARG C 1 51 ? -3.685 41.408 6.551 1.00 70.28 51 ARG C O 1
ATOM 5644 N N . LYS C 1 52 ? -5.785 40.701 6.162 1.00 71.56 52 LYS C N 1
ATOM 5645 C CA . LYS C 1 52 ? -5.561 40.440 4.742 1.00 70.71 52 LYS C CA 1
ATOM 5646 C C . LYS C 1 52 ? -6.781 40.850 3.901 1.00 69.65 52 LYS C C 1
ATOM 5647 O O . LYS C 1 52 ? -7.039 40.275 2.844 1.00 68.88 52 LYS C O 1
ATOM 5653 N N . ALA C 1 53 ? -7.526 41.849 4.372 1.00 68.91 53 ALA C N 1
ATOM 5654 C CA . ALA C 1 53 ? -8.714 42.331 3.668 1.00 67.62 53 ALA C CA 1
ATOM 5655 C C . ALA C 1 53 ? -8.335 42.950 2.336 1.00 66.61 53 ALA C C 1
ATOM 5656 O O . ALA C 1 53 ? -7.275 43.568 2.208 1.00 65.18 53 ALA C O 1
ATOM 5658 N N . GLY C 1 54 ? -9.207 42.801 1.345 1.00 65.81 54 GLY C N 1
ATOM 5659 C CA . GLY C 1 54 ? -8.912 43.355 0.040 1.00 66.24 54 GLY C CA 1
ATOM 5660 C C . GLY C 1 54 ? -7.970 42.451 -0.723 1.00 66.51 54 GLY C C 1
ATOM 5661 O O . GLY C 1 54 ? -7.589 42.764 -1.847 1.00 66.15 54 GLY C O 1
ATOM 5662 N N . GLN C 1 55 ? -7.610 41.324 -0.108 1.00 66.89 55 GLN C N 1
ATOM 5663 C CA . GLN C 1 55 ? -6.717 40.334 -0.716 1.00 65.88 55 GLN C CA 1
ATOM 5664 C C . GLN C 1 55 ? -7.520 39.114 -1.189 1.00 64.68 55 GLN C C 1
ATOM 5665 O O . GLN C 1 55 ? -8.617 38.852 -0.686 1.00 64.40 55 GLN C O 1
ATOM 5671 N N . SER C 1 56 ? -6.976 38.376 -2.154 1.00 63.60 56 SER C N 1
ATOM 5672 C CA . SER C 1 56 ? -7.660 37.200 -2.690 1.00 63.74 56 SER C CA 1
ATOM 5673 C C . SER C 1 56 ? -7.358 35.960 -1.845 1.00 64.43 56 SER C C 1
ATOM 5674 O O . SER C 1 56 ? -6.245 35.785 -1.346 1.00 64.34 56 SER C O 1
ATOM 5677 N N . MET C 1 57 ? -8.352 35.100 -1.672 1.00 65.76 57 MET C N 1
ATOM 5678 C CA . MET C 1 57 ? -8.145 33.898 -0.876 1.00 67.37 57 MET C CA 1
ATOM 5679 C C . MET C 1 57 ? -7.024 33.040 -1.457 1.00 67.28 57 MET C C 1
ATOM 5680 O O . MET C 1 57 ? -6.229 32.478 -0.706 1.00 66.66 57 MET C O 1
ATOM 5685 N N . GLU C 1 58 ? -6.955 32.943 -2.784 1.00 68.22 58 GLU C N 1
ATOM 5686 C CA . GLU C 1 58 ? -5.900 32.162 -3.427 1.00 69.01 58 GLU C CA 1
ATOM 5687 C C . GLU C 1 58 ? -4.539 32.674 -2.986 1.00 66.18 58 GLU C C 1
ATOM 5688 O O . GLU C 1 58 ? -3.565 31.918 -2.948 1.00 65.36 58 GLU C O 1
ATOM 5694 N N . SER C 1 59 ? -4.467 33.965 -2.674 1.00 62.10 59 SER C N 1
ATOM 5695 C CA . SER C 1 59 ? -3.207 34.556 -2.246 1.00 58.19 59 SER C CA 1
ATOM 5696 C C . SER C 1 59 ? -2.835 34.055 -0.848 1.00 54.35 59 SER C C 1
ATOM 5697 O O . SER C 1 59 ? -1.653 33.957 -0.517 1.00 53.22 59 SER C O 1
ATOM 5700 N N . VAL C 1 60 ? -3.851 33.738 -0.044 1.00 48.99 60 VAL C N 1
ATOM 5701 C CA . VAL C 1 60 ? -3.661 33.231 1.314 1.00 45.72 60 VAL C CA 1
ATOM 5702 C C . VAL C 1 60 ? -3.527 31.700 1.304 1.00 43.33 60 VAL C C 1
ATOM 5703 O O . VAL C 1 60 ? -2.642 31.141 1.954 1.00 44.40 60 VAL C O 1
ATOM 5707 N N . PHE C 1 61 ? -4.408 31.045 0.554 1.00 38.98 61 PHE C N 1
ATOM 5708 C CA . PHE C 1 61 ? -4.436 29.594 0.415 1.00 37.07 61 PHE C CA 1
ATOM 5709 C C . PHE C 1 61 ? -4.534 29.207 -1.059 1.00 37.02 61 PHE C C 1
ATOM 5710 O O . PHE C 1 61 ? -5.629 28.962 -1.581 1.00 37.91 61 PHE C O 1
ATOM 5718 N N . PRO C 1 62 ? -3.387 29.114 -1.742 1.00 35.26 62 PRO C N 1
ATOM 5719 C CA . PRO C 1 62 ? -3.306 28.759 -3.161 1.00 35.33 62 PRO C CA 1
ATOM 5720 C C . PRO C 1 62 ? -3.927 27.414 -3.540 1.00 36.23 62 PRO C C 1
ATOM 5721 O O . PRO C 1 62 ? -4.252 27.182 -4.713 1.00 36.23 62 PRO C O 1
ATOM 5725 N N . HIS C 1 63 ? -4.097 26.533 -2.560 1.00 34.89 63 HIS C N 1
ATOM 5726 C CA . HIS C 1 63 ? -4.667 25.231 -2.854 1.00 36.28 63 HIS C CA 1
ATOM 5727 C C . HIS C 1 63 ? -6.138 25.323 -3.219 1.00 37.62 63 HIS C C 1
ATOM 5728 O O . HIS C 1 63 ? -6.728 24.360 -3.720 1.00 38.96 63 HIS C O 1
ATOM 5735 N N . LEU C 1 64 ? -6.727 26.487 -2.978 1.00 39.35 64 LEU C N 1
ATOM 5736 C CA . LEU C 1 64 ? -8.143 26.703 -3.263 1.00 41.13 64 LEU C CA 1
ATOM 5737 C C . LEU C 1 64 ? -8.387 27.365 -4.613 1.00 41.87 64 LEU C C 1
ATOM 5738 O O . LEU C 1 64 ? -9.504 27.798 -4.896 1.00 41.69 64 LEU C O 1
ATOM 5743 N N . ARG C 1 65 ? -7.362 27.430 -5.454 1.00 43.53 65 ARG C N 1
ATOM 5744 C CA . ARG C 1 65 ? -7.509 28.089 -6.743 1.00 45.29 65 ARG C CA 1
ATOM 5745 C C . ARG C 1 65 ? -8.540 27.514 -7.730 1.00 45.46 65 ARG C C 1
ATOM 5746 O O . ARG C 1 65 ? -8.897 28.185 -8.698 1.00 45.15 65 ARG C O 1
ATOM 5754 N N . ALA C 1 66 ? -9.023 26.296 -7.504 1.00 44.36 66 ALA C N 1
ATOM 5755 C CA . ALA C 1 66 ? -10.013 25.719 -8.415 1.00 45.55 66 ALA C CA 1
ATOM 5756 C C . ALA C 1 66 ? -11.384 26.332 -8.150 1.00 46.17 66 ALA C C 1
ATOM 5757 O O . ALA C 1 66 ? -12.293 26.247 -8.977 1.00 47.60 66 ALA C O 1
ATOM 5759 N N . GLN C 1 67 ? -11.515 26.962 -6.991 1.00 47.06 67 GLN C N 1
ATOM 5760 C CA . GLN C 1 67 ? -12.770 27.581 -6.589 1.00 50.28 67 GLN C CA 1
ATOM 5761 C C . GLN C 1 67 ? -12.875 29.061 -6.938 1.00 52.83 67 GLN C C 1
ATOM 5762 O O . GLN C 1 67 ? -11.896 29.802 -6.852 1.00 51.09 67 GLN C O 1
ATOM 5768 N N . LYS C 1 68 ? -14.068 29.481 -7.340 1.00 57.30 68 LYS C N 1
ATOM 5769 C CA . LYS C 1 68 ? -14.327 30.884 -7.634 1.00 60.98 68 LYS C CA 1
ATOM 5770 C C . LYS C 1 68 ? -14.871 31.433 -6.319 1.00 60.24 68 LYS C C 1
ATOM 5771 O O . LYS C 1 68 ? -16.055 31.292 -6.020 1.00 59.62 68 LYS C O 1
ATOM 5777 N N . LEU C 1 69 ? -13.996 32.035 -5.521 1.00 60.06 69 LEU C N 1
ATOM 5778 C CA . LEU C 1 69 ? -14.399 32.556 -4.222 1.00 60.45 69 LEU C CA 1
ATOM 5779 C C . LEU C 1 69 ? -14.429 34.062 -4.125 1.00 61.39 69 LEU C C 1
ATOM 5780 O O . LEU C 1 69 ? -13.712 34.764 -4.830 1.00 61.75 69 LEU C O 1
ATOM 5785 N N . PRO C 1 70 ? -15.264 34.583 -3.224 1.00 62.49 70 PRO C N 1
ATOM 5786 C CA . PRO C 1 70 ? -15.352 36.030 -3.060 1.00 63.14 70 PRO C CA 1
ATOM 5787 C C . PRO C 1 70 ? -14.036 36.645 -2.581 1.00 63.90 70 PRO C C 1
ATOM 5788 O O . PRO C 1 70 ? -13.162 35.959 -2.051 1.00 63.86 70 PRO C O 1
ATOM 5792 N N . THR C 1 71 ? -13.907 37.947 -2.790 1.00 63.95 71 THR C N 1
ATOM 5793 C CA . THR C 1 71 ? -12.725 38.700 -2.403 1.00 63.93 71 THR C CA 1
ATOM 5794 C C . THR C 1 71 ? -12.775 38.874 -0.870 1.00 63.67 71 THR C C 1
ATOM 5795 O O . THR C 1 71 ? -13.865 39.019 -0.318 1.00 63.57 71 THR C O 1
ATOM 5799 N N . LEU C 1 72 ? -11.631 38.862 -0.180 1.00 63.77 72 LEU C N 1
ATOM 5800 C CA . LEU C 1 72 ? -11.659 39.030 1.282 1.00 62.90 72 LEU C CA 1
ATOM 5801 C C . LEU C 1 72 ? -11.976 40.450 1.743 1.00 63.17 72 LEU C C 1
ATOM 5802 O O . LEU C 1 72 ? -11.385 41.413 1.260 1.00 64.03 72 LEU C O 1
ATOM 5807 N N . VAL C 1 73 ? -12.902 40.572 2.691 1.00 64.17 73 VAL C N 1
ATOM 5808 C CA . VAL C 1 73 ? -13.289 41.883 3.195 1.00 67.10 73 VAL C CA 1
ATOM 5809 C C . VAL C 1 73 ? -13.168 42.058 4.700 1.00 68.02 73 VAL C C 1
ATOM 5810 O O . VAL C 1 73 ? -13.282 41.102 5.464 1.00 67.08 73 VAL C O 1
ATOM 5814 N N . SER C 1 74 ? -12.938 43.302 5.106 1.00 68.95 74 SER C N 1
ATOM 5815 C CA . SER C 1 74 ? -12.838 43.670 6.511 1.00 69.46 74 SER C CA 1
ATOM 5816 C C . SER C 1 74 ? -14.212 43.440 7.147 1.00 70.38 74 SER C C 1
ATOM 5817 O O . SER C 1 74 ? -15.229 43.562 6.465 1.00 69.92 74 SER C O 1
ATOM 5820 N N . VAL C 1 75 ? -14.249 43.111 8.438 1.00 71.27 75 VAL C N 1
ATOM 5821 C CA . VAL C 1 75 ? -15.521 42.864 9.117 1.00 73.12 75 VAL C CA 1
ATOM 5822 C C . VAL C 1 75 ? -16.371 44.121 9.058 1.00 75.31 75 VAL C C 1
ATOM 5823 O O . VAL C 1 75 ? -17.568 44.066 8.773 1.00 74.87 75 VAL C O 1
ATOM 5827 N N . LYS C 1 76 ? -15.729 45.253 9.327 1.00 79.57 76 LYS C N 1
ATOM 5828 C CA . LYS C 1 76 ? -16.394 46.547 9.319 1.00 83.44 76 LYS C CA 1
ATOM 5829 C C . LYS C 1 76 ? -17.070 46.823 7.983 1.00 84.05 76 LYS C C 1
ATOM 5830 O O . LYS C 1 76 ? -18.239 47.214 7.939 1.00 82.69 76 LYS C O 1
ATOM 5836 N N . ASP C 1 77 ? -16.333 46.609 6.897 1.00 84.53 77 ASP C N 1
ATOM 5837 C CA . ASP C 1 77 ? -16.857 46.846 5.555 1.00 83.71 77 ASP C CA 1
ATOM 5838 C C . ASP C 1 77 ? -17.844 45.774 5.078 1.00 82.45 77 ASP C C 1
ATOM 5839 O O . ASP C 1 77 ? -18.425 45.905 4.005 1.00 83.42 77 ASP C O 1
ATOM 5844 N N . ALA C 1 78 ? -18.042 44.724 5.871 1.00 80.84 78 ALA C N 1
ATOM 5845 C CA . ALA C 1 78 ? -18.945 43.639 5.493 1.00 78.82 78 ALA C CA 1
ATOM 5846 C C . ALA C 1 78 ? -20.401 43.873 5.872 1.00 79.16 78 ALA C C 1
ATOM 5847 O O . ALA C 1 78 ? -20.694 44.458 6.919 1.00 79.37 78 ALA C O 1
ATOM 5849 N N . ASP C 1 79 ? -21.307 43.405 5.012 1.00 78.85 79 ASP C N 1
ATOM 5850 C CA . ASP C 1 79 ? -22.746 43.536 5.241 1.00 77.37 79 ASP C CA 1
ATOM 5851 C C . ASP C 1 79 ? -23.345 42.130 5.349 1.00 76.01 79 ASP C C 1
ATOM 5852 O O . ASP C 1 79 ? -23.332 41.375 4.379 1.00 76.05 79 ASP C O 1
ATOM 5857 N N . PHE C 1 80 ? -23.897 41.790 6.513 1.00 73.20 80 PHE C N 1
ATOM 5858 C CA . PHE C 1 80 ? -24.436 40.450 6.744 1.00 71.48 80 PHE C CA 1
ATOM 5859 C C . PHE C 1 80 ? -25.897 40.124 6.423 1.00 72.01 80 PHE C C 1
ATOM 5860 O O . PHE C 1 80 ? -26.361 39.018 6.719 1.00 72.35 80 PHE C O 1
ATOM 5868 N N . SER C 1 81 ? -26.628 41.049 5.818 1.00 73.50 81 SER C N 1
ATOM 5869 C CA . SER C 1 81 ? -28.013 40.754 5.472 1.00 73.22 81 SER C CA 1
ATOM 5870 C C . SER C 1 81 ? -28.007 40.270 4.028 1.00 72.85 81 SER C C 1
ATOM 5871 O O . SER C 1 81 ? -29.028 40.244 3.350 1.00 72.60 81 SER C O 1
ATOM 5874 N N . THR C 1 82 ? -26.816 39.879 3.588 1.00 72.04 82 THR C N 1
ATOM 5875 C CA . THR C 1 82 ? -26.557 39.361 2.250 1.00 71.73 82 THR C CA 1
ATOM 5876 C C . THR C 1 82 ? -26.480 37.854 2.386 1.00 71.33 82 THR C C 1
ATOM 5877 O O . THR C 1 82 ? -26.729 37.103 1.441 1.00 71.25 82 THR C O 1
ATOM 5881 N N . VAL C 1 83 ? -26.119 37.435 3.594 1.00 69.83 83 VAL C N 1
ATOM 5882 C CA . VAL C 1 83 ? -25.972 36.029 3.933 1.00 67.79 83 VAL C CA 1
ATOM 5883 C C . VAL C 1 83 ? -27.156 35.494 4.743 1.00 66.90 83 VAL C C 1
ATOM 5884 O O . VAL C 1 83 ? -27.827 36.240 5.460 1.00 66.09 83 VAL C O 1
ATOM 5888 N N . ASP C 1 84 ? -27.405 34.194 4.623 1.00 65.45 84 ASP C N 1
ATOM 5889 C CA . ASP C 1 84 ? -28.491 33.538 5.345 1.00 63.19 84 ASP C CA 1
ATOM 5890 C C . ASP C 1 84 ? -27.969 32.895 6.633 1.00 58.85 84 ASP C C 1
ATOM 5891 O O . ASP C 1 84 ? -28.727 32.683 7.580 1.00 57.85 84 ASP C O 1
ATOM 5896 N N . ALA C 1 85 ? -26.674 32.578 6.658 1.00 51.02 85 ALA C N 1
ATOM 5897 C CA . ALA C 1 85 ? -26.053 31.963 7.830 1.00 45.77 85 ALA C CA 1
ATOM 5898 C C . ALA C 1 85 ? -24.575 32.321 7.886 1.00 42.60 85 ALA C C 1
ATOM 5899 O O . ALA C 1 85 ? -23.961 32.634 6.870 1.00 41.38 85 ALA C O 1
ATOM 5901 N N . VAL C 1 86 ? -23.998 32.247 9.078 1.00 39.74 86 VAL C N 1
ATOM 5902 C CA . VAL C 1 86 ? -22.598 32.593 9.257 1.00 37.74 86 VAL C CA 1
ATOM 5903 C C . VAL C 1 86 ? -21.791 31.584 10.080 1.00 36.96 86 VAL C C 1
ATOM 5904 O O . VAL C 1 86 ? -22.300 30.989 11.028 1.00 35.52 86 VAL C O 1
ATOM 5908 N N . PHE C 1 87 ? -20.534 31.392 9.681 1.00 36.46 87 PHE C N 1
ATOM 5909 C CA . PHE C 1 87 ? -19.594 30.524 10.387 1.00 36.30 87 PHE C CA 1
ATOM 5910 C C . PHE C 1 87 ? -18.571 31.511 10.949 1.00 36.78 87 PHE C C 1
ATOM 5911 O O . PHE C 1 87 ? -18.007 32.309 10.204 1.00 35.51 87 PHE C O 1
ATOM 5919 N N . CYS C 1 88 ? -18.342 31.470 12.258 1.00 38.37 88 CYS C N 1
ATOM 5920 C CA . CYS C 1 88 ? -17.395 32.383 12.886 1.00 39.23 88 CYS C CA 1
ATOM 5921 C C . CYS C 1 88 ? -16.121 31.679 13.330 1.00 40.30 88 CYS C C 1
ATOM 5922 O O . CYS C 1 88 ? -16.150 30.836 14.233 1.00 38.27 88 CYS C O 1
ATOM 5925 N N . CYS C 1 89 ? -15.005 32.037 12.702 1.00 41.82 89 CYS C N 1
ATOM 5926 C CA . CYS C 1 89 ? -13.705 31.440 13.015 1.00 46.16 89 CYS C CA 1
ATOM 5927 C C . CYS C 1 89 ? -12.752 32.510 13.540 1.00 49.13 89 CYS C C 1
ATOM 5928 O O . CYS C 1 89 ? -11.550 32.465 13.286 1.00 48.48 89 CYS C O 1
ATOM 5931 N N . LEU C 1 90 ? -13.296 33.477 14.270 1.00 54.01 90 LEU C N 1
ATOM 5932 C CA . LEU C 1 90 ? -12.490 34.563 14.813 1.00 57.78 90 LEU C CA 1
ATOM 5933 C C . LEU C 1 90 ? -11.599 34.132 15.979 1.00 59.86 90 LEU C C 1
ATOM 5934 O O . LEU C 1 90 ? -11.835 33.105 16.619 1.00 59.61 90 LEU C O 1
ATOM 5939 N N . PRO C 1 91 ? -10.542 34.909 16.250 1.00 62.66 91 PRO C N 1
ATOM 5940 C CA . PRO C 1 91 ? -9.592 34.633 17.333 1.00 64.76 91 PRO C CA 1
ATOM 5941 C C . PRO C 1 91 ? -10.239 34.929 18.692 1.00 66.24 91 PRO C C 1
ATOM 5942 O O . PRO C 1 91 ? -10.918 35.943 18.846 1.00 67.07 91 PRO C O 1
ATOM 5946 N N . HIS C 1 92 ? -10.037 34.042 19.664 1.00 68.51 92 HIS C N 1
ATOM 5947 C CA . HIS C 1 92 ? -10.604 34.209 21.004 1.00 69.39 92 HIS C CA 1
ATOM 5948 C C . HIS C 1 92 ? -10.526 35.658 21.495 1.00 68.72 92 HIS C C 1
ATOM 5949 O O . HIS C 1 92 ? -9.581 36.380 21.169 1.00 67.43 92 HIS C O 1
ATOM 5956 N N . GLY C 1 93 ? -11.522 36.075 22.277 1.00 66.35 93 GLY C N 1
ATOM 5957 C CA . GLY C 1 93 ? -11.540 37.430 22.802 1.00 63.34 93 GLY C CA 1
ATOM 5958 C C . GLY C 1 93 ? -11.904 38.473 21.764 1.00 61.77 93 GLY C C 1
ATOM 5959 O O . GLY C 1 93 ? -11.611 39.655 21.940 1.00 62.88 93 GLY C O 1
ATOM 5960 N N . THR C 1 94 ? -12.532 38.036 20.676 1.00 58.50 94 THR C N 1
ATOM 5961 C CA . THR C 1 94 ? -12.944 38.948 19.612 1.00 57.08 94 THR C CA 1
ATOM 5962 C C . THR C 1 94 ? -14.335 38.585 19.104 1.00 55.75 94 THR C C 1
ATOM 5963 O O . THR C 1 94 ? -14.984 39.386 18.435 1.00 55.79 94 THR C O 1
ATOM 5967 N N . THR C 1 95 ? -14.790 37.384 19.447 1.00 52.76 95 THR C N 1
ATOM 5968 C CA . THR C 1 95 ? -16.078 36.870 18.994 1.00 49.99 95 THR C CA 1
ATOM 5969 C C . THR C 1 95 ? -17.346 37.404 19.651 1.00 49.23 95 THR C C 1
ATOM 5970 O O . THR C 1 95 ? -18.304 37.772 18.968 1.00 47.85 95 THR C O 1
ATOM 5974 N N . GLN C 1 96 ? -17.360 37.428 20.974 1.00 49.09 96 GLN C N 1
ATOM 5975 C CA . GLN C 1 96 ? -18.536 37.868 21.702 1.00 50.81 96 GLN C CA 1
ATOM 5976 C C . GLN C 1 96 ? -19.148 39.193 21.270 1.00 52.05 96 GLN C C 1
ATOM 5977 O O . GLN C 1 96 ? -20.355 39.267 21.039 1.00 50.83 96 GLN C O 1
ATOM 5983 N N . GLU C 1 97 ? -18.333 40.236 21.153 1.00 54.86 97 GLU C N 1
ATOM 5984 C CA . GLU C 1 97 ? -18.865 41.536 20.758 1.00 57.17 97 GLU C CA 1
ATOM 5985 C C . GLU C 1 97 ? -19.312 41.590 19.306 1.00 55.22 97 GLU C C 1
ATOM 5986 O O . GLU C 1 97 ? -20.276 42.276 18.981 1.00 53.34 97 GLU C O 1
ATOM 5992 N N . ILE C 1 98 ? -18.609 40.876 18.434 1.00 53.52 98 ILE C N 1
ATOM 5993 C CA . ILE C 1 98 ? -18.956 40.857 17.021 1.00 50.81 98 ILE C CA 1
ATOM 5994 C C . ILE C 1 98 ? -20.249 40.093 16.775 1.00 49.56 98 ILE C C 1
ATOM 5995 O O . ILE C 1 98 ? -21.114 40.540 16.022 1.00 50.02 98 ILE C O 1
ATOM 6000 N N . ILE C 1 99 ? -20.376 38.941 17.421 1.00 48.27 99 ILE C N 1
ATOM 6001 C CA . ILE C 1 99 ? -21.566 38.111 17.261 1.00 47.12 99 ILE C CA 1
ATOM 6002 C C . ILE C 1 99 ? -22.784 38.793 17.904 1.00 48.44 99 ILE C C 1
ATOM 6003 O O . ILE C 1 99 ? -23.896 38.682 17.403 1.00 47.54 99 ILE C O 1
ATOM 6008 N N . LYS C 1 100 ? -22.563 39.519 18.993 1.00 52.53 100 LYS C N 1
ATOM 6009 C CA . LYS C 1 100 ? -23.643 40.203 19.680 1.00 56.31 100 LYS C CA 1
ATOM 6010 C C . LYS C 1 100 ? -24.278 41.253 18.756 1.00 56.86 100 LYS C C 1
ATOM 6011 O O . LYS C 1 100 ? -25.488 41.507 18.827 1.00 54.64 100 LYS C O 1
ATOM 6017 N N . GLU C 1 101 ? -23.473 41.834 17.871 1.00 59.62 101 GLU C N 1
ATOM 6018 C CA . GLU C 1 101 ? -23.965 42.868 16.969 1.00 61.81 101 GLU C CA 1
ATOM 6019 C C . GLU C 1 101 ? -24.484 42.389 15.601 1.00 61.26 101 GLU C C 1
ATOM 6020 O O . GLU C 1 101 ? -24.884 43.206 14.763 1.00 60.78 101 GLU C O 1
ATOM 6026 N N . LEU C 1 102 ? -24.478 41.080 15.362 1.00 60.98 102 LEU C N 1
ATOM 6027 C CA . LEU C 1 102 ? -24.934 40.552 14.074 1.00 60.33 102 LEU C CA 1
ATOM 6028 C C . LEU C 1 102 ? -26.443 40.651 13.975 1.00 59.88 102 LEU C C 1
ATOM 6029 O O . LEU C 1 102 ? -27.120 40.684 14.996 1.00 61.33 102 LEU C O 1
ATOM 6034 N N . PRO C 1 103 ? -26.994 40.713 12.746 1.00 60.14 103 PRO C N 1
ATOM 6035 C CA . PRO C 1 103 ? -28.453 40.798 12.633 1.00 60.84 103 PRO C CA 1
ATOM 6036 C C . PRO C 1 103 ? -29.000 39.540 13.280 1.00 62.01 103 PRO C C 1
ATOM 6037 O O . PRO C 1 103 ? -28.255 38.580 13.479 1.00 63.52 103 PRO C O 1
ATOM 6041 N N . THR C 1 104 ? -30.280 39.542 13.630 1.00 62.90 104 THR C N 1
ATOM 6042 C CA . THR C 1 104 ? -30.871 38.390 14.302 1.00 62.17 104 THR C CA 1
ATOM 6043 C C . THR C 1 104 ? -31.545 37.396 13.361 1.00 61.78 104 THR C C 1
ATOM 6044 O O . THR C 1 104 ? -32.004 36.340 13.788 1.00 61.84 104 THR C O 1
ATOM 6048 N N . ALA C 1 105 ? -31.598 37.723 12.078 1.00 61.48 105 ALA C N 1
ATOM 6049 C CA . ALA C 1 105 ? -32.223 36.830 11.108 1.00 60.70 105 ALA C CA 1
ATOM 6050 C C . ALA C 1 105 ? -31.103 35.976 10.519 1.00 59.96 105 ALA C C 1
ATOM 6051 O O . ALA C 1 105 ? -31.231 35.392 9.441 1.00 61.61 105 ALA C O 1
ATOM 6053 N N . LEU C 1 106 ? -29.992 35.944 11.245 1.00 57.88 106 LEU C N 1
ATOM 6054 C CA . LEU C 1 106 ? -28.832 35.173 10.853 1.00 55.94 106 LEU C CA 1
ATOM 6055 C C . LEU C 1 106 ? -28.680 33.961 11.748 1.00 54.63 106 LEU C C 1
ATOM 6056 O O . LEU C 1 106 ? -28.714 34.092 12.973 1.00 55.11 106 LEU C O 1
ATOM 6061 N N . LYS C 1 107 ? -28.526 32.781 11.150 1.00 51.54 107 LYS C N 1
ATOM 6062 C CA . LYS C 1 107 ? -28.283 31.593 11.956 1.00 48.78 107 LYS C CA 1
ATOM 6063 C C . LYS C 1 107 ? -26.765 31.593 12.089 1.00 46.24 107 LYS C C 1
ATOM 6064 O O . LYS C 1 107 ? -26.043 31.758 11.100 1.00 46.18 107 LYS C O 1
ATOM 6070 N N . ILE C 1 108 ? -26.282 31.429 13.316 1.00 42.90 108 ILE C N 1
ATOM 6071 C CA . ILE C 1 108 ? -24.846 31.495 13.559 1.00 39.60 108 ILE C CA 1
ATOM 6072 C C . ILE C 1 108 ? -24.209 30.295 14.251 1.00 38.01 108 ILE C C 1
ATOM 6073 O O . ILE C 1 108 ? -24.727 29.773 15.238 1.00 37.54 108 ILE C O 1
ATOM 6078 N N . VAL C 1 109 ? -23.076 29.863 13.715 1.00 35.74 109 VAL C N 1
ATOM 6079 C CA . VAL C 1 109 ? -22.331 28.770 14.308 1.00 33.34 109 VAL C CA 1
ATOM 6080 C C . VAL C 1 109 ? -20.950 29.338 14.599 1.00 32.06 109 VAL C C 1
ATOM 6081 O O . VAL C 1 109 ? -20.171 29.632 13.687 1.00 31.46 109 VAL C O 1
ATOM 6085 N N . ASP C 1 110 ? -20.671 29.534 15.882 1.00 30.08 110 ASP C N 1
ATOM 6086 C CA . ASP C 1 110 ? -19.387 30.064 16.306 1.00 30.28 110 ASP C CA 1
ATOM 6087 C C . ASP C 1 110 ? -18.426 28.919 16.608 1.00 29.90 110 ASP C C 1
ATOM 6088 O O . ASP C 1 110 ? -18.709 28.077 17.459 1.00 30.96 110 ASP C O 1
ATOM 6093 N N . LEU C 1 111 ? -17.301 28.882 15.902 1.00 29.32 111 LEU C N 1
ATOM 6094 C CA . LEU C 1 111 ? -16.311 27.832 16.125 1.00 30.82 111 LEU C CA 1
ATOM 6095 C C . LEU C 1 111 ? -15.341 28.177 17.254 1.00 31.11 111 LEU C C 1
ATOM 6096 O O . LEU C 1 111 ? -14.550 27.337 17.671 1.00 31.50 111 LEU C O 1
ATOM 6101 N N . SER C 1 112 ? -15.399 29.411 17.748 1.00 31.67 112 SER C N 1
ATOM 6102 C CA . SER C 1 112 ? -14.521 29.818 18.838 1.00 31.61 112 SER C CA 1
ATOM 6103 C C . SER C 1 112 ? -15.049 29.197 20.127 1.00 31.77 112 SER C C 1
ATOM 6104 O O . SER C 1 112 ? -16.086 28.534 20.129 1.00 31.82 112 SER C O 1
ATOM 6107 N N . ALA C 1 113 ? -14.337 29.426 21.222 1.00 30.51 113 ALA C N 1
ATOM 6108 C CA . ALA C 1 113 ? -14.723 28.877 22.513 1.00 32.33 113 ALA C CA 1
ATOM 6109 C C . ALA C 1 113 ? -15.503 29.861 23.380 1.00 33.86 113 ALA C C 1
ATOM 6110 O O . ALA C 1 113 ? -16.016 29.486 24.435 1.00 33.63 113 ALA C O 1
ATOM 6112 N N . ASP C 1 114 ? -15.608 31.106 22.921 1.00 35.69 114 ASP C N 1
ATOM 6113 C CA . ASP C 1 114 ? -16.268 32.165 23.680 1.00 36.83 114 ASP C CA 1
ATOM 6114 C C . ASP C 1 114 ? -17.726 32.005 24.111 1.00 36.48 114 ASP C C 1
ATOM 6115 O O . ASP C 1 114 ? -18.189 32.732 24.986 1.00 37.76 114 ASP C O 1
ATOM 6120 N N . PHE C 1 115 ? -18.455 31.072 23.513 1.00 34.47 115 PHE C N 1
ATOM 6121 C CA . PHE C 1 115 ? -19.848 30.862 23.893 1.00 33.31 115 PHE C CA 1
ATOM 6122 C C . PHE C 1 115 ? -20.138 29.440 24.378 1.00 32.82 115 PHE C C 1
ATOM 6123 O O . PHE C 1 115 ? -21.298 29.072 24.578 1.00 32.16 115 PHE C O 1
ATOM 6131 N N . ARG C 1 116 ? -19.087 28.649 24.581 1.00 33.36 116 ARG C N 1
ATOM 6132 C CA . ARG C 1 116 ? -19.249 27.268 25.027 1.00 33.26 116 ARG C CA 1
ATOM 6133 C C . ARG C 1 116 ? -19.619 27.127 26.508 1.00 34.37 116 ARG C C 1
ATOM 6134 O O . ARG C 1 116 ? -20.453 26.291 26.867 1.00 35.66 116 ARG C O 1
ATOM 6142 N N . LEU C 1 117 ? -19.001 27.935 27.362 1.00 35.83 117 LEU C N 1
ATOM 6143 C CA . LEU C 1 117 ? -19.258 27.881 28.798 1.00 39.54 117 LEU C CA 1
ATOM 6144 C C . LEU C 1 117 ? -20.493 28.669 29.203 1.00 40.94 117 LEU C C 1
ATOM 6145 O O . LEU C 1 117 ? -20.613 29.851 28.880 1.00 39.14 117 LEU C O 1
ATOM 6150 N N . ARG C 1 118 ? -21.422 28.036 29.911 1.00 44.49 118 ARG C N 1
ATOM 6151 C CA . ARG C 1 118 ? -22.594 28.787 30.329 1.00 48.90 118 ARG C CA 1
ATOM 6152 C C . ARG C 1 118 ? -22.378 29.573 31.615 1.00 49.23 118 ARG C C 1
ATOM 6153 O O . ARG C 1 118 ? -23.034 30.588 31.848 1.00 48.50 118 ARG C O 1
ATOM 6161 N N . ASN C 1 119 ? -21.445 29.123 32.445 1.00 50.28 119 ASN C N 1
ATOM 6162 C CA . ASN C 1 119 ? -21.158 29.835 33.680 1.00 50.75 119 ASN C CA 1
ATOM 6163 C C . ASN C 1 119 ? -20.203 30.987 33.377 1.00 50.69 119 ASN C C 1
ATOM 6164 O O . ASN C 1 119 ? -19.042 30.765 33.036 1.00 50.63 119 ASN C O 1
ATOM 6169 N N . ILE C 1 120 ? -20.704 32.214 33.509 1.00 49.40 120 ILE C N 1
ATOM 6170 C CA . ILE C 1 120 ? -19.928 33.416 33.224 1.00 48.55 120 ILE C CA 1
ATOM 6171 C C . ILE C 1 120 ? -18.622 33.554 34.003 1.00 48.37 120 ILE C C 1
ATOM 6172 O O . ILE C 1 120 ? -17.569 33.851 33.428 1.00 48.39 120 ILE C O 1
ATOM 6177 N N . ALA C 1 121 ? -18.695 33.352 35.312 1.00 48.70 121 ALA C N 1
ATOM 6178 C CA . ALA C 1 121 ? -17.519 33.462 36.164 1.00 48.95 121 ALA C CA 1
ATOM 6179 C C . ALA C 1 121 ? -16.471 32.465 35.697 1.00 49.24 121 ALA C C 1
ATOM 6180 O O . ALA C 1 121 ? -15.271 32.737 35.724 1.00 50.02 121 ALA C O 1
ATOM 6182 N N . GLU C 1 122 ? -16.953 31.310 35.258 1.00 48.66 122 GLU C N 1
ATOM 6183 C CA . GLU C 1 122 ? -16.106 30.231 34.785 1.00 48.01 122 GLU C CA 1
ATOM 6184 C C . GLU C 1 122 ? -15.368 30.671 33.522 1.00 47.93 122 GLU C C 1
ATOM 6185 O O . GLU C 1 122 ? -14.175 30.411 33.375 1.00 47.42 122 GLU C O 1
ATOM 6191 N N . TYR C 1 123 ? -16.076 31.343 32.616 1.00 48.69 123 TYR C N 1
ATOM 6192 C CA . TYR C 1 123 ? -15.466 31.822 31.378 1.00 49.36 123 TYR C CA 1
ATOM 6193 C C . TYR C 1 123 ? -14.360 32.816 31.695 1.00 51.24 123 TYR C C 1
ATOM 6194 O O . TYR C 1 123 ? -13.286 32.789 31.096 1.00 51.52 123 TYR C O 1
ATOM 6203 N N . GLU C 1 124 ? -14.642 33.703 32.638 1.00 53.46 124 GLU C N 1
ATOM 6204 C CA . GLU C 1 124 ? -13.689 34.726 33.032 1.00 56.20 124 GLU C CA 1
ATOM 6205 C C . GLU C 1 124 ? -12.409 34.200 33.670 1.00 56.67 124 GLU C C 1
ATOM 6206 O O . GLU C 1 124 ? -11.307 34.656 33.343 1.00 54.92 124 GLU C O 1
ATOM 6212 N N . GLU C 1 125 ? -12.541 33.233 34.571 1.00 57.83 125 GLU C N 1
ATOM 6213 C CA . GLU C 1 125 ? -11.361 32.685 35.227 1.00 59.00 125 GLU C CA 1
ATOM 6214 C C . GLU C 1 125 ? -10.484 31.904 34.254 1.00 56.00 125 GLU C C 1
ATOM 6215 O O . GLU C 1 125 ? -9.258 31.945 34.348 1.00 56.17 125 GLU C O 1
ATOM 6221 N N . TRP C 1 126 ? -11.101 31.202 33.311 1.00 52.70 126 TRP C N 1
ATOM 6222 C CA . TRP C 1 126 ? -10.330 30.422 32.355 1.00 51.11 126 TRP C CA 1
ATOM 6223 C C . TRP C 1 126 ? -9.865 31.171 31.117 1.00 52.47 126 TRP C C 1
ATOM 6224 O O . TRP C 1 126 ? -8.898 30.761 30.478 1.00 55.24 126 TRP C O 1
ATOM 6235 N N . TYR C 1 127 ? -10.537 32.262 30.765 1.00 53.09 127 TYR C N 1
ATOM 6236 C CA . TYR C 1 127 ? -10.153 33.000 29.568 1.00 53.30 127 TYR C CA 1
ATOM 6237 C C . TYR C 1 127 ? -9.534 34.369 29.801 1.00 54.84 127 TYR C C 1
ATOM 6238 O O . TYR C 1 127 ? -9.168 35.062 28.853 1.00 55.19 127 TYR C O 1
ATOM 6247 N N . GLY C 1 128 ? -9.401 34.744 31.068 1.00 55.76 128 GLY C N 1
ATOM 6248 C CA . GLY C 1 128 ? -8.773 36.008 31.416 1.00 59.69 128 GLY C CA 1
ATOM 6249 C C . GLY C 1 128 ? -9.441 37.330 31.067 1.00 62.04 128 GLY C C 1
ATOM 6250 O O . GLY C 1 128 ? -8.756 38.352 30.964 1.00 62.51 128 GLY C O 1
ATOM 6251 N N . GLN C 1 129 ? -10.758 37.329 30.877 1.00 64.50 129 GLN C N 1
ATOM 6252 C CA . GLN C 1 129 ? -11.481 38.558 30.556 1.00 66.49 129 GLN C CA 1
ATOM 6253 C C . GLN C 1 129 ? -12.985 38.412 30.794 1.00 64.89 129 GLN C C 1
ATOM 6254 O O . GLN C 1 129 ? -13.528 37.313 30.725 1.00 64.91 129 GLN C O 1
ATOM 6260 N N . PRO C 1 130 ? -13.681 39.532 31.042 1.00 63.20 130 PRO C N 1
ATOM 6261 C CA . PRO C 1 130 ? -15.120 39.422 31.286 1.00 60.72 130 PRO C CA 1
ATOM 6262 C C . PRO C 1 130 ? -15.890 38.947 30.065 1.00 58.78 130 PRO C C 1
ATOM 6263 O O . PRO C 1 130 ? -15.481 39.177 28.933 1.00 58.86 130 PRO C O 1
ATOM 6267 N N . HIS C 1 131 ? -17.009 38.279 30.302 1.00 54.45 131 HIS C N 1
ATOM 6268 C CA . HIS C 1 131 ? -17.860 37.814 29.216 1.00 52.17 131 HIS C CA 1
ATOM 6269 C C . HIS C 1 131 ? -18.570 39.096 28.763 1.00 52.01 131 HIS C C 1
ATOM 6270 O O . HIS C 1 131 ? -19.188 39.791 29.573 1.00 52.16 131 HIS C O 1
ATOM 6277 N N . LYS C 1 132 ? -18.466 39.422 27.480 1.00 52.20 132 LYS C N 1
ATOM 6278 C CA . LYS C 1 132 ? -19.075 40.647 26.964 1.00 51.80 132 LYS C CA 1
ATOM 6279 C C . LYS C 1 132 ? -20.421 40.462 26.264 1.00 51.43 132 LYS C C 1
ATOM 6280 O O . LYS C 1 132 ? -20.866 41.345 25.530 1.00 52.20 132 LYS C O 1
ATOM 6286 N N . ALA C 1 133 ? -21.074 39.329 26.497 1.00 50.17 133 ALA C N 1
ATOM 6287 C CA . ALA C 1 133 ? -22.371 39.054 25.883 1.00 49.20 133 ALA C CA 1
ATOM 6288 C C . ALA C 1 133 ? -23.149 38.119 26.797 1.00 48.28 133 ALA C C 1
ATOM 6289 O O . ALA C 1 133 ? -23.755 37.146 26.351 1.00 48.42 133 ALA C O 1
ATOM 6291 N N . VAL C 1 134 ? -23.125 38.442 28.085 1.00 48.46 134 VAL C N 1
ATOM 6292 C CA . VAL C 1 134 ? -23.786 37.657 29.119 1.00 48.57 134 VAL C CA 1
ATOM 6293 C C . VAL C 1 134 ? -25.208 37.200 28.804 1.00 48.55 134 VAL C C 1
ATOM 6294 O O . VAL C 1 134 ? -25.543 36.034 29.020 1.00 47.73 134 VAL C O 1
ATOM 6298 N N . GLU C 1 135 ? -26.043 38.119 28.319 1.00 49.95 135 GLU C N 1
ATOM 6299 C CA . GLU C 1 135 ? -27.435 37.806 27.987 1.00 50.79 135 GLU C CA 1
ATOM 6300 C C . GLU C 1 135 ? -27.556 36.828 26.820 1.00 49.32 135 GLU C C 1
ATOM 6301 O O . GLU C 1 135 ? -28.236 35.809 26.918 1.00 47.99 135 GLU C O 1
ATOM 6307 N N . LEU C 1 136 ? -26.903 37.150 25.711 1.00 47.64 136 LEU C N 1
ATOM 6308 C CA . LEU C 1 136 ? -26.934 36.297 24.529 1.00 45.39 136 LEU C CA 1
ATOM 6309 C C . LEU C 1 136 ? -26.502 34.869 24.882 1.00 45.99 136 LEU C C 1
ATOM 6310 O O . LEU C 1 136 ? -27.006 33.892 24.322 1.00 45.68 136 LEU C O 1
ATOM 6315 N N . GLN C 1 137 ? -25.569 34.761 25.824 1.00 45.33 137 GLN C N 1
ATOM 6316 C CA . GLN C 1 137 ? -25.044 33.469 26.252 1.00 45.04 137 GLN C CA 1
ATOM 6317 C C . GLN C 1 137 ? -26.120 32.461 26.665 1.00 45.72 137 GLN C C 1
ATOM 6318 O O . GLN C 1 137 ? -25.975 31.266 26.415 1.00 45.95 137 GLN C O 1
ATOM 6324 N N . LYS C 1 138 ? -27.203 32.925 27.282 1.00 47.60 138 LYS C N 1
ATOM 6325 C CA . LYS C 1 138 ? -28.240 31.988 27.712 1.00 49.91 138 LYS C CA 1
ATOM 6326 C C . LYS C 1 138 ? -29.111 31.376 26.620 1.00 47.96 138 LYS C C 1
ATOM 6327 O O . LYS C 1 138 ? -29.896 30.465 26.892 1.00 46.43 138 LYS C O 1
ATOM 6333 N N . GLU C 1 139 ? -28.975 31.853 25.389 1.00 48.48 139 GLU C N 1
ATOM 6334 C CA . GLU C 1 139 ? -29.764 31.280 24.306 1.00 49.70 139 GLU C CA 1
ATOM 6335 C C . GLU C 1 139 ? -28.883 30.405 23.409 1.00 47.62 139 GLU C C 1
ATOM 6336 O O . GLU C 1 139 ? -29.354 29.837 22.428 1.00 45.90 139 GLU C O 1
ATOM 6342 N N . VAL C 1 140 ? -27.605 30.292 23.771 1.00 45.02 140 VAL C N 1
ATOM 6343 C CA . VAL C 1 140 ? -26.643 29.494 23.018 1.00 41.62 140 VAL C CA 1
ATOM 6344 C C . VAL C 1 140 ? -26.765 27.995 23.296 1.00 40.74 140 VAL C C 1
ATOM 6345 O O . VAL C 1 140 ? -26.955 27.575 24.439 1.00 40.46 140 VAL C O 1
ATOM 6349 N N . VAL C 1 141 ? -26.651 27.193 22.241 1.00 38.48 141 VAL C N 1
ATOM 6350 C CA . VAL C 1 141 ? -26.719 25.738 22.368 1.00 36.19 141 VAL C CA 1
ATOM 6351 C C . VAL C 1 141 ? -25.369 25.129 21.987 1.00 33.86 141 VAL C C 1
ATOM 6352 O O . VAL C 1 141 ? -24.784 25.484 20.964 1.00 33.16 141 VAL C O 1
ATOM 6356 N N . TYR C 1 142 ? -24.881 24.219 22.825 1.00 32.64 142 TYR C N 1
ATOM 6357 C CA . TYR C 1 142 ? -23.604 23.550 22.593 1.00 31.91 142 TYR C CA 1
ATOM 6358 C C . TYR C 1 142 ? -23.742 22.620 21.385 1.00 30.81 142 TYR C C 1
ATOM 6359 O O . TYR C 1 142 ? -24.597 21.729 21.370 1.00 29.48 142 TYR C O 1
ATOM 6368 N N . GLY C 1 143 ? -22.879 22.821 20.392 1.00 29.52 143 GLY C N 1
ATOM 6369 C CA . GLY C 1 143 ? -22.949 22.039 19.168 1.00 30.00 143 GLY C CA 1
ATOM 6370 C C . GLY C 1 143 ? -22.439 20.606 19.065 1.00 30.26 143 GLY C C 1
ATOM 6371 O O . GLY C 1 143 ? -21.935 20.224 18.010 1.00 31.80 143 GLY C O 1
ATOM 6372 N N . LEU C 1 144 ? -22.549 19.806 20.124 1.00 28.55 144 LEU C N 1
ATOM 6373 C CA . LEU C 1 144 ? -22.105 18.410 20.056 1.00 28.38 144 LEU C CA 1
ATOM 6374 C C . LEU C 1 144 ? -23.288 17.676 19.413 1.00 28.25 144 LEU C C 1
ATOM 6375 O O . LEU C 1 144 ? -24.129 17.086 20.092 1.00 27.63 144 LEU C O 1
ATOM 6380 N N . THR C 1 145 ? -23.328 17.729 18.085 1.00 29.49 145 THR C N 1
ATOM 6381 C CA . THR C 1 145 ? -24.422 17.185 17.294 1.00 30.12 145 THR C CA 1
ATOM 6382 C C . THR C 1 145 ? -25.129 15.907 17.731 1.00 31.07 145 THR C C 1
ATOM 6383 O O . THR C 1 145 ? -26.337 15.929 17.977 1.00 31.47 145 THR C O 1
ATOM 6387 N N . GLU C 1 146 ? -24.410 14.794 17.823 1.00 31.64 146 GLU C N 1
ATOM 6388 C CA . GLU C 1 146 ? -25.050 13.534 18.217 1.00 31.86 146 GLU C CA 1
ATOM 6389 C C . GLU C 1 146 ? -25.721 13.551 19.596 1.00 31.96 146 GLU C C 1
ATOM 6390 O O . GLU C 1 146 ? -26.610 12.741 19.862 1.00 31.63 146 GLU C O 1
ATOM 6396 N N . ILE C 1 147 ? -25.302 14.466 20.467 1.00 31.97 147 ILE C N 1
ATOM 6397 C CA . ILE C 1 147 ? -25.876 14.551 21.804 1.00 33.38 147 ILE C CA 1
ATOM 6398 C C . ILE C 1 147 ? -27.006 15.581 21.946 1.00 34.00 147 ILE C C 1
ATOM 6399 O O . ILE C 1 147 ? -28.033 15.287 22.545 1.00 32.16 147 ILE C O 1
ATOM 6404 N N . LEU C 1 148 ? -26.822 16.777 21.394 1.00 35.27 148 LEU C N 1
ATOM 6405 C CA . LEU C 1 148 ? -27.824 17.835 21.521 1.00 36.70 148 LEU C CA 1
ATOM 6406 C C . LEU C 1 148 ? -28.532 18.173 20.214 1.00 37.29 148 LEU C C 1
ATOM 6407 O O . LEU C 1 148 ? -29.033 19.286 20.038 1.00 35.98 148 LEU C O 1
ATOM 6412 N N . ARG C 1 149 ? -28.578 17.206 19.305 1.00 37.51 149 ARG C N 1
ATOM 6413 C CA . ARG C 1 149 ? -29.209 17.395 18.005 1.00 39.26 149 ARG C CA 1
ATOM 6414 C C . ARG C 1 149 ? -30.525 18.174 18.066 1.00 39.80 149 ARG C C 1
ATOM 6415 O O . ARG C 1 149 ? -30.675 19.194 17.389 1.00 37.71 149 ARG C O 1
ATOM 6423 N N . GLU C 1 150 ? -31.469 17.694 18.873 1.00 42.66 150 GLU C N 1
ATOM 6424 C CA . GLU C 1 150 ? -32.776 18.332 18.979 1.00 45.57 150 GLU C CA 1
ATOM 6425 C C . GLU C 1 150 ? -32.765 19.794 19.392 1.00 45.51 150 GLU C C 1
ATOM 6426 O O . GLU C 1 150 ? -33.565 20.582 18.890 1.00 43.99 150 GLU C O 1
ATOM 6432 N N . ASP C 1 151 ? -31.866 20.167 20.295 1.00 44.03 151 ASP C N 1
ATOM 6433 C CA . ASP C 1 151 ? -31.795 21.558 20.720 1.00 43.21 151 ASP C CA 1
ATOM 6434 C C . ASP C 1 151 ? -31.101 22.381 19.649 1.00 42.02 151 ASP C C 1
ATOM 6435 O O . ASP C 1 151 ? -31.455 23.534 19.406 1.00 42.66 151 ASP C O 1
ATOM 6440 N N . ILE C 1 152 ? -30.115 21.773 19.001 1.00 40.14 152 ILE C N 1
ATOM 6441 C CA . ILE C 1 152 ? -29.354 22.436 17.953 1.00 38.36 152 ILE C CA 1
ATOM 6442 C C . ILE C 1 152 ? -30.250 22.864 16.780 1.00 39.40 152 ILE C C 1
ATOM 6443 O O . ILE C 1 152 ? -30.116 23.974 16.265 1.00 37.72 152 ILE C O 1
ATOM 6448 N N . LYS C 1 153 ? -31.162 21.985 16.369 1.00 40.92 153 LYS C N 1
ATOM 6449 C CA . LYS C 1 153 ? -32.067 22.272 15.249 1.00 44.65 153 LYS C CA 1
ATOM 6450 C C . LYS C 1 153 ? -32.843 23.583 15.395 1.00 46.98 153 LYS C C 1
ATOM 6451 O O . LYS C 1 153 ? -33.082 24.290 14.415 1.00 46.34 153 LYS C O 1
ATOM 6457 N N . LYS C 1 154 ? -33.240 23.907 16.619 1.00 47.96 154 LYS C N 1
ATOM 6458 C CA . LYS C 1 154 ? -34.014 25.115 16.845 1.00 48.84 154 LYS C CA 1
ATOM 6459 C C . LYS C 1 154 ? -33.246 26.274 17.461 1.00 48.41 154 LYS C C 1
ATOM 6460 O O . LYS C 1 154 ? -33.847 27.218 17.969 1.00 48.95 154 LYS C O 1
ATOM 6466 N N . ALA C 1 155 ? -31.921 26.219 17.398 1.00 46.57 155 ALA C N 1
ATOM 6467 C CA . ALA C 1 155 ? -31.102 27.290 17.949 1.00 44.98 155 ALA C CA 1
ATOM 6468 C C . ALA C 1 155 ? -30.723 28.272 16.850 1.00 43.75 155 ALA C C 1
ATOM 6469 O O . ALA C 1 155 ? -30.660 27.906 15.677 1.00 45.39 155 ALA C O 1
ATOM 6471 N N . ARG C 1 156 ? -30.481 29.521 17.230 1.00 41.64 156 ARG C N 1
ATOM 6472 C CA . ARG C 1 156 ? -30.087 30.541 16.267 1.00 40.79 156 ARG C CA 1
ATOM 6473 C C . ARG C 1 156 ? -28.575 30.676 16.339 1.00 39.03 156 ARG C C 1
ATOM 6474 O O . ARG C 1 156 ? -27.902 30.840 15.319 1.00 38.17 156 ARG C O 1
ATOM 6482 N N . LEU C 1 157 ? -28.052 30.614 17.560 1.00 37.48 157 LEU C N 1
ATOM 6483 C CA . LEU C 1 157 ? -26.620 30.724 17.799 1.00 36.71 157 LEU C CA 1
ATOM 6484 C C . LEU C 1 157 ? -26.112 29.446 18.449 1.00 36.24 157 LEU C C 1
ATOM 6485 O O . LEU C 1 157 ? -26.550 29.073 19.539 1.00 36.07 157 LEU C O 1
ATOM 6490 N N . VAL C 1 158 ? -25.192 28.774 17.766 1.00 34.54 158 VAL C N 1
ATOM 6491 C CA . VAL C 1 158 ? -24.623 27.540 18.271 1.00 32.63 158 VAL C CA 1
ATOM 6492 C C . VAL C 1 158 ? -23.127 27.677 18.520 1.00 30.88 158 VAL C C 1
ATOM 6493 O O . VAL C 1 158 ? -22.392 28.205 17.683 1.00 30.35 158 VAL C O 1
ATOM 6497 N N . ALA C 1 159 ? -22.692 27.220 19.691 1.00 30.10 159 ALA C N 1
ATOM 6498 C CA . ALA C 1 159 ? -21.278 27.251 20.051 1.00 29.01 159 ALA C CA 1
ATOM 6499 C C . ALA C 1 159 ? -20.718 25.890 19.648 1.00 29.01 159 ALA C C 1
ATOM 6500 O O . ALA C 1 159 ? -21.024 24.870 20.275 1.00 27.77 159 ALA C O 1
ATOM 6502 N N . ASN C 1 160 ? -19.920 25.872 18.586 1.00 28.66 160 ASN C N 1
ATOM 6503 C CA . ASN C 1 160 ? -19.331 24.626 18.114 1.00 27.64 160 ASN C CA 1
ATOM 6504 C C . ASN C 1 160 ? -18.275 24.176 19.130 1.00 27.44 160 ASN C C 1
ATOM 6505 O O . ASN C 1 160 ? -17.380 24.940 19.499 1.00 28.00 160 ASN C O 1
ATOM 6510 N N . PRO C 1 161 ? -18.385 22.931 19.616 1.00 27.37 161 PRO C N 1
ATOM 6511 C CA . PRO C 1 161 ? -17.420 22.415 20.594 1.00 27.36 161 PRO C CA 1
ATOM 6512 C C . PRO C 1 161 ? -15.965 22.411 20.138 1.00 27.05 161 PRO C C 1
ATOM 6513 O O . PRO C 1 161 ? -15.664 22.558 18.951 1.00 25.72 161 PRO C O 1
ATOM 6517 N N . GLY C 1 162 ? -15.060 22.268 21.103 1.00 26.59 162 GLY C N 1
ATOM 6518 C CA . GLY C 1 162 ? -13.651 22.211 20.774 1.00 25.75 162 GLY C CA 1
ATOM 6519 C C . GLY C 1 162 ? -13.352 20.800 20.289 1.00 25.95 162 GLY C C 1
ATOM 6520 O O . GLY C 1 162 ? -14.205 19.917 20.402 1.00 24.18 162 GLY C O 1
ATOM 6521 N N . CYS C 1 163 ? -12.152 20.590 19.758 1.00 25.82 163 CYS C N 1
ATOM 6522 C CA . CYS C 1 163 ? -11.753 19.287 19.243 1.00 25.36 163 CYS C CA 1
ATOM 6523 C C . CYS C 1 163 ? -11.650 18.209 20.325 1.00 25.06 163 CYS C C 1
ATOM 6524 O O . CYS C 1 163 ? -12.400 17.230 20.300 1.00 24.86 163 CYS C O 1
ATOM 6527 N N . TYR C 1 164 ? -10.731 18.384 21.273 1.00 24.32 164 TYR C N 1
ATOM 6528 C CA . TYR C 1 164 ? -10.566 17.414 22.354 1.00 22.94 164 TYR C CA 1
ATOM 6529 C C . TYR C 1 164 ? -11.883 17.070 23.054 1.00 23.15 164 TYR C C 1
ATOM 6530 O O . TYR C 1 164 ? -12.212 15.896 23.233 1.00 24.09 164 TYR C O 1
ATOM 6539 N N . PRO C 1 165 ? -12.654 18.093 23.466 1.00 25.31 165 PRO C N 1
ATOM 6540 C CA . PRO C 1 165 ? -13.929 17.859 24.149 1.00 23.80 165 PRO C CA 1
ATOM 6541 C C . PRO C 1 165 ? -14.870 16.947 23.368 1.00 25.02 165 PRO C C 1
ATOM 6542 O O . PRO C 1 165 ? -15.608 16.160 23.955 1.00 26.89 165 PRO C O 1
ATOM 6546 N N . THR C 1 166 ? -14.848 17.064 22.045 1.00 25.97 166 THR C N 1
ATOM 6547 C CA . THR C 1 166 ? -15.701 16.239 21.198 1.00 26.07 166 THR C CA 1
ATOM 6548 C C . THR C 1 166 ? -15.321 14.759 21.319 1.00 26.81 166 THR C C 1
ATOM 6549 O O . THR C 1 166 ? -16.190 13.902 21.466 1.00 28.37 166 THR C O 1
ATOM 6553 N N . THR C 1 167 ? -14.025 14.463 21.267 1.00 27.27 167 THR C N 1
ATOM 6554 C CA . THR C 1 167 ? -13.555 13.084 21.378 1.00 28.34 167 THR C CA 1
ATOM 6555 C C . THR C 1 167 ? -13.817 12.474 22.757 1.00 27.77 167 THR C C 1
ATOM 6556 O O . THR C 1 167 ? -13.877 11.254 22.902 1.00 29.92 167 THR C O 1
ATOM 6560 N N . ILE C 1 168 ? -13.978 13.326 23.763 1.00 25.79 168 ILE C N 1
ATOM 6561 C CA . ILE C 1 168 ? -14.192 12.860 25.127 1.00 24.49 168 ILE C CA 1
ATOM 6562 C C . ILE C 1 168 ? -15.657 12.678 25.518 1.00 25.93 168 ILE C C 1
ATOM 6563 O O . ILE C 1 168 ? -16.032 11.656 26.115 1.00 24.50 168 ILE C O 1
ATOM 6568 N N . GLN C 1 169 ? -16.485 13.664 25.185 1.00 26.13 169 GLN C N 1
ATOM 6569 C CA . GLN C 1 169 ? -17.898 13.603 25.535 1.00 27.45 169 GLN C CA 1
ATOM 6570 C C . GLN C 1 169 ? -18.702 12.556 24.776 1.00 26.25 169 GLN C C 1
ATOM 6571 O O . GLN C 1 169 ? -19.592 11.941 25.353 1.00 26.35 169 GLN C O 1
ATOM 6577 N N . LEU C 1 170 ? -18.400 12.350 23.496 1.00 27.40 170 LEU C N 1
ATOM 6578 C CA . LEU C 1 170 ? -19.134 11.357 22.714 1.00 28.03 170 LEU C CA 1
ATOM 6579 C C . LEU C 1 170 ? -19.131 9.987 23.405 1.00 29.23 170 LEU C C 1
ATOM 6580 O O . LEU C 1 170 ? -20.174 9.336 23.519 1.00 30.08 170 LEU C O 1
ATOM 6585 N N . PRO C 1 171 ? -17.965 9.536 23.895 1.00 29.48 171 PRO C N 1
ATOM 6586 C CA . PRO C 1 171 ? -17.937 8.227 24.563 1.00 30.24 171 PRO C CA 1
ATOM 6587 C C . PRO C 1 171 ? -18.461 8.250 26.003 1.00 31.34 171 PRO C C 1
ATOM 6588 O O . PRO C 1 171 ? -19.221 7.368 26.417 1.00 31.16 171 PRO C O 1
ATOM 6592 N N . LEU C 1 172 ? -18.056 9.269 26.758 1.00 30.58 172 LEU C N 1
ATOM 6593 C CA . LEU C 1 172 ? -18.428 9.364 28.163 1.00 30.48 172 LEU C CA 1
ATOM 6594 C C . LEU C 1 172 ? -19.851 9.758 28.538 1.00 30.94 172 LEU C C 1
ATOM 6595 O O . LEU C 1 172 ? -20.376 9.266 29.537 1.00 31.34 172 LEU C O 1
ATOM 6600 N N . VAL C 1 173 ? -20.475 10.639 27.765 1.00 31.34 173 VAL C N 1
ATOM 6601 C CA . VAL C 1 173 ? -21.834 11.066 28.083 1.00 31.83 173 VAL C CA 1
ATOM 6602 C C . VAL C 1 173 ? -22.817 9.894 28.198 1.00 32.77 173 VAL C C 1
ATOM 6603 O O . VAL C 1 173 ? -23.512 9.762 29.204 1.00 33.51 173 VAL C O 1
ATOM 6607 N N . PRO C 1 174 ? -22.879 9.023 27.178 1.00 33.08 174 PRO C N 1
ATOM 6608 C CA . PRO C 1 174 ? -23.790 7.872 27.212 1.00 32.99 174 PRO C CA 1
ATOM 6609 C C . PRO C 1 174 ? -23.510 6.946 28.395 1.00 33.58 174 PRO C C 1
ATOM 6610 O O . PRO C 1 174 ? -24.429 6.405 29.008 1.00 33.93 174 PRO C O 1
ATOM 6614 N N . LEU C 1 175 ? -22.231 6.759 28.703 1.00 34.33 175 LEU C N 1
ATOM 6615 C CA . LEU C 1 175 ? -21.829 5.890 29.803 1.00 35.00 175 LEU C CA 1
ATOM 6616 C C . LEU C 1 175 ? -22.213 6.459 31.161 1.00 35.34 175 LEU C C 1
ATOM 6617 O O . LEU C 1 175 ? -22.628 5.719 32.049 1.00 35.90 175 LEU C O 1
ATOM 6622 N N . LEU C 1 176 ? -22.063 7.769 31.324 1.00 36.38 176 LEU C N 1
ATOM 6623 C CA . LEU C 1 176 ? -22.418 8.428 32.577 1.00 38.47 176 LEU C CA 1
ATOM 6624 C C . LEU C 1 176 ? -23.937 8.449 32.730 1.00 40.59 176 LEU C C 1
ATOM 6625 O O . LEU C 1 176 ? -24.470 8.224 33.817 1.00 39.57 176 LEU C O 1
ATOM 6630 N N . LYS C 1 177 ? -24.632 8.716 31.629 1.00 43.41 177 LYS C N 1
ATOM 6631 C CA . LYS C 1 177 ? -26.084 8.766 31.650 1.00 45.48 177 LYS C CA 1
ATOM 6632 C C . LYS C 1 177 ? -26.668 7.430 32.101 1.00 44.43 177 LYS C C 1
ATOM 6633 O O . LYS C 1 177 ? -27.695 7.388 32.788 1.00 42.58 177 LYS C O 1
ATOM 6639 N N . ALA C 1 178 ? -26.005 6.343 31.718 1.00 44.06 178 ALA C N 1
ATOM 6640 C CA . ALA C 1 178 ? -26.459 5.003 32.073 1.00 44.33 178 ALA C CA 1
ATOM 6641 C C . ALA C 1 178 ? -25.828 4.504 33.370 1.00 45.48 178 ALA C C 1
ATOM 6642 O O . ALA C 1 178 ? -25.984 3.336 33.736 1.00 45.19 178 ALA C O 1
ATOM 6644 N N . ASN C 1 179 ? -25.118 5.389 34.063 1.00 45.18 179 ASN C N 1
ATOM 6645 C CA . ASN C 1 179 ? -24.472 5.037 35.323 1.00 45.10 179 ASN C CA 1
ATOM 6646 C C . ASN C 1 179 ? -23.586 3.803 35.199 1.00 43.04 179 ASN C C 1
ATOM 6647 O O . ASN C 1 179 ? -23.515 2.986 36.119 1.00 41.32 179 ASN C O 1
ATOM 6652 N N . LEU C 1 180 ? -22.921 3.661 34.059 1.00 39.94 180 LEU C N 1
ATOM 6653 C CA . LEU C 1 180 ? -22.040 2.522 33.852 1.00 37.40 180 LEU C CA 1
ATOM 6654 C C . LEU C 1 180 ? -20.609 2.758 34.341 1.00 36.47 180 LEU C C 1
ATOM 6655 O O . LEU C 1 180 ? -19.845 1.810 34.506 1.00 36.80 180 LEU C O 1
ATOM 6660 N N . ILE C 1 181 ? -20.244 4.013 34.575 1.00 35.89 181 ILE C N 1
ATOM 6661 C CA . ILE C 1 181 ? -18.898 4.341 35.051 1.00 36.48 181 ILE C CA 1
ATOM 6662 C C . ILE C 1 181 ? -18.975 5.370 36.175 1.00 36.85 181 ILE C C 1
ATOM 6663 O O . ILE C 1 181 ? -19.910 6.180 36.219 1.00 36.56 181 ILE C O 1
ATOM 6668 N N . LYS C 1 182 ? -18.001 5.341 37.079 1.00 38.34 182 LYS C N 1
ATOM 6669 C CA . LYS C 1 182 ? -17.988 6.290 38.177 1.00 41.47 182 LYS C CA 1
ATOM 6670 C C . LYS C 1 182 ? -17.509 7.623 37.620 1.00 43.00 182 LYS C C 1
ATOM 6671 O O . LYS C 1 182 ? -16.874 7.666 36.564 1.00 41.79 182 LYS C O 1
ATOM 6677 N N . HIS C 1 183 ? -17.818 8.725 38.295 1.00 46.21 183 HIS C N 1
ATOM 6678 C CA . HIS C 1 183 ? -17.355 10.001 37.767 1.00 49.88 183 HIS C CA 1
ATOM 6679 C C . HIS C 1 183 ? -16.103 10.556 38.438 1.00 49.44 183 HIS C C 1
ATOM 6680 O O . HIS C 1 183 ? -15.733 11.712 38.227 1.00 47.52 183 HIS C O 1
ATOM 6687 N N . GLU C 1 184 ? -15.440 9.733 39.244 1.00 48.59 184 GLU C N 1
ATOM 6688 C CA . GLU C 1 184 ? -14.213 10.181 39.888 1.00 47.62 184 GLU C CA 1
ATOM 6689 C C . GLU C 1 184 ? -13.058 9.529 39.167 1.00 46.11 184 GLU C C 1
ATOM 6690 O O . GLU C 1 184 ? -13.206 8.466 38.567 1.00 44.87 184 GLU C O 1
ATOM 6696 N N . ASN C 1 185 ? -11.909 10.184 39.219 1.00 42.98 185 ASN C N 1
ATOM 6697 C CA . ASN C 1 185 ? -10.702 9.657 38.613 1.00 39.52 185 ASN C CA 1
ATOM 6698 C C . ASN C 1 185 ? -10.765 9.303 37.130 1.00 36.61 185 ASN C C 1
ATOM 6699 O O . ASN C 1 185 ? -10.201 8.280 36.700 1.00 34.12 185 ASN C O 1
ATOM 6704 N N . ILE C 1 186 ? -11.454 10.135 36.354 1.00 33.23 186 ILE C N 1
ATOM 6705 C CA . ILE C 1 186 ? -11.520 9.927 34.921 1.00 31.90 186 ILE C CA 1
ATOM 6706 C C . ILE C 1 186 ? -10.238 10.599 34.432 1.00 30.60 186 ILE C C 1
ATOM 6707 O O . ILE C 1 186 ? -10.078 11.816 34.563 1.00 28.89 186 ILE C O 1
ATOM 6712 N N . ILE C 1 187 ? -9.312 9.808 33.904 1.00 28.05 187 ILE C N 1
ATOM 6713 C CA . ILE C 1 187 ? -8.047 10.346 33.423 1.00 26.94 187 ILE C CA 1
ATOM 6714 C C . ILE C 1 187 ? -7.983 10.294 31.902 1.00 27.51 187 ILE C C 1
ATOM 6715 O O . ILE C 1 187 ? -8.160 9.235 31.294 1.00 26.62 187 ILE C O 1
ATOM 6720 N N . ILE C 1 188 ? -7.726 11.445 31.292 1.00 25.58 188 ILE C N 1
ATOM 6721 C CA . ILE C 1 188 ? -7.663 11.530 29.842 1.00 26.22 188 ILE C CA 1
ATOM 6722 C C . ILE C 1 188 ? -6.294 11.935 29.314 1.00 26.85 188 ILE C C 1
ATOM 6723 O O . ILE C 1 188 ? -5.812 13.038 29.590 1.00 28.65 188 ILE C O 1
ATOM 6728 N N . ASP C 1 189 ? -5.667 11.036 28.560 1.00 23.79 189 ASP C N 1
ATOM 6729 C CA . ASP C 1 189 ? -4.376 11.333 27.963 1.00 23.90 189 ASP C CA 1
ATOM 6730 C C . ASP C 1 189 ? -4.646 11.497 26.465 1.00 24.46 189 ASP C C 1
ATOM 6731 O O . ASP C 1 189 ? -4.810 10.507 25.740 1.00 23.33 189 ASP C O 1
ATOM 6736 N N . ALA C 1 190 ? -4.697 12.749 26.008 1.00 23.85 190 ALA C N 1
ATOM 6737 C CA . ALA C 1 190 ? -4.993 13.047 24.612 1.00 22.61 190 ALA C CA 1
ATOM 6738 C C . ALA C 1 190 ? -3.802 13.452 23.746 1.00 23.03 190 ALA C C 1
ATOM 6739 O O . ALA C 1 190 ? -2.782 13.958 24.232 1.00 21.27 190 ALA C O 1
ATOM 6741 N N . LYS C 1 191 ? -3.961 13.224 22.447 1.00 21.40 191 LYS C N 1
ATOM 6742 C CA . LYS C 1 191 ? -2.929 13.515 21.466 1.00 20.02 191 LYS C CA 1
ATOM 6743 C C . LYS C 1 191 ? -3.550 14.239 20.284 1.00 21.29 191 LYS C C 1
ATOM 6744 O O . LYS C 1 191 ? -4.671 13.928 19.873 1.00 20.57 191 LYS C O 1
ATOM 6750 N N . SER C 1 192 ? -2.817 15.190 19.721 1.00 21.20 192 SER C N 1
ATOM 6751 C CA . SER C 1 192 ? -3.335 15.936 18.590 1.00 22.28 192 SER C CA 1
ATOM 6752 C C . SER C 1 192 ? -2.278 16.344 17.588 1.00 21.93 192 SER C C 1
ATOM 6753 O O . SER C 1 192 ? -1.129 16.598 17.953 1.00 21.52 192 SER C O 1
ATOM 6756 N N . GLY C 1 193 ? -2.682 16.400 16.319 1.00 21.37 193 GLY C N 1
ATOM 6757 C CA . GLY C 1 193 ? -1.784 16.832 15.270 1.00 21.01 193 GLY C CA 1
ATOM 6758 C C . GLY C 1 193 ? -1.566 18.320 15.495 1.00 21.77 193 GLY C C 1
ATOM 6759 O O . GLY C 1 193 ? -2.414 18.993 16.090 1.00 21.13 193 GLY C O 1
ATOM 6760 N N . VAL C 1 194 ? -0.448 18.843 15.010 1.00 22.81 194 VAL C N 1
ATOM 6761 C CA . VAL C 1 194 ? -0.130 20.247 15.215 1.00 23.31 194 VAL C CA 1
ATOM 6762 C C . VAL C 1 194 ? -1.031 21.251 14.477 1.00 24.83 194 VAL C C 1
ATOM 6763 O O . VAL C 1 194 ? -0.985 22.440 14.761 1.00 23.48 194 VAL C O 1
ATOM 6767 N N . SER C 1 195 ? -1.868 20.777 13.553 1.00 24.10 195 SER C N 1
ATOM 6768 C CA . SER C 1 195 ? -2.759 21.679 12.823 1.00 25.44 195 SER C CA 1
ATOM 6769 C C . SER C 1 195 ? -3.705 22.382 13.800 1.00 25.03 195 SER C C 1
ATOM 6770 O O . SER C 1 195 ? -4.214 23.466 13.519 1.00 25.32 195 SER C O 1
ATOM 6773 N N . GLY C 1 196 ? -3.923 21.758 14.952 1.00 26.39 196 GLY C N 1
ATOM 6774 C CA . GLY C 1 196 ? -4.794 22.339 15.958 1.00 27.36 196 GLY C CA 1
ATOM 6775 C C . GLY C 1 196 ? -4.215 23.603 16.579 1.00 29.25 196 GLY C C 1
ATOM 6776 O O . GLY C 1 196 ? -4.939 24.379 17.204 1.00 29.60 196 GLY C O 1
ATOM 6777 N N . ALA C 1 197 ? -2.912 23.812 16.411 1.00 28.62 197 ALA C N 1
ATOM 6778 C CA . ALA C 1 197 ? -2.250 24.987 16.955 1.00 29.18 197 ALA C CA 1
ATOM 6779 C C . ALA C 1 197 ? -2.461 26.208 16.065 1.00 31.24 197 ALA C C 1
ATOM 6780 O O . ALA C 1 197 ? -2.083 27.317 16.431 1.00 33.21 197 ALA C O 1
ATOM 6782 N N . GLY C 1 198 ? -3.055 26.001 14.893 1.00 32.38 198 GLY C N 1
ATOM 6783 C CA . GLY C 1 198 ? -3.306 27.108 13.989 1.00 31.87 198 GLY 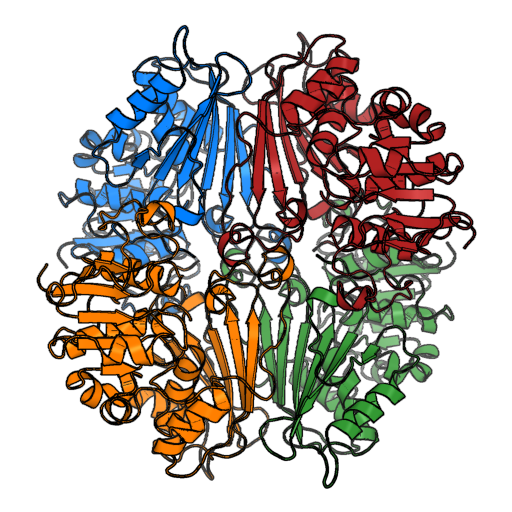C CA 1
ATOM 6784 C C . GLY C 1 198 ? -2.155 27.425 13.057 1.00 32.16 198 GLY C C 1
ATOM 6785 O O . GLY C 1 198 ? -1.096 26.801 13.126 1.00 32.98 198 GLY C O 1
ATOM 6786 N N . ARG C 1 199 ? -2.365 28.420 12.200 1.00 30.65 199 ARG C N 1
ATOM 6787 C CA . ARG C 1 199 ? -1.373 28.846 11.220 1.00 29.03 199 ARG C CA 1
ATOM 6788 C C . ARG C 1 199 ? -0.499 30.006 11.709 1.00 29.72 199 ARG C C 1
ATOM 6789 O O . ARG C 1 199 ? 0.297 30.560 10.944 1.00 28.90 199 ARG C O 1
ATOM 6797 N N . GLY C 1 200 ? -0.643 30.371 12.978 1.00 31.37 200 GLY C N 1
ATOM 6798 C CA . GLY C 1 200 ? 0.159 31.456 13.523 1.00 33.16 200 GLY C CA 1
ATOM 6799 C C . GLY C 1 200 ? 1.646 31.189 13.362 1.00 35.00 200 GLY C C 1
ATOM 6800 O O . GLY C 1 200 ? 2.114 30.093 13.671 1.00 36.16 200 GLY C O 1
ATOM 6801 N N . ALA C 1 201 ? 2.387 32.183 12.881 1.00 36.60 201 ALA C N 1
ATOM 6802 C CA . ALA C 1 201 ? 3.820 32.034 12.671 1.00 38.52 201 ALA C CA 1
ATOM 6803 C C . ALA C 1 201 ? 4.630 32.044 13.966 1.00 39.56 201 ALA C C 1
ATOM 6804 O O . ALA C 1 201 ? 5.230 33.056 14.323 1.00 40.13 201 ALA C O 1
ATOM 6806 N N . LYS C 1 202 ? 4.647 30.913 14.668 1.00 39.78 202 LYS C N 1
ATOM 6807 C CA . LYS C 1 202 ? 5.412 30.809 15.904 1.00 39.81 202 LYS C CA 1
ATOM 6808 C C . LYS C 1 202 ? 6.548 29.788 15.832 1.00 38.25 202 LYS C C 1
ATOM 6809 O O . LYS C 1 202 ? 6.411 28.704 15.257 1.00 34.22 202 LYS C O 1
ATOM 6815 N N . GLU C 1 203 ? 7.675 30.163 16.427 1.00 36.82 203 GLU C N 1
ATOM 6816 C CA . GLU C 1 203 ? 8.869 29.334 16.442 1.00 35.28 203 GLU C CA 1
ATOM 6817 C C . GLU C 1 203 ? 8.589 27.896 16.867 1.00 33.39 203 GLU C C 1
ATOM 6818 O O . GLU C 1 203 ? 9.039 26.940 16.228 1.00 30.86 203 GLU C O 1
ATOM 6824 N N . ALA C 1 204 ? 7.835 27.746 17.947 1.00 30.21 204 ALA C N 1
ATOM 6825 C CA . ALA C 1 204 ? 7.524 26.426 18.472 1.00 29.60 204 ALA C CA 1
ATOM 6826 C C . ALA C 1 204 ? 6.839 25.481 17.491 1.00 28.92 204 ALA C C 1
ATOM 6827 O O . ALA C 1 204 ? 6.963 24.265 17.626 1.00 29.21 204 ALA C O 1
ATOM 6829 N N . ASN C 1 205 ? 6.132 26.020 16.502 1.00 28.99 205 ASN C N 1
ATOM 6830 C CA . ASN C 1 205 ? 5.434 25.163 15.551 1.00 27.67 205 ASN C CA 1
ATOM 6831 C C . ASN C 1 205 ? 6.088 24.969 14.187 1.00 26.62 205 ASN C C 1
ATOM 6832 O O . ASN C 1 205 ? 5.452 24.469 13.259 1.00 26.97 205 ASN C O 1
ATOM 6837 N N . LEU C 1 206 ? 7.354 25.355 14.068 1.00 25.07 206 LEU C N 1
ATOM 6838 C CA . LEU C 1 206 ? 8.088 25.181 12.823 1.00 25.17 206 LEU C CA 1
ATOM 6839 C C . LEU C 1 206 ? 8.301 23.681 12.607 1.00 26.28 206 LEU C C 1
ATOM 6840 O O . LEU C 1 206 ? 8.331 22.903 13.571 1.00 24.70 206 LEU C O 1
ATOM 6845 N N . TYR C 1 207 ? 8.448 23.275 11.348 1.00 25.06 207 TYR C N 1
ATOM 6846 C CA . TYR C 1 207 ? 8.677 21.872 11.034 1.00 24.43 207 TYR C CA 1
ATOM 6847 C C . TYR C 1 207 ? 9.892 21.333 11.802 1.00 23.63 207 TYR C C 1
ATOM 6848 O O . TYR C 1 207 ? 9.825 20.262 12.412 1.00 23.47 207 TYR C O 1
ATOM 6857 N N . SER C 1 208 ? 10.991 22.085 11.775 1.00 22.35 208 SER C N 1
ATOM 6858 C CA . SER C 1 208 ? 12.223 21.681 12.448 1.00 22.23 208 SER C CA 1
ATOM 6859 C C . SER C 1 208 ? 12.098 21.516 13.964 1.00 22.42 208 SER C C 1
ATOM 6860 O O . SER C 1 208 ? 12.892 20.801 14.578 1.00 22.65 208 SER C O 1
ATOM 6863 N N . GLU C 1 209 ? 11.125 22.187 14.571 1.00 20.40 209 GLU C N 1
ATOM 6864 C CA . GLU C 1 209 ? 10.930 22.102 16.014 1.00 20.77 209 GLU C CA 1
ATOM 6865 C C . GLU C 1 209 ? 9.941 21.003 16.396 1.00 21.37 209 GLU C C 1
ATOM 6866 O O . GLU C 1 209 ? 10.062 20.391 17.453 1.00 21.77 209 GLU C O 1
ATOM 6872 N N . ILE C 1 210 ? 8.959 20.760 15.531 1.00 21.53 210 ILE C N 1
ATOM 6873 C CA . ILE C 1 210 ? 7.924 19.769 15.800 1.00 21.93 210 ILE C CA 1
ATOM 6874 C C . ILE C 1 210 ? 8.245 18.343 15.362 1.00 21.95 210 ILE C C 1
ATOM 6875 O O . ILE C 1 210 ? 8.025 17.394 16.110 1.00 22.23 210 ILE C O 1
ATOM 6880 N N . ALA C 1 211 ? 8.757 18.200 14.146 1.00 23.54 211 ALA C N 1
ATOM 6881 C CA . ALA C 1 211 ? 9.051 16.887 13.577 1.00 22.17 211 ALA C CA 1
ATOM 6882 C C . ALA C 1 211 ? 9.931 15.951 14.392 1.00 23.68 211 ALA C C 1
ATOM 6883 O O . ALA C 1 211 ? 10.868 16.380 15.075 1.00 21.61 211 ALA C O 1
ATOM 6885 N N . GLU C 1 212 ? 9.602 14.660 14.307 1.00 23.48 212 GLU C N 1
ATOM 6886 C CA . GLU C 1 212 ? 10.351 13.602 14.972 1.00 22.83 212 GLU C CA 1
ATOM 6887 C C . GLU C 1 212 ? 10.426 13.680 16.487 1.00 23.06 212 GLU C C 1
ATOM 6888 O O . GLU C 1 212 ? 11.478 13.426 17.076 1.00 24.29 212 GLU C O 1
ATOM 6894 N N . GLY C 1 213 ? 9.303 14.011 17.113 1.00 22.83 213 GLY C N 1
ATOM 6895 C CA . GLY C 1 213 ? 9.259 14.088 18.555 1.00 22.47 213 GLY C CA 1
ATOM 6896 C C . GLY C 1 213 ? 7.885 14.485 19.046 1.00 23.22 213 GLY C C 1
ATOM 6897 O O . GLY C 1 213 ? 7.053 14.960 18.272 1.00 23.97 213 GLY C O 1
ATOM 6898 N N . ILE C 1 214 ? 7.641 14.277 20.333 1.00 23.27 214 ILE C N 1
ATOM 6899 C CA . ILE C 1 214 ? 6.367 14.652 20.933 1.00 24.56 214 ILE C CA 1
ATOM 6900 C C . ILE C 1 214 ? 6.635 15.334 22.269 1.00 24.95 214 ILE C C 1
ATOM 6901 O O . ILE C 1 214 ? 7.770 15.326 22.770 1.00 24.13 214 ILE C O 1
ATOM 6906 N N . SER C 1 215 ? 5.589 15.925 22.828 1.00 24.84 215 SER C N 1
ATOM 6907 C CA . SER C 1 215 ? 5.668 16.592 24.119 1.00 25.75 215 SER C CA 1
ATOM 6908 C C . SER C 1 215 ? 4.263 16.884 24.607 1.00 26.69 215 SER C C 1
ATOM 6909 O O . SER C 1 215 ? 3.332 16.988 23.806 1.00 26.81 215 SER C O 1
ATOM 6912 N N . SER C 1 216 ? 4.109 16.985 25.924 1.00 24.99 216 SER C N 1
ATOM 6913 C CA . SER C 1 216 ? 2.827 17.300 26.515 1.00 24.39 216 SER C CA 1
ATOM 6914 C C . SER C 1 216 ? 2.715 18.817 26.487 1.00 24.39 216 SER C C 1
ATOM 6915 O O . SER C 1 216 ? 3.691 19.511 26.215 1.00 24.80 216 SER C O 1
ATOM 6918 N N . TYR C 1 217 ? 1.518 19.326 26.751 1.00 25.79 217 TYR C N 1
ATOM 6919 C CA . TYR C 1 217 ? 1.298 20.766 26.811 1.00 27.36 217 TYR C CA 1
ATOM 6920 C C . TYR C 1 217 ? -0.012 20.982 27.536 1.00 26.44 217 TYR C C 1
ATOM 6921 O O . TYR C 1 217 ? -0.829 20.067 27.623 1.00 27.43 217 TYR C O 1
ATOM 6930 N N . GLY C 1 218 ? -0.198 22.174 28.089 1.00 26.41 218 GLY C N 1
ATOM 6931 C CA . GLY C 1 218 ? -1.421 22.449 28.815 1.00 26.02 218 GLY C CA 1
ATOM 6932 C C . GLY C 1 218 ? -1.588 21.472 29.959 1.00 27.46 218 GLY C C 1
ATOM 6933 O O . GLY C 1 218 ? -2.689 21.002 30.233 1.00 27.34 218 GLY C O 1
ATOM 6934 N N . VAL C 1 219 ? -0.488 21.156 30.632 1.00 28.25 219 VAL C N 1
ATOM 6935 C CA . VAL C 1 219 ? -0.543 20.232 31.754 1.00 28.33 219 VAL C CA 1
ATOM 6936 C C . VAL C 1 219 ? -1.272 20.888 32.928 1.00 30.81 219 VAL C C 1
ATOM 6937 O O . VAL C 1 219 ? -1.113 22.085 33.177 1.00 30.92 219 VAL C O 1
ATOM 6941 N N . THR C 1 220 ? -2.075 20.096 33.634 1.00 31.43 220 THR C N 1
ATOM 6942 C CA . THR C 1 220 ? -2.843 20.562 34.789 1.00 33.38 220 THR C CA 1
ATOM 6943 C C . THR C 1 220 ? -4.010 21.471 34.412 1.00 33.84 220 THR C C 1
ATOM 6944 O O . THR C 1 220 ? -5.151 21.208 34.784 1.00 34.12 220 THR C O 1
ATOM 6948 N N . ARG C 1 221 ? -3.718 22.548 33.691 1.00 35.40 221 ARG C N 1
ATOM 6949 C CA . ARG C 1 221 ? -4.751 23.491 33.283 1.00 37.77 221 ARG C CA 1
ATOM 6950 C C . ARG C 1 221 ? -4.697 23.775 31.795 1.00 35.80 221 ARG C C 1
ATOM 6951 O O . ARG C 1 221 ? -3.697 24.265 31.277 1.00 38.56 221 ARG C O 1
ATOM 6959 N N . HIS C 1 222 ? -5.778 23.445 31.110 1.00 33.23 222 HIS C N 1
ATOM 6960 C CA . HIS C 1 222 ? -5.896 23.697 29.679 1.00 31.96 222 HIS C CA 1
ATOM 6961 C C . HIS C 1 222 ? -7.326 24.180 29.501 1.00 31.44 222 HIS C C 1
ATOM 6962 O O . HIS C 1 222 ? -8.241 23.648 30.125 1.00 28.90 222 HIS C O 1
ATOM 6969 N N . ARG C 1 223 ? -7.516 25.190 28.661 1.00 33.91 223 ARG C N 1
ATOM 6970 C CA . ARG C 1 223 ? -8.844 25.768 28.459 1.00 36.37 223 ARG C CA 1
ATOM 6971 C C . ARG C 1 223 ? -9.992 24.824 28.122 1.00 34.64 223 ARG C C 1
ATOM 6972 O O . ARG C 1 223 ? -11.158 25.187 28.288 1.00 34.42 223 ARG C O 1
ATOM 6980 N N . HIS C 1 224 ? -9.683 23.616 27.667 1.00 32.41 224 HIS C N 1
ATOM 6981 C CA . HIS C 1 224 ? -10.740 22.666 27.346 1.00 31.84 224 HIS C CA 1
ATOM 6982 C C . HIS C 1 224 ? -11.280 21.980 28.588 1.00 30.83 224 HIS C C 1
ATOM 6983 O O . HIS C 1 224 ? -12.365 21.401 28.552 1.00 31.93 224 HIS C O 1
ATOM 6990 N N . VAL C 1 225 ? -10.533 22.061 29.691 1.00 29.58 225 VAL C N 1
ATOM 6991 C CA . VAL C 1 225 ? -10.947 21.424 30.941 1.00 28.62 225 VAL C CA 1
ATOM 6992 C C . VAL C 1 225 ? -12.369 21.805 31.356 1.00 28.01 225 VAL C C 1
ATOM 6993 O O . VAL C 1 225 ? -13.227 20.930 31.484 1.00 30.65 225 VAL C O 1
ATOM 6997 N N . PRO C 1 226 ? -12.647 23.112 31.554 1.00 26.78 226 PRO C N 1
ATOM 6998 C CA . PRO C 1 226 ? -14.005 23.512 31.955 1.00 29.03 226 PRO C CA 1
ATOM 6999 C C . PRO C 1 226 ? -15.087 23.087 30.967 1.00 27.90 226 PRO C C 1
ATOM 7000 O O . PRO C 1 226 ? -16.208 22.760 31.370 1.00 27.67 226 PRO C O 1
ATOM 7004 N N . GLU C 1 227 ? -14.744 23.082 29.679 1.00 27.85 227 GLU C N 1
ATOM 7005 C CA . GLU C 1 227 ? -15.675 22.664 28.626 1.00 27.63 227 GLU C CA 1
ATOM 7006 C C . GLU C 1 227 ? -16.013 21.181 28.803 1.00 28.61 227 GLU C C 1
ATOM 7007 O O . GLU C 1 227 ? -17.178 20.779 28.731 1.00 25.87 227 GLU C O 1
ATOM 7013 N N . ILE C 1 228 ? -14.973 20.379 29.034 1.00 27.39 228 ILE C N 1
ATOM 7014 C CA . ILE C 1 228 ? -15.120 18.944 29.242 1.00 27.68 228 ILE C CA 1
ATOM 7015 C C . ILE C 1 228 ? -15.951 18.647 30.485 1.00 28.13 228 ILE C C 1
ATOM 7016 O O . ILE C 1 228 ? -16.908 17.875 30.433 1.00 29.26 228 ILE C O 1
ATOM 7021 N N . GLU C 1 229 ? -15.588 19.272 31.600 1.00 29.72 229 GLU C N 1
ATOM 7022 C CA . GLU C 1 229 ? -16.294 19.053 32.858 1.00 29.18 229 GLU C CA 1
ATOM 7023 C C . GLU C 1 229 ? -17.750 19.526 32.811 1.00 30.59 229 GLU C C 1
ATOM 7024 O O . GLU C 1 229 ? -18.626 18.908 33.420 1.00 31.48 229 GLU C O 1
ATOM 7030 N N . GLN C 1 230 ? -18.014 20.607 32.085 1.00 30.16 230 GLN C N 1
ATOM 7031 C CA . GLN C 1 230 ? -19.381 21.114 31.971 1.00 31.03 230 GLN C CA 1
ATOM 7032 C C . GLN C 1 230 ? -20.280 20.041 31.362 1.00 31.04 230 GLN C C 1
ATOM 7033 O O . GLN C 1 230 ? -21.342 19.722 31.904 1.00 30.33 230 GLN C O 1
ATOM 7039 N N . GLY C 1 231 ? -19.840 19.481 30.239 1.00 30.84 231 GLY C N 1
ATOM 7040 C CA . GLY C 1 231 ? -20.611 18.448 29.571 1.00 31.86 231 GLY C CA 1
ATOM 7041 C C . GLY C 1 231 ? -20.816 17.208 30.419 1.00 32.97 231 GLY C C 1
ATOM 7042 O O . GLY C 1 231 ? -21.926 16.668 30.482 1.00 32.01 231 GLY C O 1
ATOM 7043 N N . LEU C 1 232 ? -19.747 16.753 31.070 1.00 32.61 232 LEU C N 1
ATOM 7044 C CA . LEU C 1 232 ? -19.822 15.567 31.914 1.00 33.24 232 LEU C CA 1
ATOM 7045 C C . LEU C 1 232 ? -20.658 15.835 33.169 1.00 33.89 232 LEU C C 1
ATOM 7046 O O . LEU C 1 232 ? -21.459 14.992 33.586 1.00 33.24 232 LEU C O 1
ATOM 7051 N N . SER C 1 233 ? -20.477 17.009 33.764 1.00 35.59 233 SER C N 1
ATOM 7052 C CA . SER C 1 233 ? -21.225 17.364 34.966 1.00 37.64 233 SER C CA 1
ATOM 7053 C C . SER C 1 233 ? -22.729 17.389 34.699 1.00 38.37 233 SER C C 1
ATOM 7054 O O . SER C 1 233 ? -23.522 16.924 35.524 1.00 39.31 233 SER C O 1
ATOM 7057 N N . ASP C 1 234 ? -23.122 17.920 33.546 1.00 40.10 234 ASP C N 1
ATOM 7058 C CA . ASP C 1 234 ? -24.539 17.982 33.208 1.00 42.24 234 ASP C CA 1
ATOM 7059 C C . ASP C 1 234 ? -25.179 16.608 33.171 1.00 42.28 234 ASP C C 1
ATOM 7060 O O . ASP C 1 234 ? -26.302 16.433 33.631 1.00 40.83 234 ASP C O 1
ATOM 7065 N N . VAL C 1 235 ? -24.461 15.637 32.623 1.00 44.07 235 VAL C N 1
ATOM 7066 C CA . VAL C 1 235 ? -24.975 14.279 32.516 1.00 45.36 235 VAL C CA 1
ATOM 7067 C C . VAL C 1 235 ? -24.952 13.551 33.854 1.00 47.47 235 VAL C C 1
ATOM 7068 O O . VAL C 1 235 ? -25.920 12.879 34.212 1.00 48.36 235 VAL C O 1
ATOM 7072 N N . ALA C 1 236 ? -23.845 13.678 34.585 1.00 49.26 236 ALA C N 1
ATOM 7073 C CA . ALA C 1 236 ? -23.702 13.014 35.876 1.00 50.85 236 ALA C CA 1
ATOM 7074 C C . ALA C 1 236 ? -24.506 13.699 36.973 1.00 52.27 236 ALA C C 1
ATOM 7075 O O . ALA C 1 236 ? -24.655 13.158 38.075 1.00 51.04 236 ALA C O 1
ATOM 7077 N N . GLN C 1 237 ? -25.017 14.889 36.667 1.00 54.77 237 GLN C N 1
ATOM 7078 C CA . GLN C 1 237 ? -25.800 15.656 37.627 1.00 57.73 237 GLN C CA 1
ATOM 7079 C C . GLN C 1 237 ? -25.048 15.794 38.944 1.00 56.37 237 GLN C C 1
ATOM 7080 O O . GLN C 1 237 ? -25.622 15.716 40.030 1.00 55.18 237 GLN C O 1
ATOM 7086 N N . SER C 1 238 ? -23.744 15.996 38.813 1.00 55.87 238 SER C N 1
ATOM 7087 C CA . SER C 1 238 ? -22.834 16.172 39.935 1.00 55.79 238 SER C CA 1
ATOM 7088 C C . SER C 1 238 ? -21.578 16.799 39.338 1.00 54.68 238 SER C C 1
ATOM 7089 O O . SER C 1 238 ? -21.259 16.559 38.171 1.00 53.14 238 SER C O 1
ATOM 7092 N N . LYS C 1 239 ? -20.871 17.604 40.117 1.00 53.21 239 LYS C N 1
ATOM 7093 C CA . LYS C 1 239 ? -19.673 18.228 39.596 1.00 51.40 239 LYS C CA 1
ATOM 7094 C C . LYS C 1 239 ? -18.606 17.180 39.327 1.00 48.76 239 LYS C C 1
ATOM 7095 O O . LYS C 1 239 ? -18.213 16.431 40.220 1.00 47.27 239 LYS C O 1
ATOM 7101 N N . VAL C 1 240 ? -18.151 17.122 38.082 1.00 44.77 240 VAL C N 1
ATOM 7102 C CA . VAL C 1 240 ? -17.129 16.169 37.685 1.00 41.33 240 VAL C CA 1
ATOM 7103 C C . VAL C 1 240 ? -15.782 16.858 37.498 1.00 39.76 240 VAL C C 1
ATOM 7104 O O . VAL C 1 240 ? -15.679 17.860 36.796 1.00 39.54 240 VAL C O 1
ATOM 7108 N N . THR C 1 241 ? -14.757 16.319 38.149 1.00 38.71 241 THR C N 1
ATOM 7109 C CA . THR C 1 241 ? -13.404 16.848 38.039 1.00 36.32 241 THR C CA 1
ATOM 7110 C C . THR C 1 241 ? -12.552 15.791 37.352 1.00 34.63 241 THR C C 1
ATOM 7111 O O . THR C 1 241 ? -12.391 14.686 37.865 1.00 34.06 241 THR C O 1
ATOM 7115 N N . VAL C 1 242 ? -12.012 16.133 36.189 1.00 32.40 242 VAL C N 1
ATOM 7116 C CA . VAL C 1 242 ? -11.192 15.196 35.436 1.00 31.33 242 VAL C CA 1
ATOM 7117 C C . VAL C 1 242 ? -9.726 15.609 35.383 1.00 29.81 242 VAL C C 1
ATOM 7118 O O . VAL C 1 242 ? -9.345 16.703 35.812 1.00 29.30 242 VAL C O 1
ATOM 7122 N N . SER C 1 243 ? -8.913 14.702 34.857 1.00 29.13 243 SER C N 1
ATOM 7123 C CA . SER C 1 243 ? -7.486 14.923 34.656 1.00 27.67 243 SER C CA 1
ATOM 7124 C C . SER C 1 243 ? -7.392 14.850 33.134 1.00 27.28 243 SER C C 1
ATOM 7125 O O . SER C 1 243 ? -7.809 13.863 32.528 1.00 26.26 243 SER C O 1
ATOM 7128 N N . PHE C 1 244 ? -6.874 15.905 32.522 1.00 25.28 244 PHE C N 1
ATOM 7129 C CA . PHE C 1 244 ? -6.783 15.977 31.066 1.00 25.36 244 PHE C CA 1
ATOM 7130 C C . PHE C 1 244 ? -5.419 16.491 30.638 1.00 25.25 244 PHE C C 1
ATOM 7131 O O . PHE C 1 244 ? -5.055 17.628 30.942 1.00 25.98 244 PHE C O 1
ATOM 7139 N N . THR C 1 245 ? -4.668 15.658 29.929 1.00 24.19 245 THR C N 1
ATOM 7140 C CA . THR C 1 245 ? -3.342 16.059 29.490 1.00 22.92 245 THR C CA 1
ATOM 7141 C C . THR C 1 245 ? -3.142 15.937 27.987 1.00 24.86 245 THR C C 1
ATOM 7142 O O . THR C 1 245 ? -3.084 14.827 27.448 1.00 24.19 245 THR C O 1
ATOM 7146 N N . PRO C 1 246 ? -3.024 17.084 27.295 1.00 26.63 246 PRO C N 1
ATOM 7147 C CA . PRO C 1 246 ? -2.818 17.146 25.844 1.00 23.17 246 PRO C CA 1
ATOM 7148 C C . PRO C 1 246 ? -1.381 16.787 25.482 1.00 23.36 246 PRO C C 1
ATOM 7149 O O . PRO C 1 246 ? -0.469 16.950 26.290 1.00 24.16 246 PRO C O 1
ATOM 7153 N N . HIS C 1 247 ? -1.183 16.306 24.259 1.00 25.11 247 HIS C N 1
ATOM 7154 C CA . HIS C 1 247 ? 0.143 15.955 23.768 1.00 21.81 247 HIS C CA 1
ATOM 7155 C C . HIS C 1 247 ? 0.202 16.368 22.310 1.00 22.79 247 HIS C C 1
ATOM 7156 O O . HIS C 1 247 ? -0.741 16.129 21.555 1.00 23.91 247 HIS C O 1
ATOM 7163 N N . LEU C 1 248 ? 1.308 16.983 21.910 1.00 23.14 248 LEU C N 1
ATOM 7164 C CA . LEU C 1 248 ? 1.468 17.445 20.533 1.00 22.84 248 LEU C CA 1
ATOM 7165 C C . LEU C 1 248 ? 2.165 16.390 19.676 1.00 23.95 248 LEU C C 1
ATOM 7166 O O . LEU C 1 248 ? 3.296 15.998 19.965 1.00 22.35 248 LEU C O 1
ATOM 7171 N N . MET C 1 249 ? 1.479 15.946 18.621 1.00 23.33 249 MET C N 1
ATOM 7172 C CA . MET C 1 249 ? 1.989 14.923 17.713 1.00 22.33 249 MET C CA 1
ATOM 7173 C C . MET C 1 249 ? 2.665 15.479 16.460 1.00 23.10 249 MET C C 1
ATOM 7174 O O . MET C 1 249 ? 2.219 16.480 15.895 1.00 24.60 249 MET C O 1
ATOM 7179 N N . PRO C 1 250 ? 3.746 14.821 15.997 1.00 24.26 250 PRO C N 1
ATOM 7180 C CA . PRO C 1 250 ? 4.441 15.280 14.797 1.00 21.83 250 PRO C CA 1
ATOM 7181 C C . PRO C 1 250 ? 3.662 14.808 13.567 1.00 23.05 250 PRO C C 1
ATOM 7182 O O . PRO C 1 250 ? 4.087 13.907 12.841 1.00 23.18 250 PRO C O 1
ATOM 7186 N N . MET C 1 251 ? 2.499 15.413 13.366 1.00 23.37 251 MET C N 1
ATOM 7187 C CA . MET C 1 251 ? 1.625 15.106 12.239 1.00 22.68 251 MET C CA 1
ATOM 7188 C C . MET C 1 251 ? 0.687 16.298 12.085 1.00 22.51 251 MET C C 1
ATOM 7189 O O . MET C 1 251 ? 0.505 17.076 13.021 1.00 21.78 251 MET C O 1
ATOM 7194 N N . ILE C 1 252 ? 0.091 16.434 10.908 1.00 20.93 252 ILE C N 1
ATOM 7195 C CA . ILE C 1 252 ? -0.803 17.550 10.643 1.00 21.01 252 ILE C CA 1
ATOM 7196 C C . ILE C 1 252 ? -2.184 17.376 11.258 1.00 20.95 252 ILE C C 1
ATOM 7197 O O . ILE C 1 252 ? -2.594 18.159 12.111 1.00 21.69 252 ILE C O 1
ATOM 7202 N N . ARG C 1 253 ? -2.892 16.344 10.819 1.00 20.60 253 ARG C N 1
ATOM 7203 C CA . ARG C 1 253 ? -4.245 16.070 11.287 1.00 21.17 253 ARG C CA 1
ATOM 7204 C C . ARG C 1 253 ? -4.330 14.829 12.168 1.00 22.20 253 ARG C C 1
ATOM 7205 O O . ARG C 1 253 ? -3.461 13.963 12.129 1.00 23.37 253 ARG C O 1
ATOM 7213 N N . GLY C 1 254 ? -5.399 14.738 12.946 1.00 20.79 254 GLY C N 1
ATOM 7214 C CA . GLY C 1 254 ? -5.574 13.577 13.788 1.00 22.62 254 GLY C CA 1
ATOM 7215 C C . GLY C 1 254 ? -5.611 13.869 15.271 1.00 22.93 254 GLY C C 1
ATOM 7216 O O . GLY C 1 254 ? -4.858 14.702 15.787 1.00 22.80 254 GLY C O 1
ATOM 7217 N N . MET C 1 255 ? -6.494 13.164 15.961 1.00 22.16 255 MET C N 1
ATOM 7218 C CA . MET C 1 255 ? -6.638 13.339 17.386 1.00 23.00 255 MET C CA 1
ATOM 7219 C C . MET C 1 255 ? -7.136 12.066 18.043 1.00 24.29 255 MET C C 1
ATOM 7220 O O . MET C 1 255 ? -8.022 11.375 17.521 1.00 23.36 255 MET C O 1
ATOM 7225 N N . GLN C 1 256 ? -6.547 11.755 19.189 1.00 23.75 256 GLN C N 1
ATOM 7226 C CA . GLN C 1 256 ? -6.957 10.598 19.949 1.00 23.83 256 GLN C CA 1
ATOM 7227 C C . GLN C 1 256 ? -6.973 10.896 21.430 1.00 23.88 256 GLN C C 1
ATOM 7228 O O . GLN C 1 256 ? -6.075 11.548 21.955 1.00 24.53 256 GLN C O 1
ATOM 7234 N N . SER C 1 257 ? -8.024 10.442 22.092 1.00 23.82 257 SER C N 1
ATOM 7235 C CA . SER C 1 257 ? -8.111 10.566 23.533 1.00 24.19 257 SER C CA 1
ATOM 7236 C C . SER C 1 257 ? -8.111 9.128 24.039 1.00 23.99 257 SER C C 1
ATOM 7237 O O . SER C 1 257 ? -8.901 8.305 23.576 1.00 23.13 257 SER C O 1
ATOM 7240 N N . THR C 1 258 ? -7.180 8.818 24.931 1.00 23.95 258 THR C N 1
ATOM 7241 C CA . THR C 1 258 ? -7.124 7.500 25.545 1.00 24.63 258 THR C CA 1
ATOM 7242 C C . THR C 1 258 ? -7.694 7.810 26.928 1.00 24.53 258 THR C C 1
ATOM 7243 O O . THR C 1 258 ? -7.073 8.513 27.724 1.00 24.66 258 THR C O 1
ATOM 7247 N N . ILE C 1 259 ? -8.894 7.305 27.186 1.00 25.78 259 ILE C N 1
ATOM 7248 C CA . ILE C 1 259 ? -9.611 7.581 28.422 1.00 23.59 259 ILE C CA 1
ATOM 7249 C C . ILE C 1 259 ? -9.625 6.432 29.419 1.00 25.45 259 ILE C C 1
ATOM 7250 O O . ILE C 1 259 ? -10.094 5.331 29.122 1.00 26.97 259 ILE C O 1
ATOM 7255 N N . TYR C 1 260 ? -9.110 6.705 30.611 1.00 26.05 260 TYR C N 1
ATOM 7256 C CA . TYR C 1 260 ? -9.042 5.712 31.673 1.00 26.44 260 TYR C CA 1
ATOM 7257 C C . TYR C 1 260 ? -10.135 5.970 32.704 1.00 28.25 260 TYR C C 1
ATOM 7258 O O . TYR C 1 260 ? -10.089 6.959 33.440 1.00 29.07 260 TYR C O 1
ATOM 7267 N N . VAL C 1 261 ? -11.116 5.075 32.755 1.00 29.25 261 VAL C N 1
ATOM 7268 C CA . VAL C 1 261 ? -12.231 5.229 33.678 1.00 31.15 261 VAL C CA 1
ATOM 7269 C C . VAL C 1 261 ? -12.428 4.036 34.603 1.00 32.88 261 VAL C C 1
ATOM 7270 O O . VAL C 1 261 ? -11.939 2.931 34.348 1.00 32.67 261 VAL C O 1
ATOM 7274 N N . GLU C 1 262 ? -13.162 4.284 35.681 1.00 33.77 262 GLU C N 1
ATOM 7275 C CA . GLU C 1 262 ? -13.479 3.269 36.666 1.00 36.49 262 GLU C CA 1
ATOM 7276 C C . GLU C 1 262 ? -14.923 2.867 36.395 1.00 36.50 262 GLU C C 1
ATOM 7277 O O . GLU C 1 262 ? -15.811 3.721 36.363 1.00 36.19 262 GLU C O 1
ATOM 7283 N N . MET C 1 263 ? -15.165 1.581 36.178 1.00 36.21 263 MET C N 1
ATOM 7284 C CA . MET C 1 263 ? -16.522 1.126 35.914 1.00 37.32 263 MET C CA 1
ATOM 7285 C C . MET C 1 263 ? -17.323 1.081 37.211 1.00 38.80 263 MET C C 1
ATOM 7286 O O . MET C 1 263 ? -16.754 0.950 38.297 1.00 39.06 263 MET C O 1
ATOM 7291 N N . ALA C 1 264 ? -18.643 1.193 37.096 1.00 41.61 264 ALA C N 1
ATOM 7292 C CA . ALA C 1 264 ? -19.508 1.148 38.272 1.00 43.30 264 ALA C CA 1
ATOM 7293 C C . ALA C 1 264 ? -19.532 -0.267 38.837 1.00 45.03 264 ALA C C 1
ATOM 7294 O O . ALA C 1 264 ? -19.184 -1.236 38.153 1.00 43.29 264 ALA C O 1
ATOM 7296 N N . PRO C 1 265 ? -19.948 -0.405 40.102 1.00 46.66 265 PRO C N 1
ATOM 7297 C CA . PRO C 1 265 ? -20.004 -1.725 40.729 1.00 47.68 265 PRO C CA 1
ATOM 7298 C C . PRO C 1 265 ? -20.810 -2.709 39.882 1.00 48.13 265 PRO C C 1
ATOM 7299 O O . PRO C 1 265 ? -21.915 -2.395 39.439 1.00 45.96 265 PRO C O 1
ATOM 7303 N N . GLY C 1 266 ? -20.244 -3.889 39.649 1.00 48.65 266 GLY C N 1
ATOM 7304 C CA . GLY C 1 266 ? -20.934 -4.899 38.865 1.00 49.93 266 GLY C CA 1
ATOM 7305 C C . GLY C 1 266 ? -20.848 -4.748 37.356 1.00 50.37 266 GLY C C 1
ATOM 7306 O O . GLY C 1 266 ? -21.166 -5.685 36.626 1.00 52.39 266 GLY C O 1
ATOM 7307 N N . VAL C 1 267 ? -20.414 -3.581 36.884 1.00 49.67 267 VAL C N 1
ATOM 7308 C CA . VAL C 1 267 ? -20.298 -3.319 35.452 1.00 48.49 267 VAL C CA 1
ATOM 7309 C C . VAL C 1 267 ? -19.029 -3.925 34.839 1.00 48.78 267 VAL C C 1
ATOM 7310 O O . VAL C 1 267 ? -17.964 -3.900 35.455 1.00 46.56 267 VAL C O 1
ATOM 7314 N N . ARG C 1 268 ? -19.152 -4.475 33.632 1.00 49.72 268 ARG C N 1
ATOM 7315 C CA . ARG C 1 268 ? -18.019 -5.069 32.918 1.00 51.20 268 ARG C CA 1
ATOM 7316 C C . ARG C 1 268 ? -17.812 -4.311 31.612 1.00 49.16 268 ARG C C 1
ATOM 7317 O O . ARG C 1 268 ? -18.699 -3.583 31.169 1.00 48.31 268 ARG C O 1
ATOM 7325 N N . THR C 1 269 ? -16.650 -4.479 30.990 1.00 46.61 269 THR C N 1
ATOM 7326 C CA . THR C 1 269 ? -16.371 -3.782 29.741 1.00 46.08 269 THR C CA 1
ATOM 7327 C C . THR C 1 269 ? -17.437 -4.069 28.681 1.00 46.10 269 THR C C 1
ATOM 7328 O O . THR C 1 269 ? -17.781 -3.192 27.886 1.00 44.34 269 THR C O 1
ATOM 7332 N N . GLU C 1 270 ? -17.970 -5.290 28.684 1.00 47.38 270 GLU C N 1
ATOM 7333 C CA . GLU C 1 270 ? -18.999 -5.673 27.721 1.00 48.37 270 GLU C CA 1
ATOM 7334 C C . GLU C 1 270 ? -20.198 -4.742 27.815 1.00 45.47 270 GLU C C 1
ATOM 7335 O O . GLU C 1 270 ? -20.816 -4.411 26.808 1.00 43.90 270 GLU C O 1
ATOM 7341 N N . ASP C 1 271 ? -20.520 -4.315 29.029 1.00 43.81 271 ASP C N 1
ATOM 7342 C CA . ASP C 1 271 ? -21.652 -3.420 29.234 1.00 43.00 271 ASP C CA 1
ATOM 7343 C C . ASP C 1 271 ? -21.393 -2.047 28.633 1.00 40.97 271 ASP C C 1
ATOM 7344 O O . ASP C 1 271 ? -22.282 -1.460 28.009 1.00 40.93 271 ASP C O 1
ATOM 7349 N N . LEU C 1 272 ? -20.181 -1.532 28.820 1.00 38.71 272 LEU C N 1
ATOM 7350 C CA . LEU C 1 272 ? -19.836 -0.228 28.267 1.00 38.24 272 LEU C CA 1
ATOM 7351 C C . LEU C 1 272 ? -19.945 -0.306 26.750 1.00 37.87 272 LEU C C 1
ATOM 7352 O O . LEU C 1 272 ? -20.505 0.583 26.106 1.00 36.74 272 LEU C O 1
ATOM 7357 N N . HIS C 1 273 ? -19.419 -1.391 26.189 1.00 38.28 273 HIS C N 1
ATOM 7358 C CA . HIS C 1 273 ? -19.453 -1.590 24.751 1.00 39.85 273 HIS C CA 1
ATOM 7359 C C . HIS C 1 273 ? -20.879 -1.625 24.204 1.00 40.37 273 HIS C C 1
ATOM 7360 O O . HIS C 1 273 ? -21.189 -0.959 23.211 1.00 39.88 273 HIS C O 1
ATOM 7367 N N . GLN C 1 274 ? -21.745 -2.391 24.859 1.00 40.78 274 GLN C N 1
ATOM 7368 C CA . GLN C 1 274 ? -23.128 -2.505 24.420 1.00 40.94 274 GLN C CA 1
ATOM 7369 C C . GLN C 1 274 ? -23.847 -1.165 24.487 1.00 38.76 274 GLN C C 1
ATOM 7370 O O . GLN C 1 274 ? -24.601 -0.812 23.583 1.00 37.15 274 GLN C O 1
ATOM 7376 N N . GLN C 1 275 ? -23.615 -0.414 25.556 1.00 38.46 275 GLN C N 1
ATOM 7377 C CA . GLN C 1 275 ? -24.262 0.884 25.704 1.00 38.10 275 GLN C CA 1
ATOM 7378 C C . GLN C 1 275 ? -23.843 1.818 24.571 1.00 38.19 275 GLN C C 1
ATOM 7379 O O . GLN C 1 275 ? -24.670 2.526 23.997 1.00 38.55 275 GLN C O 1
ATOM 7385 N N . LEU C 1 276 ? -22.555 1.813 24.246 1.00 37.49 276 LEU C N 1
ATOM 7386 C CA . LEU C 1 276 ? -22.052 2.665 23.181 1.00 37.06 276 LEU C CA 1
ATOM 7387 C C . LEU C 1 276 ? -22.574 2.209 21.830 1.00 38.38 276 LEU C C 1
ATOM 7388 O O . LEU C 1 276 ? -22.958 3.031 20.994 1.00 36.40 276 LEU C O 1
ATOM 7393 N N . LYS C 1 277 ? -22.585 0.896 21.622 1.00 40.64 277 LYS C N 1
ATOM 7394 C CA . LYS C 1 277 ? -23.057 0.329 20.364 1.00 43.47 277 LYS C CA 1
ATOM 7395 C C . LYS C 1 277 ? -24.522 0.710 20.155 1.00 42.59 277 LYS C C 1
ATOM 7396 O O . LYS C 1 277 ? -24.935 1.052 19.049 1.00 40.30 277 LYS C O 1
ATOM 7402 N N . THR C 1 278 ? -25.297 0.667 21.233 1.00 41.19 278 THR C N 1
ATOM 7403 C CA . THR C 1 278 ? -26.714 1.013 21.179 1.00 41.35 278 THR C CA 1
ATOM 7404 C C . THR C 1 278 ? -26.931 2.512 20.970 1.00 41.52 278 THR C C 1
ATOM 7405 O O . THR C 1 278 ? -27.728 2.918 20.125 1.00 41.35 278 THR C O 1
ATOM 7409 N N . SER C 1 279 ? -26.220 3.330 21.739 1.00 41.14 279 SER C N 1
ATOM 7410 C CA . SER C 1 279 ? -26.352 4.782 21.644 1.00 40.65 279 SER C CA 1
ATOM 7411 C C . SER C 1 279 ? -26.001 5.379 20.281 1.00 40.82 279 SER C C 1
ATOM 7412 O O . SER C 1 279 ? -26.543 6.420 19.900 1.00 41.51 279 SER C O 1
ATOM 7415 N N . TYR C 1 280 ? -25.109 4.721 19.547 1.00 40.45 280 TYR C N 1
ATOM 7416 C CA . TYR C 1 280 ? -24.665 5.237 18.254 1.00 42.42 280 TYR C CA 1
ATOM 7417 C C . TYR C 1 280 ? -24.879 4.321 17.045 1.00 44.60 280 TYR C C 1
ATOM 7418 O O . TYR C 1 280 ? -24.353 4.588 15.965 1.00 44.41 280 TYR C O 1
ATOM 7427 N N . GLU C 1 281 ? -25.656 3.259 17.220 1.00 49.68 281 GLU C N 1
ATOM 7428 C CA . GLU C 1 281 ? -25.902 2.306 16.140 1.00 54.46 281 GLU C CA 1
ATOM 7429 C C . GLU C 1 281 ? -26.403 2.904 14.817 1.00 54.68 281 GLU C C 1
ATOM 7430 O O . GLU C 1 281 ? -26.029 2.430 13.742 1.00 53.18 281 GLU C O 1
ATOM 7436 N N . ASP C 1 282 ? -27.241 3.935 14.881 1.00 54.12 282 ASP C N 1
ATOM 7437 C CA . ASP C 1 282 ? -27.754 4.547 13.657 1.00 53.32 282 ASP C CA 1
ATOM 7438 C C . ASP C 1 282 ? -27.084 5.876 13.321 1.00 50.65 282 ASP C C 1
ATOM 7439 O O . ASP C 1 282 ? -27.564 6.630 12.468 1.00 50.02 282 ASP C O 1
ATOM 7444 N N . GLU C 1 283 ? -25.971 6.152 13.992 1.00 45.82 283 GLU C N 1
ATOM 7445 C CA . GLU C 1 283 ? -25.228 7.384 13.781 1.00 40.74 283 GLU C CA 1
ATOM 7446 C C . GLU C 1 283 ? -24.198 7.235 12.669 1.00 38.84 283 GLU C C 1
ATOM 7447 O O . GLU C 1 283 ? -23.301 6.397 12.750 1.00 39.89 283 GLU C O 1
ATOM 7453 N N . GLU C 1 284 ? -24.328 8.056 11.633 1.00 35.66 284 GLU C N 1
ATOM 7454 C CA . GLU C 1 284 ? -23.399 8.023 10.508 1.00 33.54 284 GLU C CA 1
ATOM 7455 C C . GLU C 1 284 ? -21.946 8.308 10.906 1.00 32.35 284 GLU C C 1
ATOM 7456 O O . GLU C 1 284 ? -21.034 7.559 10.545 1.00 31.49 284 GLU C O 1
ATOM 7462 N N . PHE C 1 285 ? -21.743 9.380 11.668 1.00 31.72 285 PHE C N 1
ATOM 7463 C CA . PHE C 1 285 ? -20.403 9.806 12.044 1.00 30.34 285 PHE C CA 1
ATOM 7464 C C . PHE C 1 285 ? -19.721 9.235 13.281 1.00 29.64 285 PHE C C 1
ATOM 7465 O O . PHE C 1 285 ? -18.551 9.510 13.510 1.00 31.23 285 PHE C O 1
ATOM 7473 N N . VAL C 1 286 ? -20.429 8.449 14.077 1.00 30.25 286 VAL C N 1
ATOM 7474 C CA . VAL C 1 286 ? -19.814 7.861 15.258 1.00 30.61 286 VAL C CA 1
ATOM 7475 C C . VAL C 1 286 ? -19.861 6.340 15.128 1.00 31.27 286 VAL C C 1
ATOM 7476 O O . VAL C 1 286 ? -20.926 5.733 15.159 1.00 31.08 286 VAL C O 1
ATOM 7480 N N . LYS C 1 287 ? -18.696 5.733 14.964 1.00 30.62 287 LYS C N 1
ATOM 7481 C CA . LYS C 1 287 ? -18.609 4.290 14.807 1.00 30.58 287 LYS C CA 1
ATOM 7482 C C . LYS C 1 287 ? -18.009 3.636 16.044 1.00 32.27 287 LYS C C 1
ATOM 7483 O O . LYS C 1 287 ? -16.951 4.046 16.529 1.00 33.22 287 LYS C O 1
ATOM 7489 N N . VAL C 1 288 ? -18.697 2.625 16.556 1.00 32.03 288 VAL C N 1
ATOM 7490 C CA . VAL C 1 288 ? -18.227 1.882 17.715 1.00 31.79 288 VAL C CA 1
ATOM 7491 C C . VAL C 1 288 ? -17.632 0.599 17.147 1.00 32.78 288 VAL C C 1
ATOM 7492 O O . VAL C 1 288 ? -18.345 -0.206 16.551 1.00 33.20 288 VAL C O 1
ATOM 7496 N N . LEU C 1 289 ? -16.324 0.421 17.312 1.00 33.00 289 LEU C N 1
ATOM 7497 C CA . LEU C 1 289 ? -15.656 -0.761 16.783 1.00 35.71 289 LEU C CA 1
ATOM 7498 C C . LEU C 1 289 ? -15.933 -1.973 17.652 1.00 36.73 289 LEU C C 1
ATOM 7499 O O . LEU C 1 289 ? -16.403 -1.844 18.787 1.00 35.28 289 LEU C O 1
ATOM 7504 N N . ASP C 1 290 ? -15.651 -3.154 17.112 1.00 41.30 290 ASP C N 1
ATOM 7505 C CA . ASP C 1 290 ? -15.868 -4.383 17.864 1.00 46.28 290 ASP C CA 1
ATOM 7506 C C . ASP C 1 290 ? -14.868 -4.435 19.007 1.00 48.07 290 ASP C C 1
ATOM 7507 O O . ASP C 1 290 ? -13.756 -3.918 18.888 1.00 47.54 290 ASP C O 1
ATOM 7512 N N . GLU C 1 291 ? -15.267 -5.040 20.120 1.00 51.99 291 GLU C N 1
ATOM 7513 C CA . GLU C 1 291 ? -14.380 -5.133 21.272 1.00 54.36 291 GLU C CA 1
ATOM 7514 C C . GLU C 1 291 ? -13.008 -5.662 20.879 1.00 51.92 291 GLU C C 1
ATOM 7515 O O . GLU C 1 291 ? -12.898 -6.616 20.102 1.00 50.36 291 GLU C O 1
ATOM 7521 N N . GLY C 1 292 ? -11.966 -5.017 21.398 1.00 49.10 292 GLY C N 1
ATOM 7522 C CA . GLY C 1 292 ? -10.614 -5.449 21.100 1.00 45.44 292 GLY C CA 1
ATOM 7523 C C . GLY C 1 292 ? -9.984 -4.808 19.881 1.00 43.58 292 GLY C C 1
ATOM 7524 O O . GLY C 1 292 ? -8.761 -4.830 19.735 1.00 43.23 292 GLY C O 1
ATOM 7525 N N . VAL C 1 293 ? -10.802 -4.252 18.992 1.00 39.61 293 VAL C N 1
ATOM 7526 C CA . VAL C 1 293 ? -10.257 -3.603 17.805 1.00 36.82 293 VAL C CA 1
ATOM 7527 C C . VAL C 1 293 ? -9.731 -2.215 18.190 1.00 34.92 293 VAL C C 1
ATOM 7528 O O . VAL C 1 293 ? -10.415 -1.438 18.856 1.00 33.65 293 VAL C O 1
ATOM 7532 N N . VAL C 1 294 ? -8.504 -1.922 17.784 1.00 32.08 294 VAL C N 1
ATOM 7533 C CA . VAL C 1 294 ? -7.886 -0.638 18.093 1.00 31.64 294 VAL C CA 1
ATOM 7534 C C . VAL C 1 294 ? -8.079 0.376 16.974 1.00 29.52 294 VAL C C 1
ATOM 7535 O O . VAL C 1 294 ? -7.664 0.142 15.846 1.00 29.13 294 VAL C O 1
ATOM 7539 N N . PRO C 1 295 ? -8.725 1.513 17.272 1.00 29.39 295 PRO C N 1
ATOM 7540 C CA . PRO C 1 295 ? -8.923 2.526 16.224 1.00 29.50 295 PRO C CA 1
ATOM 7541 C C . PRO C 1 295 ? -7.607 3.246 15.901 1.00 29.21 295 PRO C C 1
ATOM 7542 O O . PRO C 1 295 ? -6.668 3.214 16.694 1.00 29.01 295 PRO C O 1
ATOM 7546 N N . ARG C 1 296 ? -7.532 3.868 14.730 1.00 28.82 296 ARG C N 1
ATOM 7547 C CA . ARG C 1 296 ? -6.329 4.595 14.320 1.00 28.43 296 ARG C CA 1
ATOM 7548 C C . ARG C 1 296 ? -6.739 5.951 13.781 1.00 26.76 296 ARG C C 1
ATOM 7549 O O . ARG C 1 296 ? -7.680 6.032 13.007 1.00 29.40 296 ARG C O 1
ATOM 7557 N N . THR C 1 297 ? -6.052 7.018 14.178 1.00 25.33 297 THR C N 1
ATOM 7558 C CA . THR C 1 297 ? -6.406 8.338 13.652 1.00 23.97 297 THR C CA 1
ATOM 7559 C C . THR C 1 297 ? -6.240 8.331 12.126 1.00 23.69 297 THR C C 1
ATOM 7560 O O . THR C 1 297 ? -6.915 9.077 11.424 1.00 24.42 297 THR C O 1
ATOM 7564 N N . HIS C 1 298 ? -5.347 7.482 11.618 1.00 23.52 298 HIS C N 1
ATOM 7565 C CA . HIS C 1 298 ? -5.132 7.395 10.177 1.00 23.74 298 HIS C CA 1
ATOM 7566 C C . HIS C 1 298 ? -6.449 7.070 9.468 1.00 25.11 298 HIS C C 1
ATOM 7567 O O . HIS C 1 298 ? -6.694 7.544 8.357 1.00 25.35 298 HIS C O 1
ATOM 7574 N N . ASN C 1 299 ? -7.295 6.271 10.119 1.00 24.30 299 ASN C N 1
ATOM 7575 C CA . ASN C 1 299 ? -8.556 5.835 9.533 1.00 23.50 299 ASN C CA 1
ATOM 7576 C C . ASN C 1 299 ? -9.701 6.843 9.407 1.00 25.96 299 ASN C C 1
ATOM 7577 O O . ASN C 1 299 ? -10.684 6.563 8.714 1.00 24.58 299 ASN C O 1
ATOM 7582 N N . VAL C 1 300 ? -9.588 8.001 10.055 1.00 23.63 300 VAL C N 1
ATOM 7583 C CA . VAL C 1 300 ? -10.645 9.009 9.974 1.00 24.13 300 VAL C CA 1
ATOM 7584 C C . VAL C 1 300 ? -10.089 10.302 9.391 1.00 25.72 300 VAL C C 1
ATOM 7585 O O . VAL C 1 300 ? -10.797 11.295 9.226 1.00 24.97 300 VAL C O 1
ATOM 7589 N N . ARG C 1 301 ? -8.804 10.268 9.078 1.00 25.52 301 ARG C N 1
ATOM 7590 C CA . ARG C 1 301 ? -8.098 11.408 8.511 1.00 27.02 301 ARG C CA 1
ATOM 7591 C C . ARG C 1 301 ? -8.829 11.996 7.296 1.00 26.19 301 ARG C C 1
ATOM 7592 O O . ARG C 1 301 ? -9.095 11.298 6.323 1.00 24.88 301 ARG C O 1
ATOM 7600 N N . GLY C 1 302 ? -9.148 13.286 7.368 1.00 25.86 302 GLY C N 1
ATOM 7601 C CA . GLY C 1 302 ? -9.824 13.955 6.270 1.00 24.49 302 GLY C CA 1
ATOM 7602 C C . GLY C 1 302 ? -11.315 13.680 6.158 1.00 25.56 302 GLY C C 1
ATOM 7603 O O . GLY C 1 302 ? -11.911 13.943 5.126 1.00 25.97 302 GLY C O 1
ATOM 7604 N N . SER C 1 303 ? -11.919 13.153 7.215 1.00 25.19 303 SER C N 1
ATOM 7605 C CA . SER C 1 303 ? -13.338 12.856 7.200 1.00 24.56 303 SER C CA 1
ATOM 7606 C C . SER C 1 303 ? -13.961 13.396 8.477 1.00 24.60 303 SER C C 1
ATOM 7607 O O . SER C 1 303 ? -13.258 13.876 9.369 1.00 24.42 303 SER C O 1
ATOM 7610 N N . ASN C 1 304 ? -15.280 13.297 8.563 1.00 23.45 304 ASN C N 1
ATOM 7611 C CA . ASN C 1 304 ? -16.011 13.789 9.719 1.00 24.43 304 ASN C CA 1
ATOM 7612 C C . ASN C 1 304 ? -16.353 12.661 10.694 1.00 24.16 304 ASN C C 1
ATOM 7613 O O . ASN C 1 304 ? -17.182 12.834 11.582 1.00 23.06 304 ASN C O 1
ATOM 7618 N N . TYR C 1 305 ? -15.695 11.516 10.537 1.00 25.13 305 TYR C N 1
ATOM 7619 C CA . TYR C 1 305 ? -15.960 10.361 11.387 1.00 25.96 305 TYR C CA 1
ATOM 7620 C C . TYR C 1 305 ? -15.181 10.279 12.682 1.00 26.52 305 TYR C C 1
ATOM 7621 O O . TYR C 1 305 ? -14.079 10.797 12.806 1.00 26.65 305 TYR C O 1
ATOM 7630 N N . CYS C 1 306 ? -15.785 9.587 13.638 1.00 27.27 306 CYS C N 1
ATOM 7631 C CA . CYS C 1 306 ? -15.198 9.354 14.939 1.00 27.58 306 CYS C CA 1
ATOM 7632 C C . CYS C 1 306 ? -15.300 7.854 15.190 1.00 28.03 306 CYS C C 1
ATOM 7633 O O . CYS C 1 306 ? -16.384 7.274 15.086 1.00 27.98 306 CYS C O 1
ATOM 7636 N N . HIS C 1 307 ? -14.169 7.221 15.483 1.00 26.89 307 HIS C N 1
ATOM 7637 C CA . HIS C 1 307 ? -14.160 5.794 15.785 1.00 26.35 307 HIS C CA 1
ATOM 7638 C C . HIS C 1 307 ? -13.780 5.658 17.247 1.00 26.25 307 HIS C C 1
ATOM 7639 O O . HIS C 1 307 ? -12.863 6.333 17.723 1.00 27.52 307 HIS C O 1
ATOM 7646 N N . MET C 1 308 ? -14.497 4.807 17.967 1.00 27.07 308 MET C N 1
ATOM 7647 C CA . MET C 1 308 ? -14.198 4.585 19.373 1.00 28.44 308 MET C CA 1
ATOM 7648 C C . MET C 1 308 ? -14.258 3.093 19.681 1.00 30.40 308 MET C C 1
ATOM 7649 O O . MET C 1 308 ? -14.946 2.328 18.996 1.00 29.01 308 MET C O 1
ATOM 7654 N N . SER C 1 309 ? -13.519 2.687 20.708 1.00 30.96 309 SER C N 1
ATOM 7655 C CA . SER C 1 309 ? -13.469 1.292 21.111 1.00 32.10 309 SER C CA 1
ATOM 7656 C C . SER C 1 309 ? -13.242 1.200 22.624 1.00 33.06 309 SER C C 1
ATOM 7657 O O . SER C 1 309 ? -12.656 2.103 23.229 1.00 31.45 309 SER C O 1
ATOM 7660 N N . VAL C 1 310 ? -13.727 0.117 23.229 1.00 33.24 310 VAL C N 1
ATOM 7661 C CA . VAL C 1 310 ? -13.580 -0.093 24.667 1.00 32.94 310 VAL C CA 1
ATOM 7662 C C . VAL C 1 310 ? -12.712 -1.311 24.960 1.00 33.14 310 VAL C C 1
ATOM 7663 O O . VAL C 1 310 ? -12.821 -2.338 24.288 1.00 33.80 310 VAL C O 1
ATOM 7667 N N . PHE C 1 311 ? -11.860 -1.193 25.972 1.00 31.79 311 PHE C N 1
ATOM 7668 C CA . PHE C 1 311 ? -10.970 -2.282 26.349 1.00 31.41 311 PHE C CA 1
ATOM 7669 C C . PHE C 1 311 ? -10.913 -2.409 27.861 1.00 31.60 311 PHE C C 1
ATOM 7670 O O . PHE C 1 311 ? -11.141 -1.438 28.586 1.00 30.19 311 PHE C O 1
ATOM 7678 N N . PRO C 1 312 ? -10.612 -3.617 28.357 1.00 30.74 312 PRO C N 1
ATOM 7679 C CA . PRO C 1 312 ? -10.528 -3.786 29.805 1.00 30.21 312 PRO C CA 1
ATOM 7680 C C . PRO C 1 312 ? -9.170 -3.245 30.245 1.00 29.80 312 PRO C C 1
ATOM 7681 O O . PRO C 1 312 ? -8.201 -3.294 29.489 1.00 29.61 312 PRO C O 1
ATOM 7685 N N . ASP C 1 313 ? -9.108 -2.698 31.450 1.00 30.15 313 ASP C N 1
ATOM 7686 C CA . ASP C 1 313 ? -7.853 -2.183 31.974 1.00 30.77 313 ASP C CA 1
ATOM 7687 C C . ASP C 1 313 ? -7.272 -3.349 32.766 1.00 31.38 313 ASP C C 1
ATOM 7688 O O . ASP C 1 313 ? -8.022 -4.191 33.265 1.00 31.91 313 ASP C O 1
ATOM 7693 N N . ARG C 1 314 ? -5.949 -3.422 32.863 1.00 30.93 314 ARG C N 1
ATOM 7694 C CA . ARG C 1 314 ? -5.324 -4.502 33.618 1.00 30.67 314 ARG C CA 1
ATOM 7695 C C . ARG C 1 314 ? -5.753 -4.396 35.076 1.00 31.67 314 ARG C C 1
ATOM 7696 O O . ARG C 1 314 ? -5.883 -5.405 35.772 1.00 33.16 314 ARG C O 1
ATOM 7704 N N . ILE C 1 315 ? -5.975 -3.164 35.526 1.00 31.29 315 ILE C N 1
ATOM 7705 C CA . ILE C 1 315 ? -6.411 -2.908 36.889 1.00 31.36 315 ILE C CA 1
ATOM 7706 C C . ILE C 1 315 ? -7.888 -3.262 36.995 1.00 32.69 315 ILE C C 1
ATOM 7707 O O . ILE C 1 315 ? -8.731 -2.652 36.333 1.00 34.15 315 ILE C O 1
ATOM 7712 N N . PRO C 1 316 ? -8.227 -4.255 37.831 1.00 34.68 316 PRO C N 1
ATOM 7713 C CA . PRO C 1 316 ? -9.629 -4.655 37.983 1.00 34.27 316 PRO C CA 1
ATOM 7714 C C . PRO C 1 316 ? -10.588 -3.514 38.295 1.00 33.70 316 PRO C C 1
ATOM 7715 O O . PRO C 1 316 ? -10.313 -2.657 39.138 1.00 33.76 316 PRO C O 1
ATOM 7719 N N . GLY C 1 317 ? -11.714 -3.509 37.587 1.00 33.48 317 GLY C N 1
ATOM 7720 C CA . GLY C 1 317 ? -12.722 -2.483 37.783 1.00 32.31 317 GLY C CA 1
ATOM 7721 C C . GLY C 1 317 ? -12.562 -1.298 36.854 1.00 31.77 317 GLY C C 1
ATOM 7722 O O . GLY C 1 317 ? -13.445 -0.446 36.764 1.00 31.76 317 GLY C O 1
ATOM 7723 N N . ARG C 1 318 ? -11.430 -1.233 36.164 1.00 31.78 318 ARG C N 1
ATOM 7724 C CA . ARG C 1 318 ? -11.180 -0.134 35.245 1.00 30.84 318 ARG C CA 1
ATOM 7725 C C . ARG C 1 318 ? -11.301 -0.545 33.784 1.00 31.03 318 ARG C C 1
ATOM 7726 O O . ARG C 1 318 ? -11.159 -1.721 33.437 1.00 31.78 318 ARG C O 1
ATOM 7734 N N . ALA C 1 319 ? -11.585 0.437 32.938 1.00 29.59 319 ALA C N 1
ATOM 7735 C CA . ALA C 1 319 ? -11.727 0.214 31.506 1.00 29.21 319 ALA C CA 1
ATOM 7736 C C . ALA C 1 319 ? -10.991 1.311 30.744 1.00 29.28 319 ALA C C 1
ATOM 7737 O O . ALA C 1 319 ? -10.717 2.387 31.286 1.00 29.71 319 ALA C O 1
ATOM 7739 N N . ILE C 1 320 ? -10.676 1.031 29.485 1.00 28.34 320 ILE C N 1
ATOM 7740 C CA . ILE C 1 320 ? -9.969 1.982 28.642 1.00 27.16 320 ILE C CA 1
ATOM 7741 C C . ILE C 1 320 ? -10.779 2.274 27.387 1.00 28.36 320 ILE C C 1
ATOM 7742 O O . ILE C 1 320 ? -11.215 1.359 26.682 1.00 28.23 320 ILE C O 1
ATOM 7747 N N . ILE C 1 321 ? -10.983 3.558 27.117 1.00 28.27 321 ILE C N 1
ATOM 7748 C CA . ILE C 1 321 ? -11.737 3.980 25.946 1.00 27.76 321 ILE C CA 1
ATOM 7749 C C . ILE C 1 321 ? -10.859 4.812 25.017 1.00 26.41 321 ILE C C 1
ATOM 7750 O O . ILE C 1 321 ? -10.204 5.759 25.442 1.00 27.06 321 ILE C O 1
ATOM 7755 N N . ILE C 1 322 ? -10.836 4.436 23.748 1.00 25.81 322 ILE C N 1
ATOM 7756 C CA . ILE C 1 322 ? -10.060 5.163 22.759 1.00 25.66 322 ILE C CA 1
ATOM 7757 C C . ILE C 1 322 ? -11.062 5.810 21.817 1.00 26.38 322 ILE C C 1
ATOM 7758 O O . ILE C 1 322 ? -11.983 5.149 21.336 1.00 26.17 322 ILE C O 1
ATOM 7763 N N . SER C 1 323 ? -10.882 7.103 21.566 1.00 24.89 323 SER C N 1
ATOM 7764 C CA . SER C 1 323 ? -11.774 7.856 20.687 1.00 24.00 323 SER C CA 1
ATOM 7765 C C . SER C 1 323 ? -10.930 8.723 19.752 1.00 24.39 323 SER C C 1
ATOM 7766 O O . SER C 1 323 ? -10.097 9.509 20.214 1.00 24.16 323 SER C O 1
ATOM 7769 N N . VAL C 1 324 ? -11.129 8.577 18.443 1.00 23.30 324 VAL C N 1
ATOM 7770 C CA . VAL C 1 324 ? -10.354 9.349 17.473 1.00 21.56 324 VAL C CA 1
ATOM 7771 C C . VAL C 1 324 ? -11.193 10.090 16.437 1.00 23.40 324 VAL C C 1
ATOM 7772 O O . VAL C 1 324 ? -12.300 9.665 16.082 1.00 22.91 324 VAL C O 1
ATOM 7776 N N . ILE C 1 325 ? -10.638 11.195 15.948 1.00 23.14 325 ILE C N 1
ATOM 7777 C CA . ILE C 1 325 ? -11.281 12.026 14.931 1.00 23.57 325 ILE C CA 1
ATOM 7778 C C . ILE C 1 325 ? -10.190 12.796 14.196 1.00 24.23 325 ILE C C 1
ATOM 7779 O O . ILE C 1 325 ? -9.017 12.730 14.556 1.00 24.75 325 ILE C O 1
ATOM 7784 N N . ASP C 1 326 ? -10.591 13.516 13.157 1.00 23.18 326 ASP C N 1
ATOM 7785 C CA . ASP C 1 326 ? -9.678 14.384 12.439 1.00 23.75 326 ASP C CA 1
ATOM 7786 C C . ASP C 1 326 ? -9.991 15.690 13.187 1.00 23.99 326 ASP C C 1
ATOM 7787 O O . ASP C 1 326 ? -11.128 16.177 13.128 1.00 21.64 326 ASP C O 1
ATOM 7792 N N . ASN C 1 327 ? -9.012 16.232 13.913 1.00 23.32 327 ASN C N 1
ATOM 7793 C CA . ASN C 1 327 ? -9.229 17.446 14.709 1.00 23.46 327 ASN C CA 1
ATOM 7794 C C . ASN C 1 327 ? -9.793 18.641 13.952 1.00 23.27 327 ASN C C 1
ATOM 7795 O O . ASN C 1 327 ? -10.480 19.476 14.532 1.00 24.92 327 ASN C O 1
ATOM 7800 N N . LEU C 1 328 ? -9.504 18.722 12.661 1.00 23.80 328 LEU C N 1
ATOM 7801 C CA . LEU C 1 328 ? -9.988 19.823 11.840 1.00 24.35 328 LEU C CA 1
ATOM 7802 C C . LEU C 1 328 ? -11.396 19.617 11.288 1.00 24.16 328 LEU C C 1
ATOM 7803 O O . LEU C 1 328 ? -12.053 20.579 10.911 1.00 25.19 328 LEU C O 1
ATOM 7808 N N . VAL C 1 329 ? -11.860 18.374 11.235 1.00 24.00 329 VAL C N 1
ATOM 7809 C CA . VAL C 1 329 ? -13.185 18.110 10.688 1.00 23.73 329 VAL C CA 1
ATOM 7810 C C . VAL C 1 329 ? -14.228 17.894 11.784 1.00 24.95 329 VAL C C 1
ATOM 7811 O O . VAL C 1 329 ? -14.903 18.837 12.185 1.00 25.32 329 VAL C O 1
ATOM 7815 N N . LYS C 1 330 ? -14.365 16.667 12.280 1.00 23.29 330 LYS C N 1
ATOM 7816 C CA . LYS C 1 330 ? -15.343 16.423 13.330 1.00 24.19 330 LYS C CA 1
ATOM 7817 C C . LYS C 1 330 ? -14.931 17.187 14.584 1.00 24.50 330 LYS C C 1
ATOM 7818 O O . LYS C 1 330 ? -15.749 17.436 15.474 1.00 22.98 330 LYS C O 1
ATOM 7824 N N . GLY C 1 331 ? -13.659 17.571 14.644 1.00 24.55 331 GLY C N 1
ATOM 7825 C CA . GLY C 1 331 ? -13.172 18.312 15.791 1.00 25.52 331 GLY C CA 1
ATOM 7826 C C . GLY C 1 331 ? -13.384 19.807 15.629 1.00 27.14 331 GLY C C 1
ATOM 7827 O O . GLY C 1 331 ? -13.156 20.574 16.569 1.00 26.27 331 GLY C O 1
ATOM 7828 N N . ALA C 1 332 ? -13.832 20.225 14.443 1.00 26.01 332 ALA C N 1
ATOM 7829 C CA . ALA C 1 332 ? -14.046 21.638 14.183 1.00 24.72 332 ALA C CA 1
ATOM 7830 C C . ALA C 1 332 ? -15.036 21.969 13.066 1.00 23.93 332 ALA C C 1
ATOM 7831 O O . ALA C 1 332 ? -16.243 21.920 13.262 1.00 26.34 332 ALA C O 1
ATOM 7833 N N . SER C 1 333 ? -14.513 22.305 11.895 1.00 24.10 333 SER C N 1
ATOM 7834 C CA . SER C 1 333 ? -15.338 22.705 10.765 1.00 23.68 333 SER C CA 1
ATOM 7835 C C . SER C 1 333 ? -16.352 21.683 10.274 1.00 25.66 333 SER C C 1
ATOM 7836 O O . SER C 1 333 ? -17.427 22.051 9.789 1.00 25.95 333 SER C O 1
ATOM 7839 N N . GLY C 1 334 ? -16.020 20.403 10.384 1.00 23.58 334 GLY C N 1
ATOM 7840 C CA . GLY C 1 334 ? -16.952 19.378 9.962 1.00 23.32 334 GLY C CA 1
ATOM 7841 C C . GLY C 1 334 ? -18.179 19.373 10.858 1.00 24.03 334 GLY C C 1
ATOM 7842 O O . GLY C 1 334 ? -19.309 19.310 10.381 1.00 23.48 334 GLY C O 1
ATOM 7843 N N . GLN C 1 335 ? -17.969 19.445 12.167 1.00 23.90 335 GLN C N 1
ATOM 7844 C CA . GLN C 1 335 ? -19.091 19.455 13.096 1.00 25.28 335 GLN C CA 1
ATOM 7845 C C . GLN C 1 335 ? -19.883 20.763 12.947 1.00 26.33 335 GLN C C 1
ATOM 7846 O O . GLN C 1 335 ? -21.111 20.775 13.078 1.00 25.17 335 GLN C O 1
ATOM 7852 N N . ALA C 1 336 ? -19.173 21.856 12.671 1.00 26.33 336 ALA C N 1
ATOM 7853 C CA . ALA C 1 336 ? -19.808 23.156 12.500 1.00 27.06 336 ALA C CA 1
ATOM 7854 C C . ALA C 1 336 ? -20.824 23.068 11.370 1.00 28.74 336 ALA C C 1
ATOM 7855 O O . ALA C 1 336 ? -21.960 23.531 11.511 1.00 30.32 336 ALA C O 1
ATOM 7857 N N . LEU C 1 337 ? -20.413 22.468 10.253 1.00 29.23 337 LEU C N 1
ATOM 7858 C CA . LEU C 1 337 ? -21.295 22.303 9.106 1.00 29.45 337 LEU C CA 1
ATOM 7859 C C . LEU C 1 337 ? -22.411 21.320 9.444 1.00 30.08 337 LEU C C 1
ATOM 7860 O O . LEU C 1 337 ? -23.557 21.497 9.025 1.00 32.03 337 LEU C O 1
ATOM 7865 N N . GLN C 1 338 ? -22.073 20.283 10.201 1.00 29.61 338 GLN C N 1
ATOM 7866 C CA . GLN C 1 338 ? -23.051 19.281 10.606 1.00 29.75 338 GLN C CA 1
ATOM 7867 C C . GLN C 1 338 ? -24.176 19.986 11.358 1.00 30.18 338 GLN C C 1
ATOM 7868 O O . GLN C 1 338 ? -25.351 19.664 11.180 1.00 30.19 338 GLN C O 1
ATOM 7874 N N . ASN C 1 339 ? -23.805 20.953 12.192 1.00 30.74 339 ASN C N 1
ATOM 7875 C CA . ASN C 1 339 ? -24.780 21.704 12.971 1.00 30.94 339 ASN C CA 1
ATOM 7876 C C . ASN C 1 339 ? -25.592 22.659 12.102 1.00 31.65 339 ASN C C 1
ATOM 7877 O O . ASN C 1 339 ? -26.809 22.737 12.237 1.00 31.92 339 ASN C O 1
ATOM 7882 N N . LEU C 1 340 ? -24.925 23.384 11.212 1.00 31.38 340 LEU C N 1
ATOM 7883 C CA . LEU C 1 340 ? -25.637 24.318 10.359 1.00 32.89 340 LEU C CA 1
ATOM 7884 C C . LEU C 1 340 ? -26.631 23.600 9.454 1.00 34.60 340 LEU C C 1
ATOM 7885 O O . LEU C 1 340 ? -27.708 24.122 9.174 1.00 35.67 340 LEU C O 1
ATOM 7890 N N . ASN C 1 341 ? -26.275 22.405 8.994 1.00 35.48 341 ASN C N 1
ATOM 7891 C CA . ASN C 1 341 ? -27.175 21.652 8.136 1.00 34.92 341 ASN C CA 1
ATOM 7892 C C . ASN C 1 341 ? -28.550 21.533 8.774 1.00 35.40 341 ASN C C 1
ATOM 7893 O O . ASN C 1 341 ? -29.543 21.972 8.197 1.00 36.40 341 ASN C O 1
ATOM 7898 N N . ILE C 1 342 ? -28.606 20.945 9.966 1.00 35.38 342 ILE C N 1
ATOM 7899 C CA . ILE C 1 342 ? -29.883 20.760 10.643 1.00 36.10 342 ILE C CA 1
ATOM 7900 C C . ILE C 1 342 ? -30.522 22.067 11.121 1.00 36.94 342 ILE C C 1
ATOM 7901 O O . ILE C 1 342 ? -31.742 22.152 11.240 1.00 38.89 342 ILE C O 1
ATOM 7906 N N . MET C 1 343 ? -29.709 23.086 11.376 1.00 35.89 343 MET C N 1
ATOM 7907 C CA . MET C 1 343 ? -30.243 24.367 11.817 1.00 36.26 343 MET C CA 1
ATOM 7908 C C . MET C 1 343 ? -31.038 24.997 10.674 1.00 38.29 343 MET C C 1
ATOM 7909 O O . MET C 1 343 ? -32.014 25.729 10.909 1.00 38.55 343 MET C O 1
ATOM 7914 N N . LEU C 1 344 ? -30.627 24.702 9.443 1.00 37.79 344 LEU C N 1
ATOM 7915 C CA . LEU C 1 344 ? -31.285 25.254 8.266 1.00 37.81 344 LEU C CA 1
ATOM 7916 C C . LEU C 1 344 ? -32.299 24.280 7.671 1.00 38.51 344 LEU C C 1
ATOM 7917 O O . LEU C 1 344 ? -32.855 24.526 6.598 1.00 38.77 344 LEU C O 1
ATOM 7922 N N . GLY C 1 345 ? -32.535 23.171 8.368 1.00 38.11 345 GLY C N 1
ATOM 7923 C CA . GLY C 1 345 ? -33.499 22.194 7.891 1.00 37.97 345 GLY C CA 1
ATOM 7924 C C . GLY C 1 345 ? -33.045 21.229 6.806 1.00 38.52 345 GLY C C 1
ATOM 7925 O O . GLY C 1 345 ? -33.868 20.561 6.180 1.00 37.65 345 GLY C O 1
ATOM 7926 N N . TYR C 1 346 ? -31.741 21.143 6.574 1.00 38.30 346 TYR C N 1
ATOM 7927 C CA . TYR C 1 346 ? -31.230 20.232 5.559 1.00 37.88 346 TYR C CA 1
ATOM 7928 C C . TYR C 1 346 ? -30.750 18.944 6.205 1.00 38.19 346 TYR C C 1
ATOM 7929 O O . TYR C 1 346 ? -30.544 18.882 7.417 1.00 39.51 346 TYR C O 1
ATOM 7938 N N . PRO C 1 347 ? -30.592 17.883 5.404 1.00 38.25 347 PRO C N 1
ATOM 7939 C CA . PRO C 1 347 ? -30.125 16.608 5.953 1.00 36.41 347 PRO C CA 1
ATOM 7940 C C . PRO C 1 347 ? -28.774 16.801 6.648 1.00 34.75 347 PRO C C 1
ATOM 7941 O O . PRO C 1 347 ? -27.875 17.455 6.118 1.00 34.21 347 PRO C O 1
ATOM 7945 N N . GLU C 1 348 ? -28.646 16.227 7.837 1.00 33.86 348 GLU C N 1
ATOM 7946 C CA . GLU C 1 348 ? -27.436 16.355 8.641 1.00 34.17 348 GLU C CA 1
ATOM 7947 C C . GLU C 1 348 ? -26.117 16.016 7.946 1.00 34.36 348 GLU C C 1
ATOM 7948 O O . GLU C 1 348 ? -25.120 16.715 8.131 1.00 35.67 348 GLU C O 1
ATOM 7954 N N . THR C 1 349 ? -26.118 14.955 7.146 1.00 32.62 349 THR C N 1
ATOM 7955 C CA . THR C 1 349 ? -24.921 14.508 6.442 1.00 33.17 349 THR C CA 1
ATOM 7956 C C . THR C 1 349 ? -24.616 15.237 5.137 1.00 33.74 349 THR C C 1
ATOM 7957 O O . THR C 1 349 ? -23.627 14.921 4.465 1.00 32.82 349 THR C O 1
ATOM 7961 N N . THR C 1 350 ? -25.449 16.209 4.774 1.00 34.40 350 THR C N 1
ATOM 7962 C CA . THR C 1 350 ? -25.246 16.944 3.524 1.00 34.59 350 THR C CA 1
ATOM 7963 C C . THR C 1 350 ? -23.847 17.533 3.401 1.00 34.40 350 THR C C 1
ATOM 7964 O O . THR C 1 350 ? -23.417 18.314 4.251 1.00 33.95 350 THR C O 1
ATOM 7968 N N . GLY C 1 351 ? -23.155 17.153 2.326 1.00 33.85 351 GLY C N 1
ATOM 7969 C CA . GLY C 1 351 ? -21.814 17.645 2.068 1.00 31.96 351 GLY C CA 1
ATOM 7970 C C . GLY C 1 351 ? -20.784 17.262 3.108 1.00 31.04 351 GLY C C 1
ATOM 7971 O O . GLY C 1 351 ? -19.765 17.935 3.242 1.00 31.22 351 GLY C O 1
ATOM 7972 N N . LEU C 1 352 ? -21.043 16.182 3.840 1.00 30.06 352 LEU C N 1
ATOM 7973 C CA . LEU C 1 352 ? -20.120 15.718 4.878 1.00 29.62 352 LEU C CA 1
ATOM 7974 C C . LEU C 1 352 ? -19.798 14.233 4.749 1.00 28.18 352 LEU C C 1
ATOM 7975 O O . LEU C 1 352 ? -19.363 13.605 5.707 1.00 29.17 352 LEU C O 1
ATOM 7980 N N . LEU C 1 353 ? -20.008 13.669 3.569 1.00 28.28 353 LEU C N 1
ATOM 7981 C CA . LEU C 1 353 ? -19.744 12.252 3.381 1.00 28.86 353 LEU C CA 1
ATOM 7982 C C . LEU C 1 353 ? -18.374 11.929 2.784 1.00 28.61 353 LEU C C 1
ATOM 7983 O O . LEU C 1 353 ? -18.156 10.828 2.283 1.00 28.72 353 LEU C O 1
ATOM 7988 N N . HIS C 1 354 ? -17.448 12.884 2.853 1.00 29.23 354 HIS C N 1
ATOM 7989 C CA . HIS C 1 354 ? -16.095 12.673 2.339 1.00 30.72 354 HIS C CA 1
ATOM 7990 C C . HIS C 1 354 ? -15.519 11.448 3.055 1.00 30.18 354 HIS C C 1
ATOM 7991 O O . HIS C 1 354 ? -15.648 11.318 4.277 1.00 27.82 354 HIS C O 1
ATOM 7998 N N . GLN C 1 355 ? -14.893 10.549 2.303 1.00 28.58 355 GLN C N 1
ATOM 7999 C CA . GLN C 1 355 ? -14.315 9.359 2.914 1.00 29.35 355 GLN C CA 1
ATOM 8000 C C . GLN C 1 355 ? -12.876 9.633 3.325 1.00 28.89 355 GLN C C 1
ATOM 8001 O O . GLN C 1 355 ? -12.195 10.459 2.714 1.00 27.75 355 GLN C O 1
ATOM 8007 N N . PRO C 1 356 ? -12.391 8.940 4.370 1.00 27.72 356 PRO C N 1
ATOM 8008 C CA . PRO C 1 356 ? -11.018 9.150 4.839 1.00 28.54 356 PRO C CA 1
ATOM 8009 C C . PRO C 1 356 ? -9.978 9.092 3.727 1.00 28.09 356 PRO C C 1
ATOM 8010 O O . PRO C 1 356 ? -10.058 8.246 2.831 1.00 27.95 356 PRO C O 1
ATOM 8014 N N . LEU C 1 357 ? -9.007 9.999 3.781 1.00 26.38 357 LEU C N 1
ATOM 8015 C CA . LEU C 1 357 ? -7.945 10.010 2.792 1.00 26.18 357 LEU C CA 1
ATOM 8016 C C . LEU C 1 357 ? -6.781 9.177 3.321 1.00 27.63 357 LEU C C 1
ATOM 8017 O O . LEU C 1 357 ? -5.856 9.695 3.970 1.00 27.63 357 LEU C O 1
ATOM 8022 N N . PHE C 1 358 ? -6.846 7.875 3.063 1.00 27.11 358 PHE C N 1
ATOM 8023 C CA . PHE C 1 358 ? -5.795 6.960 3.476 1.00 26.21 358 PHE C CA 1
ATOM 8024 C C . PHE C 1 358 ? -5.382 6.085 2.289 1.00 26.34 358 PHE C C 1
ATOM 8025 O O . PHE C 1 358 ? -6.232 5.592 1.551 1.00 27.72 358 PHE C O 1
ATOM 8033 N N . PRO C 1 359 ? -4.062 5.895 2.089 1.00 26.20 359 PRO C N 1
ATOM 8034 C CA . PRO C 1 359 ? -3.013 6.461 2.947 1.00 24.62 359 PRO C CA 1
ATOM 8035 C C . PRO C 1 359 ? -2.863 7.967 2.719 1.00 25.50 359 PRO C C 1
ATOM 8036 O O . PRO C 1 359 ? -3.384 8.455 1.699 1.00 25.48 359 PRO C O 1
ATOM 8041 N N . LYS D 1 15 ? -27.505 2.856 -7.777 1.00 62.65 15 LYS D N 1
ATOM 8042 C CA . LYS D 1 15 ? -27.181 3.844 -8.850 1.00 60.77 15 LYS D CA 1
ATOM 8043 C C . LYS D 1 15 ? -27.228 3.114 -10.195 1.00 61.72 15 LYS D C 1
ATOM 8044 O O . LYS D 1 15 ? -27.176 1.882 -10.233 1.00 61.86 15 LYS D O 1
ATOM 8050 N N . ASP D 1 16 ? -27.344 3.844 -11.299 1.00 60.77 16 ASP D N 1
ATOM 8051 C CA . ASP D 1 16 ? -27.448 3.171 -12.587 1.00 60.12 16 ASP D CA 1
ATOM 8052 C C . ASP D 1 16 ? -26.202 2.577 -13.255 1.00 57.18 16 ASP D C 1
ATOM 8053 O O . ASP D 1 16 ? -26.321 2.004 -14.340 1.00 57.19 16 ASP D O 1
ATOM 8058 N N . ILE D 1 17 ? -25.018 2.706 -12.656 1.00 50.32 17 ILE D N 1
ATOM 8059 C CA . ILE D 1 17 ? -23.845 2.067 -13.259 1.00 45.43 17 ILE D CA 1
ATOM 8060 C C . ILE D 1 17 ? -23.128 1.178 -12.257 1.00 42.82 17 ILE D C 1
ATOM 8061 O O . ILE D 1 17 ? -22.721 1.622 -11.192 1.00 41.77 17 ILE D O 1
ATOM 8066 N N . ARG D 1 18 ? -22.965 -0.084 -12.635 1.00 39.89 18 ARG D N 1
ATOM 8067 C CA . ARG D 1 18 ? -22.334 -1.101 -11.797 1.00 36.88 18 ARG D CA 1
ATOM 8068 C C . ARG D 1 18 ? -20.850 -1.319 -12.118 1.00 34.80 18 ARG D C 1
ATOM 8069 O O . ARG D 1 18 ? -20.491 -1.635 -13.260 1.00 31.03 18 ARG D O 1
ATOM 8077 N N . ILE D 1 19 ? -19.998 -1.170 -11.096 1.00 34.26 19 ILE D N 1
ATOM 8078 C CA . ILE D 1 19 ? -18.547 -1.274 -11.265 1.00 33.34 19 ILE D CA 1
ATOM 8079 C C . ILE D 1 19 ? -17.848 -2.480 -10.651 1.00 32.73 19 ILE D C 1
ATOM 8080 O O . ILE D 1 19 ? -18.137 -2.893 -9.524 1.00 33.50 19 ILE D O 1
ATOM 8085 N N . GLY D 1 20 ? -16.913 -3.026 -11.412 1.00 32.38 20 GLY D N 1
ATOM 8086 C CA . GLY D 1 20 ? -16.137 -4.149 -10.942 1.00 32.95 20 GLY D CA 1
ATOM 8087 C C . GLY D 1 20 ? -14.713 -3.667 -10.724 1.00 32.43 20 GLY D C 1
ATOM 8088 O O . GLY D 1 20 ? -14.152 -2.956 -11.557 1.00 30.67 20 GLY D O 1
ATOM 8089 N N . LEU D 1 21 ? -14.128 -4.036 -9.594 1.00 32.21 21 LEU D N 1
ATOM 8090 C CA . LEU D 1 21 ? -12.757 -3.634 -9.300 1.00 33.91 21 LEU D CA 1
ATOM 8091 C C . LEU D 1 21 ? -11.866 -4.866 -9.166 1.00 34.43 21 LEU D C 1
ATOM 8092 O O . LEU D 1 21 ? -12.032 -5.653 -8.237 1.00 35.21 21 LEU D O 1
ATOM 8097 N N . LEU D 1 22 ? -10.930 -5.036 -10.097 1.00 36.06 22 LEU D N 1
ATOM 8098 C CA . LEU D 1 22 ? -10.023 -6.186 -10.067 1.00 36.92 22 LEU D CA 1
ATOM 8099 C C . LEU D 1 22 ? -8.728 -5.799 -9.365 1.00 37.02 22 LEU D C 1
ATOM 8100 O O . LEU D 1 22 ? -7.934 -5.029 -9.900 1.00 37.44 22 LEU D O 1
ATOM 8105 N N . GLY D 1 23 ? -8.518 -6.340 -8.169 1.00 36.67 23 GLY D N 1
ATOM 8106 C CA . GLY D 1 23 ? -7.332 -6.010 -7.397 1.00 37.36 23 GLY D CA 1
ATOM 8107 C C . GLY D 1 23 ? -7.661 -4.840 -6.496 1.00 37.20 23 GLY D C 1
ATOM 8108 O O . GLY D 1 23 ? -7.172 -3.732 -6.693 1.00 38.22 23 GLY D O 1
ATOM 8109 N N . ALA D 1 24 ? -8.501 -5.100 -5.503 1.00 37.47 24 ALA D N 1
ATOM 8110 C CA . ALA D 1 24 ? -8.941 -4.064 -4.575 1.00 38.66 24 ALA D CA 1
ATOM 8111 C C . ALA D 1 24 ? -8.133 -3.903 -3.289 1.00 39.07 24 ALA D C 1
ATOM 8112 O O . ALA D 1 24 ? -8.381 -2.974 -2.522 1.00 40.51 24 ALA D O 1
ATOM 8114 N N . SER D 1 25 ? -7.172 -4.787 -3.044 1.00 38.17 25 SER D N 1
ATOM 8115 C CA . SER D 1 25 ? -6.393 -4.714 -1.813 1.00 37.87 25 SER D CA 1
ATOM 8116 C C . SER D 1 25 ? -5.214 -3.742 -1.804 1.00 36.60 25 SER D C 1
ATOM 8117 O O . SER D 1 25 ? -4.564 -3.570 -0.773 1.00 37.33 25 SER D O 1
ATOM 8120 N N . GLY D 1 26 ? -4.943 -3.101 -2.936 1.00 34.09 26 GLY D N 1
ATOM 8121 C CA . GLY D 1 26 ? -3.843 -2.145 -3.002 1.00 31.68 26 GLY D CA 1
ATOM 8122 C C . GLY D 1 26 ? -4.315 -0.709 -2.831 1.00 29.96 26 GLY D C 1
ATOM 8123 O O . GLY D 1 26 ? -5.520 -0.464 -2.721 1.00 27.87 26 GLY D O 1
ATOM 8124 N N . TYR D 1 27 ? -3.375 0.237 -2.823 1.00 28.25 27 TYR D N 1
ATOM 8125 C CA . TYR D 1 27 ? -3.712 1.650 -2.654 1.00 27.63 27 TYR D CA 1
ATOM 8126 C C . TYR D 1 27 ? -4.532 2.231 -3.795 1.00 27.35 27 TYR D C 1
ATOM 8127 O O . TYR D 1 27 ? -5.433 3.035 -3.562 1.00 28.35 27 TYR D O 1
ATOM 8136 N N . THR D 1 28 ? -4.229 1.836 -5.026 1.00 29.05 28 THR D N 1
ATOM 8137 C CA . THR D 1 28 ? -4.990 2.348 -6.160 1.00 31.29 28 THR D CA 1
ATOM 8138 C C . THR D 1 28 ? -6.419 1.812 -6.079 1.00 29.97 28 THR D C 1
ATOM 8139 O O . THR D 1 28 ? -7.376 2.488 -6.462 1.00 30.87 28 THR D O 1
ATOM 8143 N N . GLY D 1 29 ? -6.561 0.602 -5.547 1.00 29.19 29 GLY D N 1
ATOM 8144 C CA . GLY D 1 29 ? -7.883 0.015 -5.403 1.00 28.44 29 GLY D CA 1
ATOM 8145 C C . GLY D 1 29 ? -8.674 0.787 -4.358 1.00 29.72 29 GLY D C 1
ATOM 8146 O O . GLY D 1 29 ? -9.849 1.102 -4.558 1.00 27.43 29 GLY D O 1
ATOM 8147 N N . ALA D 1 30 ? -8.020 1.091 -3.238 1.00 28.97 30 ALA D N 1
ATOM 8148 C CA . ALA D 1 30 ? -8.645 1.846 -2.162 1.00 29.19 30 ALA D CA 1
ATOM 8149 C C . ALA D 1 30 ? -9.072 3.227 -2.683 1.00 29.48 30 ALA D C 1
ATOM 8150 O O . ALA D 1 30 ? -10.149 3.723 -2.346 1.00 30.74 30 ALA D O 1
ATOM 8152 N N . GLU D 1 31 ? -8.224 3.841 -3.505 1.00 28.62 31 GLU D N 1
ATOM 8153 C CA . GLU D 1 31 ? -8.528 5.145 -4.077 1.00 27.14 31 GLU D CA 1
ATOM 8154 C C . GLU D 1 31 ? -9.775 5.077 -4.966 1.00 27.62 31 GLU D C 1
ATOM 8155 O O . GLU D 1 31 ? -10.623 5.971 -4.927 1.00 27.31 31 GLU D O 1
ATOM 8161 N N . ILE D 1 32 ? -9.882 4.020 -5.768 1.00 27.49 32 ILE D N 1
ATOM 8162 C CA . ILE D 1 32 ? -11.040 3.840 -6.639 1.00 26.44 32 ILE D CA 1
ATOM 8163 C C . ILE D 1 32 ? -12.287 3.818 -5.766 1.00 27.16 32 ILE D C 1
ATOM 8164 O O . ILE D 1 32 ? -13.257 4.532 -6.028 1.00 27.01 32 ILE D O 1
ATOM 8169 N N . VAL D 1 33 ? -12.253 2.994 -4.720 1.00 26.69 33 VAL D N 1
ATOM 8170 C CA . VAL D 1 33 ? -13.380 2.877 -3.809 1.00 26.38 33 VAL D CA 1
ATOM 8171 C C . VAL D 1 33 ? -13.691 4.220 -3.141 1.00 27.68 33 VAL D C 1
ATOM 8172 O O . VAL D 1 33 ? -14.858 4.587 -2.981 1.00 27.49 33 VAL D O 1
ATOM 8176 N N . ARG D 1 34 ? -12.651 4.955 -2.747 1.00 26.99 34 ARG D N 1
ATOM 8177 C CA . ARG D 1 34 ? -12.868 6.249 -2.110 1.00 28.10 34 ARG D CA 1
ATOM 8178 C C . ARG D 1 34 ? -13.549 7.216 -3.072 1.00 26.51 34 ARG D C 1
ATOM 8179 O O . ARG D 1 34 ? -14.530 7.867 -2.718 1.00 26.26 34 ARG D O 1
ATOM 8187 N N . LEU D 1 35 ? -13.025 7.298 -4.288 1.00 27.13 35 LEU D N 1
ATOM 8188 C CA . LEU D 1 35 ? -13.574 8.196 -5.296 1.00 29.38 35 LEU D CA 1
ATOM 8189 C C . LEU D 1 35 ? -15.019 7.873 -5.670 1.00 29.34 35 LEU D C 1
ATOM 8190 O O . LEU D 1 35 ? -15.847 8.775 -5.788 1.00 30.94 35 LEU D O 1
ATOM 8195 N N . LEU D 1 36 ? -15.322 6.592 -5.846 1.00 30.63 36 LEU D N 1
ATOM 8196 C CA . LEU D 1 36 ? -16.670 6.182 -6.221 1.00 32.12 36 LEU D CA 1
ATOM 8197 C C . LEU D 1 36 ? -17.702 6.347 -5.118 1.00 31.54 36 LEU D C 1
ATOM 8198 O O . LEU D 1 36 ? -18.899 6.435 -5.396 1.00 31.65 36 LEU D O 1
ATOM 8203 N N . ALA D 1 37 ? -17.242 6.392 -3.871 1.00 30.56 37 ALA D N 1
ATOM 8204 C CA . ALA D 1 37 ? -18.147 6.527 -2.730 1.00 31.46 37 ALA D CA 1
ATOM 8205 C C . ALA D 1 37 ? -19.219 7.603 -2.925 1.00 32.51 37 ALA D C 1
ATOM 8206 O O . ALA D 1 37 ? -20.398 7.373 -2.640 1.00 31.56 37 ALA D O 1
ATOM 8208 N N . ASN D 1 38 ? -18.819 8.772 -3.413 1.00 33.08 38 ASN D N 1
ATOM 8209 C CA . ASN D 1 38 ? -19.783 9.843 -3.614 1.00 34.21 38 ASN D CA 1
ATOM 8210 C C . ASN D 1 38 ? -20.058 10.135 -5.083 1.00 35.09 38 ASN D C 1
ATOM 8211 O O . ASN D 1 38 ? -20.535 11.217 -5.437 1.00 34.81 38 ASN D O 1
ATOM 8216 N N . HIS D 1 39 ? -19.742 9.169 -5.941 1.00 33.92 39 HIS D N 1
ATOM 8217 C CA . HIS D 1 39 ? -20.006 9.329 -7.359 1.00 34.14 39 HIS D CA 1
ATOM 8218 C C . HIS D 1 39 ? -21.508 9.066 -7.492 1.00 35.33 39 HIS D C 1
ATOM 8219 O O . HIS D 1 39 ? -22.014 8.026 -7.059 1.00 35.14 39 HIS D O 1
ATOM 8226 N N . PRO D 1 40 ? -22.242 10.015 -8.078 1.00 36.62 40 PRO D N 1
ATOM 8227 C CA . PRO D 1 40 ? -23.692 9.866 -8.244 1.00 38.89 40 PRO D CA 1
ATOM 8228 C C . PRO D 1 40 ? -24.223 8.739 -9.130 1.00 39.23 40 PRO D C 1
ATOM 8229 O O . PRO D 1 40 ? -25.367 8.323 -8.963 1.00 40.47 40 PRO D O 1
ATOM 8233 N N . HIS D 1 41 ? -23.410 8.224 -10.047 1.00 40.44 41 HIS D N 1
ATOM 8234 C CA . HIS D 1 41 ? -23.901 7.181 -10.938 1.00 41.33 41 HIS D CA 1
ATOM 8235 C C . HIS D 1 41 ? -23.193 5.838 -10.921 1.00 41.27 41 HIS D C 1
ATOM 8236 O O . HIS D 1 41 ? -23.775 4.833 -11.329 1.00 42.49 41 HIS D O 1
ATOM 8243 N N . PHE D 1 42 ? -21.943 5.810 -10.474 1.00 40.55 42 PHE D N 1
ATOM 8244 C CA . PHE D 1 42 ? -21.201 4.558 -10.444 1.00 40.20 42 PHE D CA 1
ATOM 8245 C C . PHE D 1 42 ? -21.207 3.947 -9.058 1.00 41.63 42 PHE D C 1
ATOM 8246 O O . PHE D 1 42 ? -21.036 4.650 -8.072 1.00 42.14 42 PHE D O 1
ATOM 8254 N N . GLN D 1 43 ? -21.407 2.637 -8.988 1.00 43.72 43 GLN D N 1
ATOM 8255 C CA . GLN D 1 43 ? -21.426 1.928 -7.714 1.00 45.17 43 GLN D CA 1
ATOM 8256 C C . GLN D 1 43 ? -20.612 0.648 -7.823 1.00 43.73 43 GLN D C 1
ATOM 8257 O O . GLN D 1 43 ? -20.768 -0.106 -8.781 1.00 41.99 43 GLN D O 1
ATOM 8263 N N . VAL D 1 44 ? -19.738 0.415 -6.846 1.00 43.16 44 VAL D N 1
ATOM 8264 C CA . VAL D 1 44 ? -18.920 -0.797 -6.826 1.00 42.55 44 VAL D CA 1
ATOM 8265 C C . VAL D 1 44 ? -19.808 -1.960 -6.387 1.00 41.25 44 VAL D C 1
ATOM 8266 O O . VAL D 1 44 ? -20.425 -1.897 -5.329 1.00 42.17 44 VAL D O 1
ATOM 8270 N N . THR D 1 45 ? -19.898 -2.998 -7.216 1.00 41.15 45 THR D N 1
ATOM 8271 C CA . THR D 1 45 ? -20.713 -4.178 -6.900 1.00 41.83 45 THR D CA 1
ATOM 8272 C C . THR D 1 45 ? -19.898 -5.473 -6.907 1.00 41.08 45 THR D C 1
ATOM 8273 O O . THR D 1 45 ? -20.389 -6.531 -6.503 1.00 40.98 45 THR D O 1
ATOM 8277 N N . LEU D 1 46 ? -18.658 -5.387 -7.377 1.00 40.95 46 LEU D N 1
ATOM 8278 C CA . LEU D 1 46 ? -17.779 -6.544 -7.423 1.00 41.35 46 LEU D CA 1
ATOM 8279 C C . LEU D 1 46 ? -16.344 -6.120 -7.175 1.00 41.19 46 LEU D C 1
ATOM 8280 O O . LEU D 1 46 ? -15.828 -5.225 -7.842 1.00 41.99 46 LEU D O 1
ATOM 8285 N N . MET D 1 47 ? -15.713 -6.743 -6.191 1.00 40.77 47 MET D N 1
ATOM 8286 C CA . MET D 1 47 ? -14.326 -6.448 -5.891 1.00 41.30 47 MET D CA 1
ATOM 8287 C C . MET D 1 47 ? -13.561 -7.757 -5.817 1.00 41.24 47 MET D C 1
ATOM 8288 O O . MET D 1 47 ? -14.013 -8.726 -5.206 1.00 40.24 47 MET D O 1
ATOM 8293 N N . THR D 1 48 ? -12.406 -7.792 -6.463 1.00 40.42 48 THR D N 1
ATOM 8294 C CA . THR D 1 48 ? -11.607 -8.994 -6.455 1.00 40.99 48 THR D CA 1
ATOM 8295 C C . THR D 1 48 ? -10.292 -8.768 -5.735 1.00 41.72 48 THR D C 1
ATOM 8296 O O . THR D 1 48 ? -9.742 -7.668 -5.730 1.00 41.81 48 THR D O 1
ATOM 8300 N N . ALA D 1 49 ? -9.814 -9.830 -5.106 1.00 44.89 49 ALA D N 1
ATOM 8301 C CA . ALA D 1 49 ? -8.559 -9.821 -4.378 1.00 48.28 49 ALA D CA 1
ATOM 8302 C C . ALA D 1 49 ? -8.063 -11.251 -4.473 1.00 51.67 49 ALA D C 1
ATOM 8303 O O . ALA D 1 49 ? -8.859 -12.179 -4.642 1.00 51.64 49 ALA D O 1
ATOM 8305 N N . ASP D 1 50 ? -6.755 -11.434 -4.379 1.00 55.78 50 ASP D N 1
ATOM 8306 C CA . ASP D 1 50 ? -6.197 -12.771 -4.475 1.00 59.69 50 ASP D CA 1
ATOM 8307 C C . ASP D 1 50 ? -6.088 -13.439 -3.103 1.00 62.30 50 ASP D C 1
ATOM 8308 O O . ASP D 1 50 ? -6.955 -14.216 -2.710 1.00 60.52 50 ASP D O 1
ATOM 8313 N N . ARG D 1 51 ? -5.032 -13.125 -2.365 1.00 67.00 51 ARG D N 1
ATOM 8314 C CA . ARG D 1 51 ? -4.835 -13.730 -1.058 1.00 69.75 51 ARG D CA 1
ATOM 8315 C C . ARG D 1 51 ? -5.946 -13.377 -0.068 1.00 67.73 51 ARG D C 1
ATOM 8316 O O . ARG D 1 51 ? -6.243 -14.152 0.844 1.00 66.09 51 ARG D O 1
ATOM 8324 N N . LYS D 1 52 ? -6.578 -12.223 -0.257 1.00 64.49 52 LYS D N 1
ATOM 8325 C CA . LYS D 1 52 ? -7.625 -11.796 0.660 1.00 60.44 52 LYS D CA 1
ATOM 8326 C C . LYS D 1 52 ? -9.046 -12.051 0.181 1.00 57.19 52 LYS D C 1
ATOM 8327 O O . LYS D 1 52 ? -9.997 -11.468 0.697 1.00 56.89 52 LYS D O 1
ATOM 8333 N N . ALA D 1 53 ? -9.194 -12.938 -0.796 1.00 54.03 53 ALA D N 1
ATOM 8334 C CA . ALA D 1 53 ? -10.518 -13.263 -1.311 1.00 51.78 53 ALA D CA 1
ATOM 8335 C C . ALA D 1 53 ? -11.324 -13.906 -0.194 1.00 50.78 53 ALA D C 1
ATOM 8336 O O . ALA D 1 53 ? -10.807 -14.737 0.547 1.00 52.55 53 ALA D O 1
ATOM 8338 N N . GLY D 1 54 ? -12.589 -13.521 -0.072 1.00 48.69 54 GLY D N 1
ATOM 8339 C CA . GLY D 1 54 ? -13.429 -14.081 0.971 1.00 47.30 54 GLY D CA 1
ATOM 8340 C C . GLY D 1 54 ? -13.602 -13.139 2.150 1.00 47.13 54 GLY D C 1
ATOM 8341 O O . GLY D 1 54 ? -14.563 -13.252 2.915 1.00 45.37 54 GLY D O 1
ATOM 8342 N N . GLN D 1 55 ? -12.666 -12.206 2.296 1.00 47.26 55 GLN D N 1
ATOM 8343 C CA . GLN D 1 55 ? -12.713 -11.231 3.379 1.00 46.79 55 GLN D CA 1
ATOM 8344 C C . GLN D 1 55 ? -13.434 -9.961 2.932 1.00 45.49 55 GLN D C 1
ATOM 8345 O O . GLN D 1 55 ? -13.577 -9.704 1.740 1.00 43.16 55 GLN D O 1
ATOM 8351 N N . SER D 1 56 ? -13.895 -9.176 3.902 1.00 45.91 56 SER D N 1
ATOM 8352 C CA . SER D 1 56 ? -14.558 -7.903 3.622 1.00 45.80 56 SER D CA 1
ATOM 8353 C C . SER D 1 56 ? -13.408 -6.927 3.439 1.00 46.64 56 SER D C 1
ATOM 8354 O O . SER D 1 56 ? -12.283 -7.226 3.839 1.00 47.12 56 SER D O 1
ATOM 8357 N N . MET D 1 57 ? -13.664 -5.757 2.869 1.00 48.49 57 MET D N 1
ATOM 8358 C CA . MET D 1 57 ? -12.568 -4.824 2.700 1.00 50.39 57 MET D CA 1
ATOM 8359 C C . MET D 1 57 ? -12.218 -4.065 3.959 1.00 50.61 57 MET D C 1
ATOM 8360 O O . MET D 1 57 ? -11.095 -3.592 4.095 1.00 50.83 57 MET D O 1
ATOM 8365 N N . GLU D 1 58 ? -13.179 -3.945 4.872 1.00 50.90 58 GLU D N 1
ATOM 8366 C CA . GLU D 1 58 ? -12.933 -3.272 6.141 1.00 50.77 58 GLU D CA 1
ATOM 8367 C C . GLU D 1 58 ? -11.755 -3.974 6.796 1.00 47.26 58 GLU D C 1
ATOM 8368 O O . GLU D 1 58 ? -10.922 -3.345 7.436 1.00 45.36 58 GLU D O 1
ATOM 8374 N N . SER D 1 59 ? -11.693 -5.290 6.619 1.00 44.29 59 SER D N 1
ATOM 8375 C CA . SER D 1 59 ? -10.619 -6.088 7.193 1.00 42.60 59 SER D CA 1
ATOM 8376 C C . SER D 1 59 ? -9.273 -5.707 6.585 1.00 40.02 59 SER D C 1
ATOM 8377 O O . SER D 1 59 ? -8.257 -5.704 7.271 1.00 40.23 59 SER D O 1
ATOM 8380 N N . VAL D 1 60 ? -9.272 -5.385 5.296 1.00 36.96 60 VAL D N 1
ATOM 8381 C CA . VAL D 1 60 ? -8.050 -4.994 4.601 1.00 33.88 60 VAL D CA 1
ATOM 8382 C C . VAL D 1 60 ? -7.770 -3.512 4.847 1.00 33.58 60 VAL D C 1
ATOM 8383 O O . VAL D 1 60 ? -6.660 -3.138 5.235 1.00 31.75 60 VAL D O 1
ATOM 8387 N N . PHE D 1 61 ? -8.795 -2.688 4.622 1.00 31.95 61 PHE D N 1
ATOM 8388 C CA . PHE D 1 61 ? -8.728 -1.233 4.793 1.00 31.34 61 PHE D CA 1
ATOM 8389 C C . PHE D 1 61 ? -9.853 -0.747 5.717 1.00 31.29 61 PHE D C 1
ATOM 8390 O O . PHE D 1 61 ? -10.934 -0.396 5.256 1.00 29.67 61 PHE D O 1
ATOM 8398 N N . PRO D 1 62 ? -9.603 -0.706 7.033 1.00 33.89 62 PRO D N 1
ATOM 8399 C CA . PRO D 1 62 ? -10.591 -0.264 8.023 1.00 34.77 62 PRO D CA 1
ATOM 8400 C C . PRO D 1 62 ? -11.116 1.161 7.882 1.00 35.51 62 PRO D C 1
ATOM 8401 O O . PRO D 1 62 ? -12.175 1.478 8.421 1.00 34.97 62 PRO D O 1
ATOM 8405 N N . HIS D 1 63 ? -10.390 2.018 7.164 1.00 36.51 63 HIS D N 1
ATOM 8406 C CA . HIS D 1 63 ? -10.817 3.402 6.994 1.00 36.30 63 HIS D CA 1
ATOM 8407 C C . HIS D 1 63 ? -12.058 3.494 6.104 1.00 37.59 63 HIS D C 1
ATOM 8408 O O . HIS D 1 63 ? -12.699 4.546 6.007 1.00 38.39 63 HIS D O 1
ATOM 8415 N N . LEU D 1 64 ? -12.393 2.385 5.456 1.00 38.70 64 LEU D N 1
ATOM 8416 C CA . LEU D 1 64 ? -13.545 2.346 4.564 1.00 40.34 64 LEU D CA 1
ATOM 8417 C C . LEU D 1 64 ? -14.804 1.802 5.241 1.00 40.58 64 LEU D C 1
ATOM 8418 O O . LEU D 1 64 ? -15.796 1.517 4.575 1.00 39.35 64 LEU D O 1
ATOM 8423 N N . ARG D 1 65 ? -14.776 1.677 6.563 1.00 41.77 65 ARG D N 1
ATOM 8424 C CA . ARG D 1 65 ? -15.920 1.122 7.266 1.00 44.02 65 ARG D CA 1
ATOM 8425 C C . ARG D 1 65 ? -17.251 1.871 7.162 1.00 43.30 65 ARG D C 1
ATOM 8426 O O . ARG D 1 65 ? -18.292 1.302 7.495 1.00 42.07 65 ARG D O 1
ATOM 8434 N N . ALA D 1 66 ? -17.242 3.118 6.700 1.00 42.51 66 ALA D N 1
ATOM 8435 C CA . ALA D 1 66 ? -18.502 3.853 6.580 1.00 44.71 66 ALA D CA 1
ATOM 8436 C C . ALA D 1 66 ? -19.279 3.385 5.354 1.00 45.41 66 ALA D C 1
ATOM 8437 O O . ALA D 1 66 ? -20.486 3.625 5.239 1.00 46.16 66 ALA D O 1
ATOM 8439 N N . GLN D 1 67 ? -18.583 2.707 4.446 1.00 45.26 67 GLN D N 1
ATOM 8440 C CA . GLN D 1 67 ? -19.198 2.205 3.220 1.00 45.59 67 GLN D CA 1
ATOM 8441 C C . GLN D 1 67 ? -19.676 0.760 3.308 1.00 44.49 67 GLN D C 1
ATOM 8442 O O . GLN D 1 67 ? -19.148 -0.042 4.075 1.00 44.34 67 GLN D O 1
ATOM 8448 N N . LYS D 1 68 ? -20.692 0.446 2.516 1.00 43.64 68 LYS D N 1
ATOM 8449 C CA . LYS D 1 68 ? -21.203 -0.911 2.430 1.00 43.27 68 LYS D CA 1
ATOM 8450 C C . LYS D 1 68 ? -20.673 -1.434 1.104 1.00 41.05 68 LYS D C 1
ATOM 8451 O O . LYS D 1 68 ? -21.091 -0.994 0.032 1.00 40.53 68 LYS D O 1
ATOM 8457 N N . LEU D 1 69 ? -19.721 -2.353 1.196 1.00 39.26 69 LEU D N 1
ATOM 8458 C CA . LEU D 1 69 ? -19.093 -2.945 0.028 1.00 38.43 69 LEU D CA 1
ATOM 8459 C C . LEU D 1 69 ? -19.292 -4.460 0.010 1.00 37.40 69 LEU D C 1
ATOM 8460 O O . LEU D 1 69 ? -19.486 -5.085 1.050 1.00 37.51 69 LEU D O 1
ATOM 8465 N N . PRO D 1 70 ? -19.257 -5.066 -1.184 1.00 37.35 70 PRO D N 1
ATOM 8466 C CA . PRO D 1 70 ? -19.434 -6.516 -1.313 1.00 36.74 70 PRO D CA 1
ATOM 8467 C C . PRO D 1 70 ? -18.186 -7.256 -0.843 1.00 35.23 70 PRO D C 1
ATOM 8468 O O . PRO D 1 70 ? -17.082 -6.717 -0.898 1.00 32.73 70 PRO D O 1
ATOM 8472 N N . THR D 1 71 ? -18.363 -8.488 -0.378 1.00 35.00 71 THR D N 1
ATOM 8473 C CA . THR D 1 71 ? -17.230 -9.281 0.085 1.00 34.79 71 THR D CA 1
ATOM 8474 C C . THR D 1 71 ? -16.267 -9.520 -1.079 1.00 34.41 71 THR D C 1
ATOM 8475 O O . THR D 1 71 ? -16.694 -9.686 -2.224 1.00 32.47 71 THR D O 1
ATOM 8479 N N . LEU D 1 72 ? -14.972 -9.525 -0.780 1.00 34.95 72 LEU D N 1
ATOM 8480 C CA . LEU D 1 72 ? -13.952 -9.745 -1.795 1.00 37.11 72 LEU D CA 1
ATOM 8481 C C . LEU D 1 72 ? -14.001 -11.177 -2.307 1.00 38.72 72 LEU D C 1
ATOM 8482 O O . LEU D 1 72 ? -14.039 -12.120 -1.515 1.00 41.38 72 LEU D O 1
ATOM 8487 N N . VAL D 1 73 ? -14.001 -11.335 -3.629 1.00 36.99 73 VAL D N 1
ATOM 8488 C CA . VAL D 1 73 ? -14.016 -12.658 -4.244 1.00 36.10 73 VAL D CA 1
ATOM 8489 C C . VAL D 1 73 ? -12.834 -12.796 -5.200 1.00 36.24 73 VAL D C 1
ATOM 8490 O O . VAL D 1 73 ? -12.093 -11.839 -5.437 1.00 36.29 73 VAL D O 1
ATOM 8494 N N . SER D 1 74 ? -12.661 -13.994 -5.743 1.00 35.27 74 SER D N 1
ATOM 8495 C CA . SER D 1 74 ? -11.581 -14.263 -6.685 1.00 36.85 74 SER D CA 1
ATOM 8496 C C . SER D 1 74 ? -11.973 -13.794 -8.082 1.00 36.75 74 SER D C 1
ATOM 8497 O O . SER D 1 74 ? -13.139 -13.899 -8.464 1.00 37.70 74 SER D O 1
ATOM 8500 N N . VAL D 1 75 ? -11.007 -13.281 -8.839 1.00 38.01 75 VAL D N 1
ATOM 8501 C CA . VAL D 1 75 ? -11.277 -12.820 -10.197 1.00 39.86 75 VAL D CA 1
ATOM 8502 C C . VAL D 1 75 ? -11.727 -14.011 -11.036 1.00 41.09 75 VAL D C 1
ATOM 8503 O O . VAL D 1 75 ? -12.538 -13.867 -11.953 1.00 40.31 75 VAL D O 1
ATOM 8507 N N . LYS D 1 76 ? -11.192 -15.186 -10.719 1.00 41.98 76 LYS D N 1
ATOM 8508 C CA . LYS D 1 76 ? -11.542 -16.391 -11.452 1.00 43.74 76 LYS D CA 1
ATOM 8509 C C . LYS D 1 76 ? -12.965 -16.871 -11.205 1.00 43.03 76 LYS D C 1
ATOM 8510 O O . LYS D 1 76 ? -13.495 -17.647 -11.992 1.00 41.47 76 LYS D O 1
ATOM 8516 N N . ASP D 1 77 ? -13.583 -16.418 -10.117 1.00 43.49 77 ASP D N 1
ATOM 8517 C CA . ASP D 1 77 ? -14.954 -16.818 -9.806 1.00 44.53 77 ASP D CA 1
ATOM 8518 C C . ASP D 1 77 ? -15.931 -15.682 -10.063 1.00 44.02 77 ASP D C 1
ATOM 8519 O O . ASP D 1 77 ? -17.132 -15.828 -9.837 1.00 45.19 77 ASP D O 1
ATOM 8524 N N . ALA D 1 78 ? -15.415 -14.550 -10.532 1.00 43.15 78 ALA D N 1
ATOM 8525 C CA . ALA D 1 78 ? -16.248 -13.384 -10.793 1.00 42.02 78 ALA D CA 1
ATOM 8526 C C . ALA D 1 78 ? -17.033 -13.529 -12.081 1.00 41.74 78 ALA D C 1
ATOM 8527 O O . ALA D 1 78 ? -16.521 -14.021 -13.084 1.00 41.39 78 ALA D O 1
ATOM 8529 N N . ASP D 1 79 ? -18.284 -13.087 -12.034 1.00 40.42 79 ASP D N 1
ATOM 8530 C CA . ASP D 1 79 ? -19.177 -13.131 -13.180 1.00 39.69 79 ASP D CA 1
ATOM 8531 C C . ASP D 1 79 ? -19.557 -11.684 -13.467 1.00 39.50 79 ASP D C 1
ATOM 8532 O O . ASP D 1 79 ? -20.054 -10.978 -12.588 1.00 38.40 79 ASP D O 1
ATOM 8537 N N . PHE D 1 80 ? -19.329 -11.242 -14.697 1.00 40.71 80 PHE D N 1
ATOM 8538 C CA . PHE D 1 80 ? -19.613 -9.862 -15.057 1.00 42.40 80 PHE D CA 1
ATOM 8539 C C . PHE D 1 80 ? -20.947 -9.618 -15.737 1.00 42.99 80 PHE D C 1
ATOM 8540 O O . PHE D 1 80 ? -21.157 -8.549 -16.304 1.00 44.41 80 PHE D O 1
ATOM 8548 N N . SER D 1 81 ? -21.866 -10.574 -15.671 1.00 43.88 81 SER D N 1
ATOM 8549 C CA . SER D 1 81 ? -23.139 -10.372 -16.347 1.00 45.17 81 SER D CA 1
ATOM 8550 C C . SER D 1 81 ? -23.979 -9.218 -15.796 1.00 45.44 81 SER D C 1
ATOM 8551 O O . SER D 1 81 ? -24.875 -8.722 -16.480 1.00 46.35 81 SER D O 1
ATOM 8554 N N . THR D 1 82 ? -23.678 -8.770 -14.582 1.00 44.40 82 THR D N 1
ATOM 8555 C CA . THR D 1 82 ? -24.402 -7.650 -13.990 1.00 44.02 82 THR D CA 1
ATOM 8556 C C . THR D 1 82 ? -23.473 -6.472 -13.718 1.00 42.86 82 THR D C 1
ATOM 8557 O O . THR D 1 82 ? -23.798 -5.585 -12.931 1.00 41.44 82 THR D O 1
ATOM 8561 N N . VAL D 1 83 ? -22.302 -6.489 -14.345 1.00 41.41 83 VAL D N 1
ATOM 8562 C CA . VAL D 1 83 ? -21.340 -5.403 -14.198 1.00 40.60 83 VAL D CA 1
ATOM 8563 C C . VAL D 1 83 ? -21.294 -4.680 -15.528 1.00 39.36 83 VAL D C 1
ATOM 8564 O O . VAL D 1 83 ? -21.401 -5.304 -16.577 1.00 38.55 83 VAL D O 1
ATOM 8568 N N . ASP D 1 84 ? -21.130 -3.366 -15.480 1.00 38.54 84 ASP D N 1
ATOM 8569 C CA . ASP D 1 84 ? -21.095 -2.557 -16.689 1.00 38.71 84 ASP D CA 1
ATOM 8570 C C . ASP D 1 84 ? -19.695 -2.145 -17.126 1.00 38.98 84 ASP D C 1
ATOM 8571 O O . ASP D 1 84 ? -19.400 -2.084 -18.321 1.00 38.36 84 ASP D O 1
ATOM 8576 N N . ALA D 1 85 ? -18.829 -1.880 -16.157 1.00 39.11 85 ALA D N 1
ATOM 8577 C CA . ALA D 1 85 ? -17.468 -1.450 -16.446 1.00 38.39 85 ALA D CA 1
ATOM 8578 C C . ALA D 1 85 ? -16.513 -1.972 -15.381 1.00 38.03 85 ALA D C 1
ATOM 8579 O O . ALA D 1 85 ? -16.920 -2.277 -14.258 1.00 36.90 85 ALA D O 1
ATOM 8581 N N . VAL D 1 86 ? -15.236 -2.047 -15.733 1.00 37.73 86 VAL D N 1
ATOM 8582 C CA . VAL D 1 86 ? -14.227 -2.550 -14.819 1.00 36.53 86 VAL D CA 1
ATOM 8583 C C . VAL D 1 86 ? -12.963 -1.693 -14.708 1.00 35.27 86 VAL D C 1
ATOM 8584 O O . VAL D 1 86 ? -12.505 -1.112 -15.687 1.00 34.13 86 VAL D O 1
ATOM 8588 N N . PHE D 1 87 ? -12.425 -1.617 -13.492 1.00 34.13 87 PHE D N 1
ATOM 8589 C CA . PHE D 1 87 ? -11.176 -0.908 -13.206 1.00 33.21 87 PHE D CA 1
ATOM 8590 C C . PHE D 1 87 ? -10.211 -2.045 -12.848 1.00 33.58 87 PHE D C 1
ATOM 8591 O O . PHE D 1 87 ? -10.505 -2.846 -11.955 1.00 32.61 87 PHE D O 1
ATOM 8599 N N . CYS D 1 88 ? -9.078 -2.138 -13.541 1.00 33.58 88 CYS D N 1
ATOM 8600 C CA . CYS D 1 88 ? -8.120 -3.205 -13.247 1.00 34.58 88 CYS D CA 1
ATOM 8601 C C . CYS D 1 88 ? -6.862 -2.694 -12.563 1.00 34.33 88 CYS D C 1
ATOM 8602 O O . CYS D 1 88 ? -6.139 -1.856 -13.117 1.00 30.53 88 CYS D O 1
ATOM 8605 N N . CYS D 1 89 ? -6.617 -3.206 -11.357 1.00 37.62 89 CYS D N 1
ATOM 8606 C CA . CYS D 1 89 ? -5.455 -2.832 -10.552 1.00 43.04 89 CYS D CA 1
ATOM 8607 C C . CYS D 1 89 ? -4.684 -4.081 -10.196 1.00 48.30 89 CYS D C 1
ATOM 8608 O O . CYS D 1 89 ? -4.287 -4.282 -9.046 1.00 48.33 89 CYS D O 1
ATOM 8611 N N . LEU D 1 90 ? -4.465 -4.933 -11.181 1.00 55.38 90 LEU D N 1
ATOM 8612 C CA . LEU D 1 90 ? -3.749 -6.172 -10.942 1.00 61.89 90 LEU D CA 1
ATOM 8613 C C . LEU D 1 90 ? -2.267 -5.954 -11.171 1.00 67.03 90 LEU D C 1
ATOM 8614 O O . LEU D 1 90 ? -1.845 -4.924 -11.718 1.00 68.41 90 LEU D O 1
ATOM 8619 N N . PRO D 1 91 ? -1.458 -6.927 -10.746 1.00 74.40 91 PRO D N 1
ATOM 8620 C CA . PRO D 1 91 ? -0.004 -6.913 -10.860 1.00 79.14 91 PRO D CA 1
ATOM 8621 C C . PRO D 1 91 ? 0.470 -7.047 -12.295 1.00 82.71 91 PRO D C 1
ATOM 8622 O O . PRO D 1 91 ? -0.235 -7.611 -13.146 1.00 84.34 91 PRO D O 1
ATOM 8626 N N . HIS D 1 92 ? 1.657 -6.511 -12.565 1.00 88.16 92 HIS D N 1
ATOM 8627 C CA . HIS D 1 92 ? 2.290 -6.642 -13.866 1.00 92.47 92 HIS D CA 1
ATOM 8628 C C . HIS D 1 92 ? 2.562 -8.137 -13.813 1.00 92.16 92 HIS D C 1
ATOM 8629 O O . HIS D 1 92 ? 3.148 -8.610 -12.837 1.00 91.81 92 HIS D O 1
ATOM 8636 N N . GLY D 1 93 ? 2.115 -8.888 -14.820 1.00 88.33 93 GLY D N 1
ATOM 8637 C CA . GLY D 1 93 ? 2.314 -10.337 -14.798 1.00 83.99 93 GLY D CA 1
ATOM 8638 C C . GLY D 1 93 ? 0.998 -11.057 -15.015 1.00 82.13 93 GLY D C 1
ATOM 8639 O O . GLY D 1 93 ? 0.964 -12.184 -15.516 1.00 83.41 93 GLY D O 1
ATOM 8640 N N . THR D 1 94 ? -0.095 -10.396 -14.628 1.00 77.64 94 THR D N 1
ATOM 8641 C CA . THR D 1 94 ? -1.447 -10.968 -14.799 1.00 70.87 94 THR D CA 1
ATOM 8642 C C . THR D 1 94 ? -2.392 -10.223 -15.772 1.00 66.42 94 THR D C 1
ATOM 8643 O O . THR D 1 94 ? -3.071 -10.856 -16.586 1.00 65.57 94 THR D O 1
ATOM 8647 N N . THR D 1 95 ? -2.427 -8.892 -15.681 1.00 59.45 95 THR D N 1
ATOM 8648 C CA . THR D 1 95 ? -3.318 -8.057 -16.496 1.00 53.46 95 THR D CA 1
ATOM 8649 C C . THR D 1 95 ? -3.650 -8.525 -17.915 1.00 51.60 95 THR D C 1
ATOM 8650 O O . THR D 1 95 ? -4.816 -8.794 -18.208 1.00 50.98 95 THR D O 1
ATOM 8654 N N . GLN D 1 96 ? -2.643 -8.628 -18.785 1.00 50.94 96 GLN D N 1
ATOM 8655 C CA . GLN D 1 96 ? -2.874 -9.015 -20.183 1.00 51.27 96 GLN D CA 1
ATOM 8656 C C . GLN D 1 96 ? -3.768 -10.232 -20.418 1.00 52.15 96 GLN D C 1
ATOM 8657 O O . GLN D 1 96 ? -4.746 -10.147 -21.160 1.00 51.65 96 GLN D O 1
ATOM 8663 N N . GLU D 1 97 ? -3.449 -11.363 -19.799 1.00 55.01 97 GLU D N 1
ATOM 8664 C CA . GLU D 1 97 ? -4.265 -12.556 -20.002 1.00 57.38 97 GLU D CA 1
ATOM 8665 C C . GLU D 1 97 ? -5.644 -12.474 -19.371 1.00 55.73 97 GLU D C 1
ATOM 8666 O O . GLU D 1 97 ? -6.605 -13.025 -19.906 1.00 54.35 97 GLU D O 1
ATOM 8672 N N . ILE D 1 98 ? -5.751 -11.784 -18.241 1.00 53.44 98 ILE D N 1
ATOM 8673 C CA . ILE D 1 98 ? -7.038 -11.651 -17.574 1.00 51.20 98 ILE D CA 1
ATOM 8674 C C . ILE D 1 98 ? -7.964 -10.731 -18.354 1.00 50.13 98 ILE D C 1
ATOM 8675 O O . ILE D 1 98 ? -9.146 -11.021 -18.525 1.00 49.95 98 ILE D O 1
ATOM 8680 N N . ILE D 1 99 ? -7.421 -9.615 -18.823 1.00 48.38 99 ILE D N 1
ATOM 8681 C CA . ILE D 1 99 ? -8.211 -8.660 -19.580 1.00 47.35 99 ILE D CA 1
ATOM 8682 C C . ILE D 1 99 ? -8.605 -9.232 -20.932 1.00 49.36 99 ILE D C 1
ATOM 8683 O O . ILE D 1 99 ? -9.708 -8.982 -21.431 1.00 47.70 99 ILE D O 1
ATOM 8688 N N . LYS D 1 100 ? -7.710 -10.015 -21.520 1.00 52.41 100 LYS D N 1
ATOM 8689 C CA . LYS D 1 100 ? -7.998 -10.598 -22.818 1.00 55.99 100 LYS D CA 1
ATOM 8690 C C . LYS D 1 100 ? -9.194 -11.538 -22.740 1.00 57.56 100 LYS D C 1
ATOM 8691 O O . LYS D 1 100 ? -10.000 -11.603 -23.671 1.00 55.83 100 LYS D O 1
ATOM 8697 N N . GLU D 1 101 ? -9.297 -12.263 -21.626 1.00 58.75 101 GLU D N 1
ATOM 8698 C CA . GLU D 1 101 ? -10.389 -13.210 -21.402 1.00 59.47 101 GLU D CA 1
ATOM 8699 C C . GLU D 1 101 ? -11.607 -12.575 -20.746 1.00 58.18 101 GLU D C 1
ATOM 8700 O O . GLU D 1 101 ? -12.439 -13.275 -20.176 1.00 57.98 101 GLU D O 1
ATOM 8706 N N . LEU D 1 102 ? -11.703 -11.251 -20.808 1.00 56.06 102 LEU D N 1
ATOM 8707 C CA . LEU D 1 102 ? -12.846 -10.559 -20.224 1.00 55.10 102 LEU D CA 1
ATOM 8708 C C . LEU D 1 102 ? -13.934 -10.357 -21.268 1.00 55.83 102 LEU D C 1
ATOM 8709 O O . LEU D 1 102 ? -13.646 -10.143 -22.441 1.00 58.12 102 LEU D O 1
ATOM 8714 N N . PRO D 1 103 ? -15.208 -10.419 -20.850 1.00 56.50 103 PRO D N 1
ATOM 8715 C CA . PRO D 1 103 ? -16.314 -10.233 -21.794 1.00 58.68 103 PRO D CA 1
ATOM 8716 C C . PRO D 1 103 ? -16.221 -8.934 -22.592 1.00 61.35 103 PRO D C 1
ATOM 8717 O O . PRO D 1 103 ? -15.788 -7.902 -22.085 1.00 61.98 103 PRO D O 1
ATOM 8721 N N . THR D 1 104 ? -16.643 -9.005 -23.848 1.00 65.61 104 THR D N 1
ATOM 8722 C CA . THR D 1 104 ? -16.600 -7.876 -24.767 1.00 67.07 104 THR D CA 1
ATOM 8723 C C . THR D 1 104 ? -17.557 -6.731 -24.446 1.00 67.19 104 THR D C 1
ATOM 8724 O O . THR D 1 104 ? -17.317 -5.588 -24.837 1.00 68.19 104 THR D O 1
ATOM 8728 N N . ALA D 1 105 ? -18.640 -7.028 -23.740 1.00 66.29 105 ALA D N 1
ATOM 8729 C CA . ALA D 1 105 ? -19.623 -6.003 -23.397 1.00 64.20 105 ALA D CA 1
ATOM 8730 C C . ALA D 1 105 ? -19.135 -5.026 -22.326 1.00 62.24 105 ALA D C 1
ATOM 8731 O O . ALA D 1 105 ? -19.818 -4.051 -22.006 1.00 63.93 105 ALA D O 1
ATOM 8733 N N . LEU D 1 106 ? -17.948 -5.283 -21.787 1.00 58.12 106 LEU D N 1
ATOM 8734 C CA . LEU D 1 106 ? -17.369 -4.454 -20.731 1.00 53.81 106 LEU D CA 1
ATOM 8735 C C . LEU D 1 106 ? -16.448 -3.324 -21.166 1.00 51.41 106 LEU D C 1
ATOM 8736 O O . LEU D 1 106 ? -15.579 -3.515 -22.014 1.00 51.08 106 LEU D O 1
ATOM 8741 N N . LYS D 1 107 ? -16.642 -2.153 -20.563 1.00 48.16 107 LYS D N 1
ATOM 8742 C CA . LYS D 1 107 ? -15.775 -1.002 -20.805 1.00 46.23 107 LYS D CA 1
ATOM 8743 C C . LYS D 1 107 ? -14.669 -1.234 -19.769 1.00 44.31 107 LYS D C 1
ATOM 8744 O O . LYS D 1 107 ? -14.954 -1.446 -18.587 1.00 42.69 107 LYS D O 1
ATOM 8750 N N . ILE D 1 108 ? -13.413 -1.210 -20.203 1.00 39.49 108 ILE D N 1
ATOM 8751 C CA . ILE D 1 108 ? -12.315 -1.485 -19.289 1.00 37.18 108 ILE D CA 1
ATOM 8752 C C . ILE D 1 108 ? -11.244 -0.416 -19.209 1.00 35.70 108 ILE D C 1
ATOM 8753 O O . ILE D 1 108 ? -10.772 0.089 -20.230 1.00 35.30 108 ILE D O 1
ATOM 8758 N N . VAL D 1 109 ? -10.865 -0.078 -17.982 1.00 32.99 109 VAL D N 1
ATOM 8759 C CA . VAL D 1 109 ? -9.803 0.885 -17.750 1.00 31.56 109 VAL D CA 1
ATOM 8760 C C . VAL D 1 109 ? -8.747 0.160 -16.925 1.00 30.50 109 VAL D C 1
ATOM 8761 O O . VAL D 1 109 ? -8.952 -0.140 -15.743 1.00 28.77 109 VAL D O 1
ATOM 8765 N N . ASP D 1 110 ? -7.629 -0.141 -17.569 1.00 28.09 110 ASP D N 1
ATOM 8766 C CA . ASP D 1 110 ? -6.546 -0.833 -16.912 1.00 28.35 110 ASP D CA 1
ATOM 8767 C C . ASP D 1 110 ? -5.555 0.154 -16.330 1.00 28.53 110 ASP D C 1
ATOM 8768 O O . ASP D 1 110 ? -4.969 0.953 -17.062 1.00 29.57 110 ASP D O 1
ATOM 8773 N N . LEU D 1 111 ? -5.361 0.099 -15.018 1.00 28.80 111 LEU D N 1
ATOM 8774 C CA . LEU D 1 111 ? -4.421 1.001 -14.368 1.00 29.51 111 LEU D CA 1
ATOM 8775 C C . LEU D 1 111 ? -2.985 0.484 -14.404 1.00 29.40 111 LEU D C 1
ATOM 8776 O O . LEU D 1 111 ? -2.055 1.211 -14.069 1.00 30.55 111 LEU D O 1
ATOM 8781 N N . SER D 1 112 ? -2.798 -0.763 -14.825 1.00 30.56 112 SER D N 1
ATOM 8782 C CA . SER D 1 112 ? -1.455 -1.330 -14.904 1.00 30.24 112 SER D CA 1
ATOM 8783 C C . SER D 1 112 ? -0.749 -0.730 -16.112 1.00 31.53 112 SER D C 1
ATOM 8784 O O . SER D 1 112 ? -1.336 0.046 -16.857 1.00 31.48 112 SER D O 1
ATOM 8787 N N . ALA D 1 113 ? 0.510 -1.102 -16.310 1.00 32.13 113 ALA D N 1
ATOM 8788 C CA . ALA D 1 113 ? 1.285 -0.583 -17.424 1.00 32.51 113 ALA D CA 1
ATOM 8789 C C . ALA D 1 113 ? 1.319 -1.528 -18.623 1.00 33.24 113 ALA D C 1
ATOM 8790 O O . ALA D 1 113 ? 1.829 -1.168 -19.686 1.00 34.82 113 ALA D O 1
ATOM 8792 N N . ASP D 1 114 ? 0.748 -2.718 -18.458 1.00 34.14 114 ASP D N 1
ATOM 8793 C CA . ASP D 1 114 ? 0.771 -3.739 -19.505 1.00 35.61 114 ASP D CA 1
ATOM 8794 C C . ASP D 1 114 ? 0.165 -3.441 -20.878 1.00 35.13 114 ASP D C 1
ATOM 8795 O O . ASP D 1 114 ? 0.431 -4.165 -21.835 1.00 34.81 114 ASP D O 1
ATOM 8800 N N . PHE D 1 115 ? -0.631 -2.388 -20.995 1.00 34.21 115 PHE D N 1
ATOM 8801 C CA . PHE D 1 115 ? -1.222 -2.057 -22.284 1.00 34.50 115 PHE D CA 1
ATOM 8802 C C . PHE D 1 115 ? -0.889 -0.644 -22.750 1.00 33.70 115 PHE D C 1
ATOM 8803 O O . PHE D 1 115 ? -1.457 -0.156 -23.726 1.00 33.28 115 PHE D O 1
ATOM 8811 N N . ARG D 1 116 ? 0.052 -0.004 -22.060 1.00 33.54 116 ARG D N 1
ATOM 8812 C CA . ARG D 1 116 ? 0.452 1.357 -22.393 1.00 33.39 116 ARG D CA 1
ATOM 8813 C C . ARG D 1 116 ? 1.336 1.465 -23.634 1.00 33.45 116 ARG D C 1
ATOM 8814 O O . ARG D 1 116 ? 1.162 2.373 -24.441 1.00 35.07 116 ARG D O 1
ATOM 8822 N N . LEU D 1 117 ? 2.284 0.546 -23.781 1.00 35.57 117 LEU D N 1
ATOM 8823 C CA . LEU D 1 117 ? 3.208 0.558 -24.919 1.00 37.74 117 LEU D CA 1
ATOM 8824 C C . LEU D 1 117 ? 2.609 -0.111 -26.160 1.00 40.60 117 LEU D C 1
ATOM 8825 O O . LEU D 1 117 ? 2.133 -1.245 -26.093 1.00 39.09 117 LEU D O 1
ATOM 8830 N N . ARG D 1 118 ? 2.629 0.578 -27.297 1.00 45.24 118 ARG D N 1
ATOM 8831 C CA . ARG D 1 118 ? 2.073 -0.017 -28.505 1.00 49.06 118 ARG D CA 1
ATOM 8832 C C . ARG D 1 118 ? 3.084 -0.926 -29.202 1.00 48.81 118 ARG D C 1
ATOM 8833 O O . ARG D 1 118 ? 2.700 -1.870 -29.893 1.00 48.34 118 ARG D O 1
ATOM 8841 N N . ASN D 1 119 ? 4.372 -0.638 -29.035 1.00 48.48 119 ASN D N 1
ATOM 8842 C CA . ASN D 1 119 ? 5.406 -1.461 -29.657 1.00 48.92 119 ASN D CA 1
ATOM 8843 C C . ASN D 1 119 ? 5.648 -2.703 -28.788 1.00 49.11 119 ASN D C 1
ATOM 8844 O O . ASN D 1 119 ? 6.173 -2.603 -27.670 1.00 48.31 119 ASN D O 1
ATOM 8849 N N . ILE D 1 120 ? 5.270 -3.869 -29.307 1.00 48.90 120 ILE D N 1
ATOM 8850 C CA . ILE D 1 120 ? 5.413 -5.137 -28.595 1.00 47.91 120 ILE D CA 1
ATOM 8851 C C . ILE D 1 120 ? 6.832 -5.471 -28.141 1.00 48.86 120 ILE D C 1
ATOM 8852 O O . ILE D 1 120 ? 7.048 -5.855 -26.986 1.00 47.36 120 ILE D O 1
ATOM 8857 N N . ALA D 1 121 ? 7.792 -5.338 -29.050 1.00 47.49 121 ALA D N 1
ATOM 8858 C CA . ALA D 1 121 ? 9.182 -5.629 -28.725 1.00 47.79 121 ALA D CA 1
ATOM 8859 C C . ALA D 1 121 ? 9.630 -4.731 -27.579 1.00 48.74 121 ALA D C 1
ATOM 8860 O O . ALA D 1 121 ? 10.395 -5.135 -26.700 1.00 48.33 121 ALA D O 1
ATOM 8862 N N . GLU D 1 122 ? 9.133 -3.504 -27.605 1.00 48.77 122 GLU D N 1
ATOM 8863 C CA . GLU D 1 122 ? 9.455 -2.513 -26.599 1.00 48.19 122 GLU D CA 1
ATOM 8864 C C . GLU D 1 122 ? 8.930 -2.957 -25.236 1.00 48.23 122 GLU D C 1
ATOM 8865 O O . GLU D 1 122 ? 9.623 -2.837 -24.230 1.00 48.05 122 GLU D O 1
ATOM 8871 N N . TYR D 1 123 ? 7.710 -3.480 -25.205 1.00 47.26 123 TYR D N 1
ATOM 8872 C CA . TYR D 1 123 ? 7.129 -3.945 -23.954 1.00 48.17 123 TYR D CA 1
ATOM 8873 C C . TYR D 1 123 ? 7.960 -5.088 -23.378 1.00 50.75 123 TYR D C 1
ATOM 8874 O O . TYR D 1 123 ? 8.211 -5.153 -22.173 1.00 50.52 123 TYR D O 1
ATOM 8883 N N . GLU D 1 124 ? 8.383 -5.990 -24.255 1.00 53.27 124 GLU D N 1
ATOM 8884 C CA . GLU D 1 124 ? 9.157 -7.152 -23.842 1.00 56.05 124 GLU D CA 1
ATOM 8885 C C . GLU D 1 124 ? 10.530 -6.816 -23.276 1.00 57.34 124 GLU D C 1
ATOM 8886 O O . GLU D 1 124 ? 10.939 -7.382 -22.260 1.00 55.94 124 GLU D O 1
ATOM 8892 N N . GLU D 1 125 ? 11.239 -5.898 -23.922 1.00 58.48 125 GLU D N 1
ATOM 8893 C CA . GLU D 1 125 ? 12.561 -5.514 -23.446 1.00 59.21 125 GLU D CA 1
ATOM 8894 C C . GLU D 1 125 ? 12.491 -4.786 -22.103 1.00 56.98 125 GLU D C 1
ATOM 8895 O O . GLU D 1 125 ? 13.357 -4.972 -21.247 1.00 56.51 125 GLU D O 1
ATOM 8901 N N . TRP D 1 126 ? 11.464 -3.966 -21.910 1.00 52.88 126 TRP D N 1
ATOM 8902 C CA . TRP D 1 126 ? 11.344 -3.221 -20.664 1.00 50.56 126 TRP D CA 1
ATOM 8903 C C . TRP D 1 126 ? 10.632 -3.945 -19.527 1.00 51.40 126 TRP D C 1
ATOM 8904 O O . TRP D 1 126 ? 10.849 -3.616 -18.359 1.00 52.66 126 TRP D O 1
ATOM 8915 N N . TYR D 1 127 ? 9.783 -4.919 -19.851 1.00 51.84 127 TYR D N 1
ATOM 8916 C CA . TYR D 1 127 ? 9.052 -5.639 -18.808 1.00 52.66 127 TYR D CA 1
ATOM 8917 C C . TYR D 1 127 ? 9.453 -7.088 -18.575 1.00 55.27 127 TYR D C 1
ATOM 8918 O O . TYR D 1 127 ? 8.868 -7.783 -17.748 1.00 55.81 127 TYR D O 1
ATOM 8927 N N . GLY D 1 128 ? 10.461 -7.538 -19.310 1.00 56.12 128 GLY D N 1
ATOM 8928 C CA . GLY D 1 128 ? 10.971 -8.889 -19.140 1.00 59.32 128 GLY D CA 1
ATOM 8929 C C . GLY D 1 128 ? 10.112 -10.092 -19.486 1.00 62.68 128 GLY D C 1
ATOM 8930 O O . GLY D 1 128 ? 10.357 -11.174 -18.959 1.00 64.50 128 GLY D O 1
ATOM 8931 N N . GLN D 1 129 ? 9.123 -9.937 -20.361 1.00 65.59 129 GLN D N 1
ATOM 8932 C CA . GLN D 1 129 ? 8.275 -11.067 -20.735 1.00 65.55 129 GLN D CA 1
ATOM 8933 C C . GLN D 1 129 ? 7.481 -10.794 -22.023 1.00 62.66 129 GLN D C 1
ATOM 8934 O O . GLN D 1 129 ? 7.202 -9.640 -22.356 1.00 63.84 129 GLN D O 1
ATOM 8940 N N . PRO D 1 130 ? 7.112 -11.856 -22.779 1.00 63.20 130 PRO D N 1
ATOM 8941 C CA . PRO D 1 130 ? 6.358 -11.552 -23.998 1.00 59.69 130 PRO D CA 1
ATOM 8942 C C . PRO D 1 130 ? 5.005 -10.894 -23.735 1.00 55.81 130 PRO D C 1
ATOM 8943 O O . PRO D 1 130 ? 4.418 -11.061 -22.653 1.00 55.10 130 PRO D O 1
ATOM 8947 N N . HIS D 1 131 ? 4.514 -10.162 -24.733 1.00 54.25 131 HIS D N 1
ATOM 8948 C CA . HIS D 1 131 ? 3.220 -9.513 -24.624 1.00 52.46 131 HIS D CA 1
ATOM 8949 C C . HIS D 1 131 ? 2.258 -10.656 -24.914 1.00 52.38 131 HIS D C 1
ATOM 8950 O O . HIS D 1 131 ? 2.365 -11.302 -25.957 1.00 52.67 131 HIS D O 1
ATOM 8957 N N . LYS D 1 132 ? 1.328 -10.914 -23.999 1.00 51.71 132 LYS D N 1
ATOM 8958 C CA . LYS D 1 132 ? 0.384 -12.011 -24.177 1.00 51.59 132 LYS D CA 1
ATOM 8959 C C . LYS D 1 132 ? -0.997 -11.641 -24.719 1.00 51.07 132 LYS D C 1
ATOM 8960 O O . LYS D 1 132 ? -1.940 -12.427 -24.615 1.00 50.52 132 LYS D O 1
ATOM 8966 N N . ALA D 1 133 ? -1.111 -10.457 -25.313 1.00 50.03 133 ALA D N 1
ATOM 8967 C CA . ALA D 1 133 ? -2.378 -10.000 -25.874 1.00 49.06 133 ALA D CA 1
ATOM 8968 C C . ALA D 1 133 ? -2.084 -9.043 -27.018 1.00 48.50 133 ALA D C 1
ATOM 8969 O O . ALA D 1 133 ? -2.695 -7.981 -27.134 1.00 48.57 133 ALA D O 1
ATOM 8971 N N . VAL D 1 134 ? -1.140 -9.444 -27.862 1.00 48.52 134 VAL D N 1
ATOM 8972 C CA . VAL D 1 134 ? -0.691 -8.655 -29.004 1.00 48.30 134 VAL D CA 1
ATOM 8973 C C . VAL D 1 134 ? -1.791 -8.025 -29.856 1.00 49.71 134 VAL D C 1
ATOM 8974 O O . VAL D 1 134 ? -1.701 -6.849 -30.216 1.00 50.45 134 VAL D O 1
ATOM 8978 N N . GLU D 1 135 ? -2.825 -8.797 -30.178 1.00 49.87 135 GLU D N 1
ATOM 8979 C CA . GLU D 1 135 ? -3.917 -8.285 -31.001 1.00 50.49 135 GLU D CA 1
ATOM 8980 C C . GLU D 1 135 ? -4.765 -7.232 -30.294 1.00 49.65 135 GLU D C 1
ATOM 8981 O O . GLU D 1 135 ? -5.045 -6.159 -30.843 1.00 49.68 135 GLU D O 1
ATOM 8987 N N . LEU D 1 136 ? -5.171 -7.552 -29.074 1.00 46.90 136 LEU D N 1
ATOM 8988 C CA . LEU D 1 136 ? -5.991 -6.657 -28.284 1.00 45.23 136 LEU D CA 1
ATOM 8989 C C . LEU D 1 136 ? -5.285 -5.316 -28.124 1.00 44.19 136 LEU D C 1
ATOM 8990 O O . LEU D 1 136 ? -5.923 -4.263 -28.090 1.00 43.80 136 LEU D O 1
ATOM 8995 N N . GLN D 1 137 ? -3.959 -5.371 -28.053 1.00 43.25 137 GLN D N 1
ATOM 8996 C CA . GLN D 1 137 ? -3.142 -4.184 -27.879 1.00 44.08 137 GLN D CA 1
ATOM 8997 C C . GLN D 1 137 ? -3.409 -3.081 -28.893 1.00 45.52 137 GLN D C 1
ATOM 8998 O O . GLN D 1 137 ? -3.362 -1.903 -28.539 1.00 45.00 137 GLN D O 1
ATOM 9004 N N . LYS D 1 138 ? -3.710 -3.447 -30.139 1.00 47.92 138 LYS D N 1
ATOM 9005 C CA . LYS D 1 138 ? -3.939 -2.437 -31.170 1.00 49.12 138 LYS D CA 1
ATOM 9006 C C . LYS D 1 138 ? -5.242 -1.657 -31.059 1.00 48.77 138 LYS D C 1
ATOM 9007 O O . LYS D 1 138 ? -5.437 -0.681 -31.783 1.00 48.60 138 LYS D O 1
ATOM 9013 N N . GLU D 1 139 ? -6.141 -2.074 -30.177 1.00 48.50 139 GLU D N 1
ATOM 9014 C CA . GLU D 1 139 ? -7.395 -1.343 -30.022 1.00 48.61 139 GLU D CA 1
ATOM 9015 C C . GLU D 1 139 ? -7.403 -0.536 -28.728 1.00 45.53 139 GLU D C 1
ATOM 9016 O O . GLU D 1 139 ? -8.387 0.118 -28.396 1.00 44.74 139 GLU D O 1
ATOM 9022 N N . VAL D 1 140 ? -6.284 -0.575 -28.014 1.00 43.16 140 VAL D N 1
ATOM 9023 C CA . VAL D 1 140 ? -6.129 0.138 -26.748 1.00 41.24 140 VAL D CA 1
ATOM 9024 C C . VAL D 1 140 ? -5.818 1.617 -26.952 1.00 39.58 140 VAL D C 1
ATOM 9025 O O . VAL D 1 140 ? -5.029 1.975 -27.826 1.00 39.51 140 VAL D O 1
ATOM 9029 N N . VAL D 1 141 ? -6.445 2.467 -26.143 1.00 37.92 141 VAL D N 1
ATOM 9030 C CA . VAL D 1 141 ? -6.216 3.911 -26.204 1.00 36.23 141 VAL D CA 1
ATOM 9031 C C . VAL D 1 141 ? -5.552 4.382 -24.903 1.00 35.61 141 VAL D C 1
ATOM 9032 O O . VAL D 1 141 ? -5.986 4.026 -23.801 1.00 34.45 141 VAL D O 1
ATOM 9036 N N . TYR D 1 142 ? -4.492 5.174 -25.043 1.00 33.80 142 TYR D N 1
ATOM 9037 C CA . TYR D 1 142 ? -3.756 5.704 -23.898 1.00 31.60 142 TYR D CA 1
ATOM 9038 C C . TYR D 1 142 ? -4.645 6.714 -23.177 1.00 31.00 142 TYR D C 1
ATOM 9039 O O . TYR D 1 142 ? -5.111 7.677 -23.779 1.00 31.58 142 TYR D O 1
ATOM 9048 N N . GLY D 1 143 ? -4.858 6.495 -21.883 1.00 29.90 143 GLY D N 1
ATOM 9049 C CA . GLY D 1 143 ? -5.741 7.354 -21.113 1.00 29.19 143 GLY D CA 1
ATOM 9050 C C . GLY D 1 143 ? -5.307 8.704 -20.569 1.00 28.12 143 GLY D C 1
ATOM 9051 O O . GLY D 1 143 ? -5.720 9.074 -19.469 1.00 26.72 143 GLY D O 1
ATOM 9052 N N . LEU D 1 144 ? -4.483 9.439 -21.308 1.00 27.74 144 LEU D N 1
ATOM 9053 C CA . LEU D 1 144 ? -4.072 10.771 -20.860 1.00 28.82 144 LEU D CA 1
ATOM 9054 C C . LEU D 1 144 ? -5.237 11.670 -21.295 1.00 29.89 144 LEU D C 1
ATOM 9055 O O . LEU D 1 144 ? -5.196 12.307 -22.348 1.00 30.18 144 LEU D O 1
ATOM 9060 N N . THR D 1 145 ? -6.273 11.702 -20.460 1.00 29.84 145 THR D N 1
ATOM 9061 C CA . THR D 1 145 ? -7.507 12.427 -20.740 1.00 32.12 145 THR D CA 1
ATOM 9062 C C . THR D 1 145 ? -7.473 13.760 -21.502 1.00 33.75 145 THR D C 1
ATOM 9063 O O . THR D 1 145 ? -8.068 13.860 -22.577 1.00 35.81 145 THR D O 1
ATOM 9067 N N . GLU D 1 146 ? -6.808 14.781 -20.969 1.00 34.29 146 GLU D N 1
ATOM 9068 C CA . GLU D 1 146 ? -6.769 16.081 -21.644 1.00 32.82 146 GLU D CA 1
ATOM 9069 C C . GLU D 1 146 ? -6.168 16.056 -23.058 1.00 34.78 146 GLU D C 1
ATOM 9070 O O . GLU D 1 146 ? -6.431 16.948 -23.863 1.00 35.23 146 GLU D O 1
ATOM 9076 N N . ILE D 1 147 ? -5.358 15.045 -23.357 1.00 35.00 147 ILE D N 1
ATOM 9077 C CA . ILE D 1 147 ? -4.721 14.946 -24.666 1.00 34.85 147 ILE D CA 1
ATOM 9078 C C . ILE D 1 147 ? -5.481 14.061 -25.667 1.00 35.25 147 ILE D C 1
ATOM 9079 O O . ILE D 1 147 ? -5.662 14.440 -26.824 1.00 33.93 147 ILE D O 1
ATOM 9084 N N . LEU D 1 148 ? -5.906 12.881 -25.220 1.00 35.89 148 LEU D N 1
ATOM 9085 C CA . LEU D 1 148 ? -6.607 11.934 -26.085 1.00 36.34 148 LEU D CA 1
ATOM 9086 C C . LEU D 1 148 ? -8.087 11.755 -25.774 1.00 35.72 148 LEU D C 1
ATOM 9087 O O . LEU D 1 148 ? -8.679 10.729 -26.086 1.00 33.55 148 LEU D O 1
ATOM 9092 N N . ARG D 1 149 ? -8.684 12.769 -25.170 1.00 36.80 149 ARG D N 1
ATOM 9093 C CA . ARG D 1 149 ? -10.097 12.738 -24.802 1.00 39.54 149 ARG D CA 1
ATOM 9094 C C . ARG D 1 149 ? -11.004 12.114 -25.878 1.00 40.23 149 ARG D C 1
ATOM 9095 O O . ARG D 1 149 ? -11.743 11.162 -25.609 1.00 39.32 149 ARG D O 1
ATOM 9103 N N . GLU D 1 150 ? -10.930 12.645 -27.095 1.00 43.18 150 GLU D N 1
ATOM 9104 C CA . GLU D 1 150 ? -11.776 12.173 -28.186 1.00 45.48 150 GLU D CA 1
ATOM 9105 C C . GLU D 1 150 ? -11.637 10.698 -28.526 1.00 44.82 150 GLU D C 1
ATOM 9106 O O . GLU D 1 150 ? -12.626 10.047 -28.855 1.00 44.00 150 GLU D O 1
ATOM 9112 N N . ASP D 1 151 ? -10.423 10.164 -28.452 1.00 43.92 151 ASP D N 1
ATOM 9113 C CA . ASP D 1 151 ? -10.227 8.749 -28.751 1.00 43.13 151 ASP D CA 1
ATOM 9114 C C . ASP D 1 151 ? -10.695 7.914 -27.565 1.00 42.07 151 ASP D C 1
ATOM 9115 O O . ASP D 1 151 ? -11.263 6.832 -27.733 1.00 42.76 151 ASP D O 1
ATOM 9120 N N . ILE D 1 152 ? -10.460 8.439 -26.367 1.00 41.26 152 ILE D N 1
ATOM 9121 C CA . ILE D 1 152 ? -10.842 7.764 -25.135 1.00 39.24 152 ILE D CA 1
ATOM 9122 C C . ILE D 1 152 ? -12.347 7.525 -25.055 1.00 39.68 152 ILE D C 1
ATOM 9123 O O . ILE D 1 152 ? -12.783 6.439 -24.678 1.00 39.04 152 ILE D O 1
ATOM 9128 N N . LYS D 1 153 ? -13.142 8.529 -25.416 1.00 40.97 153 LYS D N 1
ATOM 9129 C CA . LYS D 1 153 ? -14.602 8.399 -25.362 1.00 44.63 153 LYS D CA 1
ATOM 9130 C C . LYS D 1 153 ? -15.166 7.200 -26.121 1.00 44.67 153 LYS D C 1
ATOM 9131 O O . LYS D 1 153 ? -16.159 6.610 -25.693 1.00 42.78 153 LYS D O 1
ATOM 9137 N N . LYS D 1 154 ? -14.536 6.835 -27.233 1.00 46.22 154 LYS D N 1
ATOM 9138 C CA . LYS D 1 154 ? -15.030 5.720 -28.028 1.00 48.88 154 LYS D CA 1
ATOM 9139 C C . LYS D 1 154 ? -14.214 4.437 -27.908 1.00 46.82 154 LYS D C 1
ATOM 9140 O O . LYS D 1 154 ? -14.347 3.539 -28.740 1.00 46.99 154 LYS D O 1
ATOM 9146 N N . ALA D 1 155 ? -13.375 4.349 -26.880 1.00 44.28 155 ALA D N 1
ATOM 9147 C CA . ALA D 1 155 ? -12.556 3.154 -26.673 1.00 42.90 155 ALA D CA 1
ATOM 9148 C C . ALA D 1 155 ? -13.252 2.199 -25.715 1.00 41.85 155 ALA D C 1
ATOM 9149 O O . ALA D 1 155 ? -14.047 2.621 -24.872 1.00 41.22 155 ALA D O 1
ATOM 9151 N N . ARG D 1 156 ? -12.965 0.910 -25.847 1.00 41.02 156 ARG D N 1
ATOM 9152 C CA . ARG D 1 156 ? -13.565 -0.083 -24.964 1.00 39.85 156 ARG D CA 1
ATOM 9153 C C . ARG D 1 156 ? -12.549 -0.397 -23.881 1.00 39.05 156 ARG D C 1
ATOM 9154 O O . ARG D 1 156 ? -12.898 -0.573 -22.715 1.00 38.23 156 ARG D O 1
ATOM 9162 N N . LEU D 1 157 ? -11.286 -0.470 -24.288 1.00 36.95 157 LEU D N 1
ATOM 9163 C CA . LEU D 1 157 ? -10.188 -0.762 -23.378 1.00 36.92 157 LEU D CA 1
ATOM 9164 C C . LEU D 1 157 ? -9.205 0.407 -23.354 1.00 36.20 157 LEU D C 1
ATOM 9165 O O . LEU D 1 157 ? -8.605 0.757 -24.380 1.00 33.65 157 LEU D O 1
ATOM 9170 N N . VAL D 1 158 ? -9.050 1.007 -22.176 1.00 34.53 158 VAL D N 1
ATOM 9171 C CA . VAL D 1 158 ? -8.147 2.133 -22.012 1.00 32.02 158 VAL D CA 1
ATOM 9172 C C . VAL D 1 158 ? -7.000 1.808 -21.065 1.00 31.19 158 VAL D C 1
ATOM 9173 O O . VAL D 1 158 ? -7.200 1.241 -19.994 1.00 31.25 158 VAL D O 1
ATOM 9177 N N . ALA D 1 159 ? -5.788 2.148 -21.486 1.00 29.22 159 ALA D N 1
ATOM 9178 C CA . ALA D 1 159 ? -4.611 1.934 -20.659 1.00 28.23 159 ALA D CA 1
ATOM 9179 C C . ALA D 1 159 ? -4.377 3.239 -19.901 1.00 26.93 159 ALA D C 1
ATOM 9180 O O . ALA D 1 159 ? -3.960 4.246 -20.485 1.00 25.80 159 ALA D O 1
ATOM 9182 N N . ASN D 1 160 ? -4.673 3.227 -18.605 1.00 26.81 160 ASN D N 1
ATOM 9183 C CA . ASN D 1 160 ? -4.481 4.420 -17.794 1.00 26.91 160 ASN D CA 1
ATOM 9184 C C . ASN D 1 160 ? -2.978 4.682 -17.656 1.00 26.32 160 ASN D C 1
ATOM 9185 O O . ASN D 1 160 ? -2.214 3.799 -17.264 1.00 28.90 160 ASN D O 1
ATOM 9190 N N . PRO D 1 161 ? -2.535 5.900 -17.985 1.00 25.84 161 PRO D N 1
ATOM 9191 C CA . PRO D 1 161 ? -1.110 6.242 -17.895 1.00 26.65 161 PRO D CA 1
ATOM 9192 C C . PRO D 1 161 ? -0.499 6.103 -16.498 1.00 26.27 161 PRO D C 1
ATOM 9193 O O . PRO D 1 161 ? -1.204 6.001 -15.499 1.00 27.24 161 PRO D O 1
ATOM 9197 N N . GLY D 1 162 ? 0.824 6.083 -16.445 1.00 25.70 162 GLY D N 1
ATOM 9198 C CA . GLY D 1 162 ? 1.498 6.008 -15.166 1.00 25.99 162 GLY D CA 1
ATOM 9199 C C . GLY D 1 162 ? 1.496 7.396 -14.537 1.00 26.08 162 GLY D C 1
ATOM 9200 O O . GLY D 1 162 ? 1.137 8.377 -15.187 1.00 25.67 162 GLY D O 1
ATOM 9201 N N . CYS D 1 163 ? 1.900 7.486 -13.276 1.00 25.88 163 CYS D N 1
ATOM 9202 C CA . CYS D 1 163 ? 1.927 8.762 -12.573 1.00 26.45 163 CYS D CA 1
ATOM 9203 C C . CYS D 1 163 ? 2.941 9.763 -13.145 1.00 26.18 163 CYS D C 1
ATOM 9204 O O . CYS D 1 163 ? 2.557 10.836 -13.616 1.00 28.18 163 CYS D O 1
ATOM 9207 N N . TYR D 1 164 ? 4.226 9.417 -13.109 1.00 23.85 164 TYR D N 1
ATOM 9208 C CA . TYR D 1 164 ? 5.262 10.300 -13.635 1.00 24.70 164 TYR D CA 1
ATOM 9209 C C . TYR D 1 164 ? 4.971 10.754 -15.070 1.00 26.17 164 TYR D C 1
ATOM 9210 O O . TYR D 1 164 ? 5.037 11.947 -15.376 1.00 25.00 164 TYR D O 1
ATOM 9219 N N . PRO D 1 165 ? 4.664 9.803 -15.973 1.00 23.98 165 PRO D N 1
ATOM 9220 C CA . PRO D 1 165 ? 4.370 10.142 -17.371 1.00 25.16 165 PRO D CA 1
ATOM 9221 C C . PRO D 1 165 ? 3.285 11.209 -17.510 1.00 25.06 165 PRO D C 1
ATOM 9222 O O . PRO D 1 165 ? 3.344 12.056 -18.402 1.00 25.19 165 PRO D O 1
ATOM 9226 N N . THR D 1 166 ? 2.293 11.165 -16.626 1.00 24.50 166 THR D N 1
ATOM 9227 C CA . THR D 1 166 ? 1.206 12.131 -16.673 1.00 24.87 166 THR D CA 1
ATOM 9228 C C . THR D 1 166 ? 1.718 13.550 -16.414 1.00 26.14 166 THR D C 1
ATOM 9229 O O . THR D 1 166 ? 1.360 14.483 -17.134 1.00 24.93 166 THR D O 1
ATOM 9233 N N . THR D 1 167 ? 2.566 13.703 -15.396 1.00 25.91 167 THR D N 1
ATOM 9234 C CA . THR D 1 167 ? 3.120 15.011 -15.050 1.00 25.37 167 THR D CA 1
ATOM 9235 C C . THR D 1 167 ? 4.061 15.547 -16.122 1.00 26.80 167 THR D C 1
ATOM 9236 O O . THR D 1 167 ? 4.291 16.752 -16.204 1.00 28.18 167 THR D O 1
ATOM 9240 N N . ILE D 1 168 ? 4.610 14.654 -16.939 1.00 25.24 168 ILE D N 1
ATOM 9241 C CA . ILE D 1 168 ? 5.549 15.053 -17.974 1.00 25.06 168 ILE D CA 1
ATOM 9242 C C . ILE D 1 168 ? 4.913 15.382 -19.324 1.00 25.97 168 ILE D C 1
ATOM 9243 O O . ILE D 1 168 ? 5.232 16.402 -19.932 1.00 26.55 168 ILE D O 1
ATOM 9248 N N . GLN D 1 169 ? 4.011 14.525 -19.786 1.00 25.83 169 GLN D N 1
ATOM 9249 C CA . GLN D 1 169 ? 3.365 14.729 -21.075 1.00 27.54 169 GLN D CA 1
ATOM 9250 C C . GLN D 1 169 ? 2.401 15.914 -21.129 1.00 26.51 169 GLN D C 1
ATOM 9251 O O . GLN D 1 169 ? 2.341 16.604 -22.141 1.00 28.07 169 GLN D O 1
ATOM 9257 N N . LEU D 1 170 ? 1.657 16.158 -20.056 1.00 26.13 170 LEU D N 1
ATOM 9258 C CA . LEU D 1 170 ? 0.726 17.274 -20.046 1.00 27.09 170 LEU D CA 1
ATOM 9259 C C . LEU D 1 170 ? 1.416 18.592 -20.432 1.00 30.34 170 LEU D C 1
ATOM 9260 O O . LEU D 1 170 ? 0.912 19.348 -21.265 1.00 31.79 170 LEU D O 1
ATOM 9265 N N . PRO D 1 171 ? 2.582 18.886 -19.838 1.00 31.10 171 PRO D N 1
ATOM 9266 C CA . PRO D 1 171 ? 3.247 20.136 -20.211 1.00 30.75 171 PRO D CA 1
ATOM 9267 C C . PRO D 1 171 ? 3.999 20.081 -21.544 1.00 30.51 171 PRO D C 1
ATOM 9268 O O . PRO D 1 171 ? 3.940 21.018 -22.333 1.00 32.41 171 PRO D O 1
ATOM 9272 N N . LEU D 1 172 ? 4.697 18.977 -21.791 1.00 30.16 172 LEU D N 1
ATOM 9273 C CA . LEU D 1 172 ? 5.507 18.846 -22.996 1.00 30.08 172 LEU D CA 1
ATOM 9274 C C . LEU D 1 172 ? 4.819 18.604 -24.338 1.00 31.95 172 LEU D C 1
ATOM 9275 O O . LEU D 1 172 ? 5.288 19.095 -25.370 1.00 31.18 172 LEU D O 1
ATOM 9280 N N . VAL D 1 173 ? 3.729 17.844 -24.341 1.00 31.15 173 VAL D N 1
ATOM 9281 C CA . VAL D 1 173 ? 3.041 17.558 -25.591 1.00 32.26 173 VAL D CA 1
ATOM 9282 C C . VAL D 1 173 ? 2.628 18.828 -26.337 1.00 32.87 173 VAL D C 1
ATOM 9283 O O . VAL D 1 173 ? 2.951 18.983 -27.510 1.00 33.04 173 VAL D O 1
ATOM 9287 N N . PRO D 1 174 ? 1.926 19.758 -25.665 1.00 33.56 174 PRO D N 1
ATOM 9288 C CA . PRO D 1 174 ? 1.501 20.998 -26.325 1.00 33.16 174 PRO D CA 1
ATOM 9289 C C . PRO D 1 174 ? 2.681 21.806 -26.854 1.00 33.64 174 PRO D C 1
ATOM 9290 O O . PRO D 1 174 ? 2.612 22.383 -27.938 1.00 33.88 174 PRO D O 1
ATOM 9294 N N . LEU D 1 175 ? 3.759 21.846 -26.078 1.00 33.51 175 LEU D N 1
ATOM 9295 C CA . LEU D 1 175 ? 4.951 22.590 -26.462 1.00 33.92 175 LEU D CA 1
ATOM 9296 C C . LEU D 1 175 ? 5.650 21.979 -27.672 1.00 35.08 175 LEU D C 1
ATOM 9297 O O . LEU D 1 175 ? 6.144 22.704 -28.539 1.00 35.86 175 LEU D O 1
ATOM 9302 N N . LEU D 1 176 ? 5.702 20.651 -27.729 1.00 35.52 176 LEU D N 1
ATOM 9303 C CA . LEU D 1 176 ? 6.341 19.971 -28.854 1.00 38.15 176 LEU D CA 1
ATOM 9304 C C . LEU D 1 176 ? 5.470 20.110 -30.105 1.00 40.89 176 LEU D C 1
ATOM 9305 O O . LEU D 1 176 ? 5.968 20.326 -31.213 1.00 38.92 176 LEU D O 1
ATOM 9310 N N . LYS D 1 177 ? 4.162 19.994 -29.916 1.00 44.36 177 LYS D N 1
ATOM 9311 C CA . LYS D 1 177 ? 3.231 20.109 -31.024 1.00 46.59 177 LYS D CA 1
ATOM 9312 C C . LYS D 1 177 ? 3.348 21.476 -31.694 1.00 46.44 177 LYS D C 1
ATOM 9313 O O . LYS D 1 177 ? 3.203 21.599 -32.911 1.00 45.56 177 LYS D O 1
ATOM 9319 N N . ALA D 1 178 ? 3.621 22.499 -30.891 1.00 44.61 178 ALA D N 1
ATOM 9320 C CA . ALA D 1 178 ? 3.753 23.859 -31.397 1.00 43.07 178 ALA D CA 1
ATOM 9321 C C . ALA D 1 178 ? 5.198 24.205 -31.744 1.00 42.68 178 ALA D C 1
ATOM 9322 O O . ALA D 1 178 ? 5.511 25.357 -32.038 1.00 41.38 178 ALA D O 1
ATOM 9324 N N . ASN D 1 179 ? 6.073 23.207 -31.710 1.00 44.06 179 ASN D N 1
ATOM 9325 C CA . ASN D 1 179 ? 7.485 23.414 -32.028 1.00 44.77 179 ASN D CA 1
ATOM 9326 C C . ASN D 1 179 ? 8.118 24.539 -31.218 1.00 42.80 179 ASN D C 1
ATOM 9327 O O . ASN D 1 179 ? 8.966 25.281 -31.725 1.00 41.18 179 ASN D O 1
ATOM 9332 N N . LEU D 1 180 ? 7.703 24.669 -29.963 1.00 39.01 180 LEU D N 1
ATOM 9333 C CA . LEU D 1 180 ? 8.255 25.704 -29.109 1.00 36.53 180 LEU D CA 1
ATOM 9334 C C . LEU D 1 180 ? 9.518 25.284 -28.371 1.00 34.62 180 LEU D C 1
ATOM 9335 O O . LEU D 1 180 ? 10.260 26.132 -27.891 1.00 33.52 180 LEU D O 1
ATOM 9340 N N . ILE D 1 181 ? 9.772 23.981 -28.292 1.00 36.14 181 ILE D N 1
ATOM 9341 C CA . ILE D 1 181 ? 10.968 23.463 -27.612 1.00 35.58 181 ILE D CA 1
ATOM 9342 C C . ILE D 1 181 ? 11.647 22.386 -28.467 1.00 36.85 181 ILE D C 1
ATOM 9343 O O . ILE D 1 181 ? 10.979 21.688 -29.243 1.00 36.45 181 ILE D O 1
ATOM 9348 N N . LYS D 1 182 ? 12.962 22.248 -28.327 1.00 38.95 182 LYS D N 1
ATOM 9349 C CA . LYS D 1 182 ? 13.675 21.240 -29.091 1.00 41.39 182 LYS D CA 1
ATOM 9350 C C . LYS D 1 182 ? 13.392 19.899 -28.427 1.00 43.24 182 LYS D C 1
ATOM 9351 O O . LYS D 1 182 ? 12.978 19.852 -27.262 1.00 42.87 182 LYS D O 1
ATOM 9357 N N . HIS D 1 183 ? 13.579 18.802 -29.151 1.00 46.04 183 HIS D N 1
ATOM 9358 C CA . HIS D 1 183 ? 13.316 17.512 -28.530 1.00 49.42 183 HIS D CA 1
ATOM 9359 C C . HIS D 1 183 ? 14.559 16.781 -28.053 1.00 49.17 183 HIS D C 1
ATOM 9360 O O . HIS D 1 183 ? 14.491 15.606 -27.689 1.00 48.91 183 HIS D O 1
ATOM 9367 N N . GLU D 1 184 ? 15.698 17.462 -28.051 1.00 48.99 184 GLU D N 1
ATOM 9368 C CA . GLU D 1 184 ? 16.918 16.833 -27.556 1.00 48.04 184 GLU D CA 1
ATOM 9369 C C . GLU D 1 184 ? 17.215 17.398 -26.190 1.00 45.28 184 GLU D C 1
ATOM 9370 O O . GLU D 1 184 ? 16.804 18.510 -25.861 1.00 43.44 184 GLU D O 1
ATOM 9376 N N . ASN D 1 185 ? 17.907 16.606 -25.390 1.00 41.94 185 ASN D N 1
ATOM 9377 C CA . ASN D 1 185 ? 18.314 17.029 -24.068 1.00 38.36 185 ASN D CA 1
ATOM 9378 C C . ASN D 1 185 ? 17.212 17.480 -23.121 1.00 34.82 185 ASN D C 1
ATOM 9379 O O . ASN D 1 185 ? 17.381 18.443 -22.367 1.00 32.76 185 ASN D O 1
ATOM 9384 N N . ILE D 1 186 ? 16.083 16.784 -23.168 1.00 32.69 186 ILE D N 1
ATOM 9385 C CA . ILE D 1 186 ? 14.988 17.080 -22.266 1.00 31.25 186 ILE D CA 1
ATOM 9386 C C . ILE D 1 186 ? 15.360 16.292 -21.012 1.00 30.29 186 ILE D C 1
ATOM 9387 O O . ILE D 1 186 ? 15.394 15.057 -21.031 1.00 29.54 186 ILE D O 1
ATOM 9392 N N . ILE D 1 187 ? 15.680 17.001 -19.935 1.00 30.04 187 ILE D N 1
ATOM 9393 C CA . ILE D 1 187 ? 16.059 16.342 -18.692 1.00 28.12 187 ILE D CA 1
ATOM 9394 C C . ILE D 1 187 ? 14.969 16.491 -17.641 1.00 26.70 187 ILE D C 1
ATOM 9395 O O . ILE D 1 187 ? 14.514 17.595 -17.342 1.00 25.21 187 ILE D O 1
ATOM 9400 N N . ILE D 1 188 ? 14.542 15.359 -17.096 1.00 26.23 188 ILE D N 1
ATOM 9401 C CA . ILE D 1 188 ? 13.487 15.349 -16.099 1.00 26.47 188 ILE D CA 1
ATOM 9402 C C . ILE D 1 188 ? 13.949 14.813 -14.743 1.00 26.80 188 ILE D C 1
ATOM 9403 O O . ILE D 1 188 ? 14.374 13.662 -14.625 1.00 26.67 188 ILE D O 1
ATOM 9408 N N . ASP D 1 189 ? 13.877 15.662 -13.724 1.00 24.94 189 ASP D N 1
ATOM 9409 C CA . ASP D 1 189 ? 14.239 15.262 -12.367 1.00 22.28 189 ASP D CA 1
ATOM 9410 C C . ASP D 1 189 ? 12.928 15.224 -11.588 1.00 22.69 189 ASP D C 1
ATOM 9411 O O . ASP D 1 189 ? 12.406 16.263 -11.172 1.00 21.62 189 ASP D O 1
ATOM 9416 N N . ALA D 1 190 ? 12.393 14.020 -11.406 1.00 23.25 190 ALA D N 1
ATOM 9417 C CA . ALA D 1 190 ? 11.116 13.845 -10.732 1.00 23.88 190 ALA D CA 1
ATOM 9418 C C . ALA D 1 190 ? 11.179 13.369 -9.280 1.00 24.09 190 ALA D C 1
ATOM 9419 O O . ALA D 1 190 ? 12.143 12.722 -8.847 1.00 25.07 190 ALA D O 1
ATOM 9421 N N . LYS D 1 191 ? 10.128 13.699 -8.536 1.00 22.56 191 LYS D N 1
ATOM 9422 C CA . LYS D 1 191 ? 10.021 13.343 -7.130 1.00 21.90 191 LYS D CA 1
ATOM 9423 C C . LYS D 1 191 ? 8.647 12.763 -6.862 1.00 21.75 191 LYS D C 1
ATOM 9424 O O . LYS D 1 191 ? 7.656 13.213 -7.435 1.00 22.53 191 LYS D O 1
ATOM 9430 N N . SER D 1 192 ? 8.578 11.774 -5.979 1.00 21.92 192 SER D N 1
ATOM 9431 C CA . SER D 1 192 ? 7.298 11.165 -5.658 1.00 21.46 192 SER D CA 1
ATOM 9432 C C . SER D 1 192 ? 7.191 10.697 -4.219 1.00 22.65 192 SER D C 1
ATOM 9433 O O . SER D 1 192 ? 8.186 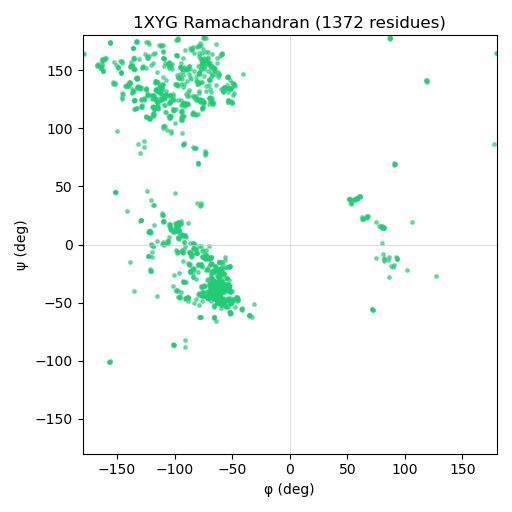10.310 -3.606 1.00 21.31 192 SER D O 1
ATOM 9436 N N . GLY D 1 193 ? 5.969 10.747 -3.695 1.00 21.99 193 GLY D N 1
ATOM 9437 C CA . GLY D 1 193 ? 5.706 10.281 -2.351 1.00 21.49 193 GLY D CA 1
ATOM 9438 C C . GLY D 1 193 ? 5.831 8.771 -2.404 1.00 23.35 193 GLY D C 1
ATOM 9439 O O . GLY D 1 193 ? 5.644 8.167 -3.461 1.00 22.70 193 GLY D O 1
ATOM 9440 N N . VAL D 1 194 ? 6.125 8.148 -1.272 1.00 24.13 194 VAL D N 1
ATOM 9441 C CA . VAL D 1 194 ? 6.318 6.703 -1.239 1.00 23.54 194 VAL D CA 1
ATOM 9442 C C . VAL D 1 194 ? 5.057 5.858 -1.483 1.00 24.36 194 VAL D C 1
ATOM 9443 O O . VAL D 1 194 ? 5.150 4.650 -1.692 1.00 23.95 194 VAL D O 1
ATOM 9447 N N . SER D 1 195 ? 3.881 6.482 -1.482 1.00 23.01 195 SER D N 1
ATOM 9448 C CA . SER D 1 195 ? 2.653 5.723 -1.710 1.00 24.27 195 SER D CA 1
ATOM 9449 C C . SER D 1 195 ? 2.689 5.076 -3.092 1.00 24.09 195 SER D C 1
ATOM 9450 O O . SER D 1 195 ? 2.022 4.073 -3.333 1.00 24.11 195 SER D O 1
ATOM 9453 N N . GLY D 1 196 ? 3.470 5.661 -3.991 1.00 25.12 196 GLY D N 1
ATOM 9454 C CA . GLY D 1 196 ? 3.577 5.127 -5.334 1.00 27.27 196 GLY D CA 1
ATOM 9455 C C . GLY D 1 196 ? 4.280 3.781 -5.364 1.00 30.31 196 GLY D C 1
ATOM 9456 O O . GLY D 1 196 ? 4.203 3.068 -6.364 1.00 30.88 196 GLY D O 1
ATOM 9457 N N . ALA D 1 197 ? 4.968 3.432 -4.275 1.00 29.81 197 ALA D N 1
ATOM 9458 C CA . ALA D 1 197 ? 5.674 2.158 -4.195 1.00 30.20 197 ALA D CA 1
ATOM 9459 C C . ALA D 1 197 ? 4.727 1.024 -3.828 1.00 31.60 197 ALA D C 1
ATOM 9460 O O . ALA D 1 197 ? 5.117 -0.140 -3.833 1.00 34.09 197 ALA D O 1
ATOM 9462 N N . GLY D 1 198 ? 3.489 1.365 -3.495 1.00 30.23 198 GLY D N 1
ATOM 9463 C CA . GLY D 1 198 ? 2.518 0.345 -3.141 1.00 30.29 198 GLY D CA 1
ATOM 9464 C C . GLY D 1 198 ? 2.527 -0.054 -1.679 1.00 30.63 198 GLY D C 1
ATOM 9465 O O . GLY D 1 198 ? 3.363 0.409 -0.896 1.00 30.26 198 GLY D O 1
ATOM 9466 N N . ARG D 1 199 ? 1.601 -0.941 -1.320 1.00 29.95 199 ARG D N 1
ATOM 9467 C CA . ARG D 1 199 ? 1.455 -1.422 0.049 1.00 29.58 199 ARG D CA 1
ATOM 9468 C C . ARG D 1 199 ? 2.246 -2.713 0.329 1.00 30.80 199 ARG D C 1
ATOM 9469 O O . ARG D 1 199 ? 2.107 -3.316 1.390 1.00 30.82 199 ARG D O 1
ATOM 9477 N N . GLY D 1 200 ? 3.068 -3.136 -0.623 1.00 32.26 200 GLY D N 1
ATOM 9478 C CA . GLY D 1 200 ? 3.857 -4.341 -0.429 1.00 33.63 200 GLY D CA 1
ATOM 9479 C C . GLY D 1 200 ? 4.743 -4.241 0.802 1.00 35.01 200 GLY D C 1
ATOM 9480 O O . GLY D 1 200 ? 5.429 -3.240 0.990 1.00 35.21 200 GLY D O 1
ATOM 9481 N N . ALA D 1 201 ? 4.737 -5.277 1.636 1.00 35.95 201 ALA D N 1
ATOM 9482 C CA . ALA D 1 201 ? 5.537 -5.278 2.858 1.00 38.72 201 ALA D CA 1
ATOM 9483 C C . ALA D 1 201 ? 7.037 -5.461 2.611 1.00 40.41 201 ALA D C 1
ATOM 9484 O O . ALA D 1 201 ? 7.566 -6.557 2.776 1.00 43.26 201 ALA D O 1
ATOM 9486 N N . LYS D 1 202 ? 7.722 -4.383 2.236 1.00 41.13 202 LYS D N 1
ATOM 9487 C CA . LYS D 1 202 ? 9.155 -4.443 1.974 1.00 40.75 202 LYS D CA 1
ATOM 9488 C C . LYS D 1 202 ? 9.969 -3.567 2.933 1.00 40.06 202 LYS D C 1
ATOM 9489 O O . LYS D 1 202 ? 9.585 -2.443 3.267 1.00 37.91 202 LYS D O 1
ATOM 9495 N N . GLU D 1 203 ? 11.103 -4.103 3.367 1.00 37.58 203 GLU D N 1
ATOM 9496 C CA . GLU D 1 203 ? 11.997 -3.425 4.298 1.00 36.09 203 GLU D CA 1
ATOM 9497 C C . GLU D 1 203 ? 12.306 -1.992 3.883 1.00 34.29 203 GLU D C 1
ATOM 9498 O O . GLU D 1 203 ? 12.235 -1.066 4.694 1.00 34.02 203 GLU D O 1
ATOM 9504 N N . ALA D 1 204 ? 12.653 -1.812 2.615 1.00 31.65 204 ALA D N 1
ATOM 9505 C CA . ALA D 1 204 ? 12.993 -0.495 2.101 1.00 29.70 204 ALA D CA 1
ATOM 9506 C C . ALA D 1 204 ? 11.914 0.574 2.270 1.00 28.91 204 ALA D C 1
ATOM 9507 O O . ALA D 1 204 ? 12.229 1.762 2.305 1.00 29.59 204 ALA D O 1
ATOM 9509 N N . ASN D 1 205 ? 10.652 0.173 2.385 1.00 26.50 205 ASN D N 1
ATOM 9510 C CA . ASN D 1 205 ? 9.586 1.161 2.505 1.00 26.50 205 ASN D CA 1
ATOM 9511 C C . ASN D 1 205 ? 9.007 1.369 3.899 1.00 25.95 205 ASN D C 1
ATOM 9512 O O . ASN D 1 205 ? 7.966 2.004 4.060 1.00 24.95 205 ASN D O 1
ATOM 9517 N N . LEU D 1 206 ? 9.689 0.841 4.909 1.00 25.48 206 LEU D N 1
ATOM 9518 C CA . LEU D 1 206 ? 9.247 1.001 6.289 1.00 24.94 206 LEU D CA 1
ATOM 9519 C C . LEU D 1 206 ? 9.419 2.474 6.665 1.00 25.04 206 LEU D C 1
ATOM 9520 O O . LEU D 1 206 ? 10.289 3.162 6.118 1.00 24.08 206 LEU D O 1
ATOM 9525 N N . TYR D 1 207 ? 8.599 2.952 7.595 1.00 23.54 207 TYR D N 1
ATOM 9526 C CA . TYR D 1 207 ? 8.696 4.335 8.037 1.00 24.34 207 TYR D CA 1
ATOM 9527 C C . TYR D 1 207 ? 10.128 4.669 8.475 1.00 25.71 207 TYR D C 1
ATOM 9528 O O . TYR D 1 207 ? 10.690 5.688 8.067 1.00 25.89 207 TYR D O 1
ATOM 9537 N N . SER D 1 208 ? 10.717 3.806 9.300 1.00 25.28 208 SER D N 1
ATOM 9538 C CA . SER D 1 208 ? 12.077 4.022 9.799 1.00 24.84 208 SER D CA 1
ATOM 9539 C C . SER D 1 208 ? 13.149 4.117 8.720 1.00 24.77 208 SER D C 1
ATOM 9540 O O . SER D 1 208 ? 14.209 4.704 8.946 1.00 25.04 208 SER D O 1
ATOM 9543 N N . GLU D 1 209 ? 12.890 3.527 7.557 1.00 23.80 209 GLU D N 1
ATOM 9544 C CA . GLU D 1 209 ? 13.861 3.552 6.459 1.00 22.81 209 GLU D CA 1
ATOM 9545 C C . GLU D 1 209 ? 13.657 4.738 5.513 1.00 21.59 209 GLU D C 1
ATOM 9546 O O . GLU D 1 209 ? 14.610 5.265 4.936 1.00 21.66 209 GLU D O 1
ATOM 9552 N N . ILE D 1 210 ? 12.406 5.151 5.361 1.00 23.36 210 ILE D N 1
ATOM 9553 C CA . ILE D 1 210 ? 12.048 6.234 4.458 1.00 23.02 210 ILE D CA 1
ATOM 9554 C C . ILE D 1 210 ? 12.085 7.636 5.050 1.00 23.05 210 ILE D C 1
ATOM 9555 O O . ILE D 1 210 ? 12.609 8.562 4.437 1.00 23.97 210 ILE D O 1
ATOM 9560 N N . ALA D 1 211 ? 11.528 7.788 6.243 1.00 24.36 211 ALA D N 1
ATOM 9561 C CA . ALA D 1 211 ? 11.454 9.086 6.901 1.00 23.03 211 ALA D CA 1
ATOM 9562 C C . ALA D 1 211 ? 12.755 9.857 7.063 1.00 24.66 211 ALA D C 1
ATOM 9563 O O . ALA D 1 211 ? 13.821 9.280 7.284 1.00 23.62 211 ALA D O 1
ATOM 9565 N N . GLU D 1 212 ? 12.636 11.178 6.940 1.00 23.97 212 GLU D N 1
ATOM 9566 C CA . GLU D 1 212 ? 13.746 12.104 7.115 1.00 23.68 212 GLU D CA 1
ATOM 9567 C C . GLU D 1 212 ? 14.922 11.934 6.172 1.00 24.87 212 GLU D C 1
ATOM 9568 O O . GLU D 1 212 ? 16.080 12.033 6.585 1.00 26.73 212 GLU D O 1
ATOM 9574 N N . GLY D 1 213 ? 14.625 11.698 4.902 1.00 23.41 213 GLY D N 1
ATOM 9575 C CA . GLY D 1 213 ? 15.676 11.543 3.919 1.00 22.93 213 GLY D CA 1
ATOM 9576 C C . GLY D 1 213 ? 15.105 11.266 2.549 1.00 22.63 213 GLY D C 1
ATOM 9577 O O . GLY D 1 213 ? 13.936 10.924 2.416 1.00 23.36 213 GLY D O 1
ATOM 9578 N N . ILE D 1 214 ? 15.935 11.416 1.528 1.00 23.35 214 ILE D N 1
ATOM 9579 C CA . ILE D 1 214 ? 15.510 11.157 0.162 1.00 25.40 214 ILE D CA 1
ATOM 9580 C C . ILE D 1 214 ? 16.602 10.376 -0.549 1.00 24.02 214 ILE D C 1
ATOM 9581 O O . ILE D 1 214 ? 17.718 10.244 -0.040 1.00 25.22 214 ILE D O 1
ATOM 9586 N N . SER D 1 215 ? 16.271 9.869 -1.729 1.00 23.94 215 SER D N 1
ATOM 9587 C CA . SER D 1 215 ? 17.221 9.132 -2.546 1.00 25.64 215 SER D CA 1
ATOM 9588 C C . SER D 1 215 ? 16.641 8.986 -3.936 1.00 25.82 215 SER D C 1
ATOM 9589 O O . SER D 1 215 ? 15.428 9.050 -4.119 1.00 26.34 215 SER D O 1
ATOM 9592 N N . SER D 1 216 ? 17.517 8.808 -4.916 1.00 25.32 216 SER D N 1
ATOM 9593 C CA . SER D 1 216 ? 17.090 8.607 -6.288 1.00 25.58 216 SER D CA 1
ATOM 9594 C C . SER D 1 216 ? 16.818 7.109 -6.432 1.00 25.83 216 SER D C 1
ATOM 9595 O O . SER D 1 216 ? 17.166 6.318 -5.558 1.00 24.96 216 SER D O 1
ATOM 9598 N N . TYR D 1 217 ? 16.176 6.729 -7.525 1.00 26.57 217 TYR D N 1
ATOM 9599 C CA . TYR D 1 217 ? 15.904 5.326 -7.800 1.00 27.62 217 TYR D CA 1
ATOM 9600 C C . TYR D 1 217 ? 15.564 5.229 -9.276 1.00 27.90 217 TYR D C 1
ATOM 9601 O O . TYR D 1 217 ? 15.195 6.226 -9.896 1.00 28.29 217 TYR D O 1
ATOM 9610 N N . GLY D 1 218 ? 15.720 4.038 -9.843 1.00 28.39 218 GLY D N 1
ATOM 9611 C CA . GLY D 1 218 ? 15.435 3.864 -11.250 1.00 27.49 218 GLY D CA 1
ATOM 9612 C C . GLY D 1 218 ? 16.299 4.789 -12.078 1.00 26.23 218 GLY D C 1
ATOM 9613 O O . GLY D 1 218 ? 15.844 5.380 -13.056 1.00 26.87 218 GLY D O 1
ATOM 9614 N N . VAL D 1 219 ? 17.554 4.924 -11.684 1.00 26.09 219 VAL D N 1
ATOM 9615 C CA . VAL D 1 219 ? 18.465 5.782 -12.423 1.00 28.49 219 VAL D CA 1
ATOM 9616 C C . VAL D 1 219 ? 18.794 5.143 -13.772 1.00 30.55 219 VAL D C 1
ATOM 9617 O O . VAL D 1 219 ? 18.931 3.922 -13.872 1.00 30.54 219 VAL D O 1
ATOM 9621 N N . THR D 1 220 ? 18.910 5.978 -14.801 1.00 32.35 220 THR D N 1
ATOM 9622 C CA . THR D 1 220 ? 19.231 5.530 -16.155 1.00 33.30 220 THR D CA 1
ATOM 9623 C C . THR D 1 220 ? 18.071 4.798 -16.832 1.00 34.98 220 THR D C 1
ATOM 9624 O O . THR D 1 220 ? 17.634 5.181 -17.916 1.00 34.99 220 THR D O 1
ATOM 9628 N N . ARG D 1 221 ? 17.588 3.737 -16.193 1.00 36.37 221 ARG D N 1
ATOM 9629 C CA . ARG D 1 221 ? 16.500 2.948 -16.747 1.00 37.15 221 ARG D CA 1
ATOM 9630 C C . ARG D 1 221 ? 15.385 2.755 -15.745 1.00 36.36 221 ARG D C 1
ATOM 9631 O O . ARG D 1 221 ? 15.584 2.183 -14.673 1.00 39.18 221 ARG D O 1
ATOM 9639 N N . HIS D 1 222 ? 14.210 3.252 -16.094 1.00 32.25 222 HIS D N 1
ATOM 9640 C CA . HIS D 1 222 ? 13.035 3.106 -15.253 1.00 31.42 222 HIS D CA 1
ATOM 9641 C C . HIS D 1 222 ? 11.918 2.796 -16.239 1.00 31.97 222 HIS D C 1
ATOM 9642 O O . HIS D 1 222 ? 11.866 3.387 -17.320 1.00 30.52 222 HIS D O 1
ATOM 9649 N N . ARG D 1 223 ? 11.036 1.875 -15.872 1.00 32.85 223 ARG D N 1
ATOM 9650 C CA . ARG D 1 223 ? 9.962 1.460 -16.769 1.00 35.57 223 ARG D CA 1
ATOM 9651 C C . ARG D 1 223 ? 9.085 2.553 -17.367 1.00 33.07 223 ARG D C 1
ATOM 9652 O O . ARG D 1 223 ? 8.415 2.328 -18.378 1.00 33.38 223 ARG D O 1
ATOM 9660 N N . HIS D 1 224 ? 9.083 3.733 -16.762 1.00 31.33 224 HIS D N 1
ATOM 9661 C CA . HIS D 1 224 ? 8.274 4.823 -17.294 1.00 30.69 224 HIS D CA 1
ATOM 9662 C C . HIS D 1 224 ? 8.947 5.495 -18.488 1.00 28.81 224 HIS D C 1
ATOM 9663 O O . HIS D 1 224 ? 8.295 6.194 -19.260 1.00 28.96 224 HIS D O 1
ATOM 9670 N N . VAL D 1 225 ? 10.247 5.263 -18.650 1.00 28.05 225 VAL D N 1
ATOM 9671 C CA . VAL D 1 225 ? 10.981 5.865 -19.756 1.00 27.10 225 VAL D CA 1
ATOM 9672 C C . VAL D 1 225 ? 10.328 5.627 -21.122 1.00 28.01 225 VAL D C 1
ATOM 9673 O O . VAL D 1 225 ? 9.993 6.585 -21.813 1.00 27.52 225 VAL D O 1
ATOM 9677 N N . PRO D 1 226 ? 10.132 4.355 -21.527 1.00 28.98 226 PRO D N 1
ATOM 9678 C CA . PRO D 1 226 ? 9.509 4.086 -22.830 1.00 27.17 226 PRO D CA 1
ATOM 9679 C C . PRO D 1 226 ? 8.107 4.689 -22.977 1.00 28.62 226 PRO D C 1
ATOM 9680 O O . PRO D 1 226 ? 7.711 5.094 -24.071 1.00 28.45 226 PRO D O 1
ATOM 9684 N N . GLU D 1 227 ? 7.367 4.746 -21.873 1.00 27.51 227 GLU D N 1
ATOM 9685 C CA . GLU D 1 227 ? 6.027 5.319 -21.868 1.00 27.39 227 GLU D CA 1
ATOM 9686 C C . GLU D 1 227 ? 6.118 6.816 -22.155 1.00 27.39 227 GLU D C 1
ATOM 9687 O O . GLU D 1 227 ? 5.348 7.360 -22.941 1.00 28.34 227 GLU D O 1
ATOM 9693 N N . ILE D 1 228 ? 7.069 7.472 -21.500 1.00 27.79 228 ILE D N 1
ATOM 9694 C CA . ILE D 1 228 ? 7.296 8.901 -21.669 1.00 27.28 228 ILE D CA 1
ATOM 9695 C C . ILE D 1 228 ? 7.723 9.221 -23.103 1.00 29.19 228 ILE D C 1
ATOM 9696 O O . ILE D 1 228 ? 7.160 10.111 -23.750 1.00 27.93 228 ILE D O 1
ATOM 9701 N N . GLU D 1 229 ? 8.716 8.488 -23.593 1.00 28.91 229 GLU D N 1
ATOM 9702 C CA . GLU D 1 229 ? 9.229 8.708 -24.937 1.00 29.78 229 GLU D CA 1
ATOM 9703 C C . GLU D 1 229 ? 8.198 8.405 -26.028 1.00 31.61 229 GLU D C 1
ATOM 9704 O O . GLU D 1 229 ? 8.166 9.079 -27.055 1.00 32.75 229 GLU D O 1
ATOM 9710 N N . GLN D 1 230 ? 7.348 7.405 -25.805 1.00 31.76 230 GLN D N 1
ATOM 9711 C CA . GLN D 1 230 ? 6.318 7.073 -26.779 1.00 30.63 230 GLN D CA 1
ATOM 9712 C C . GLN D 1 230 ? 5.405 8.287 -26.992 1.00 31.91 230 GLN D C 1
ATOM 9713 O O . GLN D 1 230 ? 5.153 8.695 -28.131 1.00 30.80 230 GLN D O 1
ATOM 9719 N N . GLY D 1 231 ? 4.919 8.861 -25.891 1.00 30.65 231 GLY D N 1
ATOM 9720 C CA . GLY D 1 231 ? 4.039 10.014 -25.981 1.00 30.26 231 GLY D CA 1
ATOM 9721 C C . GLY D 1 231 ? 4.695 11.214 -26.641 1.00 30.51 231 GLY D C 1
ATOM 9722 O O . GLY D 1 231 ? 4.095 11.873 -27.489 1.00 29.85 231 GLY D O 1
ATOM 9723 N N . LEU D 1 232 ? 5.935 11.499 -26.254 1.00 30.66 232 LEU D N 1
ATOM 9724 C CA . LEU D 1 232 ? 6.662 12.629 -26.809 1.00 30.60 232 LEU D CA 1
ATOM 9725 C C . LEU D 1 232 ? 7.032 12.386 -28.271 1.00 31.26 232 LEU D C 1
ATOM 9726 O O . LEU D 1 232 ? 6.921 13.290 -29.100 1.00 29.09 232 LEU D O 1
ATOM 9731 N N . SER D 1 233 ? 7.462 11.166 -28.586 1.00 32.85 233 SER D N 1
ATOM 9732 C CA . SER D 1 233 ? 7.833 10.822 -29.957 1.00 36.28 233 SER D CA 1
ATOM 9733 C C . SER D 1 233 ? 6.651 10.985 -30.911 1.00 38.46 233 SER D C 1
ATOM 9734 O O . SER D 1 233 ? 6.818 11.479 -32.027 1.00 38.89 233 SER D O 1
ATOM 9737 N N . ASP D 1 234 ? 5.460 10.575 -30.478 1.00 40.09 234 ASP D N 1
ATOM 9738 C CA . ASP D 1 234 ? 4.276 10.690 -31.321 1.00 42.82 234 ASP D CA 1
ATOM 9739 C C . ASP D 1 234 ? 3.999 12.129 -31.714 1.00 44.03 234 ASP D C 1
ATOM 9740 O O . ASP D 1 234 ? 3.608 12.404 -32.847 1.00 44.74 234 ASP D O 1
ATOM 9745 N N . VAL D 1 235 ? 4.191 13.045 -30.772 1.00 45.14 235 VAL D N 1
ATOM 9746 C CA . VAL D 1 235 ? 3.939 14.456 -31.021 1.00 46.07 235 VAL D CA 1
ATOM 9747 C C . VAL D 1 235 ? 5.042 15.097 -31.843 1.00 46.41 235 VAL D C 1
ATOM 9748 O O . VAL D 1 235 ? 4.768 15.859 -32.768 1.00 48.22 235 VAL D O 1
ATOM 9752 N N . ALA D 1 236 ? 6.289 14.793 -31.501 1.00 48.30 236 ALA D N 1
ATOM 9753 C CA . ALA D 1 236 ? 7.429 15.365 -32.207 1.00 50.69 236 ALA D CA 1
ATOM 9754 C C . ALA D 1 236 ? 7.652 14.705 -33.563 1.00 51.63 236 ALA D C 1
ATOM 9755 O O . ALA D 1 236 ? 8.442 15.190 -34.373 1.00 50.70 236 ALA D O 1
ATOM 9757 N N . GLN D 1 237 ? 6.953 13.600 -33.803 1.00 54.35 237 GLN D N 1
ATOM 9758 C CA . GLN D 1 237 ? 7.074 12.872 -35.062 1.00 56.82 237 GLN D CA 1
ATOM 9759 C C . GLN D 1 237 ? 8.533 12.570 -35.362 1.00 56.32 237 GLN D C 1
ATOM 9760 O O . GLN D 1 237 ? 8.988 12.643 -36.503 1.00 55.21 237 GLN D O 1
ATOM 9766 N N . SER D 1 238 ? 9.255 12.233 -34.304 1.00 56.16 238 SER D N 1
ATOM 9767 C CA . SER D 1 238 ? 10.668 11.895 -34.367 1.00 55.86 238 SER D CA 1
ATOM 9768 C C . SER D 1 238 ? 10.957 11.161 -33.062 1.00 55.63 238 SER D C 1
ATOM 9769 O O . SER D 1 238 ? 10.319 11.435 -32.046 1.00 55.37 238 SER D O 1
ATOM 9772 N N . LYS D 1 239 ? 11.902 10.229 -33.080 1.00 53.63 239 LYS D N 1
ATOM 9773 C CA . LYS D 1 239 ? 12.217 9.499 -31.862 1.00 51.37 239 LYS D CA 1
ATOM 9774 C C . LYS D 1 239 ? 12.833 10.430 -30.830 1.00 48.54 239 LYS D C 1
ATOM 9775 O O . LYS D 1 239 ? 13.856 11.068 -31.080 1.00 47.14 239 LYS D O 1
ATOM 9781 N N . VAL D 1 240 ? 12.188 10.513 -29.672 1.00 44.35 240 VAL D N 1
ATOM 9782 C CA . VAL D 1 240 ? 12.665 11.362 -28.590 1.00 40.94 240 VAL D CA 1
ATOM 9783 C C . VAL D 1 240 ? 13.325 10.529 -27.486 1.00 38.91 240 VAL D C 1
ATOM 9784 O O . VAL D 1 240 ? 12.750 9.556 -26.992 1.00 38.31 240 VAL D O 1
ATOM 9788 N N . THR D 1 241 ? 14.540 10.915 -27.114 1.00 37.10 241 THR D N 1
ATOM 9789 C CA . THR D 1 241 ? 15.281 10.241 -26.054 1.00 34.81 241 THR D CA 1
ATOM 9790 C C . THR D 1 241 ? 15.439 11.230 -24.908 1.00 34.55 241 THR D C 1
ATOM 9791 O O . THR D 1 241 ? 16.062 12.281 -25.066 1.00 34.58 241 THR D O 1
ATOM 9795 N N . VAL D 1 242 ? 14.866 10.900 -23.758 1.00 32.82 242 VAL D N 1
ATOM 9796 C CA . VAL D 1 242 ? 14.948 11.785 -22.605 1.00 31.97 242 VAL D CA 1
ATOM 9797 C C . VAL D 1 242 ? 15.798 11.209 -21.487 1.00 31.25 242 VAL D C 1
ATOM 9798 O O . VAL D 1 242 ? 16.220 10.055 -21.530 1.00 32.23 242 VAL D O 1
ATOM 9802 N N . SER D 1 243 ? 16.062 12.052 -20.498 1.00 29.86 243 SER D N 1
ATOM 9803 C CA . SER D 1 243 ? 16.799 11.669 -19.302 1.00 28.14 243 SER D CA 1
ATOM 9804 C C . SER D 1 243 ? 15.730 11.823 -18.221 1.00 27.14 243 SER D C 1
ATOM 9805 O O . SER D 1 243 ? 15.147 12.903 -18.066 1.00 27.20 243 SER D O 1
ATOM 9808 N N . PHE D 1 244 ? 15.454 10.745 -17.499 1.00 24.29 244 PHE D N 1
ATOM 9809 C CA . PHE D 1 244 ? 14.425 10.760 -16.463 1.00 23.76 244 PHE D CA 1
ATOM 9810 C C . PHE D 1 244 ? 14.945 10.116 -15.180 1.00 24.68 244 PHE D C 1
ATOM 9811 O O . PHE D 1 244 ? 15.280 8.930 -15.168 1.00 25.16 244 PHE D O 1
ATOM 9819 N N . THR D 1 245 ? 15.005 10.893 -14.102 1.00 24.12 245 THR D N 1
ATOM 9820 C CA . THR D 1 245 ? 15.491 10.372 -12.833 1.00 22.37 245 THR D CA 1
ATOM 9821 C C . THR D 1 245 ? 14.489 10.561 -11.685 1.00 23.52 245 THR D C 1
ATOM 9822 O O . THR D 1 245 ? 14.238 11.688 -11.235 1.00 22.74 245 THR D O 1
ATOM 9826 N N . PRO D 1 246 ? 13.896 9.454 -11.205 1.00 24.33 246 PRO D N 1
ATOM 9827 C CA . PRO D 1 246 ? 12.926 9.476 -10.103 1.00 23.13 246 PRO D CA 1
ATOM 9828 C C . PRO D 1 246 ? 13.653 9.686 -8.763 1.00 23.29 246 PRO D C 1
ATOM 9829 O O . PRO D 1 246 ? 14.835 9.367 -8.632 1.00 22.62 246 PRO D O 1
ATOM 9833 N N . HIS D 1 247 ? 12.930 10.212 -7.779 1.00 22.84 247 HIS D N 1
ATOM 9834 C CA . HIS D 1 247 ? 13.466 10.437 -6.444 1.00 21.98 247 HIS D CA 1
ATOM 9835 C C . HIS D 1 247 ? 12.347 10.095 -5.465 1.00 22.46 247 HIS D C 1
ATOM 9836 O O . HIS D 1 247 ? 11.196 10.471 -5.679 1.00 22.55 247 HIS D O 1
ATOM 9843 N N . LEU D 1 248 ? 12.687 9.387 -4.393 1.00 23.70 248 LEU D N 1
ATOM 9844 C CA . LEU D 1 248 ? 11.700 8.992 -3.395 1.00 23.29 248 LEU D CA 1
ATOM 9845 C C . LEU D 1 248 ? 11.632 10.015 -2.259 1.00 23.49 248 LEU D C 1
ATOM 9846 O O . LEU D 1 248 ? 12.628 10.276 -1.585 1.00 24.75 248 LEU D O 1
ATOM 9851 N N . MET D 1 249 ? 10.448 10.585 -2.060 1.00 22.95 249 MET D N 1
ATOM 9852 C CA . MET D 1 249 ? 10.227 11.594 -1.031 1.00 24.60 249 MET D CA 1
ATOM 9853 C C . MET D 1 249 ? 9.650 11.039 0.268 1.00 24.07 249 MET D C 1
ATOM 9854 O O . MET D 1 249 ? 8.828 10.119 0.250 1.00 25.89 249 MET D O 1
ATOM 9859 N N . PRO D 1 250 ? 10.079 11.595 1.418 1.00 24.65 250 PRO D N 1
ATOM 9860 C CA . PRO D 1 250 ? 9.571 11.138 2.713 1.00 22.48 250 PRO D CA 1
ATOM 9861 C C . PRO D 1 250 ? 8.198 11.766 2.960 1.00 23.86 250 PRO D C 1
ATOM 9862 O O . PRO D 1 250 ? 8.031 12.649 3.808 1.00 24.83 250 PRO D O 1
ATOM 9866 N N . MET D 1 251 ? 7.224 11.315 2.178 1.00 23.16 251 MET D N 1
ATOM 9867 C CA . MET D 1 251 ? 5.844 11.787 2.278 1.00 23.47 251 MET D CA 1
ATOM 9868 C C . MET D 1 251 ? 4.977 10.717 1.628 1.00 21.55 251 MET D C 1
ATOM 9869 O O . MET D 1 251 ? 5.477 9.891 0.859 1.00 20.43 251 MET D O 1
ATOM 9874 N N . ILE D 1 252 ? 3.687 10.725 1.942 1.00 20.42 252 ILE D N 1
ATOM 9875 C CA . ILE D 1 252 ? 2.780 9.730 1.389 1.00 23.62 252 ILE D CA 1
ATOM 9876 C C . ILE D 1 252 ? 2.353 10.029 -0.050 1.00 23.33 252 ILE D C 1
ATOM 9877 O O . ILE D 1 252 ? 2.645 9.251 -0.969 1.00 22.72 252 ILE D O 1
ATOM 9882 N N . ARG D 1 253 ? 1.679 11.159 -0.238 1.00 24.60 253 ARG D N 1
ATOM 9883 C CA . ARG D 1 253 ? 1.186 11.568 -1.550 1.00 25.18 253 ARG D CA 1
ATOM 9884 C C . ARG D 1 253 ? 1.956 12.752 -2.122 1.00 25.68 253 ARG D C 1
ATOM 9885 O O . ARG D 1 253 ? 2.606 13.494 -1.389 1.00 27.78 253 ARG D O 1
ATOM 9893 N N . GLY D 1 254 ? 1.875 12.927 -3.437 1.00 24.78 254 GLY D N 1
ATOM 9894 C CA . GLY D 1 254 ? 2.541 14.051 -4.062 1.00 22.13 254 GLY D CA 1
ATOM 9895 C C . GLY D 1 254 ? 3.585 13.679 -5.080 1.00 24.53 254 GLY D C 1
ATOM 9896 O O . GLY D 1 254 ? 4.362 12.731 -4.896 1.00 24.18 254 GLY D O 1
ATOM 9897 N N . MET D 1 255 ? 3.617 14.441 -6.165 1.00 23.05 255 MET D N 1
ATOM 9898 C CA . MET D 1 255 ? 4.576 14.186 -7.215 1.00 24.12 255 MET D CA 1
ATOM 9899 C C . MET D 1 255 ? 4.900 15.468 -7.955 1.00 23.91 255 MET D C 1
ATOM 9900 O O . MET D 1 255 ? 4.019 16.288 -8.230 1.00 25.84 255 MET D O 1
ATOM 9905 N N . GLN D 1 256 ? 6.176 15.637 -8.262 1.00 23.16 256 GLN D N 1
ATOM 9906 C CA . GLN D 1 256 ? 6.627 16.788 -9.014 1.00 24.65 256 GLN D CA 1
ATOM 9907 C C . GLN D 1 256 ? 7.689 16.400 -10.018 1.00 24.69 256 GLN D C 1
ATOM 9908 O O . GLN D 1 256 ? 8.564 15.596 -9.729 1.00 24.54 256 GLN D O 1
ATOM 9914 N N . SER D 1 257 ? 7.580 16.956 -11.215 1.00 25.13 257 SER D N 1
ATOM 9915 C CA . SER D 1 257 ? 8.585 16.744 -12.233 1.00 23.37 257 SER D CA 1
ATOM 9916 C C . SER D 1 257 ? 9.120 18.139 -12.492 1.00 23.99 257 SER D C 1
ATOM 9917 O O . SER D 1 257 ? 8.349 19.077 -12.729 1.00 21.83 257 SER D O 1
ATOM 9920 N N . THR D 1 258 ? 10.433 18.286 -12.375 1.00 23.33 258 THR D N 1
ATOM 9921 C CA . THR D 1 258 ? 11.090 19.545 -12.675 1.00 22.74 258 THR D CA 1
ATOM 9922 C C . THR D 1 258 ? 11.719 19.216 -14.023 1.00 22.13 258 THR D C 1
ATOM 9923 O O . THR D 1 258 ? 12.628 18.395 -14.112 1.00 22.46 258 THR D O 1
ATOM 9927 N N . ILE D 1 259 ? 11.198 19.844 -15.072 1.00 24.84 259 ILE D N 1
ATOM 9928 C CA . ILE D 1 259 ? 11.632 19.579 -16.436 1.00 23.37 259 ILE D CA 1
ATOM 9929 C C . ILE D 1 259 ? 12.511 20.658 -17.053 1.00 24.32 259 ILE D C 1
ATOM 9930 O O . ILE D 1 259 ? 12.126 21.823 -17.150 1.00 24.39 259 ILE D O 1
ATOM 9935 N N . TYR D 1 260 ? 13.699 20.247 -17.476 1.00 24.13 260 TYR D N 1
ATOM 9936 C CA . TYR D 1 260 ? 14.660 21.154 -18.075 1.00 26.46 260 TYR D CA 1
ATOM 9937 C C . TYR D 1 260 ? 14.697 20.971 -19.590 1.00 28.57 260 TYR D C 1
ATOM 9938 O O . TYR D 1 260 ? 15.169 19.951 -20.101 1.00 28.50 260 TYR D O 1
ATOM 9947 N N . VAL D 1 261 ? 14.191 21.968 -20.307 1.00 30.01 261 VAL D N 1
ATOM 9948 C CA . VAL D 1 261 ? 14.150 21.904 -21.762 1.00 31.87 261 VAL D CA 1
ATOM 9949 C C . VAL D 1 261 ? 14.860 23.053 -22.465 1.00 32.10 261 VAL D C 1
ATOM 9950 O O . VAL D 1 261 ? 15.104 24.117 -21.888 1.00 32.19 261 VAL D O 1
ATOM 9954 N N . GLU D 1 262 ? 15.188 22.812 -23.727 1.00 34.60 262 GLU D N 1
ATOM 9955 C CA . GLU D 1 262 ? 15.843 23.792 -24.583 1.00 35.65 262 GLU D CA 1
ATOM 9956 C C . GLU D 1 262 ? 14.742 24.378 -25.452 1.00 35.07 262 GLU D C 1
ATOM 9957 O O . GLU D 1 262 ? 14.027 23.639 -26.134 1.00 33.88 262 GLU D O 1
ATOM 9963 N N . MET D 1 263 ? 14.594 25.696 -25.433 1.00 35.00 263 MET D N 1
ATOM 9964 C CA . MET D 1 263 ? 13.569 26.326 -26.254 1.00 35.81 263 MET D CA 1
ATOM 9965 C C . MET D 1 263 ? 14.021 26.377 -27.711 1.00 35.34 263 MET D C 1
ATOM 9966 O O . MET D 1 263 ? 15.220 26.382 -27.996 1.00 36.13 263 MET D O 1
ATOM 9971 N N . ALA D 1 264 ? 13.052 26.406 -28.625 1.00 36.30 264 ALA D N 1
ATOM 9972 C CA . ALA D 1 264 ? 13.333 26.459 -30.060 1.00 38.06 264 ALA D CA 1
ATOM 9973 C C . ALA D 1 264 ? 13.890 27.840 -30.408 1.00 38.06 264 ALA D C 1
ATOM 9974 O O . ALA D 1 264 ? 13.638 28.808 -29.697 1.00 39.10 264 ALA D O 1
ATOM 9976 N N . PRO D 1 265 ? 14.640 27.953 -31.516 1.00 38.09 265 PRO D N 1
ATOM 9977 C CA . PRO D 1 265 ? 15.216 29.250 -31.904 1.00 38.22 265 PRO D CA 1
ATOM 9978 C C . PRO D 1 265 ? 14.211 30.398 -31.909 1.00 37.53 265 PRO D C 1
ATOM 9979 O O . PRO D 1 265 ? 13.137 30.290 -32.495 1.00 37.39 265 PRO D O 1
ATOM 9983 N N . GLY D 1 266 ? 14.562 31.488 -31.239 1.00 39.03 266 GLY D N 1
ATOM 9984 C CA . GLY D 1 266 ? 13.683 32.643 -31.188 1.00 40.68 266 GLY D CA 1
ATOM 9985 C C . GLY D 1 266 ? 12.563 32.574 -30.162 1.00 41.88 266 GLY D C 1
ATOM 9986 O O . GLY D 1 266 ? 11.903 33.585 -29.899 1.00 42.68 266 GLY D O 1
ATOM 9987 N N . VAL D 1 267 ? 12.341 31.396 -29.580 1.00 41.01 267 VAL D N 1
ATOM 9988 C CA . VAL D 1 267 ? 11.285 31.221 -28.590 1.00 40.98 267 VAL D CA 1
ATOM 9989 C C . VAL D 1 267 ? 11.739 31.686 -27.201 1.00 42.70 267 VAL D C 1
ATOM 9990 O O . VAL D 1 267 ? 12.891 31.486 -26.815 1.00 39.83 267 VAL D O 1
ATOM 9994 N N . ARG D 1 268 ? 10.827 32.334 -26.474 1.00 47.21 268 ARG D N 1
ATOM 9995 C CA . ARG D 1 268 ? 11.089 32.833 -25.120 1.00 50.72 268 ARG D CA 1
ATOM 9996 C C . ARG D 1 268 ? 10.155 32.117 -24.140 1.00 49.39 268 ARG D C 1
ATOM 9997 O O . ARG D 1 268 ? 9.168 31.495 -24.549 1.00 47.65 268 ARG D O 1
ATOM 10005 N N . THR D 1 269 ? 10.452 32.214 -22.848 1.00 46.73 269 THR D N 1
ATOM 10006 C CA . THR D 1 269 ? 9.623 31.549 -21.852 1.00 45.80 269 THR D CA 1
ATOM 10007 C C . THR D 1 269 ? 8.169 32.008 -21.939 1.00 44.69 269 THR D C 1
ATOM 10008 O O . THR D 1 269 ? 7.246 31.222 -21.707 1.00 42.59 269 THR D O 1
ATOM 10012 N N . GLU D 1 270 ? 7.970 33.279 -22.284 1.00 47.73 270 GLU D N 1
ATOM 10013 C CA . GLU D 1 270 ? 6.629 33.842 -22.406 1.00 49.02 270 GLU D CA 1
ATOM 10014 C C . GLU D 1 270 ? 5.805 33.056 -23.416 1.00 45.91 270 GLU D C 1
ATOM 10015 O O . GLU D 1 270 ? 4.607 32.858 -23.228 1.00 43.41 270 GLU D O 1
ATOM 10021 N N . ASP D 1 271 ? 6.453 32.603 -24.485 1.00 43.43 271 ASP D N 1
ATOM 10022 C CA . ASP D 1 271 ? 5.765 31.833 -25.516 1.00 41.66 271 ASP D CA 1
ATOM 10023 C C . ASP D 1 271 ? 5.312 30.478 -24.982 1.00 40.32 271 ASP D C 1
ATOM 10024 O O . ASP D 1 271 ? 4.197 30.036 -25.262 1.00 39.92 271 ASP D O 1
ATOM 10029 N N . LEU D 1 272 ? 6.177 29.817 -24.214 1.00 39.05 272 LEU D N 1
ATOM 10030 C CA . LEU D 1 272 ? 5.830 28.515 -23.653 1.00 38.51 272 LEU D CA 1
ATOM 10031 C C . LEU D 1 272 ? 4.626 28.690 -22.737 1.00 37.05 272 LEU D C 1
ATOM 10032 O O . LEU D 1 272 ? 3.679 27.906 -22.773 1.00 36.69 272 LEU D O 1
ATOM 10037 N N . HIS D 1 273 ? 4.666 29.744 -21.931 1.00 37.69 273 HIS D N 1
ATOM 10038 C CA . HIS D 1 273 ? 3.592 30.031 -20.991 1.00 38.69 273 HIS D CA 1
ATOM 10039 C C . HIS D 1 273 ? 2.265 30.266 -21.697 1.00 39.44 273 HIS D C 1
ATOM 10040 O O . HIS D 1 273 ? 1.236 29.706 -21.306 1.00 38.24 273 HIS D O 1
ATOM 10047 N N . GLN D 1 274 ? 2.292 31.081 -22.748 1.00 40.66 274 GLN D N 1
ATOM 10048 C CA . GLN D 1 274 ? 1.078 31.381 -23.495 1.00 40.55 274 GLN D CA 1
ATOM 10049 C C . GLN D 1 274 ? 0.499 30.129 -24.139 1.00 38.96 274 GLN D C 1
ATOM 10050 O O . GLN D 1 274 ? -0.715 29.923 -24.126 1.00 37.01 274 GLN D O 1
ATOM 10056 N N . GLN D 1 275 ? 1.363 29.291 -24.701 1.00 37.71 275 GLN D N 1
ATOM 10057 C CA . GLN D 1 275 ? 0.904 28.071 -25.346 1.00 37.83 275 GLN D CA 1
ATOM 10058 C C . GLN D 1 275 ? 0.209 27.166 -24.340 1.00 37.56 275 GLN D C 1
ATOM 10059 O O . GLN D 1 275 ? -0.840 26.592 -24.625 1.00 38.46 275 GLN D O 1
ATOM 10065 N N . LEU D 1 276 ? 0.798 27.043 -23.158 1.00 37.09 276 LEU D N 1
ATOM 10066 C CA . LEU D 1 276 ? 0.226 26.202 -22.117 1.00 36.65 276 LEU D CA 1
ATOM 10067 C C . LEU D 1 276 ? -1.074 26.798 -21.605 1.00 38.19 276 LEU D C 1
ATOM 10068 O O . LEU D 1 276 ? -2.052 26.079 -21.392 1.00 36.97 276 LEU D O 1
ATOM 10073 N N . LYS D 1 277 ? -1.079 28.113 -21.405 1.00 41.13 277 LYS D N 1
ATOM 10074 C CA . LYS D 1 277 ? -2.264 28.807 -20.911 1.00 43.55 277 LYS D CA 1
ATOM 10075 C C . LYS D 1 277 ? -3.415 28.609 -21.895 1.00 43.64 277 LYS D C 1
ATOM 10076 O O . LYS D 1 277 ? -4.558 28.388 -21.498 1.00 43.21 277 LYS D O 1
ATOM 10082 N N . THR D 1 278 ? -3.098 28.665 -23.184 1.00 42.74 278 THR D N 1
ATOM 10083 C CA . THR D 1 278 ? -4.101 28.496 -24.230 1.00 42.19 278 THR D CA 1
ATOM 10084 C C . THR D 1 278 ? -4.584 27.049 -24.332 1.00 40.87 278 THR D C 1
ATOM 10085 O O . THR D 1 278 ? -5.783 26.788 -24.405 1.00 40.30 278 THR D O 1
ATOM 10089 N N . SER D 1 279 ? -3.646 26.109 -24.327 1.00 40.53 279 SER D N 1
ATOM 10090 C CA . SER D 1 279 ? -3.983 24.695 -24.439 1.00 39.90 279 SER D CA 1
ATOM 10091 C C . SER D 1 279 ? -4.841 24.141 -23.302 1.00 39.89 279 SER D C 1
ATOM 10092 O O . SER D 1 279 ? -5.607 23.192 -23.506 1.00 38.77 279 SER D O 1
ATOM 10095 N N . TYR D 1 280 ? -4.730 24.731 -22.114 1.00 40.26 280 TYR D N 1
ATOM 10096 C CA . TYR D 1 280 ? -5.482 24.245 -20.955 1.00 42.14 280 TYR D CA 1
ATOM 10097 C C . TYR D 1 280 ? -6.423 25.248 -20.281 1.00 45.92 280 TYR D C 1
ATOM 10098 O O . TYR D 1 280 ? -6.935 24.984 -19.191 1.00 44.99 280 TYR D O 1
ATOM 10107 N N . GLU D 1 281 ? -6.659 26.382 -20.931 1.00 51.62 281 GLU D N 1
ATOM 10108 C CA . GLU D 1 281 ? -7.521 27.430 -20.394 1.00 55.22 281 GLU D CA 1
ATOM 10109 C C . GLU D 1 281 ? -8.896 26.967 -19.903 1.00 54.75 281 GLU D C 1
ATOM 10110 O O . GLU D 1 281 ? -9.383 27.437 -18.874 1.00 52.84 281 GLU D O 1
ATOM 10116 N N . ASP D 1 282 ? -9.527 26.053 -20.632 1.00 53.36 282 ASP D N 1
ATOM 10117 C CA . ASP D 1 282 ? -10.849 25.574 -20.235 1.00 52.84 282 ASP D CA 1
ATOM 10118 C C . ASP D 1 282 ? -10.832 24.192 -19.570 1.00 49.16 282 ASP D C 1
ATOM 10119 O O . ASP D 1 282 ? -11.870 23.557 -19.387 1.00 46.35 282 ASP D O 1
ATOM 10124 N N . GLU D 1 283 ? -9.642 23.737 -19.203 1.00 44.88 283 GLU D N 1
ATOM 10125 C CA . GLU D 1 283 ? -9.477 22.437 -18.560 1.00 40.85 283 GLU D CA 1
ATOM 10126 C C . GLU D 1 283 ? -9.609 22.538 -17.049 1.00 38.70 283 GLU D C 1
ATOM 10127 O O . GLU D 1 283 ? -8.863 23.263 -16.394 1.00 38.61 283 GLU D O 1
ATOM 10133 N N . GLU D 1 284 ? -10.569 21.803 -16.503 1.00 34.78 284 GLU D N 1
ATOM 10134 C CA . GLU D 1 284 ? -10.811 21.803 -15.067 1.00 34.04 284 GLU D CA 1
ATOM 10135 C C . GLU D 1 284 ? -9.608 21.325 -14.252 1.00 33.35 284 GLU D C 1
ATOM 10136 O O . GLU D 1 284 ? -9.197 21.979 -13.296 1.00 32.12 284 GLU D O 1
ATOM 10142 N N . PHE D 1 285 ? -9.031 20.199 -14.655 1.00 32.25 285 PHE D N 1
ATOM 10143 C CA . PHE D 1 285 ? -7.936 19.603 -13.910 1.00 30.39 285 PHE D CA 1
ATOM 10144 C C . PHE D 1 285 ? -6.504 20.018 -14.184 1.00 31.72 285 PHE D C 1
ATOM 10145 O O . PHE D 1 285 ? -5.599 19.592 -13.470 1.00 33.85 285 PHE D O 1
ATOM 10153 N N . VAL D 1 286 ? -6.275 20.829 -15.207 1.00 31.95 286 VAL D N 1
ATOM 10154 C CA . VAL D 1 286 ? -4.917 21.270 -15.486 1.00 30.44 286 VAL D CA 1
ATOM 10155 C C . VAL D 1 286 ? -4.862 22.790 -15.362 1.00 32.28 286 VAL D C 1
ATOM 10156 O O . VAL D 1 286 ? -5.456 23.514 -16.160 1.00 32.57 286 VAL D O 1
ATOM 10160 N N . LYS D 1 287 ? -4.159 23.267 -14.339 1.00 31.98 287 LYS D N 1
ATOM 10161 C CA . LYS D 1 287 ? -4.038 24.696 -14.102 1.00 31.33 287 LYS D CA 1
ATOM 10162 C C . LYS D 1 287 ? -2.642 25.204 -14.434 1.00 32.77 287 LYS D C 1
ATOM 10163 O O . LYS D 1 287 ? -1.641 24.649 -13.977 1.00 33.44 287 LYS D O 1
ATOM 10169 N N . VAL D 1 288 ? -2.580 26.258 -15.242 1.00 33.18 288 VAL D N 1
ATOM 10170 C CA . VAL D 1 288 ? -1.312 26.873 -15.611 1.00 32.34 288 VAL D CA 1
ATOM 10171 C C . VAL D 1 288 ? -1.205 28.105 -14.735 1.00 33.80 288 VAL D C 1
ATOM 10172 O O . VAL D 1 288 ? -2.027 29.012 -14.826 1.00 35.42 288 VAL D O 1
ATOM 10176 N N . LEU D 1 289 ? -0.199 28.123 -13.874 1.00 36.10 289 LEU D N 1
ATOM 10177 C CA . LEU D 1 289 ? -0.014 29.226 -12.948 1.00 39.04 289 LEU D CA 1
ATOM 10178 C C . LEU D 1 289 ? 0.594 30.447 -13.619 1.00 42.71 289 LEU D C 1
ATOM 10179 O O . LEU D 1 289 ? 1.186 30.341 -14.694 1.00 42.77 289 LEU D O 1
ATOM 10184 N N . ASP D 1 290 ? 0.441 31.608 -12.983 1.00 47.36 290 ASP D N 1
ATOM 10185 C CA . ASP D 1 290 ? 0.996 32.834 -13.529 1.00 50.97 290 ASP D CA 1
ATOM 10186 C C . ASP D 1 290 ? 2.509 32.719 -13.561 1.00 53.63 290 ASP D C 1
ATOM 10187 O O . ASP D 1 290 ? 3.077 31.769 -13.032 1.00 53.36 290 ASP D O 1
ATOM 10192 N N . GLU D 1 291 ? 3.163 33.698 -14.168 1.00 58.07 291 GLU D N 1
ATOM 10193 C CA . GLU D 1 291 ? 4.611 33.677 -14.277 1.00 60.78 291 GLU D CA 1
ATOM 10194 C C . GLU D 1 291 ? 5.377 33.880 -12.980 1.00 58.22 291 GLU D C 1
ATOM 10195 O O . GLU D 1 291 ? 5.065 34.772 -12.185 1.00 57.78 291 GLU D O 1
ATOM 10201 N N . GLY D 1 292 ? 6.385 33.032 -12.782 1.00 54.88 292 GLY D N 1
ATOM 10202 C CA . GLY D 1 292 ? 7.212 33.106 -11.592 1.00 50.18 292 GLY D CA 1
ATOM 10203 C C . GLY D 1 292 ? 6.591 32.438 -10.387 1.00 47.15 292 GLY D C 1
ATOM 10204 O O . GLY D 1 292 ? 7.242 32.294 -9.356 1.00 48.47 292 GLY D O 1
ATOM 10205 N N . VAL D 1 293 ? 5.332 32.032 -10.513 1.00 42.03 293 VAL D N 1
ATOM 10206 C CA . VAL D 1 293 ? 4.639 31.381 -9.411 1.00 37.43 293 VAL D CA 1
ATOM 10207 C C . VAL D 1 293 ? 5.050 29.918 -9.346 1.00 35.27 293 VAL D C 1
ATOM 10208 O O . VAL D 1 293 ? 4.944 29.189 -10.330 1.00 33.39 293 VAL D O 1
ATOM 10212 N N . VAL D 1 294 ? 5.527 29.506 -8.177 1.00 31.99 294 VAL D N 1
ATOM 10213 C CA . VAL D 1 294 ? 5.986 28.139 -7.960 1.00 31.29 294 VAL D CA 1
ATOM 10214 C C . VAL D 1 294 ? 4.886 27.227 -7.428 1.00 29.45 294 VAL D C 1
ATOM 10215 O O . VAL D 1 294 ? 4.305 27.491 -6.381 1.00 30.67 294 VAL D O 1
ATOM 10219 N N . PRO D 1 295 ? 4.576 26.142 -8.151 1.00 27.77 295 PRO D N 1
ATOM 10220 C CA . PRO D 1 295 ? 3.528 25.237 -7.663 1.00 29.01 295 PRO D CA 1
ATOM 10221 C C . PRO D 1 295 ? 4.057 24.397 -6.489 1.00 28.23 295 PRO D C 1
ATOM 10222 O O . PRO D 1 295 ? 5.270 24.277 -6.304 1.00 28.27 295 PRO D O 1
ATOM 10226 N N . ARG D 1 296 ? 3.153 23.840 -5.690 1.00 27.81 296 ARG D N 1
ATOM 10227 C CA . ARG D 1 296 ? 3.532 23.017 -4.536 1.00 27.95 296 ARG D CA 1
ATOM 10228 C C . ARG D 1 296 ? 2.694 21.743 -4.559 1.00 27.12 296 ARG D C 1
ATOM 10229 O O . ARG D 1 296 ? 1.489 21.819 -4.784 1.00 27.20 296 ARG D O 1
ATOM 10237 N N . THR D 1 297 ? 3.309 20.582 -4.331 1.00 23.48 297 THR D N 1
ATOM 10238 C CA . THR D 1 297 ? 2.536 19.340 -4.329 1.00 22.35 297 THR D CA 1
ATOM 10239 C C . THR D 1 297 ? 1.497 19.415 -3.217 1.00 23.03 297 THR D C 1
ATOM 10240 O O . THR D 1 297 ? 0.428 18.798 -3.299 1.00 23.51 297 THR D O 1
ATOM 10244 N N . HIS D 1 298 ? 1.798 20.190 -2.180 1.00 22.22 298 HIS D N 1
ATOM 10245 C CA . HIS D 1 298 ? 0.860 20.344 -1.075 1.00 23.21 298 HIS D CA 1
ATOM 10246 C C . HIS D 1 298 ? -0.489 20.863 -1.580 1.00 24.43 298 HIS D C 1
ATOM 10247 O O . HIS D 1 298 ? -1.536 20.506 -1.040 1.00 24.79 298 HIS D O 1
ATOM 10254 N N . ASN D 1 299 ? -0.457 21.706 -2.613 1.00 25.07 299 ASN D N 1
ATOM 10255 C CA . ASN D 1 299 ? -1.671 22.316 -3.148 1.00 24.29 299 ASN D CA 1
ATOM 10256 C C . ASN D 1 299 ? -2.622 21.460 -3.976 1.00 25.58 299 ASN D C 1
ATOM 10257 O O . ASN D 1 299 ? -3.740 21.893 -4.256 1.00 26.85 299 ASN D O 1
ATOM 10262 N N . VAL D 1 300 ? -2.203 20.261 -4.372 1.00 24.65 300 VAL D N 1
ATOM 10263 C CA . VAL D 1 300 ? -3.075 19.389 -5.163 1.00 24.18 300 VAL D CA 1
ATOM 10264 C C . VAL D 1 300 ? -3.320 18.081 -4.437 1.00 25.85 300 VAL D C 1
ATOM 10265 O O . VAL D 1 300 ? -4.049 17.208 -4.914 1.00 23.76 300 VAL D O 1
ATOM 10269 N N . ARG D 1 301 ? -2.704 17.971 -3.265 1.00 26.74 301 ARG D N 1
ATOM 10270 C CA . ARG D 1 301 ? -2.812 16.798 -2.410 1.00 25.45 301 ARG D CA 1
ATOM 10271 C C . ARG D 1 301 ? -4.266 16.375 -2.189 1.00 24.80 301 ARG D C 1
ATOM 10272 O O . ARG D 1 301 ? -5.088 17.155 -1.708 1.00 25.49 301 ARG D O 1
ATOM 10280 N N . GLY D 1 302 ? -4.582 15.135 -2.549 1.00 23.94 302 GLY D N 1
ATOM 10281 C CA . GLY D 1 302 ? -5.930 14.630 -2.352 1.00 23.57 302 GLY D CA 1
ATOM 10282 C C . GLY D 1 302 ? -6.949 15.079 -3.387 1.00 24.75 302 GLY D C 1
ATOM 10283 O O . GLY D 1 302 ? -8.153 14.953 -3.174 1.00 25.44 302 GLY D O 1
ATOM 10284 N N . SER D 1 303 ? -6.476 15.601 -4.512 1.00 24.16 303 SER D N 1
ATOM 10285 C CA . SER D 1 303 ? -7.377 16.052 -5.562 1.00 24.26 303 SER D CA 1
ATOM 10286 C C . SER D 1 303 ? -6.879 15.523 -6.897 1.00 23.60 303 SER D C 1
ATOM 10287 O O . SER D 1 303 ? -5.798 14.944 -6.979 1.00 24.35 303 SER D O 1
ATOM 10290 N N . ASN D 1 304 ? -7.667 15.747 -7.940 1.00 23.40 304 ASN D N 1
ATOM 10291 C CA . ASN D 1 304 ? -7.332 15.287 -9.278 1.00 23.99 304 ASN D CA 1
ATOM 10292 C C . ASN D 1 304 ? -6.684 16.386 -10.115 1.00 24.62 304 ASN D C 1
ATOM 10293 O O . ASN D 1 304 ? -6.577 16.259 -11.333 1.00 25.82 304 ASN D O 1
ATOM 10298 N N . TYR D 1 305 ? -6.233 17.451 -9.457 1.00 24.94 305 TYR D N 1
ATOM 10299 C CA . TYR D 1 305 ? -5.626 18.587 -10.154 1.00 25.33 305 TYR D CA 1
ATOM 10300 C C . TYR D 1 305 ? -4.133 18.502 -10.403 1.00 25.49 305 TYR D C 1
ATOM 10301 O O . TYR D 1 305 ? -3.386 17.877 -9.643 1.00 25.04 305 TYR D O 1
ATOM 10310 N N . CYS D 1 306 ? -3.723 19.167 -11.477 1.00 24.86 306 CYS D N 1
ATOM 10311 C CA . CYS D 1 306 ? -2.333 19.265 -11.872 1.00 26.17 306 CYS D CA 1
ATOM 10312 C C . CYS D 1 306 ? -2.024 20.749 -12.043 1.00 27.89 306 CYS D C 1
ATOM 10313 O O . CYS D 1 306 ? -2.724 21.450 -12.769 1.00 28.73 306 CYS D O 1
ATOM 10316 N N . HIS D 1 307 ? -0.997 21.230 -11.352 1.00 27.81 307 HIS D N 1
ATOM 10317 C CA . HIS D 1 307 ? -0.587 22.619 -11.475 1.00 26.96 307 HIS D CA 1
ATOM 10318 C C . HIS D 1 307 ? 0.771 22.621 -12.156 1.00 28.77 307 HIS D C 1
ATOM 10319 O O . HIS D 1 307 ? 1.646 21.815 -11.823 1.00 30.01 307 HIS D O 1
ATOM 10326 N N . MET D 1 308 ? 0.950 23.518 -13.114 1.00 29.97 308 MET D N 1
ATOM 10327 C CA . MET D 1 308 ? 2.225 23.629 -13.803 1.00 30.46 308 MET D CA 1
ATOM 10328 C C . MET D 1 308 ? 2.600 25.093 -13.982 1.00 29.73 308 MET D C 1
ATOM 10329 O O . MET D 1 308 ? 1.735 25.974 -14.017 1.00 30.51 308 MET D O 1
ATOM 10334 N N . SER D 1 309 ? 3.900 25.345 -14.077 1.00 29.55 309 SER D N 1
ATOM 10335 C CA . SER D 1 309 ? 4.413 26.694 -14.241 1.00 29.83 309 SER D CA 1
ATOM 10336 C C . SER D 1 309 ? 5.706 26.665 -15.053 1.00 30.53 309 SER D C 1
ATOM 10337 O O . SER D 1 309 ? 6.430 25.662 -15.054 1.00 30.91 309 SER D O 1
ATOM 10340 N N . VAL D 1 310 ? 5.990 27.761 -15.750 1.00 30.92 310 VAL D N 1
ATOM 10341 C CA . VAL D 1 310 ? 7.186 27.858 -16.578 1.00 31.11 310 VAL D CA 1
ATOM 10342 C C . VAL D 1 310 ? 8.104 28.950 -16.068 1.00 30.11 310 VAL D C 1
ATOM 10343 O O . VAL D 1 310 ? 7.643 30.016 -15.668 1.00 29.24 310 VAL D O 1
ATOM 10347 N N . PHE D 1 311 ? 9.406 28.684 -16.102 1.00 29.83 311 PHE D N 1
ATOM 10348 C CA . PHE D 1 311 ? 10.401 29.640 -15.636 1.00 29.53 311 PHE D CA 1
ATOM 10349 C C . PHE D 1 311 ? 11.582 29.663 -16.574 1.00 29.99 311 PHE D C 1
ATOM 10350 O O . PHE D 1 311 ? 11.864 28.678 -17.257 1.00 27.78 311 PHE D O 1
ATOM 10358 N N . PRO D 1 312 ? 12.293 30.799 -16.626 1.00 30.14 312 PRO D N 1
ATOM 10359 C CA . PRO D 1 312 ? 13.458 30.871 -17.503 1.00 30.06 312 PRO D CA 1
ATOM 10360 C C . PRO D 1 312 ? 14.604 30.151 -16.798 1.00 30.38 312 PRO D C 1
ATOM 10361 O O . PRO D 1 312 ? 14.668 30.136 -15.567 1.00 30.67 312 PRO D O 1
ATOM 10365 N N . ASP D 1 313 ? 15.484 29.525 -17.570 1.00 29.74 313 ASP D N 1
ATOM 10366 C CA . ASP D 1 313 ? 16.622 28.836 -16.988 1.00 29.67 313 ASP D CA 1
ATOM 10367 C C . ASP D 1 313 ? 17.735 29.872 -17.024 1.00 30.53 313 ASP D C 1
ATOM 10368 O O . ASP D 1 313 ? 17.726 30.747 -17.892 1.00 30.53 313 ASP D O 1
ATOM 10373 N N . ARG D 1 314 ? 18.676 29.795 -16.086 1.00 29.55 314 ARG D N 1
ATOM 10374 C CA . ARG D 1 314 ? 19.777 30.746 -16.060 1.00 27.95 314 ARG D CA 1
ATOM 10375 C C . ARG D 1 314 ? 20.586 30.604 -17.343 1.00 30.42 314 ARG D C 1
ATOM 10376 O O . ARG D 1 314 ? 21.154 31.576 -17.844 1.00 31.70 314 ARG D O 1
ATOM 10384 N N . ILE D 1 315 ? 20.628 29.384 -17.871 1.00 31.18 315 ILE D N 1
ATOM 10385 C CA . ILE D 1 315 ? 21.344 29.095 -19.107 1.00 31.05 315 ILE D CA 1
ATOM 10386 C C . ILE D 1 315 ? 20.508 29.610 -20.273 1.00 32.19 315 ILE D C 1
ATOM 10387 O O . ILE D 1 315 ? 19.389 29.148 -20.506 1.00 31.19 315 ILE D O 1
ATOM 10392 N N . PRO D 1 316 ? 21.042 30.582 -21.023 1.00 33.54 316 PRO D N 1
ATOM 10393 C CA . PRO D 1 316 ? 20.300 31.135 -22.158 1.00 34.26 316 PRO D CA 1
ATOM 10394 C C . PRO D 1 316 ? 19.772 30.097 -23.138 1.00 34.49 316 PRO D C 1
ATOM 10395 O O . PRO D 1 316 ? 20.478 29.165 -23.521 1.00 33.60 316 PRO D O 1
ATOM 10399 N N . GLY D 1 317 ? 18.509 30.264 -23.518 1.00 34.02 317 GLY D N 1
ATOM 10400 C CA . GLY D 1 317 ? 17.881 29.346 -24.451 1.00 33.46 317 GLY D CA 1
ATOM 10401 C C . GLY D 1 317 ? 17.127 28.216 -23.781 1.00 32.37 317 GLY D C 1
ATOM 10402 O O . GLY D 1 317 ? 16.369 27.496 -24.435 1.00 33.05 317 GLY D O 1
ATOM 10403 N N . ARG D 1 318 ? 17.337 28.048 -22.478 1.00 31.45 318 ARG D N 1
ATOM 10404 C CA . ARG D 1 318 ? 16.663 26.996 -21.738 1.00 29.37 318 ARG D CA 1
ATOM 10405 C C . ARG D 1 318 ? 15.533 27.502 -20.853 1.00 28.99 318 ARG D C 1
ATOM 10406 O O . ARG D 1 318 ? 15.497 28.666 -20.464 1.00 29.43 318 ARG D O 1
ATOM 10414 N N . ALA D 1 319 ? 14.601 26.607 -20.553 1.00 26.73 319 ALA D N 1
ATOM 10415 C CA . ALA D 1 319 ? 13.464 26.931 -19.715 1.00 27.50 319 ALA D CA 1
ATOM 10416 C C . ALA D 1 319 ? 13.245 25.807 -18.709 1.00 28.31 319 ALA D C 1
ATOM 10417 O O . ALA D 1 319 ? 13.732 24.685 -18.895 1.00 29.00 319 ALA D O 1
ATOM 10419 N N . ILE D 1 320 ? 12.522 26.116 -17.639 1.00 27.17 320 ILE D N 1
ATOM 10420 C CA . ILE D 1 320 ? 12.236 25.138 -16.602 1.00 25.67 320 ILE D CA 1
ATOM 10421 C C . ILE D 1 320 ? 10.742 25.020 -16.400 1.00 26.76 320 ILE D C 1
ATOM 10422 O O . ILE D 1 320 ? 10.040 26.018 -16.235 1.00 26.44 320 ILE D O 1
ATOM 10427 N N . ILE D 1 321 ? 10.256 23.787 -16.413 1.00 24.97 321 ILE D N 1
ATOM 10428 C CA . ILE D 1 321 ? 8.843 23.544 -16.229 1.00 26.97 321 ILE D CA 1
ATOM 10429 C C . ILE D 1 321 ? 8.615 22.664 -15.013 1.00 26.25 321 ILE D C 1
ATOM 10430 O O . ILE D 1 321 ? 9.244 21.617 -14.867 1.00 26.41 321 ILE D O 1
ATOM 10435 N N . ILE D 1 322 ? 7.727 23.109 -14.133 1.00 25.98 322 ILE D N 1
ATOM 10436 C CA . ILE D 1 322 ? 7.385 22.357 -12.943 1.00 24.35 322 ILE D CA 1
ATOM 10437 C C . ILE D 1 322 ? 5.946 21.897 -13.100 1.00 25.24 322 ILE D C 1
ATOM 10438 O O . ILE D 1 322 ? 5.058 22.686 -13.443 1.00 24.79 322 ILE D O 1
ATOM 10443 N N . SER D 1 323 ? 5.725 20.611 -12.861 1.00 23.95 323 SER D N 1
ATOM 10444 C CA . SER D 1 323 ? 4.400 20.020 -12.981 1.00 23.71 323 SER D CA 1
ATOM 10445 C C . SER D 1 323 ? 4.136 19.115 -11.778 1.00 23.33 323 SER D C 1
ATOM 10446 O O . SER D 1 323 ? 4.925 18.203 -11.501 1.00 23.70 323 SER D O 1
ATOM 10449 N N . VAL D 1 324 ? 3.043 19.368 -11.057 1.00 22.00 324 VAL D N 1
ATOM 10450 C CA . VAL D 1 324 ? 2.709 18.561 -9.887 1.00 21.36 324 VAL D CA 1
ATOM 10451 C C . VAL D 1 324 ? 1.297 17.991 -9.875 1.00 21.94 324 VAL D C 1
ATOM 10452 O O . VAL D 1 324 ? 0.365 18.562 -10.447 1.00 22.99 324 VAL D O 1
ATOM 10456 N N . ILE D 1 325 ? 1.156 16.862 -9.186 1.00 23.33 325 ILE D N 1
ATOM 10457 C CA . ILE D 1 325 ? -0.121 16.167 -9.043 1.00 22.71 325 ILE D CA 1
ATOM 10458 C C . ILE D 1 325 ? -0.066 15.318 -7.781 1.00 23.97 325 ILE D C 1
ATOM 10459 O O . ILE D 1 325 ? 0.969 15.226 -7.121 1.00 24.24 325 ILE D O 1
ATOM 10464 N N . ASP D 1 326 ? -1.196 14.720 -7.436 1.00 23.48 326 ASP D N 1
ATOM 10465 C CA . ASP D 1 326 ? -1.253 13.793 -6.319 1.00 23.00 326 ASP D CA 1
ATOM 10466 C C . ASP D 1 326 ? -1.045 12.492 -7.114 1.00 23.80 326 ASP D C 1
ATOM 10467 O O . ASP D 1 326 ? -1.883 12.135 -7.947 1.00 22.62 326 ASP D O 1
ATOM 10472 N N . ASN D 1 327 ? 0.079 11.811 -6.889 1.00 22.76 327 ASN D N 1
ATOM 10473 C CA . ASN D 1 327 ? 0.392 10.586 -7.630 1.00 22.51 327 ASN D CA 1
ATOM 10474 C C . ASN D 1 327 ? -0.698 9.522 -7.613 1.00 21.64 327 ASN D C 1
ATOM 10475 O O . ASN D 1 327 ? -0.825 8.764 -8.567 1.00 22.20 327 ASN D O 1
ATOM 10480 N N . LEU D 1 328 ? -1.479 9.464 -6.537 1.00 21.71 328 LEU D N 1
ATOM 10481 C CA . LEU D 1 328 ? -2.550 8.475 -6.424 1.00 22.12 328 LEU D CA 1
ATOM 10482 C C . LEU D 1 328 ? -3.863 8.876 -7.112 1.00 24.88 328 LEU D C 1
ATOM 10483 O O . LEU D 1 328 ? -4.695 8.019 -7.404 1.00 24.39 328 LEU D O 1
ATOM 10488 N N . VAL D 1 329 ? -4.060 10.168 -7.363 1.00 25.25 329 VAL D N 1
ATOM 10489 C CA . VAL D 1 329 ? -5.299 10.620 -7.986 1.00 25.55 329 VAL D CA 1
ATOM 10490 C C . VAL D 1 329 ? -5.119 10.881 -9.474 1.00 25.75 329 VAL D C 1
ATOM 10491 O O . VAL D 1 329 ? -5.359 9.992 -10.287 1.00 26.78 329 VAL D O 1
ATOM 10495 N N . LYS D 1 330 ? -4.685 12.083 -9.843 1.00 25.71 330 LYS D N 1
ATOM 10496 C CA . LYS D 1 330 ? -4.496 12.374 -11.262 1.00 24.11 330 LYS D CA 1
ATOM 10497 C C . LYS D 1 330 ? -3.378 11.491 -11.813 1.00 24.54 330 LYS D C 1
ATOM 10498 O O . LYS D 1 330 ? -3.272 11.277 -13.023 1.00 22.64 330 LYS D O 1
ATOM 10504 N N . GLY D 1 331 ? -2.545 10.976 -10.915 1.00 24.81 331 GLY D N 1
ATOM 10505 C CA . GLY D 1 331 ? -1.463 10.110 -11.337 1.00 24.16 331 GLY D CA 1
ATOM 10506 C C . GLY D 1 331 ? -1.915 8.662 -11.457 1.00 25.52 331 GLY D C 1
ATOM 10507 O O . GLY D 1 331 ? -1.163 7.818 -11.941 1.00 26.89 331 GLY D O 1
ATOM 10508 N N . ALA D 1 332 ? -3.138 8.366 -11.022 1.00 25.34 332 ALA D N 1
ATOM 10509 C CA . ALA D 1 332 ? -3.644 7.000 -11.097 1.00 25.91 332 ALA D CA 1
ATOM 10510 C C . ALA D 1 332 ? -5.163 6.857 -11.125 1.00 25.87 332 ALA D C 1
ATOM 10511 O O . ALA D 1 332 ? -5.797 7.054 -12.160 1.00 27.94 332 ALA D O 1
ATOM 10513 N N . SER D 1 333 ? -5.743 6.522 -9.979 1.00 25.07 333 SER D N 1
ATOM 10514 C CA . SER D 1 333 ? -7.176 6.293 -9.887 1.00 25.87 333 SER D CA 1
ATOM 10515 C C . SER D 1 333 ? -8.079 7.451 -10.273 1.00 26.72 333 SER D C 1
ATOM 10516 O O . SER D 1 333 ? -9.192 7.229 -10.769 1.00 26.73 333 SER D O 1
ATOM 10519 N N . GLY D 1 334 ? -7.617 8.678 -10.043 1.00 26.57 334 GLY D N 1
ATOM 10520 C CA . GLY D 1 334 ? -8.414 9.840 -10.412 1.00 25.99 334 GLY D CA 1
ATOM 10521 C C . GLY D 1 334 ? -8.550 9.931 -11.923 1.00 24.53 334 GLY D C 1
ATOM 10522 O O . GLY D 1 334 ? -9.637 10.141 -12.452 1.00 25.57 334 GLY D O 1
ATOM 10523 N N . GLN D 1 335 ? -7.442 9.764 -12.628 1.00 24.84 335 GLN D N 1
ATOM 10524 C CA . GLN D 1 335 ? -7.470 9.821 -14.079 1.00 26.64 335 GLN D CA 1
ATOM 10525 C C . GLN D 1 335 ? -8.246 8.632 -14.638 1.00 27.75 335 GLN D C 1
ATOM 10526 O O . GLN D 1 335 ? -8.946 8.760 -15.648 1.00 27.30 335 GLN D O 1
ATOM 10532 N N . ALA D 1 336 ? -8.128 7.482 -13.978 1.00 27.13 336 ALA D N 1
ATOM 10533 C CA . ALA D 1 336 ? -8.834 6.279 -14.416 1.00 27.38 336 ALA D CA 1
ATOM 10534 C C . ALA D 1 336 ? -10.335 6.552 -14.433 1.00 27.90 336 ALA D C 1
ATOM 10535 O O . ALA D 1 336 ? -11.023 6.214 -15.400 1.00 28.14 336 ALA D O 1
ATOM 10537 N N . LEU D 1 337 ? -10.836 7.160 -13.359 1.00 28.80 337 LEU D N 1
ATOM 10538 C CA . LEU D 1 337 ? -12.249 7.488 -13.254 1.00 27.75 337 LEU D CA 1
ATOM 10539 C C . LEU D 1 337 ? -12.594 8.575 -14.271 1.00 28.72 337 LEU D C 1
ATOM 10540 O O . LEU D 1 337 ? -13.668 8.553 -14.879 1.00 28.21 337 LEU D O 1
ATOM 10545 N N . GLN D 1 338 ? -11.680 9.524 -14.457 1.00 28.26 338 GLN D N 1
ATOM 10546 C CA . GLN D 1 338 ? -11.897 10.611 -15.413 1.00 29.02 338 GLN D CA 1
ATOM 10547 C C . GLN D 1 338 ? -12.148 9.994 -16.785 1.00 28.60 338 GLN D C 1
ATOM 10548 O O . GLN D 1 338 ? -13.000 10.454 -17.532 1.00 28.28 338 GLN D O 1
ATOM 10554 N N . ASN D 1 339 ? -11.398 8.945 -17.105 1.00 29.77 339 ASN D N 1
ATOM 10555 C CA . ASN D 1 339 ? -11.546 8.264 -18.386 1.00 29.84 339 ASN D CA 1
ATOM 10556 C C . ASN D 1 339 ? -12.839 7.466 -18.474 1.00 30.88 339 ASN D C 1
ATOM 10557 O O . ASN D 1 339 ? -13.538 7.524 -19.484 1.00 30.30 339 ASN D O 1
ATOM 10562 N N . LEU D 1 340 ? -13.159 6.717 -17.423 1.00 30.65 340 LEU D N 1
ATOM 10563 C CA . LEU D 1 340 ? -14.373 5.918 -17.440 1.00 30.39 340 LEU D CA 1
ATOM 10564 C C . LEU D 1 340 ? -15.603 6.801 -17.559 1.00 31.50 340 LEU D C 1
ATOM 10565 O O . LEU D 1 340 ? -16.577 6.417 -18.201 1.00 30.85 340 LEU D O 1
ATOM 10570 N N . ASN D 1 341 ? -15.572 7.976 -16.935 1.00 31.64 341 ASN D N 1
ATOM 10571 C CA . ASN D 1 341 ? -16.715 8.885 -17.010 1.00 32.46 341 ASN D CA 1
ATOM 10572 C C . ASN D 1 341 ? -17.113 9.118 -18.462 1.00 33.04 341 ASN D C 1
ATOM 10573 O O . ASN D 1 341 ? -18.237 8.824 -18.861 1.00 33.51 341 ASN D O 1
ATOM 10578 N N . ILE D 1 342 ? -16.184 9.645 -19.253 1.00 33.89 342 ILE D N 1
ATOM 10579 C CA . ILE D 1 342 ? -16.469 9.937 -20.650 1.00 35.71 342 ILE D CA 1
ATOM 10580 C C . ILE D 1 342 ? -16.694 8.686 -21.497 1.00 36.46 342 ILE D C 1
ATOM 10581 O O . ILE D 1 342 ? -17.426 8.731 -22.486 1.00 37.98 342 ILE D O 1
ATOM 10586 N N . MET D 1 343 ? -16.074 7.575 -21.116 1.00 36.28 343 MET D N 1
ATOM 10587 C CA . MET D 1 343 ? -16.252 6.330 -21.855 1.00 36.60 343 MET D CA 1
ATOM 10588 C C . MET D 1 343 ? -17.699 5.857 -21.744 1.00 36.83 343 MET D C 1
ATOM 10589 O O . MET D 1 343 ? -18.228 5.228 -22.659 1.00 37.48 343 MET D O 1
ATOM 10594 N N . LEU D 1 344 ? -18.331 6.170 -20.617 1.00 35.93 344 LEU D N 1
ATOM 10595 C CA . LEU D 1 344 ? -19.715 5.784 -20.374 1.00 35.89 344 LEU D CA 1
ATOM 10596 C C . LEU D 1 344 ? -20.703 6.894 -20.701 1.00 35.63 344 LEU D C 1
ATOM 10597 O O . LEU D 1 344 ? -21.901 6.766 -20.450 1.00 35.54 344 LEU D O 1
ATOM 10602 N N . GLY D 1 345 ? -20.194 7.987 -21.257 1.00 37.14 345 GLY D N 1
ATOM 10603 C CA . GLY D 1 345 ? -21.057 9.091 -21.636 1.00 37.32 345 GLY D CA 1
ATOM 10604 C C . GLY D 1 345 ? -21.456 10.059 -20.541 1.00 38.32 345 GLY D C 1
ATOM 10605 O O . GLY D 1 345 ? -22.385 10.846 -20.725 1.00 38.79 345 GLY D O 1
ATOM 10606 N N . TYR D 1 346 ? -20.772 10.015 -19.402 1.00 37.82 346 TYR D N 1
ATOM 10607 C CA . TYR D 1 346 ? -21.097 10.929 -18.313 1.00 37.17 346 TYR D CA 1
ATOM 10608 C C . TYR D 1 346 ? -20.149 12.113 -18.304 1.00 37.31 346 TYR D C 1
ATOM 10609 O O . TYR D 1 346 ? -19.089 12.082 -18.934 1.00 37.88 346 TYR D O 1
ATOM 10618 N N . PRO D 1 347 ? -20.528 13.193 -17.609 1.00 36.73 347 PRO D N 1
ATOM 10619 C CA . PRO D 1 347 ? -19.648 14.363 -17.559 1.00 35.85 347 PRO D CA 1
ATOM 10620 C C . PRO D 1 347 ? -18.274 13.967 -17.000 1.00 36.38 347 PRO D C 1
ATOM 10621 O O . PRO D 1 347 ? -18.171 13.242 -16.005 1.00 34.74 347 PRO D O 1
ATOM 10625 N N . GLU D 1 348 ? -17.225 14.453 -17.655 1.00 34.09 348 GLU D N 1
ATOM 10626 C CA . GLU D 1 348 ? -15.853 14.134 -17.284 1.00 33.57 348 GLU D CA 1
ATOM 10627 C C . GLU D 1 348 ? -15.475 14.363 -15.821 1.00 34.09 348 GLU D C 1
ATOM 10628 O O . GLU D 1 348 ? -14.764 13.553 -15.233 1.00 35.05 348 GLU D O 1
ATOM 10634 N N . THR D 1 349 ? -15.962 15.453 -15.238 1.00 33.24 349 THR D N 1
ATOM 10635 C CA . THR D 1 349 ? -15.651 15.803 -13.856 1.00 32.88 349 THR D CA 1
ATOM 10636 C C . THR D 1 349 ? -16.525 15.131 -12.802 1.00 32.62 349 THR D C 1
ATOM 10637 O O . THR D 1 349 ? -16.353 15.375 -11.601 1.00 31.81 349 THR D O 1
ATOM 10641 N N . THR D 1 350 ? -17.458 14.290 -13.238 1.00 31.02 350 THR D N 1
ATOM 10642 C CA . THR D 1 350 ? -18.354 13.625 -12.298 1.00 32.28 350 THR D CA 1
ATOM 10643 C C . THR D 1 350 ? -17.609 12.881 -11.197 1.00 30.65 350 THR D C 1
ATOM 10644 O O . THR D 1 350 ? -16.768 12.028 -11.477 1.00 29.97 350 THR D O 1
ATOM 10648 N N . GLY D 1 351 ? -17.928 13.224 -9.951 1.00 30.98 351 GLY D N 1
ATOM 10649 C CA . GLY D 1 351 ? -17.304 12.591 -8.802 1.00 30.91 351 GLY D CA 1
ATOM 10650 C C . GLY D 1 351 ? -15.809 12.806 -8.688 1.00 30.71 351 GLY D C 1
ATOM 10651 O O . GLY D 1 351 ? -15.126 12.035 -8.026 1.00 33.42 351 GLY D O 1
ATOM 10652 N N . LEU D 1 352 ? -15.299 13.859 -9.317 1.00 29.30 352 LEU D N 1
ATOM 10653 C CA . LEU D 1 352 ? -13.872 14.154 -9.285 1.00 28.79 352 LEU D CA 1
ATOM 10654 C C . LEU D 1 352 ? -13.572 15.589 -8.890 1.00 28.85 352 LEU D C 1
ATOM 10655 O O . LEU D 1 352 ? -12.489 16.097 -9.170 1.00 28.07 352 LEU D O 1
ATOM 10660 N N . LEU D 1 353 ? -14.522 16.241 -8.229 1.00 28.25 353 LEU D N 1
ATOM 10661 C CA . LEU D 1 353 ? -14.322 17.625 -7.833 1.00 29.69 353 LEU D CA 1
ATOM 10662 C C . LEU D 1 353 ? -13.836 17.830 -6.394 1.00 30.59 353 LEU D C 1
ATOM 10663 O O . LEU D 1 353 ? -13.932 18.932 -5.852 1.00 30.11 353 LEU D O 1
ATOM 10668 N N . HIS D 1 354 ? -13.302 16.770 -5.790 1.00 31.59 354 HIS D N 1
ATOM 10669 C CA . HIS D 1 354 ? -12.783 16.843 -4.427 1.00 30.90 354 HIS D CA 1
ATOM 10670 C C . HIS D 1 354 ? -11.721 17.944 -4.403 1.00 30.20 354 HIS D C 1
ATOM 10671 O O . HIS D 1 354 ? -10.860 17.995 -5.280 1.00 28.44 354 HIS D O 1
ATOM 10678 N N . GLN D 1 355 ? -11.777 18.819 -3.408 1.00 28.92 355 GLN D N 1
ATOM 10679 C CA . GLN D 1 355 ? -10.803 19.897 -3.310 1.00 29.08 355 GLN D CA 1
ATOM 10680 C C . GLN D 1 355 ? -9.593 19.447 -2.504 1.00 28.64 355 GLN D C 1
ATOM 10681 O O . GLN D 1 355 ? -9.718 18.615 -1.614 1.00 29.82 355 GLN D O 1
ATOM 10687 N N . PRO D 1 356 ? -8.406 20.004 -2.800 1.00 28.24 356 PRO D N 1
ATOM 10688 C CA . PRO D 1 356 ? -7.191 19.614 -2.080 1.00 28.75 356 PRO D CA 1
ATOM 10689 C C . PRO D 1 356 ? -7.338 19.608 -0.559 1.00 29.51 356 PRO D C 1
ATOM 10690 O O . PRO D 1 356 ? -7.958 20.502 0.023 1.00 29.18 356 PRO D O 1
ATOM 10694 N N . LEU D 1 357 ? -6.772 18.590 0.081 1.00 27.33 357 LEU D N 1
ATOM 10695 C CA . LEU D 1 357 ? -6.826 18.506 1.531 1.00 27.19 357 LEU D CA 1
ATOM 10696 C C . LEU D 1 357 ? -5.579 19.164 2.115 1.00 27.46 357 LEU D C 1
ATOM 10697 O O . LEU D 1 357 ? -4.574 18.501 2.376 1.00 27.17 357 LEU D O 1
ATOM 10702 N N . PHE D 1 358 ? -5.649 20.480 2.293 1.00 27.34 358 PHE D N 1
ATOM 10703 C CA . PHE D 1 358 ? -4.552 21.240 2.865 1.00 26.47 358 PHE D CA 1
ATOM 10704 C C . PHE D 1 358 ? -5.086 22.118 4.001 1.00 27.01 358 PHE D C 1
ATOM 10705 O O . PHE D 1 358 ? -6.144 22.736 3.878 1.00 29.33 358 PHE D O 1
ATOM 10713 N N . PRO D 1 359 ? -4.371 22.155 5.139 1.00 26.23 359 PRO D N 1
ATOM 10714 C CA . PRO D 1 359 ? -3.100 21.442 5.338 1.00 25.36 359 PRO D CA 1
ATOM 10715 C C . PRO D 1 359 ? -3.355 19.945 5.559 1.00 26.24 359 PRO D C 1
ATOM 10716 O O . PRO D 1 359 ? -4.535 19.578 5.748 1.00 28.21 359 PRO D O 1
#

Nearest PDB structures (foldseek):
  1xyg-assembly1_C  TM=1.003E+00  e=2.224E-79  Arabidopsis thaliana
  2cvo-assembly1_A  TM=9.972E-01  e=3.643E-64  Oryza sativa
  5ein-assembly1_A  TM=9.357E-01  e=1.449E-37  Thermus thermophilus HB27
  2ozp-assembly1_A  TM=9.359E-01  e=6.359E-37  Thermus thermophilus HB8
  5eio-assembly1_A  TM=9.368E-01  e=2.338E-36  Thermus thermophilus HB27

CATH classification: 3.40.50.720 (+1 more: 3.30.360.10)

B-factor: mean 38.86, std 13.94, range [16.29, 126.33]

Foldseek 3Di:
DAFEEAEAALLKLLNVVLVVLCVPFPHYDYAYYEHDPCAQAQVCVRVVVCVVDDYDGHHHLVPDDQVPGQEYEYDDEAPPPQVSVLPHDPRYQYEYQYCLLLDLDQVLCCVQVVDGNPNNPVSVQEAELLCLVPVVSLLAGRYYYDAAQVLSQQCLLQLLCLLVLFFDLPEKEKEKEWECSSVMPDPDPCSDLVNAPPDKAKPCAPHDSCQSSNQVSNCVSNVHRHHYGYIYMYHSHNWKMKIKIKTFTDPPRDQVNSLVSSCVSCVPPPAEAEDDEPDDDDRQQQAPALHKYKYKYCDPPPRMIIMMIMHTCSAVSGSVSSQLSVCSNVPHDSCRSHGDGRDHD/DAFEEAEEALLKLLNVVLVVLCVPFPHYDYAYYEDPVQAPAAVCVRVVVCVVDDYDGHHHLVPDDLVPGQEYEYPDDPPVPQVSVLPHDPNYQYEYQDCLLLDLDQVLCCVQVVDGNPNNPVSVQEAELLCLVPVVSLLAGRYYYDAAQVLSQQLLLQLLCLLVLFFDQAEKEKEKEWECSSVMPDPDPCSDLVNAPPDKDKPCAPHDSCQSSNQVSNCVSNVHRGHYGYIYMYHSHNWKMKIKIKTFTPPPHDQVVSLVSSCVSCVPPPAEAEDDEPDDDDRQQAAPALHKYKYKACDPPPRMIIMMIMHTCSAVSGSVSSQLSVCSNVPHDSCRSRGDGRDHD/DAFEEAEAALLKLLNVVLVVLCVPFPHYDYAYYEDVVQAQAAVCVSPVVCVVDDHDGYHHLVPDDPVVGQEYEYPDDPPPPQVSVLPHDQSYQYEYQDCLLLDLDQVLCCVQVVDGNPNNPVSVQEAELLCLVPVVSLQAGRYYYYAAQVLSQQLLLQLLCLLVLFFDQAAKEKEKEWECSSVMPDPDPCPDLVNAPPDKDKPCAPHDSCQSSNQVSNCVSNVHRGHYGYIYMYHSHNWKMKIKIKTFTDPPHDQVNSLVSSCVSCVPPPAEAEDDEPDDDDRQQQAPALHKYKYKACDPPPRMIIMMIMHTCSAVSGSVSSQLSVCSNVPHDSCRSRGDGRDHD/DAAEEAEEALLKLLNVVLVVLCVPFPHYDYAYYEHDPQQQAQCCVSPVVCVVDDYDGHHHLVPDDCPPHQEYEYDDDDPPPQVSVLPDDPNYQYEYQDCLLLDLDQVLCCVQVVDGNPNNPVSVQEAELLCLVPVPSLQAGRYYYDAAQVLSQQLLLQLLCLLVLFFDQAAKEKEKEWECSSVMPDPDPCSDLVNAPPDKAKPCAPHDSCQSSNQVSNCVSNVHRGHYGYIYMYHSHNWKMKIKIKTFTHPPHDQVNSLVSSCVSCVPPPAEAEDDAPDDDDRQQQAPALHKYKYKACDPPPRMIIMMIMHTCSAVSGSVSSQLSVCSNVPHDSCRSRGDGRDHD

Organism: Arabidopsis thaliana (NCBI:txid3702)

Radius of gyration: 31.74 Å; Cα contacts (8 Å, |Δi|>4): 3468; chains: 4; bounding box: 82×70×88 Å

Solvent-accessible surface area: 44301 Å² total; per-residue (Å²): 119,101,24,110,0,0,1,0,9,0,30,28,6,41,0,0,0,0,1,10,2,5,27,66,0,75,60,0,80,15,39,21,0,2,2,123,224,50,34,58,70,59,6,81,70,4,1,58,3,2,56,17,33,175,48,40,84,2,45,36,44,194,117,17,87,23,99,51,11,59,0,0,0,0,21,26,93,88,17,54,0,0,90,34,1,104,128,14,51,113,99,4,60,0,0,0,17,3,2,1,2,16,4,149,77,47,73,50,1,74,113,23,20,70,57,81,12,75,4,67,117,24,8,160,89,22,27,29,0,2,0,17,43,56,54,112,63,0,89,169,7,53,0,0,0,1,2,4,24,5,0,0,0,0,3,0,0,0,6,11,0,9,122,36,114,28,8,70,56,89,40,0,0,0,0,0,0,3,0,2,2,50,44,28,26,39,51,113,61,68,13,3,12,4,7,5,3,15,1,0,10,3,71,26,21,31,127,36,106,24,0,5,6,0,2,23,16,0,19,73,22,27,162,53,123,0,47,0,1,5,0,0,0,32,0,4,0,5,6,1,0,0,0,0,0,0,0,46,17,17,117,81,27,145,12,70,53,0,16,89,50,0,93,71,46,8,123,136,31,55,3,1,20,18,15,97,79,52,69,47,0,46,1,3,7,0,14,5,0,2,2,0,6,0,0,2,6,64,10,64,17,116,42,9,0,2,0,0,0,0,0,0,3,5,2,0,2,15,0,0,0,0,0,0,0,0,0,15,7,40,72,48,91,30,44,18,19,1,66,38,19,1,18,5,4,121,95,23,113,0,0,0,0,11,0,38,27,7,43,0,0,0,1,1,10,2,6,26,64,0,71,57,0,82,16,37,19,0,1,5,74,244,63,41,59,79,54,3,65,68,6,0,61,2,0,57,16,32,176,42,46,80,3,44,23,23,194,111,19,84,25,101,56,8,58,0,0,0,0,23,24,85,61,14,59,0,0,84,45,0,90,131,12,50,114,95,5,53,0,0,0,17,13,15,1,2,21,4,134,80,48,68,44,1,77,114,24,15,70,47,86,12,70,5,64,124,27,7,147,90,22,28,28,0,2,0,18,57,54,55,107,70,0,86,164,6,50,0,0,0,1,2,4,25,4,0,0,0,0,3,0,0,0,13,9,0,7,136,29,114,26,6,72,59,94,50,0,0,0,0,0,0,4,1,3,3,49,47,28,27,38,55,110,63,64,13,3,12,3,7,5,2,13,1,0,11,4,71,27,23,32,136,36,110,24,0,4,5,0,4,23,13,0,19,76,38,18,161,52,136,0,50,0,1,5,0,0,0,33,0,4,0,5,5,0,0,0,0,0,0,0,0,46,20,17,118,81,26,148,12,76,51,0,16,94,41,0,93,71,44,8,120,134,31,59,3,1,27,18,12,95,82,52,70,48,0,46,1,3,9,0,16,5,1,2,2,0,7,0,0,1,7,64,11,62,18,119,40,11,0,2,0,0,0,0,0,0,4,5,2,0,2,14,0,0,0,0,1,0,0,0,0,15,8,40,69,49,92,30,42,17,19,1,68,36,18,2,19,5,4,147,75,25,104,0,0,0,0,4,0,21,27,7,41,0,0,0,1,0,13,2,8,35,68,12,64,43,4,95,12,35,20,0,0,0,66,133,55,41,70,78,62,3,68,61,8,0,63,2,1,59,16,31,174,44,39,88,1,38,21,27,196,120,17,91,20,99,53,8,61,0,0,0,0,22,12,69,64,32,56,0,8,91,47,1,110,137,14,52,106,99,3,58,0,0,0,18,13,16,0,1,20,4,137,76,43,73,53,1,65,109,23,14,71,52,77,10,94,1,69,112,24,9,159,88,25,28,30,0,3,0,18,57,55,53,101,69,0,82,155,6,55,0,0,0,1,2,4,25,4,0,0,0,0,2,0,0,0,10,11,0,9,157,36,115,27,8,74,49,87,47,0,0,0,0,0,0,3,1,3,2,49,44,28,26,33,54,103,54,65,13,2,12,4,9,6,3,14,1,0,11,4,70,27,22,32,126,35,107,25,0,5,3,0,12,23,13,0,24,66,35,25,164,50,162,0,44,0,0,5,0,0,0,32,0,4,0,6,7,1,0,0,0,0,0,0,0,45,20,18,116,74,26,132,12,83,42,0,23,107,51,0,72,72,45,8,119,136,31,56,3,2,34,6,14,87,81,54,70,47,0,43,1,4,8,0,14,5,0,2,2,0,7,0,0,2,6,64,10,62,15,115,40,8,0,2,0,0,0,0,0,0,3,5,2,0,2,14,0,0,0,0,0,0,0,0,0,14,8,37,68,48,91,30,44,16,20,0,67,46,18,1,19,4,4,120,98,22,95,0,0,0,0,12,0,34,28,6,42,0,0,0,1,0,11,1,6,24,65,0,71,60,0,81,14,57,21,0,0,3,135,229,54,41,58,82,55,4,68,68,8,0,57,2,1,57,28,36,209,46,41,73,0,53,32,26,171,118,19,100,26,102,81,12,40,0,0,0,0,24,23,80,66,35,49,0,4,86,33,0,111,146,16,57,108,103,4,58,0,0,0,16,15,15,3,1,20,4,141,77,45,68,48,2,64,114,24,14,68,45,89,10,67,4,62,121,21,8,156,96,25,29,28,0,3,0,16,56,54,68,104,64,0,94,166,7,53,1,0,0,1,2,3,25,5,0,0,0,0,3,0,0,0,11,12,0,9,158,38,115,28,8,81,52,95,46,0,0,0,0,0,0,3,1,2,2,48,42,27,27,38,50,107,60,65,13,3,12,4,9,7,2,13,1,1,12,5,72,28,22,32,125,37,106,22,1,4,4,0,5,23,12,0,20,75,34,26,165,49,123,0,46,0,2,6,0,0,0,30,0,5,0,5,7,0,0,0,0,0,0,0,0,37,19,15,118,82,28,148,15,80,44,0,26,107,49,0,67,86,47,8,105,146,30,55,3,2,27,10,11,84,102,54,68,47,0,49,1,4,11,0,16,5,1,2,2,0,6,0,0,6,5,64,10,66,17,116,44,6,0,2,0,0,0,0,0,0,3,5,2,0,2,14,0,0,0,0,1,0,0,0,0,21,6,40,69,48,94,29,43,18,21,0,70,42,19,2,18,4,4

GO terms:
  GO:0005507 copper ion binding (F, HDA)
  GO:0005730 nucleolus (C, HDA)
  GO:0009507 chloroplast (C, HDA)
  GO:0009570 chloroplast stroma (C, HDA)

InterPro domains:
  IPR000534 Semialdehyde dehydrogenase, NAD-binding [PF01118] (60-197)
  IPR000534 Semialdehyde dehydrogenase, NAD-binding [SM00859] (60-197)
  IPR000706 N-acetyl-gamma-glutamyl-phosphate reductase, type 1 [MF_00150] (59-395)
  IPR000706 N-acetyl-gamma-glutamyl-phosphate reductase, type 1 [TIGR01850] (59-401)
  IPR023013 N-acetyl-gamma-glutamyl-phosphate reductase, active site [PS01224] (200-216)
  IPR036291 NAD(P)-binding domain superfamily [SSF51735] (57-231)
  IPR050085 N-acetyl-gamma-glutamyl-phosphate reductase [PTHR32338] (54-401)
  IPR058924 N-acetyl-gamma-glutamyl-phosphate reductase, dimerisation domain [PF22698] (205-369)

Sequence (1380 aa):
KDIRIGLLGASGYTGAEIVRLLANHPHFQVTLMTADRKAGQSMESVFPHLRAQKLPTLVSVKDADFSTVDAVFCCLPHGTTQEIIKELPTALKIVDLSADFRLRNIAEYEEWYGQPHKAVELQKEVVYGLTEILREDIKKARLVANPGCYPTTIQLPLVPLLKANLIKHENIIIDAKSGVSGAGRGAKEANLYSEIAEGISSYGVTRHRHVPEIEQGLSDVAQSKVTVSFTPHLMPMIRGMQSTIYVEMAPGVRTEDLHQQLKTSYEDEEFVKVLDEGVVPRTHNVRGSNYCHMSVFPDRIPGRAIIISVIDNLVKGASGQALQNLNIMLGYPETTGLLHQPLFPKDIRIGLLGASGYTGAEIVRLLANHPHFQVTLMTADRKAGQSMESVFPHLRAQKLPTLVSVKDADFSTVDAVFCCLPHGTTQEIIKELPTALKIVDLSADFRLRNIAEYEEWYGQPHKAVELQKEVVYGLTEILREDIKKARLVANPGCYPTTIQLPLVPLLKANLIKHENIIIDAKSGVSGAGRGAKEANLYSEIAEGISSYGVTRHRHVPEIEQGLSDVAQSKVTVSFTPHLMPMIRGMQSTIYVEMAPGVRTEDLHQQLKTSYEDEEFVKVLDEGVVPRTHNVRGSNYCHMSVFPDRIPGRAIIISVIDNLVKGASGQALQNLNIMLGYPETTGLLHQPLFPKDIRIGLLGASGYTGAEIVRLLANHPHFQVTLMTADRKAGQSMESVFPHLRAQKLPTLVSVKDADFSTVDAVFCCLPHGTTQEIIKELPTALKIVDLSADFRLRNIAEYEEWYGQPHKAVELQKEVVYGLTEILREDIKKARLVANPGCYPTTIQLPLVPLLKANLIKHENIIIDAKSGVSGAGRGAKEANLYSEIAEGISSYGVTRHRHVPEIEQGLSDVAQSKVTVSFTPHLMPMIRGMQSTIYVEMAPGVRTEDLHQQLKTSYEDEEFVKVLDEGVVPRTHNVRGSNYCHMSVFPDRIPGRAIIISVIDNLVKGASGQALQNLNIMLGYPETTGLLHQPLFPKDIRIGLLGASGYTGAEIVRLLANHPHFQVTLMTADRKAGQSMESVFPHLRAQKLPTLVSVKDADFSTVDAVFCCLPHGTTQEIIKELPTALKIVDLSADFRLRNIAEYEEWYGQPHKAVELQKEVVYGLTEILREDIKKARLVANPGCYPTTIQLPLVPLLKANLIKHENIIIDAKSGVSGAGRGAKEANLYSEIAEGISSYGVTRHRHVPEIEQGLSDVAQSKVTVSFTPHLMPMIRGMQSTIYVEMAPGVRTEDLHQQLKTSYEDEEFVKVLDEGVVPRTHNVRGSNYCHMSVFPDRIPGRAIIISVIDNLVKGASGQALQNLNIMLGYPETTGLLHQPLFP